Protein AF-0000000083298051 (afdb_homodimer)

Structure (mmCIF, N/CA/C/O backbone):
data_AF-0000000083298051-model_v1
#
loop_
_entity.id
_entity.type
_entity.pdbx_description
1 polymer 'PNPLA domain-containing protein'
#
loop_
_atom_site.group_PDB
_atom_site.id
_atom_site.type_symbol
_atom_site.label_atom_id
_atom_site.label_alt_id
_atom_site.label_comp_id
_atom_site.label_asym_id
_atom_site.label_entity_id
_atom_site.label_seq_id
_atom_site.pdbx_PDB_ins_code
_atom_site.Cartn_x
_atom_site.Cartn_y
_atom_site.Cartn_z
_atom_site.occupancy
_atom_site.B_iso_or_equiv
_atom_site.auth_seq_id
_atom_site.auth_comp_id
_atom_site.auth_as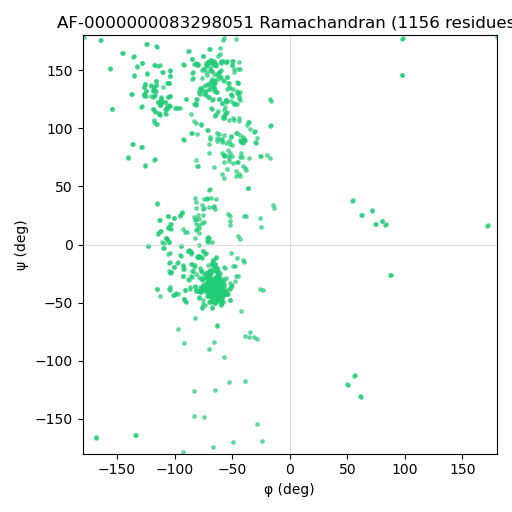ym_id
_atom_site.auth_atom_id
_atom_site.pdbx_PDB_model_num
ATOM 1 N N . MET A 1 1 ? 30.375 -20.906 -1.685 1 17.86 1 MET A N 1
ATOM 2 C CA . MET A 1 1 ? 30.891 -20.609 -3.02 1 17.86 1 MET A CA 1
ATOM 3 C C . MET A 1 1 ? 30.438 -19.219 -3.482 1 17.86 1 MET A C 1
ATOM 5 O O . MET A 1 1 ? 29.562 -18.609 -2.869 1 17.86 1 MET A O 1
ATOM 9 N N . LEU A 1 2 ? 30.5 -19.016 -4.875 1 20.08 2 LEU A N 1
ATOM 10 C CA . LEU A 1 2 ? 30.625 -17.828 -5.711 1 20.08 2 LEU A CA 1
ATOM 11 C C . LEU A 1 2 ? 29.359 -16.984 -5.648 1 20.08 2 LEU A C 1
ATOM 13 O O . LEU A 1 2 ? 28.266 -17.469 -5.914 1 20.08 2 LEU A O 1
ATOM 17 N N . ASN A 1 3 ? 29.344 -16.062 -4.758 1 23.59 3 ASN A N 1
ATOM 18 C CA . ASN A 1 3 ? 28.422 -14.953 -4.645 1 23.59 3 ASN A CA 1
ATOM 19 C C . ASN A 1 3 ? 28.156 -14.297 -6 1 23.59 3 ASN A C 1
ATOM 21 O O . ASN A 1 3 ? 29.062 -13.695 -6.586 1 23.59 3 ASN A O 1
ATOM 25 N N . PRO A 1 4 ? 27.344 -14.984 -6.828 1 28 4 PRO A N 1
ATOM 26 C CA . PRO A 1 4 ? 27.328 -14.492 -8.211 1 28 4 PRO A CA 1
ATOM 27 C C . PRO A 1 4 ? 27.094 -12.984 -8.297 1 28 4 PRO A C 1
ATOM 29 O O . PRO A 1 4 ? 26.109 -12.477 -7.758 1 28 4 PRO A O 1
ATOM 32 N N . LYS A 1 5 ? 28.125 -12.25 -8.188 1 31.98 5 LYS A N 1
ATOM 33 C CA . LYS A 1 5 ? 28.312 -10.82 -8.406 1 31.98 5 LYS A CA 1
ATOM 34 C C . LYS A 1 5 ? 27.578 -10.352 -9.656 1 31.98 5 LYS A C 1
ATOM 36 O O . LYS A 1 5 ? 27.844 -10.852 -10.758 1 31.98 5 LYS A O 1
ATOM 41 N N . LEU A 1 6 ? 26.406 -9.984 -9.562 1 30.25 6 LEU A N 1
ATOM 42 C CA . LEU A 1 6 ? 25.734 -9.383 -10.703 1 30.25 6 LEU A CA 1
ATOM 43 C C . LEU A 1 6 ? 26.625 -8.383 -11.414 1 30.25 6 LEU A C 1
ATOM 45 O O . LEU A 1 6 ? 27.234 -7.512 -10.773 1 30.25 6 LEU A O 1
ATOM 49 N N . SER A 1 7 ? 27.328 -8.805 -12.453 1 31.08 7 SER A N 1
ATOM 50 C CA . SER A 1 7 ? 28.297 -8.047 -13.234 1 31.08 7 SER A CA 1
ATOM 51 C C . SER A 1 7 ? 27.734 -6.707 -13.672 1 31.08 7 SER A C 1
ATOM 53 O O . SER A 1 7 ? 26.516 -6.496 -13.625 1 31.08 7 SER A O 1
ATOM 55 N N . GLU A 1 8 ? 28.625 -5.805 -13.969 1 35.34 8 GLU A N 1
ATOM 56 C CA . GLU A 1 8 ? 28.359 -4.473 -14.492 1 35.34 8 GLU A CA 1
ATOM 57 C C . GLU A 1 8 ? 27.422 -4.539 -15.695 1 35.34 8 GLU A C 1
ATOM 59 O O . GLU A 1 8 ? 26.625 -3.625 -15.93 1 35.34 8 GLU A O 1
ATOM 64 N N . GLU A 1 9 ? 27.578 -5.621 -16.484 1 35.47 9 GLU A N 1
ATOM 65 C CA . GLU A 1 9 ? 26.734 -5.824 -17.672 1 35.47 9 GLU A CA 1
ATOM 66 C C . GLU A 1 9 ? 25.297 -6.098 -17.281 1 35.47 9 GLU A C 1
ATOM 68 O O . GLU A 1 9 ? 24.359 -5.652 -17.953 1 35.47 9 GLU A O 1
ATOM 73 N N . ASP A 1 10 ? 25.156 -6.793 -16.172 1 34.16 10 ASP A N 1
ATOM 74 C CA . ASP A 1 10 ? 23.797 -7.078 -15.727 1 34.16 10 ASP A CA 1
ATOM 75 C C . ASP A 1 10 ? 23.094 -5.801 -15.273 1 34.16 10 ASP A C 1
ATOM 77 O O . ASP A 1 10 ? 21.906 -5.621 -15.539 1 34.16 10 ASP A O 1
ATOM 81 N N . PHE A 1 11 ? 23.859 -4.93 -14.711 1 36.78 11 PHE A N 1
ATOM 82 C CA . PHE A 1 11 ? 23.297 -3.641 -14.336 1 36.78 11 PHE A CA 1
ATOM 83 C C . PHE A 1 11 ? 22.938 -2.826 -15.57 1 36.78 11 PHE A C 1
ATOM 85 O O . PHE A 1 11 ? 21.891 -2.166 -15.602 1 36.78 11 PHE A O 1
ATOM 92 N N . GLN A 1 12 ? 23.781 -2.842 -16.594 1 37.75 12 GLN A N 1
ATOM 93 C CA . GLN A 1 12 ? 23.5 -2.09 -17.812 1 37.75 12 GLN A CA 1
ATOM 94 C C . GLN A 1 12 ? 22.297 -2.672 -18.562 1 37.75 12 GLN A C 1
ATOM 96 O O . GLN A 1 12 ? 21.5 -1.932 -19.125 1 37.75 12 GLN A O 1
ATOM 101 N N . GLU A 1 13 ? 22.266 -3.971 -18.578 1 35.06 13 GLU A N 1
ATOM 102 C CA . GLU A 1 13 ? 21.109 -4.574 -19.234 1 35.06 13 GLU A CA 1
ATOM 103 C C . GLU A 1 13 ? 19.812 -4.215 -18.5 1 35.06 13 GLU A C 1
ATOM 105 O O . GLU A 1 13 ? 18.797 -3.945 -19.141 1 35.06 13 GLU A O 1
ATOM 110 N N . ILE A 1 14 ? 19.828 -4.098 -17.203 1 35.06 14 ILE A N 1
ATOM 111 C CA . ILE A 1 14 ? 18.641 -3.654 -16.469 1 35.06 14 ILE A CA 1
ATOM 112 C C . ILE A 1 14 ? 18.359 -2.191 -16.797 1 35.06 14 ILE A C 1
ATOM 114 O O . ILE A 1 14 ? 17.203 -1.814 -17.016 1 35.06 14 ILE A O 1
ATOM 118 N N . ARG A 1 15 ? 19.375 -1.43 -16.953 1 36.78 15 ARG A N 1
ATOM 119 C CA . ARG A 1 15 ? 19.188 -0.036 -17.344 1 36.78 15 ARG A CA 1
ATOM 120 C C . ARG A 1 15 ? 18.672 0.065 -18.766 1 36.78 15 ARG A C 1
ATOM 122 O O . ARG A 1 15 ? 17.844 0.921 -19.078 1 36.78 15 ARG A O 1
ATOM 129 N N . ARG A 1 16 ? 19.219 -0.699 -19.688 1 34.94 16 ARG A N 1
ATOM 130 C CA . ARG A 1 16 ? 18.75 -0.683 -21.062 1 34.94 16 ARG A CA 1
ATOM 131 C C . ARG A 1 16 ? 17.297 -1.131 -21.156 1 34.94 16 ARG A C 1
ATOM 133 O O . ARG A 1 16 ? 16.516 -0.576 -21.938 1 34.94 16 ARG A O 1
ATOM 140 N N . GLN A 1 17 ? 17 -2.129 -20.469 1 29.48 17 GLN A N 1
ATOM 141 C CA . GLN A 1 17 ? 15.617 -2.578 -20.531 1 29.48 17 GLN A CA 1
ATOM 142 C C . GLN A 1 17 ? 14.68 -1.521 -19.953 1 29.48 17 GLN A C 1
ATOM 144 O O . GLN A 1 17 ? 13.57 -1.329 -20.469 1 29.48 17 GLN A O 1
ATOM 149 N N . HIS A 1 18 ? 15.086 -0.757 -19 1 29.02 18 HIS A N 1
ATOM 150 C CA . HIS A 1 18 ? 14.258 0.335 -18.5 1 29.02 18 HIS A CA 1
ATOM 151 C C . HIS A 1 18 ? 14.109 1.437 -19.547 1 29.02 18 HIS A C 1
ATOM 153 O O . HIS A 1 18 ? 13.031 2.008 -19.703 1 29.02 18 HIS A O 1
ATOM 159 N N . ALA A 1 19 ? 15.141 1.76 -20.266 1 31.34 19 ALA A N 1
ATOM 160 C CA . ALA A 1 19 ? 15.07 2.834 -21.266 1 31.34 19 ALA A CA 1
ATOM 161 C C . ALA A 1 19 ? 14.18 2.445 -22.438 1 31.34 19 ALA A C 1
ATOM 163 O O . ALA A 1 19 ? 13.516 3.297 -23.016 1 31.34 19 ALA A O 1
ATOM 164 N N . ARG A 1 20 ? 14.297 1.217 -22.859 1 27.83 20 ARG A N 1
ATOM 165 C CA . ARG A 1 20 ? 13.5 0.831 -24.031 1 27.83 20 ARG A CA 1
ATOM 166 C C . ARG A 1 20 ? 12.008 0.905 -23.719 1 27.83 20 ARG A C 1
ATOM 168 O O . ARG A 1 20 ? 11.188 1.077 -24.625 1 27.83 20 ARG A O 1
ATOM 175 N N . LEU A 1 21 ? 11.664 0.705 -22.453 1 26.5 21 LEU A N 1
ATOM 176 C CA . LEU A 1 21 ? 10.227 0.713 -22.203 1 26.5 21 LEU A CA 1
ATOM 177 C C . LEU A 1 21 ? 9.656 2.113 -22.375 1 26.5 21 LEU A C 1
ATOM 179 O O . LEU A 1 21 ? 8.438 2.277 -22.531 1 26.5 21 LEU A O 1
ATOM 183 N N . VAL A 1 22 ? 10.469 3.154 -22.266 1 27.12 22 VAL A N 1
ATOM 184 C CA . VAL A 1 22 ? 9.875 4.488 -22.344 1 27.12 22 VAL A CA 1
ATOM 185 C C . VAL A 1 22 ? 9.453 4.773 -23.781 1 27.12 22 VAL A C 1
ATOM 187 O O . VAL A 1 22 ? 8.586 5.613 -24.031 1 27.12 22 VAL A O 1
ATOM 190 N N . ARG A 1 23 ? 10.141 4.172 -24.781 1 24.64 23 ARG A N 1
ATOM 191 C CA . ARG A 1 23 ? 9.93 4.762 -26.109 1 24.64 23 ARG A CA 1
ATOM 192 C C . ARG A 1 23 ? 8.586 4.34 -26.688 1 24.64 23 ARG A C 1
ATOM 194 O O . ARG A 1 23 ? 8.109 4.934 -27.656 1 24.64 23 ARG A O 1
ATOM 201 N N . VAL A 1 24 ? 8.18 3.117 -26.453 1 21.59 24 VAL A N 1
ATOM 202 C CA . VAL A 1 24 ? 7.32 2.602 -27.5 1 21.59 24 VAL A CA 1
ATOM 203 C C . VAL A 1 24 ? 5.965 3.307 -27.453 1 21.59 24 VAL A C 1
ATOM 205 O O . VAL A 1 24 ? 5.102 3.066 -28.312 1 21.59 24 VAL A O 1
ATOM 208 N N . GLY A 1 25 ? 5.52 3.965 -26.453 1 22.02 25 GLY A N 1
ATOM 209 C CA . GLY A 1 25 ? 4.09 4.219 -26.5 1 22.02 25 GLY A CA 1
ATOM 210 C C . GLY A 1 25 ? 3.707 5.297 -27.5 1 22.02 25 GLY A C 1
ATOM 211 O O . GLY A 1 25 ? 3.371 6.418 -27.109 1 22.02 25 GLY A O 1
ATOM 212 N N . GLY A 1 26 ? 4.359 5.344 -28.688 1 23.31 26 GLY A N 1
ATOM 213 C CA . GLY A 1 26 ? 3.947 6.398 -29.609 1 23.31 26 GLY A CA 1
ATOM 214 C C . GLY A 1 26 ? 2.568 6.176 -30.203 1 23.31 26 GLY A C 1
ATOM 215 O O . GLY A 1 26 ? 2.438 5.668 -31.312 1 23.31 26 GLY A O 1
ATOM 216 N N . VAL A 1 27 ? 1.555 5.57 -29.562 1 19.36 27 VAL A N 1
ATOM 217 C CA . VAL A 1 27 ? 0.394 5.262 -30.391 1 19.36 27 VAL A CA 1
ATOM 218 C C . VAL A 1 27 ? -0.161 6.547 -31 1 19.36 27 VAL A C 1
ATOM 220 O O . VAL A 1 27 ? -0.262 7.57 -30.328 1 19.36 27 VAL A O 1
ATOM 223 N N . LYS A 1 28 ? -0.218 6.594 -32.375 1 19.67 28 LYS A N 1
ATOM 224 C CA . LYS A 1 28 ? -0.741 7.504 -33.375 1 19.67 28 LYS A CA 1
ATOM 225 C C . LYS A 1 28 ? -2.234 7.75 -33.188 1 19.67 28 LYS A C 1
ATOM 227 O O . LYS A 1 28 ? -3.027 6.809 -33.156 1 19.67 28 LYS A O 1
ATOM 232 N N . ALA A 1 29 ? -2.758 8.773 -32.5 1 19.58 29 ALA A N 1
ATOM 233 C CA . ALA A 1 29 ? -4.121 9.242 -32.25 1 19.58 29 ALA A CA 1
ATOM 234 C C . ALA A 1 29 ? -4.848 9.523 -33.562 1 19.58 29 ALA A C 1
ATOM 236 O O . ALA A 1 29 ? -4.438 10.406 -34.344 1 19.58 29 ALA A O 1
ATOM 237 N N . SER A 1 30 ? -5.355 8.477 -34.344 1 18.08 30 SER A N 1
ATOM 238 C CA . SER A 1 30 ? -6.125 8.672 -35.562 1 18.08 30 SER A CA 1
ATOM 239 C C . SER A 1 30 ? -7.328 9.578 -35.312 1 18.08 30 SER A C 1
ATOM 241 O O . SER A 1 30 ? -7.91 9.562 -34.219 1 18.08 30 SER A O 1
ATOM 243 N N . GLU A 1 31 ? -7.594 10.578 -36.156 1 20.89 31 GLU A N 1
ATOM 244 C CA . GLU A 1 31 ? -8.469 11.742 -36.312 1 20.89 31 GLU A CA 1
ATOM 245 C C . GLU A 1 31 ? -9.906 11.305 -36.562 1 20.89 31 GLU A C 1
ATOM 247 O O . GLU A 1 31 ? -10.227 10.867 -37.688 1 20.89 31 GLU A O 1
ATOM 252 N N . THR A 1 32 ? -10.5 10.383 -35.844 1 18.97 32 THR A N 1
ATOM 253 C CA . THR A 1 32 ? -11.805 10 -36.375 1 18.97 32 THR A CA 1
ATOM 254 C C . THR A 1 32 ? -12.727 11.211 -36.438 1 18.97 32 THR A C 1
ATOM 256 O O . THR A 1 32 ? -12.805 12.008 -35.5 1 18.97 32 THR A O 1
ATOM 259 N N . LYS A 1 33 ? -13.242 11.547 -37.656 1 19.84 33 LYS A N 1
ATOM 260 C CA . LYS A 1 33 ? -14.148 12.531 -38.219 1 19.84 33 LYS A CA 1
ATOM 261 C C . LYS A 1 33 ? -15.531 12.461 -37.594 1 19.84 33 LYS A C 1
ATOM 263 O O . LYS A 1 33 ? -16.188 11.414 -37.625 1 19.84 33 LYS A O 1
ATOM 268 N N . VAL A 1 34 ? -15.891 13.148 -36.469 1 19.41 34 VAL A N 1
ATOM 269 C CA . VAL A 1 34 ? -17.141 13.203 -35.719 1 19.41 34 VAL A CA 1
ATOM 270 C C . VAL A 1 34 ? -18.234 13.836 -36.562 1 19.41 34 VAL A C 1
ATOM 272 O O . VAL A 1 34 ? -18.141 15.008 -36.938 1 19.41 34 VAL A O 1
ATOM 275 N N . SER A 1 35 ? -18.672 13.133 -37.688 1 18.97 35 SER A N 1
ATOM 276 C CA . SER A 1 35 ? -19.75 13.773 -38.438 1 18.97 35 SER A CA 1
ATOM 277 C C . SER A 1 35 ? -20.969 14.031 -37.562 1 18.97 35 SER A C 1
ATOM 279 O O . SER A 1 35 ? -21.438 13.125 -36.875 1 18.97 35 SER A O 1
ATOM 281 N N . PHE A 1 36 ? -21.266 15.25 -37.219 1 19.03 36 PHE A N 1
ATOM 282 C CA . PHE A 1 36 ? -22.25 15.875 -36.344 1 19.03 36 PHE A CA 1
ATOM 283 C C . PHE A 1 36 ? -23.656 15.773 -36.969 1 19.03 36 PHE A C 1
ATOM 285 O O . PHE A 1 36 ? -24.109 16.688 -37.656 1 19.03 36 PHE A O 1
ATOM 292 N N . ALA A 1 37 ? -24.031 14.586 -37.625 1 17.3 37 ALA A N 1
ATOM 293 C CA . ALA A 1 37 ? -25.281 14.836 -38.344 1 17.3 37 ALA A CA 1
ATOM 294 C C . ALA A 1 37 ? -26.312 15.492 -37.438 1 17.3 37 ALA A C 1
ATOM 296 O O . ALA A 1 37 ? -26.188 15.445 -36.219 1 17.3 37 ALA A O 1
ATOM 297 N N . THR A 1 38 ? -27.594 15.547 -38 1 18.48 38 THR A N 1
ATOM 298 C CA . THR A 1 38 ? -28.812 16.328 -38.188 1 18.48 38 THR A CA 1
ATOM 299 C C . THR A 1 38 ? -29.734 16.188 -37 1 18.48 38 THR A C 1
ATOM 301 O O . THR A 1 38 ? -29.672 15.203 -36.25 1 18.48 38 THR A O 1
ATOM 304 N N . GLU A 1 39 ? -30.641 17.156 -36.719 1 19.58 39 GLU A N 1
ATOM 305 C CA . GLU A 1 39 ? -31.484 17.844 -35.75 1 19.58 39 GLU A CA 1
ATOM 306 C C . GLU A 1 39 ? -32.75 17.047 -35.438 1 19.58 39 GLU A C 1
ATOM 308 O O . GLU A 1 39 ? -33.594 17.469 -34.656 1 19.58 39 GLU A O 1
ATOM 313 N N . SER A 1 40 ? -32.844 15.758 -35.906 1 18.22 40 SER A N 1
ATOM 314 C CA . SER A 1 40 ? -34.25 15.477 -36.125 1 18.22 40 SER A CA 1
ATOM 315 C C . SER A 1 40 ? -35.062 15.742 -34.844 1 18.22 40 SER A C 1
ATOM 317 O O . SER A 1 40 ? -34.5 15.734 -33.75 1 18.22 40 SER A O 1
ATOM 319 N N . GLN A 1 41 ? -36.406 15.969 -35.031 1 19.05 41 GLN A N 1
ATOM 320 C CA . GLN A 1 41 ? -37.625 16.547 -34.5 1 19.05 41 GLN A CA 1
ATOM 321 C C . GLN A 1 41 ? -38.094 15.82 -33.25 1 19.05 41 GLN A C 1
ATOM 323 O O . GLN A 1 41 ? -37.906 14.609 -33.125 1 19.05 41 GLN A O 1
ATOM 328 N N . PRO A 1 42 ? -38.469 16.547 -32.281 1 21.22 42 PRO A N 1
ATOM 329 C CA . PRO A 1 42 ? -38.75 16.344 -30.859 1 21.22 42 PRO A CA 1
ATOM 330 C C . PRO A 1 42 ? -40 15.492 -30.609 1 21.22 42 PRO A C 1
ATOM 332 O O . PRO A 1 42 ? -40.469 15.383 -29.484 1 21.22 42 PRO A O 1
ATOM 335 N N . SER A 1 43 ? -40.188 14.391 -31.453 1 17.73 43 SER A N 1
ATOM 336 C CA . SER A 1 43 ? -41.562 13.922 -31.375 1 17.73 43 SER A CA 1
ATOM 337 C C . SER A 1 43 ? -42 13.75 -29.922 1 17.73 43 SER A C 1
ATOM 339 O O . SER A 1 43 ? -41.188 13.609 -29.031 1 17.73 43 SER A O 1
ATOM 341 N N . GLN A 1 44 ? -43.344 13.766 -29.688 1 19.39 44 GLN A N 1
ATOM 342 C CA . GLN A 1 44 ? -44.438 14.047 -28.797 1 19.39 44 GLN A CA 1
ATOM 343 C C . GLN A 1 44 ? -44.656 12.906 -27.797 1 19.39 44 GLN A C 1
ATOM 345 O O . GLN A 1 44 ? -45.594 12.938 -27 1 19.39 44 GLN A O 1
ATOM 350 N N . SER A 1 45 ? -43.594 12.062 -27.672 1 16.78 45 SER A N 1
ATOM 351 C CA . SER A 1 45 ? -44.125 10.805 -27.156 1 16.78 45 SER A CA 1
ATOM 352 C C . SER A 1 45 ? -45 11.047 -25.922 1 16.78 45 SER A C 1
ATOM 354 O O . SER A 1 45 ? -44.812 12.016 -25.203 1 16.78 45 SER A O 1
ATOM 356 N N . ASP A 1 46 ? -45.938 10.133 -25.656 1 17.42 46 ASP A N 1
ATOM 357 C CA . ASP A 1 46 ? -47.219 9.789 -25.047 1 17.42 46 ASP A CA 1
ATOM 358 C C . ASP A 1 46 ? -47.094 9.68 -23.531 1 17.42 46 ASP A C 1
ATOM 360 O O . ASP A 1 46 ? -48 10.094 -22.797 1 17.42 46 ASP A O 1
ATOM 364 N N . GLU A 1 47 ? -46.031 8.922 -23.062 1 16.42 47 GLU A N 1
ATOM 365 C CA . GLU A 1 47 ? -46.562 7.898 -22.172 1 16.42 47 GLU A CA 1
ATOM 366 C C . GLU A 1 47 ? -47.156 8.516 -20.906 1 16.42 47 GLU A C 1
ATOM 368 O O . GLU A 1 47 ? -46.844 9.656 -20.562 1 16.42 47 GLU A O 1
ATOM 373 N N . VAL A 1 48 ? -47.531 7.527 -20.031 1 17.12 48 VAL A N 1
ATOM 374 C CA . VAL A 1 48 ? -48.594 7.09 -19.172 1 17.12 48 VAL A CA 1
ATOM 375 C C . VAL A 1 48 ? -48.5 7.805 -17.812 1 17.12 48 VAL A C 1
ATOM 377 O O . VAL A 1 48 ? -47.531 8.477 -17.531 1 17.12 48 VAL A O 1
ATOM 380 N N . ASP A 1 49 ? -48.469 7.109 -16.844 1 16.77 49 ASP A N 1
ATOM 381 C CA . ASP A 1 49 ? -49.5 6.754 -15.875 1 16.77 49 ASP A CA 1
ATOM 382 C C . ASP A 1 49 ? -49.188 7.34 -14.5 1 16.77 49 ASP A C 1
ATOM 384 O O . ASP A 1 49 ? -50.062 7.855 -13.812 1 16.77 49 ASP A O 1
ATOM 388 N N . LEU A 1 50 ? -47.875 7.199 -14.102 1 16.14 50 LEU A N 1
ATOM 389 C CA . LEU A 1 50 ? -47.938 6.504 -12.82 1 16.14 50 LEU A CA 1
ATOM 390 C C . LEU A 1 50 ? -48.25 7.477 -11.688 1 16.14 50 LEU A C 1
ATOM 392 O O . LEU A 1 50 ? -48.844 7.09 -10.68 1 16.14 50 LEU A O 1
ATOM 396 N N . ASN A 1 51 ? -47.625 8.664 -11.773 1 17.53 51 ASN A N 1
ATOM 397 C CA . ASN A 1 51 ? -47.375 9.062 -10.391 1 17.53 51 ASN A CA 1
ATOM 398 C C . ASN A 1 51 ? -48.656 9.273 -9.609 1 17.53 51 ASN A C 1
ATOM 400 O O . ASN A 1 51 ? -49.5 10.07 -10.008 1 17.53 51 ASN A O 1
ATOM 404 N N . ASP A 1 52 ? -49.031 8.141 -8.992 1 17.72 52 ASP A N 1
ATOM 405 C CA . ASP A 1 52 ? -49.875 7.754 -7.855 1 17.72 52 ASP A CA 1
ATOM 406 C C . ASP A 1 52 ? -49.688 8.719 -6.684 1 17.72 52 ASP A C 1
ATOM 408 O O . ASP A 1 52 ? -48.594 8.836 -6.137 1 17.72 52 ASP A O 1
ATOM 412 N N . ALA A 1 53 ? -50.156 9.859 -7 1 17.89 53 ALA A N 1
ATOM 413 C CA . ALA A 1 53 ? -50.469 10.945 -6.074 1 17.89 53 ALA A CA 1
ATOM 414 C C . ALA A 1 53 ? -50.844 10.406 -4.699 1 17.89 53 ALA A C 1
ATOM 416 O O . ALA A 1 53 ? -51.75 9.586 -4.574 1 17.89 53 ALA A O 1
ATOM 417 N N . ILE A 1 54 ? -49.844 10.273 -3.809 1 17.97 54 ILE A N 1
ATOM 418 C CA . ILE A 1 54 ? -49.594 10.07 -2.385 1 17.97 54 ILE A CA 1
ATOM 419 C C . ILE A 1 54 ? -50.656 10.812 -1.562 1 17.97 54 ILE A C 1
ATOM 421 O O . ILE A 1 54 ? -50.688 12.047 -1.566 1 17.97 54 ILE A O 1
ATOM 425 N N . LYS A 1 55 ? -51.75 10.125 -1.657 1 16.52 55 LYS A N 1
ATOM 426 C CA . LYS A 1 55 ? -52.906 10.578 -0.859 1 16.52 55 LYS A CA 1
ATOM 427 C C . LYS A 1 55 ? -52.469 10.883 0.575 1 16.52 55 LYS A C 1
ATOM 429 O O . LYS A 1 55 ? -51.469 10.352 1.058 1 16.52 55 LYS A O 1
ATOM 434 N N . LYS A 1 56 ? -53.438 11.391 1.418 1 17.78 56 LYS A N 1
ATOM 435 C CA . LYS A 1 56 ? -53.812 12.281 2.506 1 17.78 56 LYS A CA 1
ATOM 436 C C . LYS A 1 56 ? -53.75 11.57 3.855 1 17.78 56 LYS A C 1
ATOM 438 O O . LYS A 1 56 ? -54.156 12.125 4.879 1 17.78 56 LYS A O 1
ATOM 443 N N . MET A 1 57 ? -53.094 10.266 4.059 1 16.64 57 MET A N 1
ATOM 444 C CA . MET A 1 57 ? -53.75 9.664 5.219 1 16.64 57 MET A CA 1
ATOM 445 C C . MET A 1 57 ? -53.406 10.43 6.492 1 16.64 57 MET A C 1
ATOM 447 O O . MET A 1 57 ? -52.25 10.852 6.684 1 16.64 57 MET A O 1
ATOM 451 N N . LYS A 1 58 ? -54.344 10.742 7.418 1 17.53 58 LYS A N 1
ATOM 452 C CA . LYS A 1 58 ? -54.781 11.539 8.555 1 17.53 58 LYS A CA 1
ATOM 453 C C . LYS A 1 58 ? -54.25 10.984 9.867 1 17.53 58 LYS A C 1
ATOM 455 O O . LYS A 1 58 ? -54.594 11.477 10.945 1 17.53 58 LYS A O 1
ATOM 460 N N . MET A 1 59 ? -53.125 10.211 9.953 1 17.09 59 MET A N 1
ATOM 461 C CA . MET A 1 59 ? -53.188 9.43 11.188 1 17.09 59 MET A CA 1
ATOM 462 C C . MET A 1 59 ? -53.125 10.344 12.406 1 17.09 59 MET A C 1
ATOM 464 O O . MET A 1 59 ? -52.406 11.344 12.414 1 17.09 59 MET A O 1
ATOM 468 N N . ARG A 1 60 ? -54.062 10.078 13.336 1 17.66 60 ARG A N 1
ATOM 469 C CA . ARG A 1 60 ? -54.531 10.727 14.555 1 17.66 60 ARG A CA 1
ATOM 470 C C . ARG A 1 60 ? -53.469 10.664 15.648 1 17.66 60 ARG A C 1
ATOM 472 O O . ARG A 1 60 ? -52.625 9.75 15.664 1 17.66 60 ARG A O 1
ATOM 479 N N . PRO A 1 61 ? -53.438 11.656 16.531 1 20 61 PRO A N 1
ATOM 480 C CA . PRO A 1 61 ? -52.562 12.258 17.547 1 20 61 PRO A CA 1
ATOM 481 C C . PRO A 1 61 ? -52.5 11.422 18.828 1 20 61 PRO A C 1
ATOM 483 O O . PRO A 1 61 ? -51.875 11.852 19.812 1 20 61 PRO A O 1
ATOM 486 N N . GLY A 1 62 ? -52.781 9.984 18.719 1 17.58 62 GLY A N 1
ATOM 487 C CA . GLY A 1 62 ? -53.25 9.578 20.047 1 17.58 62 GLY A CA 1
ATOM 488 C C . GLY A 1 62 ? -52.219 9.883 21.141 1 17.58 62 GLY A C 1
ATOM 489 O O . GLY A 1 62 ? -51.062 10.148 20.859 1 17.58 62 GLY A O 1
ATOM 490 N N . THR A 1 63 ? -52.656 9.602 22.438 1 19.36 63 THR A N 1
ATOM 491 C CA . THR A 1 63 ? -52.625 9.984 23.844 1 19.36 63 THR A CA 1
ATOM 492 C C . THR A 1 63 ? -51.438 9.383 24.547 1 19.36 63 THR A C 1
ATOM 494 O O . THR A 1 63 ? -51.125 8.203 24.391 1 19.36 63 THR A O 1
ATOM 497 N N . VAL A 1 64 ? -50.5 10.148 24.969 1 19.16 64 VAL A N 1
ATOM 498 C CA . VAL A 1 64 ? -49.156 10.125 25.516 1 19.16 64 VAL A CA 1
ATOM 499 C C . VAL A 1 64 ? -49.156 9.469 26.891 1 19.16 64 VAL A C 1
ATOM 501 O O . VAL A 1 64 ? -49.094 10.148 27.906 1 19.16 64 VAL A O 1
ATOM 504 N N . ASP A 1 65 ? -50.031 8.438 27.188 1 19.58 65 ASP A N 1
ATOM 505 C CA . ASP A 1 65 ? -50.125 8.352 28.641 1 19.58 65 ASP A CA 1
ATOM 506 C C . ASP A 1 65 ? -48.781 7.93 29.25 1 19.58 65 ASP A C 1
ATOM 508 O O . ASP A 1 65 ? -48.094 7.078 28.688 1 19.58 65 ASP A O 1
ATOM 512 N N . PRO A 1 66 ? -48.281 8.57 30.359 1 19.91 66 PRO A N 1
ATOM 513 C CA . PRO A 1 66 ? -47 8.711 31.031 1 19.91 66 PRO A CA 1
ATOM 514 C C . PRO A 1 66 ? -46.625 7.473 31.828 1 19.91 66 PRO A C 1
ATOM 516 O O . PRO A 1 66 ? -45.594 7.484 32.531 1 19.91 66 PRO A O 1
ATOM 519 N N . ALA A 1 67 ? -46.969 6.242 31.406 1 18.66 67 ALA A N 1
ATOM 520 C CA . ALA A 1 67 ? -47.062 5.305 32.5 1 18.66 67 ALA A CA 1
ATOM 521 C C . ALA A 1 67 ? -45.688 5.18 33.219 1 18.66 67 ALA A C 1
ATOM 523 O O . ALA A 1 67 ? -44.656 5.418 32.594 1 18.66 67 ALA A O 1
ATOM 524 N N . PRO A 1 68 ? -45.688 4.609 34.469 1 20.42 68 PRO A N 1
ATOM 525 C CA . PRO A 1 68 ? -44.906 4.625 35.719 1 20.42 68 PRO A CA 1
ATOM 526 C C . PRO A 1 68 ? -43.625 3.768 35.625 1 20.42 68 PRO A C 1
ATOM 528 O O . PRO A 1 68 ? -43.562 2.818 34.844 1 20.42 68 PRO A O 1
ATOM 531 N N . ALA A 1 69 ? -42.406 4.223 36.031 1 19.72 69 ALA A N 1
ATOM 532 C CA . ALA A 1 69 ? -40.969 4.051 35.875 1 19.72 69 ALA A CA 1
ATOM 533 C C . ALA A 1 69 ? -40.5 2.756 36.531 1 19.72 69 ALA A C 1
ATOM 535 O O . ALA A 1 69 ? -39.312 2.482 36.594 1 19.72 69 ALA A O 1
ATOM 536 N N . SER A 1 70 ? -41.344 1.859 37.062 1 17.7 70 SER A N 1
ATOM 537 C CA . SER A 1 70 ? -40.781 1.204 38.25 1 17.7 70 SER A CA 1
ATOM 538 C C . SER A 1 70 ? -39.719 0.179 37.875 1 17.7 70 SER A C 1
ATOM 540 O O . SER A 1 70 ? -38.906 -0.212 38.719 1 17.7 70 SER A O 1
ATOM 542 N N . ALA A 1 71 ? -39.719 -0.457 36.656 1 18.56 71 ALA A N 1
ATOM 543 C CA . ALA A 1 71 ? -39.5 -1.896 36.781 1 18.56 71 ALA A CA 1
ATOM 544 C C . ALA A 1 71 ? -38.062 -2.207 37.125 1 18.56 71 ALA A C 1
ATOM 546 O O . ALA A 1 71 ? -37.156 -1.44 36.781 1 18.56 71 ALA A O 1
ATOM 547 N N . SER A 1 72 ? -37.781 -3.418 37.875 1 19.39 72 SER A N 1
ATOM 548 C CA . SER A 1 72 ? -36.844 -4.242 38.625 1 19.39 72 SER A CA 1
ATOM 549 C C . SER A 1 72 ? -35.781 -4.84 37.719 1 19.39 72 SER A C 1
ATOM 551 O O . SER A 1 72 ? -36.094 -5.52 36.719 1 19.39 72 SER A O 1
ATOM 553 N N . ALA A 1 73 ? -34.688 -4.172 37.438 1 21.02 73 ALA A N 1
ATOM 554 C CA . ALA A 1 73 ? -33.719 -4.488 36.406 1 21.02 73 ALA A CA 1
ATOM 555 C C . ALA A 1 73 ? -33.125 -5.879 36.625 1 21.02 73 ALA A C 1
ATOM 557 O O . ALA A 1 73 ? -32.469 -6.137 37.625 1 21.02 73 ALA A O 1
ATOM 558 N N . PRO A 1 74 ? -33.906 -7.02 36.219 1 18.7 74 PRO A N 1
ATOM 559 C CA . PRO A 1 74 ? -33.438 -8.359 36.594 1 18.7 74 PRO A CA 1
ATOM 560 C C . PRO A 1 74 ? -32.031 -8.656 36.094 1 18.7 74 PRO A C 1
ATOM 562 O O . PRO A 1 74 ? -31.625 -8.148 35.062 1 18.7 74 PRO A O 1
ATOM 565 N N . THR A 1 75 ? -31.062 -8.844 37 1 21.81 75 THR A N 1
ATOM 566 C CA . THR A 1 75 ? -29.656 -9.203 37 1 21.81 75 THR A CA 1
ATOM 567 C C . THR A 1 75 ? -29.422 -10.484 36.188 1 21.81 75 THR A C 1
ATOM 569 O O . THR A 1 75 ? -28.328 -11.055 36.219 1 21.81 75 THR A O 1
ATOM 572 N N . SER A 1 76 ? -30.469 -10.945 35.25 1 18.72 76 SER A N 1
ATOM 573 C CA . SER A 1 76 ? -30.453 -12.352 34.844 1 18.72 76 SER A CA 1
ATOM 574 C C . SER A 1 76 ? -29.125 -12.734 34.219 1 18.72 76 SER A C 1
ATOM 576 O O . SER A 1 76 ? -28.578 -11.992 33.406 1 18.72 76 SER A O 1
ATOM 578 N N . PHE A 1 77 ? -28.297 -13.586 34.969 1 21.44 77 PHE A N 1
ATOM 579 C CA . PHE A 1 77 ? -27.109 -14.445 34.875 1 21.44 77 PHE A CA 1
ATOM 580 C C . PHE A 1 77 ? -27.203 -15.328 33.625 1 21.44 77 PHE A C 1
ATOM 582 O O . PHE A 1 77 ? -28.016 -16.234 33.562 1 21.44 77 PHE A O 1
ATOM 589 N N . PHE A 1 78 ? -27.312 -14.758 32.406 1 21.05 78 PHE A N 1
ATOM 590 C CA . PHE A 1 78 ? -27.625 -15.469 31.172 1 21.05 78 PHE A CA 1
ATOM 591 C C . PHE A 1 78 ? -26.719 -16.688 31 1 21.05 78 PHE A C 1
ATOM 593 O O . PHE A 1 78 ? -25.516 -16.547 30.812 1 21.05 78 PHE A O 1
ATOM 600 N N . SER A 1 79 ? -27.016 -17.781 31.781 1 19.98 79 SER A N 1
ATOM 601 C CA . SER A 1 79 ? -26.547 -19.156 31.703 1 19.98 79 SER A CA 1
ATOM 602 C C . SER A 1 79 ? -26.641 -19.703 30.281 1 19.98 79 SER A C 1
ATOM 604 O O . SER A 1 79 ? -27.688 -19.578 29.641 1 19.98 79 SER A O 1
ATOM 606 N N . THR A 1 80 ? -25.562 -19.859 29.625 1 21.5 80 THR A N 1
ATOM 607 C CA . THR A 1 80 ? -25.328 -20.328 28.25 1 21.5 80 THR A CA 1
ATOM 608 C C . THR A 1 80 ? -26.047 -21.641 28 1 21.5 80 THR A C 1
ATOM 610 O O . THR A 1 80 ? -25.984 -22.188 26.906 1 21.5 80 THR A O 1
ATOM 613 N N . SER A 1 81 ? -26.688 -22.312 29.109 1 22.14 81 SER A N 1
ATOM 614 C CA . SER A 1 81 ? -27.156 -23.672 28.922 1 22.14 81 SER A CA 1
ATOM 615 C C . SER A 1 81 ? -28.344 -23.719 27.953 1 22.14 81 SER A C 1
ATOM 617 O O . SER A 1 81 ? -28.703 -24.781 27.453 1 22.14 81 SER A O 1
ATOM 619 N N . PHE A 1 82 ? -29.25 -22.797 28.109 1 22.03 82 PHE A N 1
ATOM 620 C CA . PHE A 1 82 ? -30.641 -23.125 27.812 1 22.03 82 PHE A CA 1
ATOM 621 C C . PHE A 1 82 ? -30.828 -23.359 26.312 1 22.03 82 PHE A C 1
ATOM 623 O O . PHE A 1 82 ? -31.75 -24.078 25.922 1 22.03 82 PHE A O 1
ATOM 630 N N . PHE A 1 83 ? -30.297 -22.516 25.562 1 22.08 83 PHE A N 1
ATOM 631 C CA . PHE A 1 83 ? -30.891 -22.484 24.219 1 22.08 83 PHE A CA 1
ATOM 632 C C . PHE A 1 83 ? -30.531 -23.75 23.453 1 22.08 83 PHE A C 1
ATOM 634 O O . PHE A 1 83 ? -30.797 -23.859 22.25 1 22.08 83 PHE A O 1
ATOM 641 N N . MET A 1 84 ? -29.859 -24.688 24.172 1 22.23 84 MET A N 1
ATOM 642 C CA . MET A 1 84 ? -29.391 -25.859 23.453 1 22.23 84 MET A CA 1
ATOM 643 C C . MET A 1 84 ? -30.547 -26.766 23.047 1 22.23 84 MET A C 1
ATOM 645 O O . MET A 1 84 ? -30.391 -27.656 22.203 1 22.23 84 MET A O 1
ATOM 649 N N . ASP A 1 85 ? -31.562 -26.719 23.906 1 21.97 85 ASP A N 1
ATOM 650 C CA . ASP A 1 85 ? -32.438 -27.891 23.844 1 21.97 85 ASP A CA 1
ATOM 651 C C . ASP A 1 85 ? -33.188 -27.938 22.516 1 21.97 85 ASP A C 1
ATOM 653 O O . ASP A 1 85 ? -33.469 -29.031 22 1 21.97 85 ASP A O 1
ATOM 657 N N . THR A 1 86 ? -33.844 -26.812 22.266 1 21.91 86 THR A N 1
ATOM 658 C CA . THR A 1 86 ? -35.031 -27.031 21.438 1 21.91 86 THR A CA 1
ATOM 659 C C . THR A 1 86 ? -34.625 -27.422 20.016 1 21.91 86 THR A C 1
ATOM 661 O O . THR A 1 86 ? -35.406 -28.047 19.312 1 21.91 86 THR A O 1
ATOM 664 N N . ILE A 1 87 ? -33.594 -26.75 19.578 1 21.72 87 ILE A N 1
ATOM 665 C CA . ILE A 1 87 ? -33.625 -26.766 18.125 1 21.72 87 ILE A CA 1
ATOM 666 C C . ILE A 1 87 ? -33.281 -28.156 17.609 1 21.72 87 ILE A C 1
ATOM 668 O O . ILE A 1 87 ? -33.125 -28.359 16.391 1 21.72 87 ILE A O 1
ATOM 672 N N . LEU A 1 88 ? -33.156 -29.094 18.531 1 23.41 88 LEU A N 1
ATOM 673 C CA . LEU A 1 88 ? -32.562 -30.359 18.109 1 23.41 88 LEU A CA 1
ATOM 674 C C . LEU A 1 88 ? -33.531 -31.125 17.203 1 23.41 88 LEU A C 1
ATOM 676 O O . LEU A 1 88 ? -33.188 -32.188 16.688 1 23.41 88 LEU A O 1
ATOM 680 N N . SER A 1 89 ? -34.781 -30.906 17.359 1 23.09 89 SER A N 1
ATOM 681 C CA . SER A 1 89 ? -35.594 -32.031 16.875 1 23.09 89 SER A CA 1
ATOM 682 C C . SER A 1 89 ? -35.656 -32.031 15.359 1 23.09 89 SER A C 1
ATOM 684 O O . SER A 1 89 ? -36.719 -31.781 14.781 1 23.09 89 SER A O 1
ATOM 686 N N . VAL A 1 90 ? -34.781 -31.375 14.672 1 22.42 90 VAL A N 1
ATOM 687 C CA . VAL A 1 90 ? -35.156 -31.453 13.258 1 22.42 90 VAL A CA 1
ATOM 688 C C . VAL A 1 90 ? -35.125 -32.906 12.789 1 22.42 90 VAL A C 1
ATOM 690 O O . VAL A 1 90 ? -34.156 -33.625 13.047 1 22.42 90 VAL A O 1
ATOM 693 N N . PRO A 1 91 ? -36.219 -33.531 12.414 1 22.16 91 PRO A N 1
ATOM 694 C CA . PRO A 1 91 ? -36.312 -34.938 11.945 1 22.16 91 PRO A CA 1
ATOM 695 C C . PRO A 1 91 ? -35.312 -35.25 10.844 1 22.16 91 PRO A C 1
ATOM 697 O O . PRO A 1 91 ? -34.969 -34.406 10.031 1 22.16 91 PRO A O 1
ATOM 700 N N . THR A 1 92 ? -34.469 -36.25 11.023 1 24.38 92 THR A N 1
ATOM 701 C CA . THR A 1 92 ? -33.375 -36.938 10.312 1 24.38 92 THR A CA 1
ATOM 702 C C . THR A 1 92 ? -33.812 -37.281 8.891 1 24.38 92 THR A C 1
ATOM 704 O O . THR A 1 92 ? -33.062 -37.875 8.133 1 24.38 92 THR A O 1
ATOM 707 N N . ALA A 1 93 ? -35.156 -37.281 8.609 1 23.47 93 ALA A N 1
ATOM 708 C CA . ALA A 1 93 ? -35.594 -38.156 7.531 1 23.47 93 ALA A CA 1
ATOM 709 C C . ALA A 1 93 ? -35 -37.75 6.195 1 23.47 93 ALA A C 1
ATOM 711 O O . ALA A 1 93 ? -34.562 -38.625 5.41 1 23.47 93 ALA A O 1
ATOM 712 N N . ILE A 1 94 ? -35.438 -36.625 5.66 1 22.25 94 ILE A N 1
ATOM 713 C CA . ILE A 1 94 ? -35.562 -36.625 4.207 1 22.25 94 ILE A CA 1
ATOM 714 C C . ILE A 1 94 ? -34.188 -36.375 3.566 1 22.25 94 ILE A C 1
ATOM 716 O O . ILE A 1 94 ? -33.969 -35.281 3 1 22.25 94 ILE A O 1
ATOM 720 N N . LEU A 1 95 ? -33.062 -36.469 4.324 1 22.25 95 LEU A N 1
ATOM 721 C CA . LEU A 1 95 ? -31.906 -36.062 3.557 1 22.25 95 LEU A CA 1
ATOM 722 C C . LEU A 1 95 ? -31.703 -36.969 2.34 1 22.25 95 LEU A C 1
ATOM 724 O O . LEU A 1 95 ? -31.516 -38.156 2.48 1 22.25 95 LEU A O 1
ATOM 728 N N . PRO A 1 96 ? -32.281 -36.625 1.226 1 22.47 96 PRO A N 1
ATOM 729 C CA . PRO A 1 96 ? -32.062 -37.562 0.134 1 22.47 96 PRO A CA 1
ATOM 730 C C . PRO A 1 96 ? -30.578 -37.906 -0.033 1 22.47 96 PRO A C 1
ATOM 732 O O . PRO A 1 96 ? -29.703 -37.125 0.363 1 22.47 96 PRO A O 1
ATOM 735 N N . LYS A 1 97 ? -30.281 -39.156 -0.056 1 25.44 97 LYS A N 1
ATOM 736 C CA . LYS A 1 97 ? -28.969 -39.75 -0.327 1 25.44 97 LYS A CA 1
ATOM 737 C C . LYS A 1 97 ? -28.266 -39.031 -1.471 1 25.44 97 LYS A C 1
ATOM 739 O O . LYS A 1 97 ? -28.766 -39 -2.598 1 25.44 97 LYS A O 1
ATOM 744 N N . LEU A 1 98 ? -27.797 -37.906 -1.145 1 24.34 98 LEU A N 1
ATOM 745 C CA . LEU A 1 98 ? -27.078 -37.188 -2.188 1 24.34 98 LEU A CA 1
ATOM 746 C C . LEU A 1 98 ? -26.141 -38.125 -2.951 1 24.34 98 LEU A C 1
ATOM 748 O O . LEU A 1 98 ? -25.422 -38.938 -2.346 1 24.34 98 LEU A O 1
ATOM 752 N N . PRO A 1 99 ? -26.422 -38.469 -4.18 1 24.39 99 PRO A N 1
ATOM 753 C CA . PRO A 1 99 ? -25.562 -39.406 -4.91 1 24.39 99 PRO A CA 1
ATOM 754 C C . PRO A 1 99 ? -24.078 -39.094 -4.723 1 24.39 99 PRO A C 1
ATOM 756 O O . PRO A 1 99 ? -23.703 -37.969 -4.41 1 24.39 99 PRO A O 1
ATOM 759 N N . ASN A 1 100 ? -23.328 -40.094 -4.336 1 24.27 100 ASN A N 1
ATOM 760 C CA . ASN A 1 100 ? -21.891 -40.125 -4.145 1 24.27 100 ASN A CA 1
ATOM 761 C C . ASN A 1 100 ? -21.156 -39.344 -5.23 1 24.27 100 ASN A C 1
ATOM 763 O O . ASN A 1 100 ? -21.328 -39.625 -6.418 1 24.27 100 ASN A O 1
ATOM 767 N N . VAL A 1 101 ? -20.953 -38.125 -5.004 1 27.12 101 VAL A N 1
ATOM 768 C CA . VAL A 1 101 ? -20.188 -37.281 -5.918 1 27.12 101 VAL A CA 1
ATOM 769 C C . VAL A 1 101 ? -18.984 -38.062 -6.449 1 27.12 101 VAL A C 1
ATOM 771 O O . VAL A 1 101 ? -18.188 -37.531 -7.211 1 27.12 101 VAL A O 1
ATOM 774 N N . GLN A 1 102 ? -18.594 -39.25 -5.852 1 27.72 102 GLN A N 1
ATOM 775 C CA . GLN A 1 102 ? -17.516 -40.062 -6.434 1 27.72 102 GLN A CA 1
ATOM 776 C C . GLN A 1 102 ? -17.766 -40.312 -7.918 1 27.72 102 GLN A C 1
ATOM 778 O O . GLN A 1 102 ? -16.844 -40.688 -8.648 1 27.72 102 GLN A O 1
ATOM 783 N N . ASP A 1 103 ? -19.031 -40.5 -8.266 1 29.03 103 ASP A N 1
ATOM 784 C CA . ASP A 1 103 ? -19.312 -41.031 -9.586 1 29.03 103 ASP A CA 1
ATOM 785 C C . ASP A 1 103 ? -18.875 -40.062 -10.68 1 29.03 103 ASP A C 1
ATOM 787 O O . ASP A 1 103 ? -18.844 -40.438 -11.859 1 29.03 103 ASP A O 1
ATOM 791 N N . PHE A 1 104 ? -19.062 -38.812 -10.422 1 27.77 104 PHE A N 1
ATOM 792 C CA . PHE A 1 104 ? -18.781 -38 -11.609 1 27.77 104 PHE A CA 1
ATOM 793 C C . PHE A 1 104 ? -17.281 -37.812 -11.781 1 27.77 104 PHE A C 1
ATOM 795 O O . PHE A 1 104 ? -16.844 -37.188 -12.766 1 27.77 104 PHE A O 1
ATOM 802 N N . LEU A 1 105 ? -16.5 -37.844 -10.609 1 26.11 105 LEU A N 1
ATOM 803 C CA . LEU A 1 105 ? -15.078 -37.656 -10.875 1 26.11 105 LEU A CA 1
ATOM 804 C C . LEU A 1 105 ? -14.43 -38.969 -11.32 1 26.11 105 LEU A C 1
ATOM 806 O O . LEU A 1 105 ? -14.688 -40 -10.742 1 26.11 105 LEU A O 1
ATOM 810 N N . PRO A 1 106 ? -14.102 -39.25 -12.508 1 26.61 106 PRO A N 1
ATOM 811 C CA . PRO A 1 106 ? -13.562 -40.531 -13 1 26.61 106 PRO A CA 1
ATOM 812 C C . PRO A 1 106 ? -12.5 -41.094 -12.07 1 26.61 106 PRO A C 1
ATOM 814 O O . PRO A 1 106 ? -11.695 -41.938 -12.5 1 26.61 106 PRO A O 1
ATOM 817 N N . PHE A 1 107 ? -12.211 -40.5 -10.898 1 26.03 107 PHE A N 1
ATOM 818 C CA . PHE A 1 107 ? -11.141 -41.188 -10.188 1 26.03 107 PHE A CA 1
ATOM 819 C C . PHE A 1 107 ? -11.641 -42.531 -9.609 1 26.03 107 PHE A C 1
ATOM 821 O O . PHE A 1 107 ? -12.836 -42.688 -9.359 1 26.03 107 PHE A O 1
ATOM 828 N N . GLY A 1 108 ? -10.906 -43.688 -9.672 1 25.02 108 GLY A N 1
ATOM 829 C CA . GLY A 1 108 ? -11.125 -45.062 -9.273 1 25.02 108 GLY A CA 1
ATOM 830 C C . GLY A 1 108 ? -11.719 -45.219 -7.887 1 25.02 108 GLY A C 1
ATOM 831 O O . GLY A 1 108 ? -11.695 -44.25 -7.098 1 25.02 108 GLY A O 1
ATOM 832 N N . LYS A 1 109 ? -12.477 -46.25 -7.59 1 26.97 109 LYS A N 1
ATOM 833 C CA . LYS A 1 109 ? -13.234 -46.781 -6.461 1 26.97 109 LYS A CA 1
ATOM 834 C C . LYS A 1 109 ? -12.375 -46.844 -5.199 1 26.97 109 LYS A C 1
ATOM 836 O O . LYS A 1 109 ? -11.312 -47.469 -5.191 1 26.97 109 LYS A O 1
ATOM 841 N N . VAL A 1 110 ? -12.352 -45.875 -4.359 1 26.41 110 VAL A N 1
ATOM 842 C CA . VAL A 1 110 ? -11.68 -46.125 -3.09 1 26.41 110 VAL A CA 1
ATOM 843 C C . VAL A 1 110 ? -12.32 -47.344 -2.389 1 26.41 110 VAL A C 1
ATOM 845 O O . VAL A 1 110 ? -13.531 -47.375 -2.188 1 26.41 110 VAL A O 1
ATOM 848 N N . PRO A 1 111 ? -11.68 -48.531 -2.264 1 25.11 111 PRO A N 1
ATOM 849 C CA . PRO A 1 111 ? -12.219 -49.719 -1.565 1 25.11 111 PRO A CA 1
ATOM 850 C C . PRO A 1 111 ? -12.617 -49.406 -0.123 1 25.11 111 PRO A C 1
ATOM 852 O O . PRO A 1 111 ? -12 -48.562 0.526 1 25.11 111 PRO A O 1
ATOM 855 N N . SER A 1 112 ? -13.836 -49.625 0.299 1 27.02 112 SER A N 1
ATOM 856 C CA . SER A 1 112 ? -14.578 -49.406 1.537 1 27.02 112 SER A CA 1
ATOM 857 C C . SER A 1 112 ? -13.867 -50.062 2.723 1 27.02 112 SER A C 1
ATOM 859 O O . SER A 1 112 ? -14.219 -49.812 3.877 1 27.02 112 SER A O 1
ATOM 861 N N . ASP A 1 113 ? -13.078 -51.188 2.564 1 26.33 113 ASP A N 1
ATOM 862 C CA . ASP A 1 113 ? -12.82 -52.094 3.682 1 26.33 113 ASP A CA 1
ATOM 863 C C . ASP A 1 113 ? -11.68 -51.562 4.559 1 26.33 113 ASP A C 1
ATOM 865 O O . ASP A 1 113 ? -10.523 -51.938 4.383 1 26.33 113 ASP A O 1
ATOM 869 N N . ILE A 1 114 ? -11.547 -50.25 4.848 1 27.02 114 ILE A N 1
ATOM 870 C CA . ILE A 1 114 ? -10.383 -50.031 5.691 1 27.02 114 ILE A CA 1
ATOM 871 C C . ILE A 1 114 ? -10.641 -50.562 7.094 1 27.02 114 ILE A C 1
ATOM 873 O O . ILE A 1 114 ? -11.57 -50.156 7.777 1 27.02 114 ILE A O 1
ATOM 877 N N . PRO A 1 115 ? -10.164 -51.75 7.398 1 26.77 115 PRO A N 1
ATOM 878 C CA . PRO A 1 115 ? -10.297 -52.312 8.742 1 26.77 115 PRO A CA 1
ATOM 879 C C . PRO A 1 115 ? -9.875 -51.312 9.836 1 26.77 115 PRO A C 1
ATOM 881 O O . PRO A 1 115 ? -9.117 -50.375 9.578 1 26.77 115 PRO A O 1
ATOM 884 N N . PRO A 1 116 ? -10.477 -51.406 11.078 1 29.84 116 PRO A N 1
ATOM 885 C CA . PRO A 1 116 ? -10.234 -50.531 12.234 1 29.84 116 PRO A CA 1
ATOM 886 C C . PRO A 1 116 ? -8.758 -50.438 12.602 1 29.84 116 PRO A C 1
ATOM 888 O O . PRO A 1 116 ? -8.125 -51.469 12.891 1 29.84 116 PRO A O 1
ATOM 891 N N . SER A 1 117 ? -7.973 -49.656 11.82 1 25.38 117 SER A N 1
ATOM 892 C CA . SER A 1 117 ? -6.516 -49.688 11.883 1 25.38 117 SER A CA 1
ATOM 893 C C . SER A 1 117 ? -6.016 -49.469 13.305 1 25.38 117 SER A C 1
ATOM 895 O O . SER A 1 117 ? -6.227 -48.375 13.867 1 25.38 117 SER A O 1
ATOM 897 N N . ALA A 1 118 ? -5.996 -50.5 14.148 1 26.23 118 ALA A N 1
ATOM 898 C CA . ALA A 1 118 ? -5.41 -50.594 15.484 1 26.23 118 ALA A CA 1
ATOM 899 C C . ALA A 1 118 ? -4.121 -49.781 15.57 1 26.23 118 ALA A C 1
ATOM 901 O O . ALA A 1 118 ? -3.941 -48.969 16.5 1 26.23 118 ALA A O 1
ATOM 902 N N . ASP A 1 119 ? -3.033 -50.438 15.016 1 25.58 119 ASP A N 1
ATOM 903 C CA . ASP A 1 119 ? -1.643 -50.156 15.359 1 25.58 119 ASP A CA 1
ATOM 904 C C . ASP A 1 119 ? -1.168 -48.844 14.727 1 25.58 119 ASP A C 1
ATOM 906 O O . ASP A 1 119 ? -0.38 -48.844 13.781 1 25.58 119 ASP A O 1
ATOM 910 N N . VAL A 1 120 ? -1.975 -47.875 14.539 1 25.97 120 VAL A N 1
ATOM 911 C CA . VAL A 1 120 ? -1.697 -46.656 13.781 1 25.97 120 VAL A CA 1
ATOM 912 C C . VAL A 1 120 ? -0.582 -45.875 14.461 1 25.97 120 VAL A C 1
ATOM 914 O O . VAL A 1 120 ? -0.237 -44.781 14.023 1 25.97 120 VAL A O 1
ATOM 917 N N . ALA A 1 121 ? -0.199 -46.25 15.688 1 27.17 121 ALA A N 1
ATOM 918 C CA . ALA A 1 121 ? 0.82 -45.531 16.469 1 27.17 121 ALA A CA 1
ATOM 919 C C . ALA A 1 121 ? 2.189 -45.656 15.805 1 27.17 121 ALA A C 1
ATOM 921 O O . ALA A 1 121 ? 3.031 -44.75 15.938 1 27.17 121 ALA A O 1
ATOM 922 N N . ALA A 1 122 ? 2.561 -46.844 15.453 1 25.75 122 ALA A N 1
ATOM 923 C CA . ALA A 1 122 ? 3.971 -47.125 15.203 1 25.75 122 ALA A CA 1
ATOM 924 C C . ALA A 1 122 ? 4.461 -46.438 13.945 1 25.75 122 ALA A C 1
ATOM 926 O O . ALA A 1 122 ? 5.629 -46.031 13.859 1 25.75 122 ALA A O 1
ATOM 927 N N . ASP A 1 123 ? 3.695 -46.562 12.766 1 25.38 123 ASP A N 1
ATOM 928 C CA . ASP A 1 123 ? 4.352 -46.281 11.492 1 25.38 123 ASP A CA 1
ATOM 929 C C . ASP A 1 123 ? 4.387 -44.781 11.234 1 25.38 123 ASP A C 1
ATOM 931 O O . ASP A 1 123 ? 3.66 -44.281 10.375 1 25.38 123 ASP A O 1
ATOM 935 N N . LEU A 1 124 ? 4.293 -43.938 12.156 1 26.97 124 LEU A N 1
ATOM 936 C CA . LEU A 1 124 ? 4.617 -42.5 11.953 1 26.97 124 LEU A CA 1
ATOM 937 C C . LEU A 1 124 ? 6.016 -42.344 11.367 1 26.97 124 LEU A C 1
ATOM 939 O O . LEU A 1 124 ? 6.969 -42.062 12.094 1 26.97 124 LEU A O 1
ATOM 943 N N . GLU A 1 125 ? 6.52 -43.344 10.648 1 26.84 125 GLU A N 1
ATOM 944 C CA . GLU A 1 125 ? 7.773 -43.125 9.93 1 26.84 125 GLU A CA 1
ATOM 945 C C . GLU A 1 125 ? 7.781 -41.812 9.188 1 26.84 125 GLU A C 1
ATOM 947 O O . GLU A 1 125 ? 6.727 -41.312 8.789 1 26.84 125 GLU A O 1
ATOM 952 N N . THR A 1 126 ? 8.867 -41 9.359 1 30.06 126 THR A N 1
ATOM 953 C CA . THR A 1 126 ? 9.266 -39.719 8.742 1 30.06 126 THR A CA 1
ATOM 954 C C . THR A 1 126 ? 8.867 -39.688 7.27 1 30.06 126 THR A C 1
ATOM 956 O O . THR A 1 126 ? 9.531 -40.312 6.434 1 30.06 126 THR A O 1
ATOM 959 N N . GLU A 1 127 ? 7.672 -40.031 6.934 1 29.55 127 GLU A N 1
ATOM 960 C CA . GLU A 1 127 ? 7.195 -40.031 5.551 1 29.55 127 GLU A CA 1
ATOM 961 C C . GLU A 1 127 ? 7.664 -38.781 4.793 1 29.55 127 GLU A C 1
ATOM 963 O O . GLU A 1 127 ? 7.418 -37.656 5.219 1 29.55 127 GLU A O 1
ATOM 968 N N . THR A 1 128 ? 8.867 -38.812 4.168 1 32.19 128 THR A N 1
ATOM 969 C CA . THR A 1 128 ? 9.352 -37.906 3.139 1 32.19 128 THR A CA 1
ATOM 970 C C . THR A 1 128 ? 8.195 -37.375 2.301 1 32.19 128 THR A C 1
ATOM 972 O O . THR A 1 128 ? 7.34 -38.125 1.851 1 32.19 128 THR A O 1
ATOM 975 N N . THR A 1 129 ? 7.625 -36.375 2.682 1 35.53 129 THR A N 1
ATOM 976 C CA . THR A 1 129 ? 6.516 -35.781 1.943 1 35.53 129 THR A CA 1
ATOM 977 C C . THR A 1 129 ? 6.676 -36.031 0.444 1 35.53 129 THR A C 1
ATOM 979 O O . THR A 1 129 ? 7.699 -35.656 -0.14 1 35.53 129 THR A O 1
ATOM 982 N N . PRO A 1 130 ? 6.09 -36.969 -0.126 1 38.09 130 PRO A N 1
ATOM 983 C CA . PRO A 1 130 ? 6.223 -37.5 -1.487 1 38.09 130 PRO A CA 1
ATOM 984 C C . PRO A 1 130 ? 6.266 -36.375 -2.543 1 38.09 130 PRO A C 1
ATOM 986 O O . PRO A 1 130 ? 6.57 -36.656 -3.709 1 38.09 130 PRO A O 1
ATOM 989 N N . TRP A 1 131 ? 5.676 -35.344 -2.191 1 39.09 131 TRP A N 1
ATOM 990 C CA . TRP A 1 131 ? 5.551 -34.438 -3.326 1 39.09 131 TRP A CA 1
ATOM 991 C C . TRP A 1 131 ? 6.855 -33.688 -3.566 1 39.09 131 TRP A C 1
ATOM 993 O O . TRP A 1 131 ? 6.934 -32.844 -4.457 1 39.09 131 TRP A O 1
ATOM 1003 N N . ARG A 1 132 ? 7.867 -33.812 -2.574 1 41.81 132 ARG A N 1
ATOM 1004 C CA . ARG A 1 132 ? 9.094 -33.062 -2.713 1 41.81 132 ARG A CA 1
ATOM 1005 C C . ARG A 1 132 ? 10.023 -33.688 -3.744 1 41.81 132 ARG A C 1
ATOM 1007 O O . ARG A 1 132 ? 10.398 -34.844 -3.621 1 41.81 132 ARG A O 1
ATOM 1014 N N . ARG A 1 133 ? 10.062 -33.125 -4.816 1 43.38 133 ARG A N 1
ATOM 1015 C CA . ARG A 1 133 ? 11.18 -33.562 -5.645 1 43.38 133 ARG A CA 1
ATOM 1016 C C . ARG A 1 133 ? 12.508 -33.406 -4.914 1 43.38 133 ARG A C 1
ATOM 1018 O O . ARG A 1 133 ? 12.719 -32.406 -4.227 1 43.38 133 ARG A O 1
ATOM 1025 N N . PRO A 1 134 ? 13.211 -34.469 -4.566 1 40.16 134 PRO A N 1
ATOM 1026 C CA . PRO A 1 134 ? 14.469 -34.406 -3.82 1 40.16 134 PRO A CA 1
ATOM 1027 C C . PRO A 1 134 ? 15.438 -33.375 -4.344 1 40.16 134 PRO A C 1
ATOM 1029 O O . PRO A 1 134 ? 15.695 -33.312 -5.551 1 40.16 134 PRO A O 1
ATOM 1032 N N . TYR A 1 135 ? 15.445 -32.219 -3.758 1 39.62 135 TYR A N 1
ATOM 1033 C CA . TYR A 1 135 ? 16.562 -31.328 -4.062 1 39.62 135 TYR A CA 1
ATOM 1034 C C . TYR A 1 135 ? 17.891 -32 -3.73 1 39.62 135 TYR A C 1
ATOM 1036 O O . TYR A 1 135 ? 18.188 -32.281 -2.562 1 39.62 135 TYR A O 1
ATOM 1044 N N . VAL A 1 136 ? 18.391 -32.844 -4.438 1 37.53 136 VAL A N 1
ATOM 1045 C CA . VAL A 1 136 ? 19.719 -33.375 -4.191 1 37.53 136 VAL A CA 1
ATOM 1046 C C . VAL A 1 136 ? 20.75 -32.25 -4.324 1 37.53 136 VAL A C 1
ATOM 1048 O O . VAL A 1 136 ? 20.891 -31.656 -5.395 1 37.53 136 VAL A O 1
ATOM 1051 N N . ARG A 1 137 ? 21.188 -31.609 -3.361 1 43.94 137 ARG A N 1
ATOM 1052 C CA . ARG A 1 137 ? 22.391 -30.797 -3.373 1 43.94 137 ARG A CA 1
ATOM 1053 C C . ARG A 1 137 ? 23.531 -31.531 -4.07 1 43.94 137 ARG A C 1
ATOM 1055 O O . ARG A 1 137 ? 24.188 -32.375 -3.475 1 43.94 137 ARG A O 1
ATOM 1062 N N . SER A 1 138 ? 23.359 -31.844 -5.258 1 49.03 138 SER A N 1
ATOM 1063 C CA . SER A 1 138 ? 24.484 -32.5 -5.898 1 49.03 138 SER A CA 1
ATOM 1064 C C . SER A 1 138 ? 25.688 -31.578 -6.008 1 49.03 138 SER A C 1
ATOM 1066 O O . SER A 1 138 ? 25.531 -30.375 -6.23 1 49.03 138 SER A O 1
ATOM 1068 N N . ALA A 1 139 ? 26.703 -31.828 -5.309 1 62 139 ALA A N 1
ATOM 1069 C CA . ALA A 1 139 ? 28.078 -31.312 -5.277 1 62 139 ALA A CA 1
ATOM 1070 C C . ALA A 1 139 ? 28.594 -31.031 -6.688 1 62 139 ALA A C 1
ATOM 1072 O O . ALA A 1 139 ? 29.797 -31.047 -6.926 1 62 139 ALA A O 1
ATOM 1073 N N . GLN A 1 140 ? 27.609 -30.812 -7.535 1 76.81 140 GLN A N 1
ATOM 1074 C CA . GLN A 1 140 ? 28.156 -30.594 -8.875 1 76.81 140 GLN A CA 1
ATOM 1075 C C . GLN A 1 140 ? 28.578 -29.125 -9.055 1 76.81 140 GLN A C 1
ATOM 1077 O O . GLN A 1 140 ? 27.984 -28.234 -8.445 1 76.81 140 GLN A O 1
ATOM 1082 N N . SER A 1 141 ? 29.609 -28.922 -9.727 1 84.31 141 SER A N 1
ATOM 1083 C CA . SER A 1 141 ? 30.125 -27.594 -10.031 1 84.31 141 SER A CA 1
ATOM 1084 C C . SER A 1 141 ? 29.203 -26.844 -10.992 1 84.31 141 SER A C 1
ATOM 1086 O O . SER A 1 141 ? 28.422 -27.453 -11.727 1 84.31 141 SER A O 1
ATOM 1088 N N . LYS A 1 142 ? 29.156 -25.594 -10.93 1 89.06 142 LYS A N 1
ATOM 1089 C CA . LYS A 1 142 ? 28.391 -24.75 -11.828 1 89.06 142 LYS A CA 1
ATOM 1090 C C . LYS A 1 142 ? 28.703 -25.062 -13.289 1 89.06 142 LYS A C 1
ATOM 1092 O O . LYS A 1 142 ? 27.797 -25.094 -14.125 1 89.06 142 LYS A O 1
ATOM 1097 N N . ALA A 1 143 ? 29.891 -25.328 -13.555 1 89.56 143 ALA A N 1
ATOM 1098 C CA . ALA A 1 143 ? 30.312 -25.641 -14.922 1 89.56 143 ALA A CA 1
ATOM 1099 C C . ALA A 1 143 ? 29.688 -26.938 -15.414 1 89.56 143 ALA A C 1
ATOM 1101 O O . ALA A 1 143 ? 29.281 -27.047 -16.578 1 89.56 143 ALA A O 1
ATOM 1102 N N . ALA A 1 144 ? 29.609 -27.828 -14.555 1 92.62 144 ALA A N 1
ATOM 1103 C CA . ALA A 1 144 ? 29 -29.109 -14.898 1 92.62 144 ALA A CA 1
ATOM 1104 C C . ALA A 1 144 ? 27.5 -28.969 -15.156 1 92.62 144 ALA A C 1
ATOM 1106 O O . ALA A 1 144 ? 26.969 -29.578 -16.078 1 92.62 144 ALA A O 1
ATOM 1107 N N . ILE A 1 145 ? 26.891 -28.188 -14.367 1 93.88 145 ILE A N 1
ATOM 1108 C CA . ILE A 1 145 ? 25.469 -27.953 -14.516 1 93.88 145 ILE A CA 1
ATOM 1109 C C . ILE A 1 145 ? 25.188 -27.234 -15.828 1 93.88 145 ILE A C 1
ATOM 1111 O O . ILE A 1 145 ? 24.25 -27.562 -16.547 1 93.88 145 ILE A O 1
ATOM 1115 N N . ASP A 1 146 ? 26 -26.312 -16.141 1 94.69 146 ASP A N 1
ATOM 1116 C CA . ASP A 1 146 ? 25.844 -25.562 -17.391 1 94.69 146 ASP A CA 1
ATOM 1117 C C . ASP A 1 146 ? 25.984 -26.469 -18.594 1 94.69 146 ASP A C 1
ATOM 1119 O O . ASP A 1 146 ? 25.219 -26.375 -19.562 1 94.69 146 ASP A O 1
ATOM 1123 N N . ALA A 1 147 ? 26.969 -27.312 -18.5 1 94.06 147 ALA A N 1
ATOM 1124 C CA . ALA A 1 147 ? 27.188 -28.25 -19.594 1 94.06 147 ALA A CA 1
ATOM 1125 C C . ALA A 1 147 ? 26 -29.188 -19.766 1 94.06 147 ALA A C 1
ATOM 1127 O O . ALA A 1 147 ? 25.594 -29.484 -20.891 1 94.06 147 ALA A O 1
ATOM 1128 N N . ARG A 1 148 ? 25.562 -29.625 -18.656 1 95.25 148 ARG A N 1
ATOM 1129 C CA . ARG A 1 148 ? 24.406 -30.516 -18.703 1 95.25 148 ARG A CA 1
ATOM 1130 C C . ARG A 1 148 ? 23.172 -29.781 -19.25 1 95.25 148 ARG A C 1
ATOM 1132 O O . ARG A 1 148 ? 22.375 -30.375 -19.969 1 95.25 148 ARG A O 1
ATOM 1139 N N . THR A 1 149 ? 23.031 -28.562 -18.922 1 96.5 149 THR A N 1
ATOM 1140 C CA . THR A 1 149 ? 21.906 -27.766 -19.422 1 96.5 149 THR A CA 1
ATOM 1141 C C . THR A 1 149 ? 21.969 -27.656 -20.938 1 96.5 149 THR A C 1
ATOM 1143 O O . THR A 1 149 ? 20.953 -27.844 -21.625 1 96.5 149 THR A O 1
ATOM 1146 N N . ARG A 1 150 ? 23.156 -27.375 -21.438 1 95.62 150 ARG A N 1
ATOM 1147 C CA . ARG A 1 150 ? 23.328 -27.25 -22.875 1 95.62 150 ARG A CA 1
ATOM 1148 C C . ARG A 1 150 ? 23.062 -28.578 -23.578 1 95.62 150 ARG A C 1
ATOM 1150 O O . ARG A 1 150 ? 22.484 -28.594 -24.656 1 95.62 150 ARG A O 1
ATOM 1157 N N . SER A 1 151 ? 23.469 -29.609 -22.891 1 95.31 151 SER A N 1
ATOM 1158 C CA . SER A 1 151 ? 23.234 -30.938 -23.453 1 95.31 151 SER A CA 1
ATOM 1159 C C . SER A 1 151 ? 21.75 -31.266 -23.5 1 95.31 151 SER A C 1
ATOM 1161 O O . SER A 1 151 ? 21.281 -31.859 -24.469 1 95.31 151 SER A O 1
ATOM 1163 N N . CYS A 1 152 ? 21.062 -30.875 -22.484 1 95.94 152 CYS A N 1
ATOM 1164 C CA . CYS A 1 152 ? 19.625 -31.094 -22.453 1 95.94 152 CYS A CA 1
ATOM 1165 C C . CYS A 1 152 ? 18.922 -30.344 -23.578 1 95.94 152 CYS A C 1
ATOM 1167 O O . CYS A 1 152 ? 18.047 -30.891 -24.234 1 95.94 152 CYS A O 1
ATOM 1169 N N . VAL A 1 153 ? 19.312 -29.141 -23.797 1 95.69 153 VAL A N 1
ATOM 1170 C CA . VAL A 1 153 ? 18.703 -28.312 -24.828 1 95.69 153 VAL A CA 1
ATOM 1171 C C . VAL A 1 153 ? 19.031 -28.891 -26.203 1 95.69 153 VAL A C 1
ATOM 1173 O O . VAL A 1 153 ? 18.188 -28.938 -27.094 1 95.69 153 VAL A O 1
ATOM 1176 N N . ALA A 1 154 ? 20.266 -29.359 -26.359 1 93.12 154 ALA A N 1
ATOM 1177 C CA . ALA A 1 154 ? 20.688 -29.984 -27.625 1 93.12 154 ALA A CA 1
ATOM 1178 C C . ALA A 1 154 ? 19.875 -31.234 -27.906 1 93.12 154 ALA A C 1
ATOM 1180 O O . ALA A 1 154 ? 19.531 -31.516 -29.062 1 93.12 154 ALA A O 1
ATOM 1181 N N . ASN A 1 155 ? 19.656 -31.953 -26.859 1 93 155 ASN A N 1
ATOM 1182 C CA . ASN A 1 155 ? 18.859 -33.156 -27.016 1 93 155 ASN A CA 1
ATOM 1183 C C . ASN A 1 155 ? 17.438 -32.844 -27.453 1 93 155 ASN A C 1
ATOM 1185 O O . ASN A 1 155 ? 16.828 -33.594 -28.219 1 93 155 ASN A O 1
ATOM 1189 N N . LEU A 1 156 ? 16.875 -31.781 -26.938 1 93.44 156 LEU A N 1
ATOM 1190 C CA . LEU A 1 156 ? 15.555 -31.344 -27.359 1 93.44 156 LEU A CA 1
ATOM 1191 C C . LEU A 1 156 ? 15.539 -31 -28.844 1 93.44 156 LEU A C 1
ATOM 1193 O O . LEU A 1 156 ? 14.609 -31.359 -29.562 1 93.44 156 LEU A O 1
ATOM 1197 N N . ARG A 1 157 ? 16.594 -30.328 -29.219 1 90.12 157 ARG A N 1
ATOM 1198 C CA . ARG A 1 157 ? 16.703 -29.906 -30.609 1 90.12 157 ARG A CA 1
ATOM 1199 C C . ARG A 1 157 ? 16.766 -31.094 -31.547 1 90.12 157 ARG A C 1
ATOM 1201 O O . ARG A 1 157 ? 16.125 -31.109 -32.594 1 90.12 157 ARG A O 1
ATOM 1208 N N . SER A 1 158 ? 17.453 -32.094 -31.125 1 88.38 158 SER A N 1
ATOM 1209 C CA . SER A 1 158 ? 17.688 -33.25 -31.984 1 88.38 158 SER A CA 1
ATOM 1210 C C . SER A 1 158 ? 16.453 -34.156 -32.062 1 88.38 158 SER A C 1
ATOM 1212 O O . SER A 1 158 ? 16.266 -34.906 -33.031 1 88.38 158 SER A O 1
ATOM 1214 N N . THR A 1 159 ? 15.625 -34.031 -31.094 1 88.25 159 THR A N 1
ATOM 1215 C CA . THR A 1 159 ? 14.492 -34.938 -31.031 1 88.25 159 THR A CA 1
ATOM 1216 C C . THR A 1 159 ? 13.188 -34.219 -31.344 1 88.25 159 THR A C 1
ATOM 1218 O O . THR A 1 159 ? 12.117 -34.812 -31.344 1 88.25 159 THR A O 1
ATOM 1221 N N . ALA A 1 160 ? 13.227 -32.938 -31.641 1 86.25 160 ALA A N 1
ATOM 1222 C CA . ALA A 1 160 ? 12.055 -32.062 -31.75 1 86.25 160 ALA A CA 1
ATOM 1223 C C . ALA A 1 160 ? 11.117 -32.562 -32.844 1 86.25 160 ALA A C 1
ATOM 1225 O O . ALA A 1 160 ? 9.914 -32.281 -32.812 1 86.25 160 ALA A O 1
ATOM 1226 N N . SER A 1 161 ? 11.633 -33.281 -33.781 1 79.12 161 SER A N 1
ATOM 1227 C CA . SER A 1 161 ? 10.859 -33.656 -34.969 1 79.12 161 SER A CA 1
ATOM 1228 C C . SER A 1 161 ? 10.031 -34.906 -34.719 1 79.12 161 SER A C 1
ATOM 1230 O O . SER A 1 161 ? 9.086 -35.188 -35.438 1 79.12 161 SER A O 1
ATOM 1232 N N . LEU A 1 162 ? 10.32 -35.688 -33.688 1 79.56 162 LEU A N 1
ATOM 1233 C CA . LEU A 1 162 ? 9.609 -36.938 -33.438 1 79.56 162 LEU A CA 1
ATOM 1234 C C . LEU A 1 162 ? 8.906 -36.875 -32.062 1 79.56 162 LEU A C 1
ATOM 1236 O O . LEU A 1 162 ? 9.562 -36.844 -31.031 1 79.56 162 LEU A O 1
ATOM 1240 N N . ASP A 1 163 ? 7.613 -36.938 -32.156 1 78.81 163 ASP A N 1
ATOM 1241 C CA . ASP A 1 163 ? 6.812 -36.812 -30.922 1 78.81 163 ASP A CA 1
ATOM 1242 C C . ASP A 1 163 ? 7.172 -37.938 -29.922 1 78.81 163 ASP A C 1
ATOM 1244 O O . ASP A 1 163 ? 7.258 -37.656 -28.719 1 78.81 163 ASP A O 1
ATOM 1248 N N . SER A 1 164 ? 7.375 -39.094 -30.469 1 80.75 164 SER A N 1
ATOM 1249 C CA . SER A 1 164 ? 7.625 -40.25 -29.609 1 80.75 164 SER A CA 1
ATOM 1250 C C . SER A 1 164 ? 8.992 -40.156 -28.953 1 80.75 164 SER A C 1
ATOM 1252 O O . SER A 1 164 ? 9.195 -40.656 -27.844 1 80.75 164 SER A O 1
ATOM 1254 N N . ALA A 1 165 ? 9.844 -39.406 -29.594 1 87.88 165 ALA A N 1
ATOM 1255 C CA . ALA A 1 165 ? 11.219 -39.406 -29.109 1 87.88 165 ALA A CA 1
ATOM 1256 C C . ALA A 1 165 ? 11.477 -38.219 -28.188 1 87.88 165 ALA A C 1
ATOM 1258 O O . ALA A 1 165 ? 12.398 -38.25 -27.375 1 87.88 165 ALA A O 1
ATOM 1259 N N . VAL A 1 166 ? 10.555 -37.312 -28.281 1 92.06 166 VAL A N 1
ATOM 1260 C CA . VAL A 1 166 ? 10.914 -36.031 -27.641 1 92.06 166 VAL A CA 1
ATOM 1261 C C . VAL A 1 166 ? 10.391 -36.031 -26.203 1 92.06 166 VAL A C 1
ATOM 1263 O O . VAL A 1 166 ? 10.867 -35.25 -25.375 1 92.06 166 VAL A O 1
ATOM 1266 N N . LEU A 1 167 ? 9.484 -36.844 -25.828 1 93.75 167 LEU A N 1
ATOM 1267 C CA . LEU A 1 167 ? 8.844 -36.812 -24.516 1 93.75 167 LEU A CA 1
ATOM 1268 C C . LEU A 1 167 ? 9.867 -37.031 -23.406 1 93.75 167 LEU A C 1
ATOM 1270 O O . LEU A 1 167 ? 9.883 -36.281 -22.422 1 93.75 167 LEU A O 1
ATOM 1274 N N . LYS A 1 168 ? 10.727 -38.031 -23.531 1 93.56 168 LYS A N 1
ATOM 1275 C CA . LYS A 1 168 ? 11.719 -38.344 -22.5 1 93.56 168 LYS A CA 1
ATOM 1276 C C . LYS A 1 168 ? 12.711 -37.188 -22.344 1 93.56 168 LYS A C 1
ATOM 1278 O O . LYS A 1 168 ? 12.961 -36.75 -21.219 1 93.56 168 LYS A O 1
ATOM 1283 N N . PRO A 1 169 ? 13.266 -36.688 -23.453 1 94.94 169 PRO A N 1
ATOM 1284 C CA . PRO A 1 169 ? 14.148 -35.5 -23.312 1 94.94 169 PRO A CA 1
ATOM 1285 C C . PRO A 1 169 ? 13.461 -34.312 -22.656 1 94.94 169 PRO A C 1
ATOM 1287 O O . PRO A 1 169 ? 14.094 -33.594 -21.891 1 94.94 169 PRO A O 1
ATOM 1290 N N . LEU A 1 170 ? 12.211 -34.156 -22.953 1 95.94 170 LEU A N 1
ATOM 1291 C CA . LEU A 1 170 ? 11.453 -33.094 -22.328 1 95.94 170 LEU A CA 1
ATOM 1292 C C . LEU A 1 170 ? 11.383 -33.281 -20.828 1 95.94 170 LEU A C 1
ATOM 1294 O O . LEU A 1 170 ? 11.594 -32.312 -20.062 1 95.94 170 LEU A O 1
ATOM 1298 N N . GLU A 1 171 ? 11.125 -34.438 -20.391 1 95.12 171 GLU A N 1
ATOM 1299 C CA . GLU A 1 171 ? 11.039 -34.75 -18.969 1 95.12 171 GLU A CA 1
ATOM 1300 C C . GLU A 1 171 ? 12.391 -34.562 -18.281 1 95.12 171 GLU A C 1
ATOM 1302 O O . GLU A 1 171 ? 12.461 -34.062 -17.172 1 95.12 171 GLU A O 1
ATOM 1307 N N . VAL A 1 172 ? 13.422 -35 -18.984 1 95.62 172 VAL A N 1
ATOM 1308 C CA . VAL A 1 172 ? 14.773 -34.875 -18.438 1 95.62 172 VAL A CA 1
ATOM 1309 C C . VAL A 1 172 ? 15.133 -33.375 -18.281 1 95.62 172 VAL A C 1
ATOM 1311 O O . VAL A 1 172 ? 15.703 -33 -17.266 1 95.62 172 VAL A O 1
ATOM 1314 N N . PHE A 1 173 ? 14.797 -32.688 -19.281 1 96.94 173 PHE A N 1
ATOM 1315 C CA . PHE A 1 173 ? 15.055 -31.25 -19.25 1 96.94 173 PHE A CA 1
ATOM 1316 C C . PHE A 1 173 ? 14.328 -30.594 -18.094 1 96.94 173 PHE A C 1
ATOM 1318 O O . PHE A 1 173 ? 14.93 -29.844 -17.312 1 96.94 173 PHE A O 1
ATOM 1325 N N . ASN A 1 174 ? 12.984 -30.844 -17.938 1 96.06 174 ASN A N 1
ATOM 1326 C CA . ASN A 1 174 ? 12.195 -30.266 -16.875 1 96.06 174 ASN A CA 1
ATOM 1327 C C . ASN A 1 174 ? 12.734 -30.656 -15.5 1 96.06 174 ASN A C 1
ATOM 1329 O O . ASN A 1 174 ? 12.844 -29.812 -14.602 1 96.06 174 ASN A O 1
ATOM 1333 N N . ASN A 1 175 ? 13.062 -31.906 -15.344 1 94.19 175 ASN A N 1
ATOM 1334 C CA . ASN A 1 175 ? 13.617 -32.375 -14.078 1 94.19 175 ASN A CA 1
ATOM 1335 C C . ASN A 1 175 ? 14.93 -31.688 -13.742 1 94.19 175 ASN A C 1
ATOM 1337 O O . ASN A 1 175 ? 15.211 -31.422 -12.57 1 94.19 175 ASN A O 1
ATOM 1341 N N . HIS A 1 176 ? 15.719 -31.469 -14.781 1 94.44 176 HIS A N 1
ATOM 1342 C CA . HIS A 1 176 ? 16.969 -30.75 -14.602 1 94.44 176 HIS A CA 1
ATOM 1343 C C . HIS A 1 176 ? 16.734 -29.359 -14.055 1 94.44 176 HIS A C 1
ATOM 1345 O O . HIS A 1 176 ? 17.438 -28.922 -13.133 1 94.44 176 HIS A O 1
ATOM 1351 N N . LEU A 1 177 ? 15.766 -28.688 -14.555 1 94.56 177 LEU A N 1
ATOM 1352 C CA . LEU A 1 177 ? 15.477 -27.328 -14.117 1 94.56 177 LEU A CA 1
ATOM 1353 C C . LEU A 1 177 ? 14.898 -27.328 -12.703 1 94.56 177 LEU A C 1
ATOM 1355 O O . LEU A 1 177 ? 15.125 -26.375 -11.938 1 94.56 177 LEU A O 1
ATOM 1359 N N . TYR A 1 178 ? 14.148 -28.328 -12.336 1 90.5 178 TYR A N 1
ATOM 1360 C CA . TYR A 1 178 ? 13.633 -28.453 -10.977 1 90.5 178 TYR A CA 1
ATOM 1361 C C . TYR A 1 178 ? 14.773 -28.625 -9.977 1 90.5 178 TYR A C 1
ATOM 1363 O O . TYR A 1 178 ? 14.75 -28.047 -8.891 1 90.5 178 TYR A O 1
ATOM 1371 N N . GLN A 1 179 ? 15.734 -29.344 -10.422 1 88.75 179 GLN A N 1
ATOM 1372 C CA . GLN A 1 179 ? 16.859 -29.641 -9.555 1 88.75 179 GLN A CA 1
ATOM 1373 C C . GLN A 1 179 ? 17.812 -28.438 -9.453 1 88.75 179 GLN A C 1
ATOM 1375 O O . GLN A 1 179 ? 18.391 -28.188 -8.398 1 88.75 179 GLN A O 1
ATOM 1380 N N . TYR A 1 180 ? 17.906 -27.797 -10.602 1 91.88 180 TYR A N 1
ATOM 1381 C CA . TYR A 1 180 ? 18.828 -26.672 -10.656 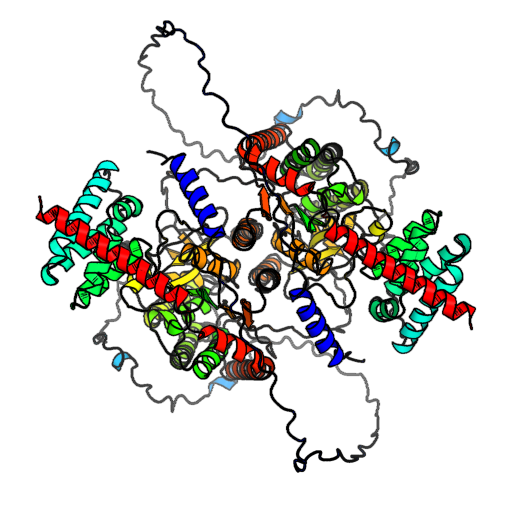1 91.88 180 TYR A CA 1
ATOM 1382 C C . TYR A 1 180 ? 18.141 -25.438 -11.234 1 91.88 180 TYR A C 1
ATOM 1384 O O . TYR A 1 180 ? 18.406 -25.047 -12.375 1 91.88 180 TYR A O 1
ATOM 1392 N N . PRO A 1 181 ? 17.453 -24.734 -10.328 1 88.12 181 PRO A N 1
ATOM 1393 C CA . PRO A 1 181 ? 16.703 -23.578 -10.828 1 88.12 181 PRO A CA 1
ATOM 1394 C C . PRO A 1 181 ? 17.609 -22.484 -11.391 1 88.12 181 PRO A C 1
ATOM 1396 O O . PRO A 1 181 ? 17.188 -21.719 -12.266 1 88.12 181 PRO A O 1
ATOM 1399 N N . PHE A 1 182 ? 18.797 -22.406 -11.039 1 88.06 182 PHE A N 1
ATOM 1400 C CA . PHE A 1 182 ? 19.719 -21.375 -11.5 1 88.06 182 PHE A CA 1
ATOM 1401 C C . PHE A 1 182 ? 20.188 -21.656 -12.922 1 88.06 182 PHE A C 1
ATOM 1403 O O . PHE A 1 182 ? 20.781 -20.781 -13.57 1 88.06 182 PHE A O 1
ATOM 1410 N N . ALA A 1 183 ? 19.891 -22.891 -13.438 1 93.81 183 ALA A N 1
ATOM 1411 C CA . ALA A 1 183 ? 20.266 -23.25 -14.805 1 93.81 183 ALA A CA 1
ATOM 1412 C C . ALA A 1 183 ? 19.375 -22.531 -15.828 1 93.81 183 ALA A C 1
ATOM 1414 O O . ALA A 1 183 ? 19.656 -22.578 -17.031 1 93.81 183 ALA A O 1
ATOM 1415 N N . LYS A 1 184 ? 18.375 -21.859 -15.32 1 94.44 184 LYS A N 1
ATOM 1416 C CA . LYS A 1 184 ? 17.422 -21.172 -16.188 1 94.44 184 LYS A CA 1
ATOM 1417 C C . LYS A 1 184 ? 18.125 -20.219 -17.141 1 94.44 184 LYS A C 1
ATOM 1419 O O . LYS A 1 184 ? 17.812 -20.172 -18.328 1 94.44 184 LYS A O 1
ATOM 1424 N N . GLY A 1 185 ? 19.062 -19.531 -16.641 1 93.62 185 GLY A N 1
ATOM 1425 C CA . GLY A 1 185 ? 19.781 -18.562 -17.469 1 93.62 185 GLY A CA 1
ATOM 1426 C C . GLY A 1 185 ? 20.453 -19.172 -18.672 1 93.62 185 GLY A C 1
ATOM 1427 O O . GLY A 1 185 ? 20.312 -18.688 -19.797 1 93.62 185 GLY A O 1
ATOM 1428 N N . VAL A 1 186 ? 21.156 -20.219 -18.453 1 94.81 186 VAL A N 1
ATOM 1429 C CA . VAL A 1 186 ? 21.875 -20.922 -19.5 1 94.81 186 VAL A CA 1
ATOM 1430 C C . VAL A 1 186 ? 20.875 -21.531 -20.484 1 94.81 186 VAL A C 1
ATOM 1432 O O . VAL A 1 186 ? 21.109 -21.516 -21.703 1 94.81 186 VAL A O 1
ATOM 1435 N N . ALA A 1 187 ? 19.828 -22.047 -19.984 1 96.5 187 ALA A N 1
ATOM 1436 C CA . ALA A 1 187 ? 18.812 -22.641 -20.828 1 96.5 187 ALA A CA 1
ATOM 1437 C C . ALA A 1 187 ? 18.203 -21.609 -21.781 1 96.5 187 ALA A C 1
ATOM 1439 O O . ALA A 1 187 ? 18.047 -21.875 -22.969 1 96.5 187 ALA A O 1
ATOM 1440 N N . VAL A 1 188 ? 17.891 -20.469 -21.219 1 95.19 188 VAL A N 1
ATOM 1441 C CA . VAL A 1 188 ? 17.281 -19.406 -22 1 95.19 188 VAL A CA 1
ATOM 1442 C C . VAL A 1 188 ? 18.281 -18.906 -23.062 1 95.19 188 VAL A C 1
ATOM 1444 O O . VAL A 1 188 ? 17.906 -18.719 -24.219 1 95.19 188 VAL A O 1
ATOM 1447 N N . ARG A 1 189 ? 19.5 -18.781 -22.703 1 93.12 189 ARG A N 1
ATOM 1448 C CA . ARG A 1 189 ? 20.531 -18.312 -23.625 1 93.12 189 ARG A CA 1
ATOM 1449 C C . ARG A 1 189 ? 20.812 -19.344 -24.719 1 93.12 189 ARG A C 1
ATOM 1451 O O . ARG A 1 189 ? 21.266 -19 -25.812 1 93.12 189 ARG A O 1
ATOM 1458 N N . SER A 1 190 ? 20.5 -20.562 -24.391 1 94.25 190 SER A N 1
ATOM 1459 C CA . SER A 1 190 ? 20.688 -21.641 -25.359 1 94.25 190 SER A CA 1
ATOM 1460 C C . SER A 1 190 ? 19.422 -21.844 -26.188 1 94.25 190 SER A C 1
ATOM 1462 O O . SER A 1 190 ? 19.25 -22.875 -26.828 1 94.25 190 SER A O 1
ATOM 1464 N N . HIS A 1 191 ? 18.453 -20.922 -26.094 1 94.5 191 HIS A N 1
ATOM 1465 C CA . HIS A 1 191 ? 17.266 -20.844 -26.922 1 94.5 191 HIS A CA 1
ATOM 1466 C C . HIS A 1 191 ? 16.281 -21.969 -26.578 1 94.5 191 HIS A C 1
ATOM 1468 O O . HIS A 1 191 ? 15.617 -22.5 -27.469 1 94.5 191 HIS A O 1
ATOM 1474 N N . ALA A 1 192 ? 16.281 -22.391 -25.375 1 96.19 192 ALA A N 1
ATOM 1475 C CA . ALA A 1 192 ? 15.375 -23.438 -24.922 1 96.19 192 ALA A CA 1
ATOM 1476 C C . ALA A 1 192 ? 13.922 -23.031 -25.125 1 96.19 192 ALA A C 1
ATOM 1478 O O . ALA A 1 192 ? 13.07 -23.859 -25.453 1 96.19 192 ALA A O 1
ATOM 1479 N N . VAL A 1 193 ? 13.609 -21.781 -24.953 1 96.31 193 VAL A N 1
ATOM 1480 C CA . VAL A 1 193 ? 12.242 -21.297 -25.094 1 96.31 193 VAL A CA 1
ATOM 1481 C C . VAL A 1 193 ? 11.758 -21.531 -26.516 1 96.31 193 VAL A C 1
ATOM 1483 O O . VAL A 1 193 ? 10.664 -22.047 -26.734 1 96.31 193 VAL A O 1
ATOM 1486 N N . SER A 1 194 ? 12.602 -21.188 -27.469 1 95 194 SER A N 1
ATOM 1487 C CA . SER A 1 194 ? 12.25 -21.359 -28.875 1 95 194 SER A CA 1
ATOM 1488 C C . SER A 1 194 ? 12.023 -22.828 -29.219 1 95 194 SER A C 1
ATOM 1490 O O . SER A 1 194 ? 11.086 -23.156 -29.953 1 95 194 SER A O 1
ATOM 1492 N N . GLN A 1 195 ? 12.828 -23.656 -28.688 1 94.38 195 GLN A N 1
ATOM 1493 C CA . GLN A 1 195 ? 12.695 -25.094 -28.953 1 94.38 195 GLN A CA 1
ATOM 1494 C C . GLN A 1 195 ? 11.406 -25.641 -28.359 1 94.38 195 GLN A C 1
ATOM 1496 O O . GLN A 1 195 ? 10.711 -26.422 -29 1 94.38 195 GLN A O 1
ATOM 1501 N N . LEU A 1 196 ? 11.125 -25.234 -27.156 1 96.06 196 LEU A N 1
ATOM 1502 C CA . LEU A 1 196 ? 9.938 -25.734 -26.469 1 96.06 196 LEU A CA 1
ATOM 1503 C C . LEU A 1 196 ? 8.664 -25.25 -27.172 1 96.06 196 LEU A C 1
ATOM 1505 O O . LEU A 1 196 ? 7.688 -25.984 -27.266 1 96.06 196 LEU A O 1
ATOM 1509 N N . LEU A 1 197 ? 8.688 -24.016 -27.594 1 95.31 197 LEU A N 1
ATOM 1510 C CA . LEU A 1 197 ? 7.539 -23.469 -28.328 1 95.31 197 LEU A CA 1
ATOM 1511 C C . LEU A 1 197 ? 7.312 -24.25 -29.625 1 95.31 197 LEU A C 1
ATOM 1513 O O . LEU A 1 197 ? 6.176 -24.578 -29.969 1 95.31 197 LEU A O 1
ATOM 1517 N N . HIS A 1 198 ? 8.391 -24.531 -30.266 1 93.12 198 HIS A N 1
ATOM 1518 C CA . HIS A 1 198 ? 8.312 -25.312 -31.5 1 93.12 198 HIS A CA 1
ATOM 1519 C C . HIS A 1 198 ? 7.754 -26.703 -31.25 1 93.12 198 HIS A C 1
ATOM 1521 O O . HIS A 1 198 ? 6.867 -27.156 -31.969 1 93.12 198 HIS A O 1
ATOM 1527 N N . ILE A 1 199 ? 8.258 -27.359 -30.266 1 94.12 199 ILE A N 1
ATOM 1528 C CA . ILE A 1 199 ? 7.836 -28.703 -29.922 1 94.12 199 ILE A CA 1
ATOM 1529 C C . ILE A 1 199 ? 6.355 -28.703 -29.547 1 94.12 199 ILE A C 1
ATOM 1531 O O . ILE A 1 199 ? 5.586 -29.547 -30.016 1 94.12 199 ILE A O 1
ATOM 1535 N N . ARG A 1 200 ? 5.922 -27.75 -28.703 1 94.12 200 ARG A N 1
ATOM 1536 C CA . ARG A 1 200 ? 4.543 -27.656 -28.234 1 94.12 200 ARG A CA 1
ATOM 1537 C C . ARG A 1 200 ? 3.586 -27.453 -29.406 1 94.12 200 ARG A C 1
ATOM 1539 O O . ARG A 1 200 ? 2.551 -28.109 -29.5 1 94.12 200 ARG A O 1
ATOM 1546 N N . ASP A 1 201 ? 3.934 -26.578 -30.328 1 92.56 201 ASP A N 1
ATOM 1547 C CA . ASP A 1 201 ? 2.988 -26.156 -31.344 1 92.56 201 ASP A CA 1
ATOM 1548 C C . ASP A 1 201 ? 2.969 -27.141 -32.531 1 92.56 201 ASP A C 1
ATOM 1550 O O . ASP A 1 201 ? 1.973 -27.234 -33.25 1 92.56 201 ASP A O 1
ATOM 1554 N N . LYS A 1 202 ? 4.008 -27.906 -32.75 1 89.12 202 LYS A N 1
ATOM 1555 C CA . LYS A 1 202 ? 4.082 -28.828 -33.875 1 89.12 202 LYS A CA 1
ATOM 1556 C C . LYS A 1 202 ? 3.586 -30.219 -33.469 1 89.12 202 LYS A C 1
ATOM 1558 O O . LYS A 1 202 ? 3.104 -30.984 -34.312 1 89.12 202 LYS A O 1
ATOM 1563 N N . SER A 1 203 ? 3.725 -30.484 -32.219 1 92.25 203 SER A N 1
ATOM 1564 C CA . SER A 1 203 ? 3.355 -31.812 -31.797 1 92.25 203 SER A CA 1
ATOM 1565 C C . SER A 1 203 ? 1.841 -32 -31.797 1 92.25 203 SER A C 1
ATOM 1567 O O . SER A 1 203 ? 1.094 -31.062 -31.531 1 92.25 203 SER A O 1
ATOM 1569 N N . GLU A 1 204 ? 1.41 -33.219 -32.062 1 90.75 204 GLU A N 1
ATOM 1570 C CA . GLU A 1 204 ? -0.001 -33.562 -31.969 1 90.75 204 GLU A CA 1
ATOM 1571 C C . GLU A 1 204 ? -0.271 -34.406 -30.719 1 90.75 204 GLU A C 1
ATOM 1573 O O . GLU A 1 204 ? -1.427 -34.625 -30.375 1 90.75 204 GLU A O 1
ATOM 1578 N N . 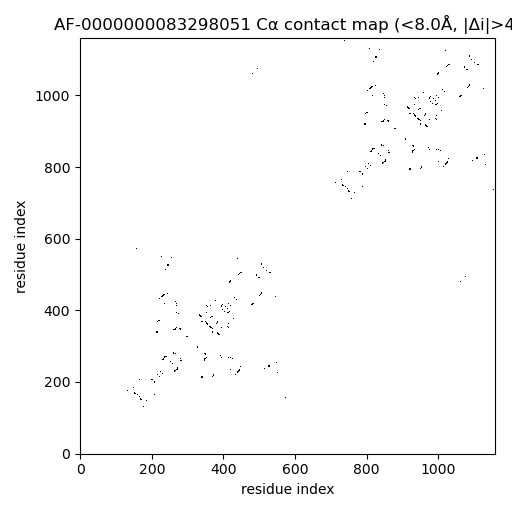ASN A 1 205 ? 0.805 -34.781 -30.094 1 92.69 205 ASN A N 1
ATOM 1579 C CA . ASN A 1 205 ? 0.699 -35.562 -28.859 1 92.69 205 ASN A CA 1
ATOM 1580 C C . ASN A 1 205 ? 0.446 -34.688 -27.656 1 92.69 205 ASN A C 1
ATOM 1582 O O . ASN A 1 205 ? 1.283 -33.844 -27.312 1 92.69 205 ASN A O 1
ATOM 1586 N N . GLU A 1 206 ? -0.661 -34.969 -27 1 93.5 206 GLU A N 1
ATOM 1587 C CA . GLU A 1 206 ? -1.064 -34.125 -25.891 1 93.5 206 GLU A CA 1
ATOM 1588 C C . GLU A 1 206 ? -0.08 -34.219 -24.734 1 93.5 206 GLU A C 1
ATOM 1590 O O . GLU A 1 206 ? 0.158 -33.219 -24.031 1 93.5 206 GLU A O 1
ATOM 1595 N N . SER A 1 207 ? 0.49 -35.375 -24.484 1 93.62 207 SER A N 1
ATOM 1596 C CA . SER A 1 207 ? 1.466 -35.531 -23.406 1 93.62 207 SER A CA 1
ATOM 1597 C C . SER A 1 207 ? 2.703 -34.656 -23.656 1 93.62 207 SER A C 1
ATOM 1599 O O . SER A 1 207 ? 3.248 -34.062 -22.719 1 93.62 207 SER A O 1
ATOM 1601 N N . VAL A 1 208 ? 3.09 -34.625 -24.953 1 95.38 208 VAL A N 1
ATOM 1602 C CA . VAL A 1 208 ? 4.246 -33.812 -25.328 1 95.38 208 VAL A CA 1
ATOM 1603 C C . VAL A 1 208 ? 3.934 -32.344 -25.109 1 95.38 208 VAL A C 1
ATOM 1605 O O . VAL A 1 208 ? 4.746 -31.609 -24.547 1 95.38 208 VAL A O 1
ATOM 1608 N N . LYS A 1 209 ? 2.752 -31.953 -25.469 1 96.31 209 LYS A N 1
ATOM 1609 C CA . LYS A 1 209 ? 2.348 -30.562 -25.297 1 96.31 209 LYS A CA 1
ATOM 1610 C C . LYS A 1 209 ? 2.314 -30.156 -23.828 1 96.31 209 LYS A C 1
ATOM 1612 O O . LYS A 1 209 ? 2.756 -29.078 -23.453 1 96.31 209 LYS A O 1
ATOM 1617 N N . MET A 1 210 ? 1.838 -31.078 -23.016 1 96.12 210 MET A N 1
ATOM 1618 C CA . MET A 1 210 ? 1.721 -30.828 -21.578 1 96.12 210 MET A CA 1
ATOM 1619 C C . MET A 1 210 ? 3.094 -30.609 -20.953 1 96.12 210 MET A C 1
ATOM 1621 O O . MET A 1 210 ? 3.291 -29.656 -20.188 1 96.12 210 MET A O 1
ATOM 1625 N N . VAL A 1 211 ? 3.996 -31.469 -21.266 1 95.81 211 VAL A N 1
ATOM 1626 C CA . VAL A 1 211 ? 5.328 -31.406 -20.672 1 95.81 211 VAL A CA 1
ATOM 1627 C C . VAL A 1 211 ? 6.086 -30.203 -21.219 1 95.81 211 VAL A C 1
ATOM 1629 O O . VAL A 1 211 ? 6.863 -29.562 -20.5 1 95.81 211 VAL A O 1
ATOM 1632 N N . ALA A 1 212 ? 5.863 -29.875 -22.484 1 96.75 212 ALA A N 1
ATOM 1633 C CA . ALA A 1 212 ? 6.48 -28.703 -23.094 1 96.75 212 ALA A CA 1
ATOM 1634 C C . ALA A 1 212 ? 5.992 -27.422 -22.406 1 96.75 212 ALA A C 1
ATOM 1636 O O . ALA A 1 212 ? 6.781 -26.516 -22.141 1 96.75 212 ALA A O 1
ATOM 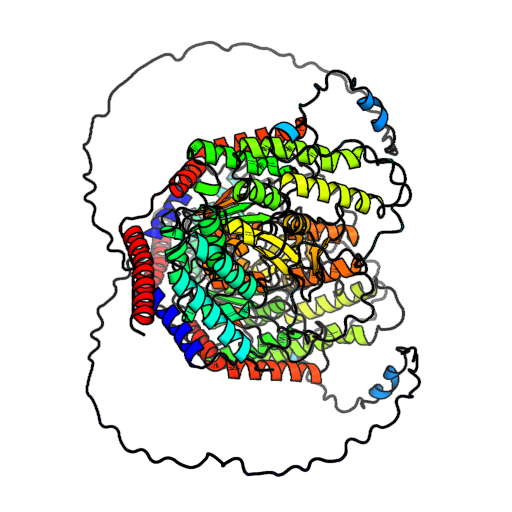1637 N N . ARG A 1 213 ? 4.691 -27.391 -22.109 1 97.38 213 ARG A N 1
ATOM 1638 C CA . ARG A 1 213 ? 4.133 -26.234 -21.422 1 97.38 213 ARG A CA 1
ATOM 1639 C C . ARG A 1 213 ? 4.742 -26.078 -20.031 1 97.38 213 ARG A C 1
ATOM 1641 O O . ARG A 1 213 ? 5.012 -24.953 -19.594 1 97.38 213 ARG A O 1
ATOM 1648 N N . GLU A 1 214 ? 4.891 -27.141 -19.375 1 96.62 214 GLU A N 1
ATOM 1649 C CA . GLU A 1 214 ? 5.543 -27.125 -18.062 1 96.62 214 GLU A CA 1
ATOM 1650 C C . GLU A 1 214 ? 6.957 -26.562 -18.156 1 96.62 214 GLU A C 1
ATOM 1652 O O . GLU A 1 214 ? 7.371 -25.75 -17.328 1 96.62 214 GLU A O 1
ATOM 1657 N N . GLY A 1 215 ? 7.703 -27 -19.172 1 97.19 215 GLY A N 1
ATOM 1658 C CA . GLY A 1 215 ? 9.047 -26.469 -19.391 1 97.19 215 GLY A CA 1
ATOM 1659 C C . GLY A 1 215 ? 9.062 -24.969 -19.656 1 97.19 215 GLY A C 1
ATOM 1660 O O . GLY A 1 215 ? 9.922 -24.266 -19.125 1 97.19 215 GLY A O 1
ATOM 1661 N N . LEU A 1 216 ? 8.141 -24.562 -20.484 1 97.25 216 LEU A N 1
ATOM 1662 C CA . LEU A 1 216 ? 8.023 -23.141 -20.766 1 97.25 216 LEU A CA 1
ATOM 1663 C C . LEU A 1 216 ? 7.77 -22.359 -19.484 1 97.25 216 LEU A C 1
ATOM 1665 O O . LEU A 1 216 ? 8.344 -21.281 -19.266 1 97.25 216 LEU A O 1
ATOM 1669 N N . ASN A 1 217 ? 6.898 -22.906 -18.594 1 97.06 217 ASN A N 1
ATOM 1670 C CA . ASN A 1 217 ? 6.625 -22.281 -17.312 1 97.06 217 ASN A CA 1
ATOM 1671 C C . ASN A 1 217 ? 7.879 -22.188 -16.453 1 97.06 217 ASN A C 1
ATOM 1673 O O . ASN A 1 217 ? 8.133 -21.172 -15.805 1 97.06 217 ASN A O 1
ATOM 1677 N N . LEU A 1 218 ? 8.68 -23.234 -16.438 1 96.12 218 LEU A N 1
ATOM 1678 C CA . LEU A 1 218 ? 9.906 -23.281 -15.641 1 96.12 218 LEU A CA 1
ATOM 1679 C C . LEU A 1 218 ? 10.898 -22.219 -16.109 1 96.12 218 LEU A C 1
ATOM 1681 O O . LEU A 1 218 ? 11.664 -21.688 -15.312 1 96.12 218 LEU A O 1
ATOM 1685 N N . LEU A 1 219 ? 10.828 -21.906 -17.391 1 96.5 219 LEU A N 1
ATOM 1686 C CA . LEU A 1 219 ? 11.734 -20.922 -17.969 1 96.5 219 LEU A CA 1
ATOM 1687 C C . LEU A 1 219 ? 11.172 -19.516 -17.812 1 96.5 219 LEU A C 1
ATOM 1689 O O . LEU A 1 219 ? 11.828 -18.531 -18.172 1 96.5 219 LEU A O 1
ATOM 1693 N N . GLY A 1 220 ? 9.945 -19.375 -17.312 1 95.75 220 GLY A N 1
ATOM 1694 C CA . GLY A 1 220 ? 9.336 -18.078 -17.062 1 95.75 220 GLY A CA 1
ATOM 1695 C C . GLY A 1 220 ? 8.695 -17.484 -18.297 1 95.75 220 GLY A C 1
ATOM 1696 O O . GLY A 1 220 ? 8.477 -16.266 -18.375 1 95.75 220 GLY A O 1
ATOM 1697 N N . TYR A 1 221 ? 8.453 -18.344 -19.312 1 95.12 221 TYR A N 1
ATOM 1698 C CA . TYR A 1 221 ? 7.793 -17.844 -20.516 1 95.12 221 TYR A CA 1
ATOM 1699 C C . TYR A 1 221 ? 6.312 -17.578 -20.266 1 95.12 221 TYR A C 1
ATOM 1701 O O . TYR A 1 221 ? 5.629 -18.406 -19.641 1 95.12 221 TYR A O 1
ATOM 1709 N N . GLN A 1 222 ? 5.883 -16.391 -20.703 1 94.06 222 GLN A N 1
ATOM 1710 C CA . GLN A 1 222 ? 4.477 -16.031 -20.562 1 94.06 222 GLN A CA 1
ATOM 1711 C C . GLN A 1 222 ? 3.805 -15.859 -21.922 1 94.06 222 GLN A C 1
ATOM 1713 O O . GLN A 1 222 ? 4.363 -15.227 -22.812 1 94.06 222 GLN A O 1
ATOM 1718 N N . GLU A 1 223 ? 2.646 -16.5 -22 1 93.62 223 GLU A N 1
ATOM 1719 C CA . GLU A 1 223 ? 1.811 -16.219 -23.156 1 93.62 223 GLU A CA 1
ATOM 1720 C C . GLU A 1 223 ? 1.313 -14.773 -23.141 1 93.62 223 GLU A C 1
ATOM 1722 O O . GLU A 1 223 ? 1.261 -14.141 -22.094 1 93.62 223 GLU A O 1
ATOM 1727 N N . ALA A 1 224 ? 0.988 -14.289 -24.312 1 93.06 224 ALA A N 1
ATOM 1728 C CA . ALA A 1 224 ? 0.421 -12.945 -24.406 1 93.06 224 ALA A CA 1
ATOM 1729 C C . ALA A 1 224 ? -0.894 -12.852 -23.641 1 93.06 224 ALA A C 1
ATOM 1731 O O . ALA A 1 224 ? -1.656 -13.82 -23.578 1 93.06 224 ALA A O 1
ATOM 1732 N N . VAL A 1 225 ? -1.135 -11.672 -23.094 1 94.56 225 VAL A N 1
ATOM 1733 C CA . VAL A 1 225 ? -2.385 -11.461 -22.375 1 94.56 225 VAL A CA 1
ATOM 1734 C C . VAL A 1 225 ? -3.551 -11.422 -23.359 1 94.56 225 VAL A C 1
ATOM 1736 O O . VAL A 1 225 ? -3.363 -11.125 -24.547 1 94.56 225 VAL A O 1
ATOM 1739 N N . GLY A 1 226 ? -4.719 -11.703 -22.875 1 90.19 226 GLY A N 1
ATOM 1740 C CA . GLY A 1 226 ? -5.879 -11.898 -23.734 1 90.19 226 GLY A CA 1
ATOM 1741 C C . GLY A 1 226 ? -6.59 -10.602 -24.078 1 90.19 226 GLY A C 1
ATOM 1742 O O . GLY A 1 226 ? -7.527 -10.594 -24.875 1 90.19 226 GLY A O 1
ATOM 1743 N N . SER A 1 227 ? -6.23 -9.484 -23.484 1 93.5 227 SER A N 1
ATOM 1744 C CA . SER A 1 227 ? -6.902 -8.203 -23.656 1 93.5 227 SER A CA 1
ATOM 1745 C C . SER A 1 227 ? -5.902 -7.078 -23.906 1 93.5 227 SER A C 1
ATOM 1747 O O . SER A 1 227 ? -4.777 -7.328 -24.344 1 93.5 227 SER A O 1
ATOM 1749 N N . GLN A 1 228 ? -6.387 -5.809 -23.734 1 94.75 228 GLN A N 1
ATOM 1750 C CA . GLN A 1 228 ? -5.562 -4.637 -24.016 1 94.75 228 GLN A CA 1
ATOM 1751 C C . GLN A 1 228 ? -4.359 -4.574 -23.078 1 94.75 228 GLN A C 1
ATOM 1753 O O . GLN A 1 228 ? -3.346 -3.955 -23.406 1 94.75 228 GLN A O 1
ATOM 1758 N N . GLY A 1 229 ? -4.457 -5.203 -22.031 1 97.19 229 GLY A N 1
ATOM 1759 C CA . GLY A 1 229 ? -3.439 -5.285 -21 1 97.19 229 GLY A CA 1
ATOM 1760 C C . GLY A 1 229 ? -3.729 -6.355 -19.969 1 97.19 229 GLY A C 1
ATOM 1761 O O . GLY A 1 229 ? -4.52 -7.27 -20.219 1 97.19 229 GLY A O 1
ATOM 1762 N N . ILE A 1 230 ? -3.02 -6.293 -18.906 1 98.19 230 ILE A N 1
ATOM 1763 C CA . ILE A 1 230 ? -3.123 -7.344 -17.906 1 98.19 230 ILE A CA 1
ATOM 1764 C C . ILE A 1 230 ? -4.449 -7.219 -17.156 1 98.19 230 ILE A C 1
ATOM 1766 O O . ILE A 1 230 ? -4.824 -6.125 -16.734 1 98.19 230 ILE A O 1
ATOM 1770 N N . ARG A 1 231 ? -5.184 -8.234 -17.062 1 98.69 231 ARG A N 1
ATOM 1771 C CA . ARG A 1 231 ? -6.41 -8.312 -16.266 1 98.69 231 ARG A CA 1
ATOM 1772 C C . ARG A 1 231 ? -6.188 -9.125 -14.992 1 98.69 231 ARG A C 1
ATOM 1774 O O . ARG A 1 231 ? -5.887 -10.32 -15.062 1 98.69 231 ARG A O 1
ATOM 1781 N N . ILE A 1 232 ? -6.395 -8.484 -13.781 1 98.75 232 ILE A N 1
ATOM 1782 C CA . ILE A 1 232 ? -6.074 -9.094 -12.492 1 98.75 232 ILE A CA 1
ATOM 1783 C C . ILE A 1 232 ? -7.348 -9.234 -11.656 1 98.75 232 ILE A C 1
ATOM 1785 O O . ILE A 1 232 ? -8.156 -8.305 -11.586 1 98.75 232 ILE A O 1
ATOM 1789 N N . LEU A 1 233 ? -7.551 -10.391 -11.094 1 98.81 233 LEU A N 1
ATOM 1790 C CA . LEU A 1 233 ? -8.578 -10.625 -10.086 1 98.81 233 LEU A CA 1
ATOM 1791 C C . LEU A 1 233 ? -7.949 -10.906 -8.727 1 98.81 233 LEU A C 1
ATOM 1793 O O . LEU A 1 233 ? -7.121 -11.812 -8.594 1 98.81 233 LEU A O 1
ATOM 1797 N N . CYS A 1 234 ? -8.297 -10.109 -7.758 1 98.5 234 CYS A N 1
ATOM 1798 C CA . CYS A 1 234 ? -7.82 -10.336 -6.398 1 98.5 234 CYS A CA 1
ATOM 1799 C C . CYS A 1 234 ? -8.977 -10.625 -5.449 1 98.5 234 CYS A C 1
ATOM 1801 O O . CYS A 1 234 ? -9.945 -9.867 -5.402 1 98.5 234 CYS A O 1
ATOM 1803 N N . LEU A 1 235 ? -8.859 -11.719 -4.703 1 98 235 LEU A N 1
ATOM 1804 C CA . LEU A 1 235 ? -9.883 -12.148 -3.76 1 98 235 LEU A CA 1
ATOM 1805 C C . LEU A 1 235 ? -9.375 -12.078 -2.326 1 98 235 LEU A C 1
ATOM 1807 O O . LEU A 1 235 ? -8.406 -12.758 -1.972 1 98 235 LEU A O 1
ATOM 1811 N N . ASP A 1 236 ? -10.07 -11.312 -1.46 1 95.75 236 ASP A N 1
ATOM 1812 C CA . ASP A 1 236 ? -9.711 -11.156 -0.054 1 95.75 236 ASP A CA 1
ATOM 1813 C C . ASP A 1 236 ? -9.961 -12.453 0.719 1 95.75 236 ASP A C 1
ATOM 1815 O O . ASP A 1 236 ? -10.547 -13.398 0.187 1 95.75 236 ASP A O 1
ATOM 1819 N N . GLY A 1 237 ? -9.43 -12.453 1.927 1 91.5 237 GLY A N 1
ATOM 1820 C CA . GLY A 1 237 ? -9.875 -13.438 2.908 1 91.5 237 GLY A CA 1
ATOM 1821 C C . GLY A 1 237 ? -11.117 -13.008 3.666 1 91.5 237 GLY A C 1
ATOM 1822 O O . GLY A 1 237 ? -11.477 -11.828 3.662 1 91.5 237 GLY A O 1
ATOM 1823 N N . GLY A 1 238 ? -11.781 -14.023 4.227 1 87 238 GLY A N 1
ATOM 1824 C CA . GLY A 1 238 ? -12.984 -13.664 4.965 1 87 238 GLY A CA 1
ATOM 1825 C C . GLY A 1 238 ? -13.797 -14.859 5.41 1 87 238 GLY A C 1
ATOM 1826 O O . GLY A 1 238 ? -14.992 -14.742 5.688 1 87 238 GLY A O 1
ATOM 1827 N N . GLY A 1 239 ? -13.227 -16.016 5.406 1 85.38 239 GLY A N 1
ATOM 1828 C CA . GLY A 1 239 ? -13.938 -17.203 5.824 1 85.38 239 GLY A CA 1
ATOM 1829 C C . GLY A 1 239 ? -15.156 -17.516 4.977 1 85.38 239 GLY A C 1
ATOM 1830 O O . GLY A 1 239 ? -15.086 -17.5 3.746 1 85.38 239 GLY A O 1
ATOM 1831 N N . MET A 1 240 ? -16.234 -17.75 5.645 1 85.5 240 MET A N 1
ATOM 1832 C CA . MET A 1 240 ? -17.453 -18.156 4.941 1 85.5 240 MET A CA 1
ATOM 1833 C C . MET A 1 240 ? -18.094 -16.953 4.242 1 85.5 240 MET A C 1
ATOM 1835 O O . MET A 1 240 ? -19.031 -17.125 3.465 1 85.5 240 MET A O 1
ATOM 1839 N N . LYS A 1 241 ? -17.578 -15.828 4.461 1 90.94 241 LYS A N 1
ATOM 1840 C CA . LYS A 1 241 ? -18.078 -14.664 3.74 1 90.94 241 LYS A CA 1
ATOM 1841 C C . LYS A 1 241 ? -17.656 -14.703 2.273 1 90.94 241 LYS A C 1
ATOM 1843 O O . LYS A 1 241 ? -18.031 -13.82 1.492 1 90.94 241 LYS A O 1
ATOM 1848 N N . GLY A 1 242 ? -17 -15.75 1.921 1 93 242 GLY A N 1
ATOM 1849 C CA . GLY A 1 242 ? -16.641 -15.977 0.53 1 93 242 GLY A CA 1
ATOM 1850 C C . GLY A 1 242 ? -17.828 -16 -0.4 1 93 242 GLY A C 1
ATOM 1851 O O . GLY A 1 242 ? -17.688 -15.781 -1.605 1 93 242 GLY A O 1
ATOM 1852 N N . ILE A 1 243 ? -19.031 -16.203 0.113 1 92.56 243 ILE A N 1
ATOM 1853 C CA . ILE A 1 243 ? -20.266 -16.219 -0.675 1 92.56 243 ILE A CA 1
ATOM 1854 C C . ILE A 1 243 ? -20.484 -14.852 -1.314 1 92.56 243 ILE A C 1
ATOM 1856 O O . ILE A 1 243 ? -21.031 -14.758 -2.414 1 92.56 243 ILE A O 1
ATOM 1860 N N . ILE A 1 244 ? -19.984 -13.852 -0.656 1 95.19 244 ILE A N 1
ATOM 1861 C CA . ILE A 1 244 ? -20.141 -12.492 -1.158 1 95.19 244 ILE A CA 1
ATOM 1862 C C . ILE A 1 244 ? -19.359 -12.336 -2.463 1 95.19 244 ILE A C 1
ATOM 1864 O O . ILE A 1 244 ? -19.891 -11.867 -3.465 1 95.19 244 ILE A O 1
ATOM 1868 N N . ALA A 1 245 ? -18.125 -12.758 -2.443 1 96.75 245 ALA A N 1
ATOM 1869 C CA . ALA A 1 245 ? -17.312 -12.703 -3.654 1 96.75 245 ALA A CA 1
ATOM 1870 C C . ALA A 1 245 ? -17.906 -13.562 -4.762 1 96.75 245 ALA A C 1
ATOM 1872 O O . ALA A 1 245 ? -17.891 -13.188 -5.934 1 96.75 245 ALA A O 1
ATOM 1873 N N . LEU A 1 246 ? -18.422 -14.688 -4.414 1 97 246 LEU A N 1
ATOM 1874 C CA . LEU A 1 246 ? -19 -15.602 -5.395 1 97 246 LEU A CA 1
ATOM 1875 C C . LEU A 1 246 ? -20.219 -14.961 -6.074 1 97 246 LEU A C 1
ATOM 1877 O O . LEU A 1 246 ? -20.422 -15.133 -7.281 1 97 246 LEU A O 1
ATOM 1881 N N . GLU A 1 247 ? -20.969 -14.219 -5.293 1 96.25 247 GLU A N 1
ATOM 1882 C CA . GLU A 1 247 ? -22.125 -13.539 -5.879 1 96.25 247 GLU A CA 1
ATOM 1883 C C . GLU A 1 247 ? -21.688 -12.477 -6.887 1 96.25 247 GLU A C 1
ATOM 1885 O O . GLU A 1 247 ? -22.312 -12.32 -7.938 1 96.25 247 GLU A O 1
ATOM 1890 N N . VAL A 1 248 ? -20.688 -11.789 -6.555 1 97.75 248 VAL A N 1
ATOM 1891 C CA . VAL A 1 248 ? -20.156 -10.773 -7.461 1 97.75 248 VAL A CA 1
ATOM 1892 C C . VAL A 1 248 ? -19.594 -11.438 -8.719 1 97.75 248 VAL A C 1
ATOM 1894 O O . VAL A 1 248 ? -19.859 -10.984 -9.836 1 97.75 248 VAL A O 1
ATOM 1897 N N . LEU A 1 249 ? -18.859 -12.516 -8.57 1 98.38 249 LEU A N 1
ATOM 1898 C CA . LEU A 1 249 ? -18.266 -13.227 -9.695 1 98.38 249 LEU A CA 1
ATOM 1899 C C . LEU A 1 249 ? -19.344 -13.828 -10.594 1 98.38 249 LEU A C 1
ATOM 1901 O O . LEU A 1 249 ? -19.172 -13.906 -11.812 1 98.38 249 LEU A O 1
ATOM 1905 N N . LYS A 1 250 ? -20.422 -14.234 -9.945 1 97.31 250 LYS A N 1
ATOM 1906 C CA . LYS A 1 250 ? -21.547 -14.742 -10.727 1 97.31 250 LYS A CA 1
ATOM 1907 C C . LYS A 1 250 ? -22.078 -13.68 -11.688 1 97.31 250 LYS A C 1
ATOM 1909 O O . LYS A 1 250 ? -22.359 -13.969 -12.844 1 97.31 250 LYS A O 1
ATOM 1914 N N . ARG A 1 251 ? -22.172 -12.508 -11.164 1 96.75 251 ARG A N 1
ATOM 1915 C CA . ARG A 1 251 ? -22.625 -11.398 -12 1 96.75 251 ARG A CA 1
ATOM 1916 C C . ARG A 1 251 ? -21.656 -11.141 -13.148 1 96.75 251 ARG A C 1
ATOM 1918 O O . ARG A 1 251 ? -22.078 -10.875 -14.273 1 96.75 251 ARG A O 1
ATOM 1925 N N . ILE A 1 252 ? -20.422 -11.242 -12.914 1 97.69 252 ILE A N 1
ATOM 1926 C CA . ILE A 1 252 ? -19.406 -11.016 -13.945 1 97.69 252 ILE A CA 1
ATOM 1927 C C . ILE A 1 252 ? -19.516 -12.102 -15.016 1 97.69 252 ILE A C 1
ATOM 1929 O O . ILE A 1 252 ? -19.516 -11.797 -16.219 1 97.69 252 ILE A O 1
ATOM 1933 N N . GLU A 1 253 ? -19.578 -13.367 -14.609 1 97.69 253 GLU A N 1
ATOM 1934 C CA . GLU A 1 253 ? -19.719 -14.461 -15.57 1 97.69 253 GLU A CA 1
ATOM 1935 C C . GLU A 1 253 ? -20.969 -14.312 -16.422 1 97.69 253 GLU A C 1
ATOM 1937 O O . GLU A 1 253 ? -20.938 -14.516 -17.625 1 97.69 253 GLU A O 1
ATOM 1942 N N . LEU A 1 254 ? -22.047 -13.914 -15.766 1 95.81 254 LEU A N 1
ATOM 1943 C CA . LEU A 1 254 ? -23.328 -13.766 -16.453 1 95.81 254 LEU A CA 1
ATOM 1944 C C . LEU A 1 254 ? -23.25 -12.633 -17.484 1 95.81 254 LEU A C 1
ATOM 1946 O O . LEU A 1 254 ? -23.75 -12.773 -18.594 1 95.81 254 LEU A O 1
ATOM 1950 N N . THR A 1 255 ? -22.703 -11.547 -17.062 1 96.75 255 THR A N 1
ATOM 1951 C CA . THR A 1 255 ? -22.672 -10.359 -17.906 1 96.75 255 THR A CA 1
ATOM 1952 C C . THR A 1 255 ? -21.688 -10.539 -19.062 1 96.75 255 THR A C 1
ATOM 1954 O O . THR A 1 255 ? -21.984 -10.141 -20.203 1 96.75 255 THR A O 1
ATOM 1957 N N . THR A 1 256 ? -20.594 -11.172 -18.828 1 97.19 256 THR A N 1
ATOM 1958 C CA . THR A 1 256 ? -19.578 -11.336 -19.875 1 97.19 256 THR A CA 1
ATOM 1959 C C . THR A 1 256 ? -19.875 -12.547 -20.734 1 97.19 256 THR A C 1
ATOM 1961 O O . THR A 1 256 ? -19.391 -12.648 -21.875 1 97.19 256 THR A O 1
ATOM 1964 N N . GLY A 1 257 ? -20.547 -13.5 -20.188 1 96.38 257 GLY A N 1
ATOM 1965 C CA . GLY A 1 257 ? -20.812 -14.75 -20.875 1 96.38 257 GLY A CA 1
ATOM 1966 C C . GLY A 1 257 ? -19.609 -15.656 -20.969 1 96.38 257 GLY A C 1
ATOM 1967 O O . GLY A 1 257 ? -19.562 -16.562 -21.812 1 96.38 257 GLY A O 1
ATOM 1968 N N . ARG A 1 258 ? -18.656 -15.391 -20.156 1 96.75 258 ARG A N 1
ATOM 1969 C CA . ARG A 1 258 ? -17.406 -16.156 -20.172 1 96.75 258 ARG A CA 1
ATOM 1970 C C . ARG A 1 258 ? -17.062 -16.656 -18.781 1 96.75 258 ARG A C 1
ATOM 1972 O O . ARG A 1 258 ? -17.484 -16.062 -17.781 1 96.75 258 ARG A O 1
ATOM 1979 N N . ARG A 1 259 ? -16.281 -17.719 -18.781 1 97.31 259 ARG A N 1
ATOM 1980 C CA . ARG A 1 259 ? -15.781 -18.219 -17.5 1 97.31 259 ARG A CA 1
ATOM 1981 C C . ARG A 1 259 ? -14.719 -17.297 -16.922 1 97.31 259 ARG A C 1
ATOM 1983 O O . ARG A 1 259 ? -14.047 -16.578 -17.672 1 97.31 259 ARG A O 1
ATOM 1990 N N . ILE A 1 260 ? -14.562 -17.328 -15.602 1 98.12 260 ILE A N 1
ATOM 1991 C CA . ILE A 1 260 ? -13.664 -16.406 -14.906 1 98.12 260 ILE A CA 1
ATOM 1992 C C . ILE A 1 260 ? -12.234 -16.609 -15.406 1 98.12 260 ILE A C 1
ATOM 1994 O O . ILE A 1 260 ? -11.5 -15.641 -15.625 1 98.12 260 ILE A O 1
ATOM 1998 N N . TYR A 1 261 ? -11.742 -17.891 -15.664 1 97.19 261 TYR A N 1
ATOM 1999 C CA . TYR A 1 261 ? -10.375 -18.172 -16.078 1 97.19 261 TYR A CA 1
ATOM 2000 C C . TYR A 1 261 ? -10.109 -17.609 -17.469 1 97.19 261 TYR A C 1
ATOM 2002 O O . TYR A 1 261 ? -8.953 -17.453 -17.875 1 97.19 261 TYR A O 1
ATOM 2010 N N . GLU A 1 262 ? -11.203 -17.219 -18.188 1 96.62 262 GLU A N 1
ATOM 2011 C CA . GLU A 1 262 ? -11.062 -16.688 -19.547 1 96.62 262 GLU A CA 1
ATOM 2012 C C . GLU A 1 262 ? -10.93 -15.164 -19.531 1 96.62 262 GLU A C 1
ATOM 2014 O O . GLU A 1 262 ? -10.461 -14.57 -20.5 1 96.62 262 GLU A O 1
ATOM 2019 N N . VAL A 1 263 ? -11.375 -14.602 -18.469 1 97.25 263 VAL A N 1
ATOM 2020 C CA . VAL A 1 263 ? -11.469 -13.141 -18.531 1 97.25 263 VAL A CA 1
ATOM 2021 C C . VAL A 1 263 ? -10.414 -12.523 -17.609 1 97.25 263 VAL A C 1
ATOM 2023 O O . VAL A 1 263 ? -10.273 -11.297 -17.562 1 97.25 263 VAL A O 1
ATOM 2026 N N . PHE A 1 264 ? -9.688 -13.312 -16.922 1 98.38 264 PHE A N 1
ATOM 2027 C CA . PHE A 1 264 ? -8.586 -12.812 -16.109 1 98.38 264 PHE A CA 1
ATOM 2028 C C . PHE A 1 264 ? -7.285 -13.523 -16.469 1 98.38 264 PHE A C 1
ATOM 2030 O O . PHE A 1 264 ? -7.281 -14.734 -16.703 1 98.38 264 PHE A O 1
ATOM 2037 N N . ASP A 1 265 ? -6.176 -12.773 -16.547 1 98.06 265 ASP A N 1
ATOM 2038 C CA . ASP A 1 265 ? -4.848 -13.312 -16.828 1 98.06 265 ASP A CA 1
ATOM 2039 C C . ASP A 1 265 ? -4.148 -13.75 -15.539 1 98.06 265 ASP A C 1
ATOM 2041 O O . ASP A 1 265 ? -3.291 -14.641 -15.562 1 98.06 265 ASP A O 1
ATOM 2045 N N . PHE A 1 266 ? -4.492 -13.055 -14.484 1 98.62 266 PHE A N 1
ATOM 2046 C CA . PHE A 1 266 ? -3.863 -13.25 -13.188 1 98.62 266 PHE A CA 1
ATOM 2047 C C . PHE A 1 266 ? -4.902 -13.242 -12.07 1 98.62 266 PHE A C 1
ATOM 2049 O O . PHE A 1 266 ? -5.762 -12.359 -12.023 1 98.62 266 PHE A O 1
ATOM 2056 N N . ILE A 1 267 ? -4.879 -14.258 -11.203 1 98.81 267 ILE A N 1
ATOM 2057 C CA . ILE A 1 267 ? -5.801 -14.344 -10.078 1 98.81 267 ILE A CA 1
ATOM 2058 C C . ILE A 1 267 ? -5.02 -14.5 -8.773 1 98.81 267 ILE A C 1
ATOM 2060 O O . ILE A 1 267 ? -4.102 -15.328 -8.688 1 98.81 267 ILE A O 1
ATOM 2064 N N . CYS A 1 268 ? -5.312 -13.672 -7.82 1 98.69 268 CYS A N 1
ATOM 2065 C CA . CYS A 1 268 ? -4.691 -13.711 -6.5 1 98.69 268 CYS A CA 1
ATOM 2066 C C . CYS A 1 268 ? -5.727 -13.977 -5.414 1 98.69 268 CYS A C 1
ATOM 2068 O O . CYS A 1 268 ? -6.824 -13.422 -5.453 1 98.69 268 CYS A O 1
ATOM 2070 N N . GLY A 1 269 ? -5.398 -14.891 -4.484 1 97.94 269 GLY A N 1
ATOM 2071 C CA . GLY A 1 269 ? -6.332 -15.219 -3.416 1 97.94 269 GLY A CA 1
ATOM 2072 C C . GLY A 1 269 ? -5.676 -15.289 -2.051 1 97.94 269 GLY A C 1
ATOM 2073 O O . GLY A 1 269 ? -4.531 -15.734 -1.93 1 97.94 269 GLY A O 1
ATOM 2074 N N . VAL A 1 270 ? -6.414 -14.883 -1.067 1 95.69 270 VAL A N 1
ATOM 2075 C CA . VAL A 1 270 ? -6.004 -14.961 0.331 1 95.69 270 VAL A CA 1
ATOM 2076 C C . VAL A 1 270 ? -7.051 -15.727 1.135 1 95.69 270 VAL A C 1
ATOM 2078 O O . VAL A 1 270 ? -8.242 -15.43 1.053 1 95.69 270 VAL A O 1
ATOM 2081 N N . SER A 1 271 ? -6.598 -16.703 1.962 1 92.44 271 SER A N 1
ATOM 2082 C CA . SER A 1 271 ? -7.5 -17.5 2.795 1 92.44 271 SER A CA 1
ATOM 2083 C C . SER A 1 271 ? -8.656 -18.062 1.978 1 92.44 271 SER A C 1
ATOM 2085 O O . SER A 1 271 ? -8.438 -18.734 0.97 1 92.44 271 SER A O 1
ATOM 2087 N N . THR A 1 272 ? -9.898 -17.734 2.303 1 91.56 272 THR A N 1
ATOM 2088 C CA . THR A 1 272 ? -11.023 -18.25 1.53 1 91.56 272 THR A CA 1
ATOM 2089 C C . THR A 1 272 ? -10.898 -17.859 0.061 1 91.56 272 THR A C 1
ATOM 2091 O O . THR A 1 272 ? -11.305 -18.609 -0.825 1 91.56 272 THR A O 1
ATOM 2094 N N . GLY A 1 273 ? -10.359 -16.703 -0.176 1 96.06 273 GLY A N 1
ATOM 2095 C CA . GLY A 1 273 ? -10.109 -16.281 -1.546 1 96.06 273 GLY A CA 1
ATOM 2096 C C . GLY A 1 273 ? -9.195 -17.219 -2.303 1 96.06 273 GLY A C 1
ATOM 2097 O O . GLY A 1 273 ? -9.32 -17.375 -3.52 1 96.06 273 GLY A O 1
ATOM 2098 N N . SER A 1 274 ? -8.25 -17.859 -1.606 1 96.81 274 SER A N 1
ATOM 2099 C CA . SER A 1 274 ? -7.344 -18.812 -2.248 1 96.81 274 SER A CA 1
ATOM 2100 C C . SER A 1 274 ? -8.078 -20.078 -2.67 1 96.81 274 SER A C 1
ATOM 2102 O O . SER A 1 274 ? -7.75 -20.688 -3.691 1 96.81 274 SER A O 1
ATOM 2104 N N . ILE A 1 275 ? -9.078 -20.469 -1.9 1 93.88 275 ILE A N 1
ATOM 2105 C CA . ILE A 1 275 ? -9.898 -21.609 -2.254 1 93.88 275 ILE A CA 1
ATOM 2106 C C . ILE A 1 275 ? -10.672 -21.328 -3.539 1 93.88 275 ILE A C 1
ATOM 2108 O O . ILE A 1 275 ? -10.617 -22.109 -4.492 1 93.88 275 ILE A O 1
ATOM 2112 N N . ILE A 1 276 ? -11.297 -20.219 -3.523 1 96.38 276 ILE A N 1
ATOM 2113 C CA . ILE A 1 276 ? -12.117 -19.812 -4.664 1 96.38 276 ILE A CA 1
ATOM 2114 C C . ILE A 1 276 ? -11.234 -19.656 -5.898 1 96.38 276 ILE A C 1
ATOM 2116 O O . ILE A 1 276 ? -11.562 -20.156 -6.977 1 96.38 276 ILE A O 1
ATOM 2120 N N . ALA A 1 277 ? -10.117 -19.031 -5.715 1 97.75 277 ALA A N 1
ATOM 2121 C CA . ALA A 1 277 ? -9.18 -18.812 -6.816 1 97.75 277 ALA A CA 1
ATOM 2122 C C . ALA A 1 277 ? -8.734 -20.141 -7.426 1 97.75 277 ALA A C 1
ATOM 2124 O O . ALA A 1 277 ? -8.68 -20.281 -8.648 1 97.75 277 ALA A O 1
ATOM 2125 N N . SER A 1 278 ? -8.453 -21.094 -6.57 1 96.25 278 SER A N 1
ATOM 2126 C CA . SER A 1 278 ? -7.973 -22.391 -7.035 1 96.25 278 SER A CA 1
ATOM 2127 C C . SER A 1 278 ? -9.039 -23.125 -7.844 1 96.25 278 SER A C 1
ATOM 2129 O O . SER A 1 278 ? -8.75 -23.672 -8.906 1 96.25 278 SER A O 1
ATOM 2131 N N . LEU A 1 279 ? -10.258 -23.078 -7.379 1 95.44 279 LEU A N 1
ATOM 2132 C CA . LEU A 1 279 ? -11.344 -23.781 -8.055 1 95.44 279 LEU A CA 1
ATOM 2133 C C . LEU A 1 279 ? -11.664 -23.125 -9.398 1 95.44 279 LEU A C 1
ATOM 2135 O O . LEU A 1 279 ? -11.922 -23.812 -10.383 1 95.44 279 LEU A O 1
ATOM 2139 N N . LEU A 1 280 ? -11.602 -21.844 -9.422 1 97.12 280 LEU A N 1
ATOM 2140 C CA . LEU A 1 280 ? -11.906 -21.094 -10.641 1 97.12 280 LEU A CA 1
ATOM 2141 C C . LEU A 1 280 ? -10.805 -21.281 -11.672 1 97.12 280 LEU A C 1
ATOM 2143 O O . LEU A 1 280 ? -11.078 -21.438 -12.867 1 97.12 280 LEU A O 1
ATOM 2147 N N . ALA A 1 281 ? -9.594 -21.266 -11.25 1 97.25 281 ALA A N 1
ATOM 2148 C CA . ALA A 1 281 ? -8.469 -21.172 -12.172 1 97.25 281 ALA A CA 1
ATOM 2149 C C . ALA A 1 281 ? -7.996 -22.562 -12.586 1 97.25 281 ALA A C 1
ATOM 2151 O O . ALA A 1 281 ? -7.805 -22.828 -13.773 1 97.25 281 ALA A O 1
ATOM 2152 N N . PHE A 1 282 ? -7.797 -23.438 -11.617 1 95.69 282 PHE A N 1
ATOM 2153 C CA . PHE A 1 282 ? -7.184 -24.719 -11.898 1 95.69 282 PHE A CA 1
ATOM 2154 C C . PHE A 1 282 ? -8.227 -25.734 -12.336 1 95.69 282 PHE A C 1
ATOM 2156 O O . PHE A 1 282 ? -7.988 -26.547 -13.242 1 95.69 282 PHE A O 1
ATOM 2163 N N . HIS A 1 283 ? -9.359 -25.672 -11.727 1 92.62 283 HIS A N 1
ATOM 2164 C CA . HIS A 1 283 ? -10.414 -26.625 -12.078 1 92.62 283 HIS A CA 1
ATOM 2165 C C . HIS A 1 283 ? -11.352 -26.031 -13.125 1 92.62 283 HIS A C 1
ATOM 2167 O O . HIS A 1 283 ? -12.227 -26.719 -13.648 1 92.62 283 HIS A O 1
ATOM 2173 N N . LYS A 1 284 ? -11.227 -24.781 -13.383 1 95.75 284 LYS A N 1
ATOM 2174 C CA . LYS A 1 284 ? -11.969 -24.062 -14.422 1 95.75 284 LYS A CA 1
ATOM 2175 C C . LYS A 1 284 ? -13.469 -24.25 -14.242 1 95.75 284 LYS A C 1
ATOM 2177 O O . LYS A 1 284 ? -14.195 -24.438 -15.227 1 95.75 284 LYS A O 1
ATOM 2182 N N . MET A 1 285 ? -13.867 -24.25 -13 1 95.06 285 MET A N 1
ATOM 2183 C CA . MET A 1 285 ? -15.281 -24.391 -12.656 1 95.06 285 MET A CA 1
ATOM 2184 C C . MET A 1 285 ? -16.031 -23.078 -12.906 1 95.06 285 MET A C 1
ATOM 2186 O O . MET A 1 285 ? -15.438 -22 -12.836 1 95.06 285 MET A O 1
ATOM 2190 N N . SER A 1 286 ? -17.312 -23.297 -13.219 1 96.69 286 SER A N 1
ATOM 2191 C CA . SER A 1 286 ? -18.172 -22.125 -13.219 1 96.69 286 SER A CA 1
ATOM 2192 C C . SER A 1 286 ? -18.359 -21.578 -11.797 1 96.69 286 SER A C 1
ATOM 2194 O O . SER A 1 286 ? -18.156 -22.312 -10.82 1 96.69 286 SER A O 1
ATOM 2196 N N . VAL A 1 287 ? -18.719 -20.344 -11.734 1 97.75 287 VAL A N 1
ATOM 2197 C CA . VAL A 1 287 ? -18.906 -19.75 -10.414 1 97.75 287 VAL A CA 1
ATOM 2198 C C . VAL A 1 287 ? -20.031 -20.484 -9.672 1 97.75 287 VAL A C 1
ATOM 2200 O O . VAL A 1 287 ? -19.938 -20.672 -8.453 1 97.75 287 VAL A O 1
ATOM 2203 N N . ASN A 1 288 ? -21.031 -20.859 -10.375 1 95.44 288 ASN A N 1
ATOM 2204 C CA . ASN A 1 288 ? -22.125 -21.609 -9.758 1 95.44 288 ASN A CA 1
ATOM 2205 C C . ASN A 1 288 ? -21.641 -22.938 -9.188 1 95.44 288 ASN A C 1
ATOM 2207 O O . ASN A 1 288 ? -22.062 -23.344 -8.102 1 95.44 288 ASN A O 1
ATOM 2211 N N . GLU A 1 289 ? -20.844 -23.594 -9.914 1 94.31 289 GLU A N 1
ATOM 2212 C CA . GLU A 1 289 ? -20.266 -24.844 -9.43 1 94.31 289 GLU A CA 1
ATOM 2213 C C . GLU A 1 289 ? -19.422 -24.609 -8.18 1 94.31 289 GLU A C 1
ATOM 2215 O O . GLU A 1 289 ? -19.484 -25.391 -7.227 1 94.31 289 GLU A O 1
ATOM 2220 N N . VAL A 1 290 ? -18.656 -23.594 -8.219 1 95.06 290 VAL A N 1
ATOM 2221 C CA . VAL A 1 290 ? -17.812 -23.266 -7.074 1 95.06 290 VAL A CA 1
ATOM 2222 C C . VAL A 1 290 ? -18.688 -22.953 -5.863 1 95.06 290 VAL A C 1
ATOM 2224 O O . VAL A 1 290 ? -18.391 -23.375 -4.746 1 95.06 290 VAL A O 1
ATOM 2227 N N . ALA A 1 291 ? -19.75 -22.172 -6.082 1 92.94 291 ALA A N 1
ATOM 2228 C CA . ALA A 1 291 ? -20.656 -21.812 -4.992 1 92.94 291 ALA A CA 1
ATOM 2229 C C . ALA A 1 291 ? -21.25 -23.062 -4.348 1 92.94 291 ALA A C 1
ATOM 2231 O O . ALA A 1 291 ? -21.359 -23.141 -3.121 1 92.94 291 ALA A O 1
ATOM 2232 N N . SER A 1 292 ? -21.609 -23.969 -5.117 1 89.06 292 SER A N 1
ATOM 2233 C CA . SER A 1 292 ? -22.172 -25.219 -4.609 1 89.06 292 SER A CA 1
ATOM 2234 C C . SER A 1 292 ? -21.125 -26.016 -3.832 1 89.06 292 SER A C 1
ATOM 2236 O O . SER A 1 292 ? -21.406 -26.531 -2.746 1 89.06 292 SER A O 1
ATOM 2238 N N . ALA A 1 293 ? -19.953 -26.125 -4.406 1 85.88 293 ALA A N 1
ATOM 2239 C CA . ALA A 1 293 ? -18.859 -26.812 -3.738 1 85.88 293 ALA A CA 1
ATOM 2240 C C . ALA A 1 293 ? -18.484 -26.125 -2.428 1 85.88 293 ALA A C 1
ATOM 2242 O O . ALA A 1 293 ? -18.219 -26.781 -1.426 1 85.88 293 ALA A O 1
ATOM 2243 N N . TYR A 1 294 ? -18.531 -24.875 -2.486 1 84.44 294 TYR A N 1
ATOM 2244 C CA . TYR A 1 294 ? -18.156 -24.031 -1.356 1 84.44 294 TYR A CA 1
ATOM 2245 C C . TYR A 1 294 ? -19.094 -24.234 -0.18 1 84.44 294 TYR A C 1
ATOM 2247 O O . TYR A 1 294 ? -18.656 -24.297 0.972 1 84.44 294 TYR A O 1
ATOM 2255 N N . LYS A 1 295 ? -20.297 -24.312 -0.374 1 79.5 295 LYS A N 1
ATOM 2256 C CA . LYS A 1 295 ? -21.297 -24.578 0.665 1 79.5 295 LYS A CA 1
ATOM 2257 C C . LYS A 1 295 ? -21.062 -25.922 1.331 1 79.5 295 LYS A C 1
ATOM 2259 O O . LYS A 1 295 ? -21.156 -26.047 2.555 1 79.5 295 LYS A O 1
ATOM 2264 N N . THR A 1 296 ? -20.703 -26.812 0.566 1 77.88 296 THR A N 1
ATOM 2265 C CA . THR A 1 296 ? -20.438 -28.156 1.076 1 77.88 296 THR A CA 1
ATOM 2266 C C . THR A 1 296 ? -19.172 -28.156 1.942 1 77.88 296 THR A C 1
ATOM 2268 O O . THR A 1 296 ? -19.156 -28.781 3.006 1 77.88 296 THR A O 1
ATOM 2271 N N . LEU A 1 297 ? -18.188 -27.484 1.448 1 76.38 297 LEU A N 1
ATOM 2272 C CA . LEU A 1 297 ? -16.938 -27.375 2.189 1 76.38 297 LEU A CA 1
ATOM 2273 C C . LEU A 1 297 ? -17.172 -26.734 3.557 1 76.38 297 LEU A C 1
ATOM 2275 O O . LEU A 1 297 ? -16.656 -27.219 4.566 1 76.38 297 LEU A O 1
ATOM 2279 N N . GLY A 1 298 ? -17.844 -25.641 3.578 1 74.88 298 GLY A N 1
ATOM 2280 C CA . GLY A 1 298 ? -18.125 -24.953 4.828 1 74.88 298 GLY A CA 1
ATOM 2281 C C . GLY A 1 298 ? -18.828 -25.828 5.844 1 74.88 298 GLY A C 1
ATOM 2282 O O . GLY A 1 298 ? -18.484 -25.828 7.023 1 74.88 298 GLY A O 1
ATOM 2283 N N . ALA A 1 299 ? -19.766 -26.547 5.352 1 69.06 299 ALA A N 1
ATOM 2284 C CA . ALA A 1 299 ? -20.531 -27.453 6.215 1 69.06 299 ALA A CA 1
ATOM 2285 C C . ALA A 1 299 ? -19.641 -28.547 6.797 1 69.06 299 ALA A C 1
ATOM 2287 O O . ALA A 1 299 ? -19.781 -28.906 7.965 1 69.06 299 ALA A O 1
ATOM 2288 N N . GLU A 1 300 ? -18.734 -28.969 6.051 1 69.94 300 GLU A N 1
ATOM 2289 C CA . GLU A 1 300 ? -17.875 -30.062 6.484 1 69.94 300 GLU A CA 1
ATOM 2290 C C . GLU A 1 300 ? -16.812 -29.562 7.457 1 69.94 300 GLU A C 1
ATOM 2292 O O . GLU A 1 300 ? -16.469 -30.266 8.422 1 69.94 300 GLU A O 1
ATOM 2297 N N . VAL A 1 301 ? -16.281 -28.438 7.16 1 66.88 301 VAL A N 1
ATOM 2298 C CA . VAL A 1 301 ? -15.148 -27.922 7.93 1 66.88 301 VAL A CA 1
ATOM 2299 C C . VAL A 1 301 ? -15.648 -27.312 9.234 1 66.88 301 VAL A C 1
ATOM 2301 O O . VAL A 1 301 ? -15.031 -27.484 10.289 1 66.88 301 VAL A O 1
ATOM 2304 N N . PHE A 1 302 ? -16.703 -26.641 9.227 1 60.66 302 PHE A N 1
ATOM 2305 C CA . PHE A 1 302 ? -17.109 -25.859 10.391 1 60.66 302 PHE A CA 1
ATOM 2306 C C . PHE A 1 302 ? -18.25 -26.547 11.141 1 60.66 302 PHE A C 1
ATOM 2308 O O . PHE A 1 302 ? -18.594 -26.141 12.258 1 60.66 302 PHE A O 1
ATOM 2315 N N . LYS A 1 303 ? -19 -27.531 10.633 1 54.66 303 LYS A N 1
ATOM 2316 C CA . LYS A 1 303 ? -19.969 -28.328 11.391 1 54.66 303 LYS A CA 1
ATOM 2317 C C . LYS A 1 303 ? -19.281 -29.125 12.492 1 54.66 303 LYS A C 1
ATOM 2319 O O . LYS A 1 303 ? -19.859 -29.359 13.547 1 54.66 303 LYS A O 1
ATOM 2324 N N . GLN A 1 304 ? -18.031 -29.578 12.211 1 48.16 304 GLN A N 1
ATOM 2325 C CA . GLN A 1 304 ? -17.391 -30.391 13.242 1 48.16 304 GLN A CA 1
ATOM 2326 C C . GLN A 1 304 ? -17.203 -29.578 14.523 1 48.16 304 GLN A C 1
ATOM 2328 O O . GLN A 1 304 ? -17.156 -30.156 15.617 1 48.16 304 GLN A O 1
ATOM 2333 N N . ASN A 1 305 ? -17.031 -28.281 14.43 1 44.94 305 ASN A N 1
ATOM 2334 C CA . ASN A 1 305 ? -16.828 -27.5 15.648 1 44.94 305 ASN A CA 1
ATOM 2335 C C . ASN A 1 305 ? -18.125 -27.406 16.453 1 44.94 305 ASN A C 1
ATOM 2337 O O . ASN A 1 305 ? -18.078 -27.25 17.688 1 44.94 305 ASN A O 1
ATOM 2341 N N . MET A 1 306 ? -19.359 -27.469 15.898 1 38.34 306 MET A N 1
ATOM 2342 C CA . MET A 1 306 ? -20.625 -27.344 16.625 1 38.34 306 MET A CA 1
ATOM 2343 C C . MET A 1 306 ? -20.812 -28.5 17.594 1 38.34 306 MET A C 1
ATOM 2345 O O . MET A 1 306 ? -21.406 -28.344 18.656 1 38.34 306 MET A O 1
ATOM 2349 N N . PHE A 1 307 ? -20.391 -29.672 17.25 1 36.09 307 PHE A N 1
ATOM 2350 C CA . PHE A 1 307 ? -20.609 -30.781 18.172 1 36.09 307 PHE A CA 1
ATOM 2351 C C . PHE A 1 307 ? -19.531 -30.812 19.25 1 36.09 307 PHE A C 1
ATOM 2353 O O . PHE A 1 307 ? -19.734 -31.422 20.312 1 36.09 307 PHE A O 1
ATOM 2360 N N . SER A 1 308 ? -18.312 -30.5 19.031 1 37.66 308 SER A N 1
ATOM 2361 C CA . SER A 1 308 ? -17.281 -30.594 20.047 1 37.66 308 SER A CA 1
ATOM 2362 C C . SER A 1 308 ? -17.312 -29.375 20.969 1 37.66 308 SER A C 1
ATOM 2364 O O . SER A 1 308 ? -16.484 -28.469 20.844 1 37.66 308 SER A O 1
ATOM 2366 N N . GLY A 1 309 ? -18.359 -28.719 21.281 1 33.81 309 GLY A N 1
ATOM 2367 C CA . GLY A 1 309 ? -18.562 -27.625 22.219 1 33.81 309 GLY A CA 1
ATOM 2368 C C . GLY A 1 309 ? -17.766 -27.781 23.5 1 33.81 309 GLY A C 1
ATOM 2369 O O . GLY A 1 309 ? -17.547 -26.812 24.234 1 33.81 309 GLY A O 1
ATOM 2370 N N . ALA A 1 310 ? -18.328 -28.734 24.516 1 31.95 310 ALA A N 1
ATOM 2371 C CA . ALA A 1 310 ? -18.141 -28.672 25.969 1 31.95 310 ALA A CA 1
ATOM 2372 C C . ALA A 1 310 ? -16.656 -28.703 26.328 1 31.95 310 ALA A C 1
ATOM 2374 O O . ALA A 1 310 ? -16.203 -27.953 27.188 1 31.95 310 ALA A O 1
ATOM 2375 N N . THR A 1 311 ? -16.156 -29.906 26.656 1 31.31 311 THR A N 1
ATOM 2376 C CA . THR A 1 311 ? -15.062 -30.109 27.594 1 31.31 311 THR A CA 1
ATOM 2377 C C . THR A 1 311 ? -13.742 -29.609 27.016 1 31.31 311 THR A C 1
ATOM 2379 O O . THR A 1 311 ? -12.938 -29 27.734 1 31.31 311 THR A O 1
ATOM 2382 N N . GLY A 1 312 ? -13.102 -30.516 26.359 1 30.53 312 GLY A N 1
ATOM 2383 C CA . GLY A 1 312 ? -11.648 -30.578 26.328 1 30.53 312 GLY A CA 1
ATOM 2384 C C . GLY A 1 312 ? -11.016 -29.391 25.625 1 30.53 312 GLY A C 1
ATOM 2385 O O . GLY A 1 312 ? -11.672 -28.719 24.828 1 30.53 312 GLY A O 1
ATOM 2386 N N . TYR A 1 313 ? -9.758 -28.938 26.109 1 30.66 313 TYR A N 1
ATOM 2387 C CA . TYR A 1 313 ? -8.781 -27.859 26.078 1 30.66 313 TYR A CA 1
ATOM 2388 C C . TYR A 1 313 ? -8.531 -27.375 24.656 1 30.66 313 TYR A C 1
ATOM 2390 O O . TYR A 1 313 ? -8.625 -28.172 23.719 1 30.66 313 TYR A O 1
ATOM 2398 N N . LEU A 1 314 ? -8.414 -25.984 24.453 1 34.44 314 LEU A N 1
ATOM 2399 C CA . LEU A 1 314 ? -8.031 -25.062 23.391 1 34.44 314 LEU A CA 1
ATOM 2400 C C . LEU A 1 314 ? -7.082 -25.75 22.406 1 34.44 314 LEU A C 1
ATOM 2402 O O . LEU A 1 314 ? -7.113 -25.453 21.203 1 34.44 314 LEU A O 1
ATOM 2406 N N . ARG A 1 315 ? -6.172 -26.594 22.953 1 36.34 315 ARG A N 1
ATOM 2407 C CA . ARG A 1 315 ? -5.016 -27.125 22.234 1 36.34 315 ARG A CA 1
ATOM 2408 C C . ARG A 1 315 ? -5.426 -28.219 21.266 1 36.34 315 ARG A C 1
ATOM 2410 O O . ARG A 1 315 ? -4.855 -28.328 20.172 1 36.34 315 ARG A O 1
ATOM 2417 N N . SER A 1 316 ? -6.234 -29.266 21.797 1 38.94 316 SER A N 1
ATOM 2418 C CA . SER A 1 316 ? -6.488 -30.516 21.094 1 38.94 316 SER A CA 1
ATOM 2419 C C . SER A 1 316 ? -7.488 -30.328 19.953 1 38.94 316 SER A C 1
ATOM 2421 O O . SER A 1 316 ? -7.43 -31.031 18.938 1 38.94 316 SER A O 1
ATOM 2423 N N . HIS A 1 317 ? -8.406 -29.516 20.125 1 39.94 317 HIS A N 1
ATOM 2424 C CA . HIS A 1 317 ? -9.461 -29.297 19.141 1 39.94 317 HIS A CA 1
ATOM 2425 C C . HIS A 1 317 ? -8.906 -28.656 17.875 1 39.94 317 HIS A C 1
ATOM 2427 O O . HIS A 1 317 ? -9.359 -28.969 16.766 1 39.94 317 HIS A O 1
ATOM 2433 N N . SER A 1 318 ? -7.863 -27.906 17.984 1 47.91 318 SER A N 1
ATOM 2434 C CA . SER A 1 318 ? -7.266 -27.219 16.844 1 47.91 318 SER A CA 1
ATOM 2435 C C . SER A 1 318 ? -6.598 -28.219 15.891 1 47.91 318 SER A C 1
ATOM 2437 O O . SER A 1 318 ? -6.707 -28.078 14.672 1 47.91 318 SER A O 1
ATOM 2439 N N . TYR A 1 319 ? -6.09 -29.359 16.609 1 43.81 319 TYR A N 1
ATOM 2440 C CA . TYR A 1 319 ? -5.332 -30.312 15.797 1 43.81 319 TYR A CA 1
ATOM 2441 C C . TYR A 1 319 ? -6.266 -31.172 14.945 1 43.81 319 TYR A C 1
ATOM 2443 O O . TYR A 1 319 ? -6.016 -31.375 13.758 1 43.81 319 TYR A O 1
ATOM 2451 N N . TYR A 1 320 ? -7.266 -31.859 15.586 1 42.75 320 TYR A N 1
ATOM 2452 C CA . TYR A 1 320 ? -8.18 -32.719 14.828 1 42.75 320 TYR A CA 1
ATOM 2453 C C . TYR A 1 320 ? -8.883 -31.906 13.734 1 42.75 320 TYR A C 1
ATOM 2455 O O . TYR A 1 320 ? -9.086 -32.406 12.633 1 42.75 320 TYR A O 1
ATOM 2463 N N . ASN A 1 321 ? -9.055 -30.703 14.047 1 60.72 321 ASN A N 1
ATOM 2464 C CA . ASN A 1 321 ? -9.742 -29.828 13.117 1 60.72 321 ASN A CA 1
ATOM 2465 C C . ASN A 1 321 ? -8.82 -29.391 11.977 1 60.72 321 ASN A C 1
ATOM 2467 O O . ASN A 1 321 ? -9.25 -29.312 10.82 1 60.72 321 ASN A O 1
ATOM 2471 N N . THR A 1 322 ? -7.574 -29.734 12.227 1 70.56 322 THR A N 1
ATOM 2472 C CA . THR A 1 322 ? -6.625 -29.328 11.195 1 70.56 322 THR A CA 1
ATOM 2473 C C . THR A 1 322 ? -6.461 -30.422 10.141 1 70.56 322 THR A C 1
ATOM 2475 O O . THR A 1 322 ? -6.453 -30.125 8.945 1 70.56 322 THR A O 1
ATOM 2478 N N . LEU A 1 323 ? -6.43 -31.719 10.586 1 71.44 323 LEU A N 1
ATOM 2479 C CA . LEU A 1 323 ? -6.262 -32.844 9.648 1 71.44 323 LEU A CA 1
ATOM 2480 C C . LEU A 1 323 ? -7.512 -33 8.789 1 71.44 323 LEU A C 1
ATOM 2482 O O . LEU A 1 323 ? -7.41 -33.312 7.598 1 71.44 323 LEU A O 1
ATOM 2486 N N . ALA A 1 324 ? -8.625 -32.906 9.453 1 73.75 324 ALA A N 1
ATOM 2487 C CA . ALA A 1 324 ? -9.875 -32.969 8.695 1 73.75 324 ALA A CA 1
ATOM 2488 C C . ALA A 1 324 ? -9.953 -31.875 7.645 1 73.75 324 ALA A C 1
ATOM 2490 O O . ALA A 1 324 ? -10.383 -32.125 6.516 1 73.75 324 ALA A O 1
ATOM 2491 N N . TYR A 1 325 ? -9.516 -30.812 8 1 81.25 325 TYR A N 1
ATOM 2492 C CA . TYR A 1 325 ? -9.5 -29.688 7.074 1 81.25 325 TYR A CA 1
ATOM 2493 C C . TYR A 1 325 ? -8.562 -29.953 5.902 1 81.25 325 TYR A C 1
ATOM 2495 O O . TYR A 1 325 ? -8.906 -29.703 4.746 1 81.25 325 TYR A O 1
ATOM 2503 N N . GLU A 1 326 ? -7.43 -30.516 6.141 1 83.56 326 GLU A N 1
ATOM 2504 C CA . GLU A 1 326 ? -6.461 -30.828 5.094 1 83.56 326 GLU A CA 1
ATOM 2505 C C . GLU A 1 326 ? -7.008 -31.859 4.125 1 83.56 326 GLU A C 1
ATOM 2507 O O . GLU A 1 326 ? -6.793 -31.766 2.914 1 83.56 326 GLU A O 1
ATOM 2512 N N . ARG A 1 327 ? -7.711 -32.781 4.629 1 82.38 327 ARG A N 1
ATOM 2513 C CA . ARG A 1 327 ? -8.305 -33.781 3.781 1 82.38 327 ARG A CA 1
ATOM 2514 C C . ARG A 1 327 ? -9.383 -33.188 2.875 1 82.38 327 ARG A C 1
ATOM 2516 O O . ARG A 1 327 ? -9.461 -33.531 1.693 1 82.38 327 ARG A O 1
ATOM 2523 N N . VAL A 1 328 ? -10.109 -32.406 3.498 1 81.81 328 VAL A N 1
ATOM 2524 C CA . VAL A 1 328 ? -11.164 -31.734 2.732 1 81.81 328 VAL A CA 1
ATOM 2525 C C . VAL A 1 328 ? -10.547 -30.875 1.638 1 81.81 328 VAL A C 1
ATOM 2527 O O . VAL A 1 328 ? -11.008 -30.891 0.493 1 81.81 328 VAL A O 1
ATOM 2530 N N . LEU A 1 329 ? -9.523 -30.188 1.937 1 87.19 329 LEU A N 1
ATOM 2531 C CA . LEU A 1 329 ? -8.844 -29.344 0.957 1 87.19 329 LEU A CA 1
ATOM 2532 C C . LEU A 1 329 ? -8.281 -30.188 -0.185 1 87.19 329 LEU A C 1
ATOM 2534 O O . LEU A 1 329 ? -8.398 -29.812 -1.354 1 87.19 329 LEU A O 1
ATOM 2538 N N . GLN A 1 330 ? -7.672 -31.281 0.193 1 88.31 330 GLN A N 1
ATOM 2539 C CA . GLN A 1 330 ? -7.094 -32.156 -0.818 1 88.31 330 GLN A CA 1
ATOM 2540 C C . GLN A 1 330 ? -8.164 -32.656 -1.778 1 88.31 330 GLN A C 1
ATOM 2542 O O . GLN A 1 330 ? -7.926 -32.781 -2.984 1 88.31 330 GLN A O 1
ATOM 2547 N N . SER A 1 331 ? -9.273 -32.875 -1.223 1 84.75 331 SER A N 1
ATOM 2548 C CA . SER A 1 331 ? -10.359 -33.406 -2.043 1 84.75 331 SER A CA 1
ATOM 2549 C C . SER A 1 331 ? -10.953 -32.312 -2.936 1 84.75 331 SER A C 1
ATOM 2551 O O . SER A 1 331 ? -11.406 -32.594 -4.047 1 84.75 331 SER A O 1
ATOM 2553 N N . PHE A 1 332 ? -10.891 -31.188 -2.484 1 83.75 332 PHE A N 1
ATOM 2554 C CA . PHE A 1 332 ? -11.586 -30.109 -3.178 1 83.75 332 PHE A CA 1
ATOM 2555 C C . PHE A 1 332 ? -10.664 -29.422 -4.176 1 83.75 332 PHE A C 1
ATOM 2557 O O . PHE A 1 332 ? -11.047 -29.172 -5.32 1 83.75 332 PHE A O 1
ATOM 2564 N N . VAL A 1 333 ? -9.453 -29.094 -3.756 1 87.62 333 VAL A N 1
ATOM 2565 C CA . VAL A 1 333 ? -8.594 -28.312 -4.629 1 87.62 333 VAL A CA 1
ATOM 2566 C C . VAL A 1 333 ? -7.586 -29.219 -5.324 1 87.62 333 VAL A C 1
ATOM 2568 O O . VAL A 1 333 ? -6.98 -28.844 -6.328 1 87.62 333 VAL A O 1
ATOM 2571 N N . GLY A 1 334 ? -7.348 -30.359 -4.832 1 85.19 334 GLY A N 1
ATOM 2572 C CA . GLY A 1 334 ? -6.504 -31.328 -5.504 1 85.19 334 GLY A CA 1
ATOM 2573 C C . GLY A 1 334 ? -5.074 -31.344 -4.988 1 85.19 334 GLY A C 1
ATOM 2574 O O . GLY A 1 334 ? -4.707 -30.5 -4.156 1 85.19 334 GLY A O 1
ATOM 2575 N N . ASN A 1 335 ? -4.25 -32.25 -5.52 1 90.19 335 ASN A N 1
ATOM 2576 C CA . ASN A 1 335 ? -2.889 -32.5 -5.051 1 90.19 335 ASN A CA 1
ATOM 2577 C C . ASN A 1 335 ? -1.855 -32.125 -6.113 1 90.19 335 ASN A C 1
ATOM 2579 O O . ASN A 1 335 ? -0.66 -32.344 -5.93 1 90.19 335 ASN A O 1
ATOM 2583 N N . MET A 1 336 ? -2.377 -31.531 -7.039 1 91.69 336 MET A N 1
ATOM 2584 C CA . MET A 1 336 ? -1.447 -31.125 -8.094 1 91.69 336 MET A CA 1
ATOM 2585 C C . MET A 1 336 ? -0.488 -30.047 -7.59 1 91.69 336 MET A C 1
ATOM 2587 O O . MET A 1 336 ? -0.884 -29.156 -6.832 1 91.69 336 MET A O 1
ATOM 2591 N N . VAL A 1 337 ? 0.752 -30.203 -8.031 1 93.5 337 VAL A N 1
ATOM 2592 C CA . VAL A 1 337 ? 1.734 -29.188 -7.695 1 93.5 337 VAL A CA 1
ATOM 2593 C C . VAL A 1 337 ? 1.429 -27.906 -8.469 1 93.5 337 VAL A C 1
ATOM 2595 O O . VAL A 1 337 ? 1.089 -27.953 -9.656 1 93.5 337 VAL A O 1
ATOM 2598 N N . MET A 1 338 ? 1.547 -26.797 -7.828 1 95.31 338 MET A N 1
ATOM 2599 C CA . MET A 1 338 ? 1.179 -25.516 -8.406 1 95.31 338 MET A CA 1
ATOM 2600 C C . MET A 1 338 ? 1.847 -25.312 -9.766 1 95.31 338 MET A C 1
ATOM 2602 O O . MET A 1 338 ? 1.182 -24.984 -10.75 1 95.31 338 MET A O 1
ATOM 2606 N N . GLY A 1 339 ? 3.131 -25.562 -9.867 1 93.94 339 GLY A N 1
ATOM 2607 C CA . GLY A 1 339 ? 3.867 -25.359 -11.109 1 93.94 339 GLY A CA 1
ATOM 2608 C C . GLY A 1 339 ? 3.379 -26.234 -12.242 1 93.94 339 GLY A C 1
ATOM 2609 O O . GLY A 1 339 ? 3.477 -25.859 -13.406 1 93.94 339 GLY A O 1
ATOM 2610 N N . GLU A 1 340 ? 2.818 -27.344 -11.914 1 93.56 340 GLU A N 1
ATOM 2611 C CA . GLU A 1 340 ? 2.387 -28.328 -12.906 1 93.56 340 GLU A CA 1
ATOM 2612 C C . GLU A 1 340 ? 1.047 -27.922 -13.523 1 93.56 340 GLU A C 1
ATOM 2614 O O . GLU A 1 340 ? 0.644 -28.484 -14.547 1 93.56 340 GLU A O 1
ATOM 2619 N N . THR A 1 341 ? 0.442 -26.953 -12.93 1 95.56 341 THR A N 1
ATOM 2620 C CA . THR A 1 341 ? -0.834 -26.516 -13.477 1 95.56 341 THR A CA 1
ATOM 2621 C C . THR A 1 341 ? -0.644 -25.922 -14.867 1 95.56 341 THR A C 1
ATOM 2623 O O . THR A 1 341 ? -1.6 -25.812 -15.641 1 95.56 341 THR A O 1
ATOM 2626 N N . ALA A 1 342 ? 0.577 -25.594 -15.164 1 94.56 342 ALA A N 1
ATOM 2627 C CA . ALA A 1 342 ? 0.907 -25.031 -16.469 1 94.56 342 ALA A CA 1
ATOM 2628 C C . ALA A 1 342 ? 0.72 -26.078 -17.578 1 94.56 342 ALA A C 1
ATOM 2630 O O . ALA A 1 342 ? 0.645 -25.719 -18.75 1 94.56 342 ALA A O 1
ATOM 2631 N N . ARG A 1 343 ? 0.671 -27.328 -17.203 1 95.19 343 ARG A N 1
ATOM 2632 C CA . ARG A 1 343 ? 0.465 -28.375 -18.188 1 95.19 343 ARG A CA 1
ATOM 2633 C C . ARG A 1 343 ? -0.877 -28.219 -18.891 1 95.19 343 ARG A C 1
ATOM 2635 O O . ARG A 1 343 ? -1.038 -28.641 -20.031 1 95.19 343 ARG A O 1
ATOM 2642 N N . THR A 1 344 ? -1.821 -27.609 -18.188 1 94.44 344 THR A N 1
ATOM 2643 C CA . THR A 1 344 ? -3.146 -27.375 -18.75 1 94.44 344 THR A CA 1
ATOM 2644 C C . THR A 1 344 ? -3.195 -26.031 -19.469 1 94.44 344 THR A C 1
ATOM 2646 O O . THR A 1 344 ? -2.879 -24.984 -18.875 1 94.44 344 THR A O 1
ATOM 2649 N N . PRO A 1 345 ? -3.598 -26.078 -20.75 1 93 345 PRO A N 1
ATOM 2650 C CA . PRO A 1 345 ? -3.611 -24.812 -21.5 1 93 345 PRO A CA 1
ATOM 2651 C C . PRO A 1 345 ? -4.605 -23.797 -20.938 1 93 345 PRO A C 1
ATOM 2653 O O . PRO A 1 345 ? -5.605 -24.188 -20.328 1 93 345 PRO A O 1
ATOM 2656 N N . ARG A 1 346 ? -4.406 -22.578 -21.141 1 93.12 346 ARG A N 1
ATOM 2657 C CA . ARG A 1 346 ? -5.277 -21.453 -20.812 1 93.12 346 ARG A CA 1
ATOM 2658 C C . ARG A 1 346 ? -5.516 -21.359 -19.297 1 93.12 346 ARG A C 1
ATOM 2660 O O . ARG A 1 346 ? -6.613 -21.016 -18.859 1 93.12 346 ARG A O 1
ATOM 2667 N N . THR A 1 347 ? -4.605 -21.859 -18.516 1 96.38 347 THR A N 1
ATOM 2668 C CA . THR A 1 347 ? -4.672 -21.688 -17.078 1 96.38 347 THR A CA 1
ATOM 2669 C C . THR A 1 347 ? -4.133 -20.312 -16.672 1 96.38 347 THR A C 1
ATOM 2671 O O . THR A 1 347 ? -3.008 -19.953 -17.016 1 96.38 347 THR A O 1
ATOM 2674 N N . PRO A 1 348 ? -4.926 -19.531 -15.945 1 97.56 348 PRO A N 1
ATOM 2675 C CA . PRO A 1 348 ? -4.414 -18.234 -15.477 1 97.56 348 PRO A CA 1
ATOM 2676 C C . PRO A 1 348 ? -3.258 -18.391 -14.492 1 97.56 348 PRO A C 1
ATOM 2678 O O . PRO A 1 348 ? -3.08 -19.453 -13.898 1 97.56 348 PRO A O 1
ATOM 2681 N N . LYS A 1 349 ? -2.451 -17.359 -14.445 1 98.38 349 LYS A N 1
ATOM 2682 C CA . LYS A 1 349 ? -1.472 -17.297 -13.367 1 98.38 349 LYS A CA 1
ATOM 2683 C C . LYS A 1 349 ? -2.15 -17.047 -12.023 1 98.38 349 LYS A C 1
ATOM 2685 O O . LYS A 1 349 ? -3.068 -16.219 -11.93 1 98.38 349 LYS A O 1
ATOM 2690 N N . VAL A 1 350 ? -1.754 -17.812 -11.031 1 98.62 350 VAL A N 1
ATOM 2691 C CA . VAL A 1 350 ? -2.424 -17.75 -9.734 1 98.62 350 VAL A CA 1
ATOM 2692 C C . VAL A 1 350 ? -1.394 -17.5 -8.633 1 98.62 350 VAL A C 1
ATOM 2694 O O . VAL A 1 350 ? -0.356 -18.172 -8.594 1 98.62 350 VAL A O 1
ATOM 2697 N N . ALA A 1 351 ? -1.639 -16.531 -7.812 1 98.69 351 ALA A N 1
ATOM 2698 C CA . ALA A 1 351 ? -0.876 -16.281 -6.59 1 98.69 351 ALA A CA 1
ATOM 2699 C C . ALA A 1 351 ? -1.729 -16.531 -5.352 1 98.69 351 ALA A C 1
ATOM 2701 O O . ALA A 1 351 ? -2.803 -15.945 -5.195 1 98.69 351 ALA A O 1
ATOM 2702 N N . ILE A 1 352 ? -1.3 -17.438 -4.559 1 98.19 352 ILE A N 1
ATOM 2703 C CA . ILE A 1 352 ? -1.906 -17.688 -3.256 1 98.19 352 ILE A CA 1
ATOM 2704 C C . ILE A 1 352 ? -1.017 -17.125 -2.154 1 98.19 352 ILE A C 1
ATOM 2706 O O . ILE A 1 352 ? 0.131 -17.547 -1.994 1 98.19 352 ILE A O 1
ATOM 2710 N N . VAL A 1 353 ? -1.552 -16.188 -1.38 1 96.56 353 VAL A N 1
ATOM 2711 C CA . VAL A 1 353 ? -0.708 -15.422 -0.46 1 96.56 353 VAL A CA 1
ATOM 2712 C C . VAL A 1 353 ? -0.915 -15.93 0.966 1 96.56 353 VAL A C 1
ATOM 2714 O O . VAL A 1 353 ? -2.053 -16.078 1.42 1 96.56 353 VAL A O 1
ATOM 2717 N N . ALA A 1 354 ? 0.175 -16.25 1.617 1 94.06 354 ALA A N 1
ATOM 2718 C CA . ALA A 1 354 ? 0.226 -16.625 3.027 1 94.06 354 ALA A CA 1
ATOM 2719 C C . ALA A 1 354 ? 1.201 -15.742 3.797 1 94.06 354 ALA A C 1
ATOM 2721 O O . ALA A 1 354 ? 1.772 -14.805 3.234 1 94.06 354 ALA A O 1
ATOM 2722 N N . THR A 1 355 ? 1.204 -15.891 5.094 1 88.25 355 THR A N 1
ATOM 2723 C CA . THR A 1 355 ? 2.16 -15.172 5.93 1 88.25 355 THR A CA 1
ATOM 2724 C C . THR A 1 355 ? 3.242 -16.109 6.449 1 88.25 355 THR A C 1
ATOM 2726 O O . THR A 1 355 ? 2.939 -17.125 7.098 1 88.25 355 THR A O 1
ATOM 2729 N N . LEU A 1 356 ? 4.469 -15.875 6.082 1 86.56 356 LEU A N 1
ATOM 2730 C CA . LEU A 1 356 ? 5.605 -16.625 6.613 1 86.56 356 LEU A CA 1
ATOM 2731 C C . LEU A 1 356 ? 6.047 -16.047 7.957 1 86.56 356 LEU A C 1
ATOM 2733 O O . LEU A 1 356 ? 6.473 -14.898 8.039 1 86.56 356 LEU A O 1
ATOM 2737 N N . VAL A 1 357 ? 6.012 -16.859 8.969 1 76.56 357 VAL A N 1
ATOM 2738 C CA . VAL A 1 357 ? 6.113 -16.312 10.32 1 76.56 357 VAL A CA 1
ATOM 2739 C C . VAL A 1 357 ? 7.512 -16.562 10.875 1 76.56 357 VAL A C 1
ATOM 2741 O O . VAL A 1 357 ? 7.957 -15.867 11.797 1 76.56 357 VAL A O 1
ATOM 2744 N N . ASN A 1 358 ? 8.195 -17.547 10.398 1 73.94 358 ASN A N 1
ATOM 2745 C CA . ASN A 1 358 ? 9.461 -17.891 11.039 1 73.94 358 ASN A CA 1
ATOM 2746 C C . ASN A 1 358 ? 10.648 -17.234 10.336 1 73.94 358 ASN A C 1
ATOM 2748 O O . ASN A 1 358 ? 11.734 -17.797 10.289 1 73.94 358 ASN A O 1
ATOM 2752 N N . THR A 1 359 ? 10.414 -16.203 9.719 1 71.94 359 THR A N 1
ATOM 2753 C CA . THR A 1 359 ? 11.461 -15.336 9.172 1 71.94 359 THR A CA 1
ATOM 2754 C C . THR A 1 359 ? 11.461 -13.984 9.883 1 71.94 359 THR A C 1
ATOM 2756 O O . THR A 1 359 ? 10.484 -13.617 10.539 1 71.94 359 THR A O 1
ATOM 2759 N N . GLU A 1 360 ? 12.633 -13.305 9.906 1 63.59 360 GLU A N 1
ATOM 2760 C CA . GLU A 1 360 ? 12.781 -11.961 10.453 1 63.59 360 GLU A CA 1
ATOM 2761 C C . GLU A 1 360 ? 13.172 -10.961 9.367 1 63.59 360 GLU A C 1
ATOM 2763 O O . GLU A 1 360 ? 14.289 -11.008 8.852 1 63.59 360 GLU A O 1
ATOM 2768 N N . PRO A 1 361 ? 12.211 -10.266 9.023 1 65.69 361 PRO A N 1
ATOM 2769 C CA . PRO A 1 361 ? 10.867 -10.125 9.594 1 65.69 361 PRO A CA 1
ATOM 2770 C C . PRO A 1 361 ? 9.852 -11.07 8.953 1 65.69 361 PRO A C 1
ATOM 2772 O O . PRO A 1 361 ? 10.078 -11.57 7.844 1 65.69 361 PRO A O 1
ATOM 2775 N N . MET A 1 362 ? 8.844 -11.328 9.742 1 77.5 362 MET A N 1
ATOM 2776 C CA . MET A 1 362 ? 7.699 -12 9.148 1 77.5 362 MET A CA 1
ATOM 2777 C C . MET A 1 362 ? 7.188 -11.227 7.934 1 77.5 362 MET A C 1
ATOM 2779 O O . MET A 1 362 ? 7.273 -10 7.895 1 77.5 362 MET A O 1
ATOM 2783 N N . GLY A 1 363 ? 6.723 -11.945 6.887 1 81.69 363 GLY A N 1
ATOM 2784 C CA . GLY A 1 363 ? 6.25 -11.281 5.684 1 81.69 363 GLY A CA 1
ATOM 2785 C C . GLY A 1 363 ? 5.422 -12.188 4.789 1 81.69 363 GLY A C 1
ATOM 2786 O O . GLY A 1 363 ? 5.215 -13.359 5.105 1 81.69 363 GLY A O 1
ATOM 2787 N N . PRO A 1 364 ? 4.922 -11.578 3.76 1 89.38 364 PRO A N 1
ATOM 2788 C CA . PRO A 1 364 ? 4.125 -12.367 2.822 1 89.38 364 PRO A CA 1
ATOM 2789 C C . PRO A 1 364 ? 4.945 -13.438 2.105 1 89.38 364 PRO A C 1
ATOM 2791 O O . PRO A 1 364 ? 6.133 -13.234 1.838 1 89.38 364 PRO A O 1
ATOM 2794 N N . PHE A 1 365 ? 4.359 -14.562 1.917 1 93.19 365 PHE A N 1
ATOM 2795 C CA . PHE A 1 365 ? 4.859 -15.648 1.086 1 93.19 365 PHE A CA 1
ATOM 2796 C C . PHE A 1 365 ? 3.875 -15.977 -0.032 1 93.19 365 PHE A C 1
ATOM 2798 O O . PHE A 1 365 ? 2.686 -16.172 0.221 1 93.19 365 PHE A O 1
ATOM 2805 N N . VAL A 1 366 ? 4.371 -15.992 -1.229 1 97 366 VAL A N 1
ATOM 2806 C CA . VAL A 1 366 ? 3.48 -16.172 -2.371 1 97 366 VAL A CA 1
ATOM 2807 C C . VAL A 1 366 ? 3.674 -17.562 -2.967 1 97 366 VAL A C 1
ATOM 2809 O O . VAL A 1 366 ? 4.734 -17.875 -3.514 1 97 366 VAL A O 1
ATOM 2812 N N . PHE A 1 367 ? 2.604 -18.391 -2.834 1 97.56 367 PHE A N 1
ATOM 2813 C CA . PHE A 1 367 ? 2.572 -19.641 -3.604 1 97.56 367 PHE A CA 1
ATOM 2814 C C . PHE A 1 367 ? 2.16 -19.359 -5.047 1 97.56 367 PHE A C 1
ATOM 2816 O O . PHE A 1 367 ? 1.121 -18.75 -5.297 1 97.56 367 PHE A O 1
ATOM 2823 N N . ARG A 1 368 ? 2.949 -19.891 -5.941 1 98 368 ARG A N 1
ATOM 2824 C CA . ARG A 1 368 ? 2.826 -19.5 -7.34 1 98 368 ARG A CA 1
ATOM 2825 C C . ARG A 1 368 ? 2.6 -20.703 -8.234 1 98 368 ARG A C 1
ATOM 2827 O O . ARG A 1 368 ? 3.131 -21.781 -7.969 1 98 368 ARG A O 1
ATOM 2834 N N . ASN A 1 369 ? 1.828 -20.516 -9.336 1 97.94 369 ASN A N 1
ATOM 2835 C CA . ASN A 1 369 ? 1.822 -21.547 -10.383 1 97.94 369 ASN A CA 1
ATOM 2836 C C . ASN A 1 369 ? 2.648 -21.109 -11.594 1 97.94 369 ASN A C 1
ATOM 2838 O O . ASN A 1 369 ? 2.477 -21.641 -12.688 1 97.94 369 ASN A O 1
ATOM 2842 N N . TYR A 1 370 ? 3.49 -20.125 -11.383 1 97.44 370 TYR A N 1
ATOM 2843 C CA . TYR A 1 370 ? 4.312 -19.547 -12.438 1 97.44 370 TYR A CA 1
ATOM 2844 C C . TYR A 1 370 ? 5.746 -19.344 -11.969 1 97.44 370 TYR A C 1
ATOM 2846 O O . TYR A 1 370 ? 6.031 -19.438 -10.773 1 97.44 370 TYR A O 1
ATOM 2854 N N . HIS A 1 371 ? 6.594 -19.188 -12.93 1 95.56 371 HIS A N 1
ATOM 2855 C CA . HIS A 1 371 ? 7.965 -18.719 -12.742 1 95.56 371 HIS A CA 1
ATOM 2856 C C . HIS A 1 371 ? 8.211 -17.406 -13.469 1 95.56 371 HIS A C 1
ATOM 2858 O O . HIS A 1 371 ? 7.5 -17.078 -14.422 1 95.56 371 HIS A O 1
ATOM 2864 N N . TYR A 1 372 ? 9.125 -16.719 -12.961 1 94.56 372 TYR A N 1
ATOM 2865 C CA . TYR A 1 372 ? 9.422 -15.414 -13.555 1 94.56 372 TYR A CA 1
ATOM 2866 C C . TYR A 1 372 ? 10.367 -15.562 -14.734 1 94.56 372 TYR A C 1
ATOM 2868 O O . TYR A 1 372 ? 11.172 -16.5 -14.789 1 94.56 372 TYR A O 1
ATOM 2876 N N . PRO A 1 373 ? 10.203 -14.625 -15.742 1 92.69 373 PRO A N 1
ATOM 2877 C CA . PRO A 1 373 ? 11.227 -14.586 -16.797 1 92.69 373 PRO A CA 1
ATOM 2878 C C . PRO A 1 373 ? 12.633 -14.406 -16.25 1 92.69 373 PRO A C 1
ATOM 2880 O O . PRO A 1 373 ? 12.805 -13.938 -15.117 1 92.69 373 PRO A O 1
ATOM 2883 N N . TYR A 1 374 ? 13.539 -14.828 -17.062 1 87.88 374 TYR A N 1
ATOM 2884 C CA . TYR A 1 374 ? 14.938 -14.711 -16.672 1 87.88 374 TYR A CA 1
ATOM 2885 C C . TYR A 1 374 ? 15.289 -13.273 -16.328 1 87.88 374 TYR A C 1
ATOM 2887 O O . TYR A 1 374 ? 14.922 -12.344 -17.047 1 87.88 374 TYR A O 1
ATOM 2895 N N . ARG A 1 375 ? 15.805 -12.992 -15.156 1 80.69 375 ARG A N 1
ATOM 2896 C CA . ARG A 1 375 ? 16.312 -11.727 -14.648 1 80.69 375 ARG A CA 1
ATOM 2897 C C . ARG A 1 375 ? 15.172 -10.828 -14.18 1 80.69 375 ARG A C 1
ATOM 2899 O O . ARG A 1 375 ? 15.289 -9.602 -14.195 1 80.69 375 ARG A O 1
ATOM 2906 N N . SER A 1 376 ? 14.039 -11.32 -13.906 1 85.62 376 SER A N 1
ATOM 2907 C CA . SER A 1 376 ? 12.898 -10.562 -13.398 1 85.62 376 SER A CA 1
ATOM 2908 C C . SER A 1 376 ? 12.359 -11.172 -12.109 1 85.62 376 SER A C 1
ATOM 2910 O O . SER A 1 376 ? 11.203 -11.602 -12.055 1 85.62 376 SER A O 1
ATOM 2912 N N . PRO A 1 377 ? 13.195 -11.047 -11.102 1 81.38 377 PRO A N 1
ATOM 2913 C CA . PRO A 1 377 ? 12.742 -11.68 -9.859 1 81.38 377 PRO A CA 1
ATOM 2914 C C . PRO A 1 377 ? 11.719 -10.836 -9.102 1 81.38 377 PRO A C 1
ATOM 2916 O O . PRO A 1 377 ? 11.641 -9.617 -9.32 1 81.38 377 PRO A O 1
ATOM 2919 N N . SER A 1 378 ? 10.945 -11.523 -8.344 1 86.56 378 SER A N 1
ATOM 2920 C CA . SER A 1 378 ? 9.992 -10.875 -7.453 1 86.56 378 SER A CA 1
ATOM 2921 C C . SER A 1 378 ? 10.664 -10.398 -6.168 1 86.56 378 SER A C 1
ATOM 2923 O O . SER A 1 378 ? 11.68 -10.961 -5.75 1 86.56 378 SER A O 1
ATOM 2925 N N . ASN A 1 379 ? 10.039 -9.375 -5.57 1 87.88 379 ASN A N 1
ATOM 2926 C CA . ASN A 1 379 ? 10.5 -8.891 -4.273 1 87.88 379 ASN A CA 1
ATOM 2927 C C . ASN A 1 379 ? 9.875 -9.688 -3.127 1 87.88 379 ASN A C 1
ATOM 2929 O O . ASN A 1 379 ? 10.258 -9.516 -1.968 1 87.88 379 ASN A O 1
ATOM 2933 N N . PHE A 1 380 ? 8.961 -10.555 -3.477 1 90.5 380 PHE A N 1
ATOM 2934 C CA . PHE A 1 380 ? 8.297 -11.344 -2.445 1 90.5 380 PHE A CA 1
ATOM 2935 C C . PHE A 1 380 ? 8.82 -12.773 -2.438 1 90.5 380 PHE A C 1
ATOM 2937 O O . PHE A 1 380 ? 9.055 -13.359 -3.496 1 90.5 380 PHE A O 1
ATOM 2944 N N . LYS A 1 381 ? 9.008 -13.273 -1.203 1 90.81 381 LYS A N 1
ATOM 2945 C CA . LYS A 1 381 ? 9.336 -14.688 -1.081 1 90.81 381 LYS A CA 1
ATOM 2946 C C . LYS A 1 381 ? 8.203 -15.562 -1.597 1 90.81 381 LYS A C 1
ATOM 2948 O O . LYS A 1 381 ? 7.031 -15.188 -1.512 1 90.81 381 LYS A O 1
ATOM 2953 N N . GLY A 1 382 ? 8.594 -16.703 -2.168 1 93.44 382 GLY A N 1
ATOM 2954 C CA . GLY A 1 382 ? 7.566 -17.609 -2.668 1 93.44 382 GLY A CA 1
ATOM 2955 C C . GLY A 1 382 ? 8.133 -18.859 -3.289 1 93.44 382 GLY A C 1
ATOM 2956 O O . GLY A 1 382 ? 9.336 -19.125 -3.203 1 93.44 382 GLY A O 1
ATOM 2957 N N . SER A 1 383 ? 7.133 -19.719 -3.738 1 92.94 383 SER A N 1
ATOM 2958 C CA . SER A 1 383 ? 7.508 -20.984 -4.352 1 92.94 383 SER A CA 1
ATOM 2959 C C . SER A 1 383 ? 6.402 -21.5 -5.266 1 92.94 383 SER A C 1
ATOM 2961 O O . SER A 1 383 ? 5.227 -21.172 -5.082 1 92.94 383 SER A O 1
ATOM 2963 N N . SER A 1 384 ? 6.863 -22.266 -6.262 1 94.88 384 SER A N 1
ATOM 2964 C CA . SER A 1 384 ? 5.922 -22.906 -7.172 1 94.88 384 SER A CA 1
ATOM 2965 C C . SER A 1 384 ? 5.938 -24.422 -7 1 94.88 384 SER A C 1
ATOM 2967 O O . SER A 1 384 ? 5.332 -25.156 -7.789 1 94.88 384 SER A O 1
ATOM 2969 N N . ASP A 1 385 ? 6.602 -24.922 -5.918 1 91.62 385 ASP A N 1
ATOM 2970 C CA . ASP A 1 385 ? 6.902 -26.344 -5.809 1 91.62 385 ASP A CA 1
ATOM 2971 C C . ASP A 1 385 ? 5.984 -27.016 -4.793 1 91.62 385 ASP A C 1
ATOM 2973 O O . ASP A 1 385 ? 6.227 -28.172 -4.402 1 91.62 385 ASP A O 1
ATOM 2977 N N . HIS A 1 386 ? 4.953 -26.375 -4.406 1 93 386 HIS A N 1
ATOM 2978 C CA . HIS A 1 386 ? 4.047 -26.953 -3.424 1 93 386 HIS A CA 1
ATOM 2979 C C . HIS A 1 386 ? 2.711 -27.328 -4.062 1 93 386 HIS A C 1
ATOM 2981 O O . HIS A 1 386 ? 2.299 -26.734 -5.051 1 93 386 HIS A O 1
ATOM 2987 N N . PRO A 1 387 ? 2.133 -28.406 -3.48 1 94.25 387 PRO A N 1
ATOM 2988 C CA . PRO A 1 387 ? 0.795 -28.734 -3.984 1 94.25 387 PRO A CA 1
ATOM 2989 C C . PRO A 1 387 ? -0.233 -27.656 -3.666 1 94.25 387 PRO A C 1
ATOM 2991 O O . PRO A 1 387 ? -0.073 -26.906 -2.693 1 94.25 387 PRO A O 1
ATOM 2994 N N . ILE A 1 388 ? -1.258 -27.656 -4.457 1 95.81 388 ILE A N 1
ATOM 2995 C CA . ILE A 1 388 ? -2.297 -26.625 -4.352 1 95.81 388 ILE A CA 1
ATOM 2996 C C . ILE A 1 388 ? -2.908 -26.672 -2.951 1 95.81 388 ILE A C 1
ATOM 2998 O O . ILE A 1 388 ? -3.102 -25.625 -2.326 1 95.81 388 ILE A O 1
ATOM 3002 N N . TRP A 1 389 ? -3.227 -27.828 -2.42 1 93.69 389 TRP A N 1
ATOM 3003 C CA . TRP A 1 389 ? -3.875 -27.938 -1.116 1 93.69 389 TRP A CA 1
ATOM 3004 C C . TRP A 1 389 ? -2.988 -27.359 -0.02 1 93.69 389 TRP A C 1
ATOM 3006 O O . TRP A 1 389 ? -3.48 -26.734 0.92 1 93.69 389 TRP A O 1
ATOM 3016 N N . ALA A 1 390 ? -1.676 -27.531 -0.124 1 93.75 390 ALA A N 1
ATOM 3017 C CA . ALA A 1 390 ? -0.743 -27 0.868 1 93.75 390 ALA A CA 1
ATOM 3018 C C . ALA A 1 390 ? -0.682 -25.484 0.806 1 93.75 390 ALA A C 1
ATOM 3020 O O . ALA A 1 390 ? -0.583 -24.812 1.839 1 93.75 390 ALA A O 1
ATOM 3021 N N . ALA A 1 391 ? -0.689 -24.984 -0.409 1 95.69 391 ALA A N 1
ATOM 3022 C CA . ALA A 1 391 ? -0.712 -23.531 -0.591 1 95.69 391 ALA A CA 1
ATOM 3023 C C . ALA A 1 391 ? -1.955 -22.922 0.047 1 95.69 391 ALA A C 1
ATOM 3025 O O . ALA A 1 391 ? -1.861 -21.938 0.788 1 95.69 391 ALA A O 1
ATOM 3026 N N . VAL A 1 392 ? -3.059 -23.5 -0.217 1 94.69 392 VAL A N 1
ATOM 3027 C CA . VAL A 1 392 ? -4.328 -23.016 0.303 1 94.69 392 VAL A CA 1
ATOM 3028 C C . VAL A 1 392 ? -4.363 -23.172 1.821 1 94.69 392 VAL A C 1
ATOM 3030 O O . VAL A 1 392 ? -4.836 -22.281 2.533 1 94.69 392 VAL A O 1
ATOM 3033 N N . ARG A 1 393 ? -3.887 -24.281 2.324 1 91.94 393 ARG A N 1
ATOM 3034 C CA . ARG A 1 393 ? -3.828 -24.516 3.762 1 91.94 393 ARG A CA 1
ATOM 3035 C C . ARG A 1 393 ? -2.98 -23.453 4.457 1 91.94 393 ARG A C 1
ATOM 3037 O O . ARG A 1 393 ? -3.348 -22.969 5.527 1 91.94 393 ARG A O 1
ATOM 3044 N N . GLY A 1 394 ? -1.86 -23.203 3.863 1 91.06 394 GLY A N 1
ATOM 3045 C CA . GLY A 1 394 ? -1.011 -22.156 4.414 1 91.06 394 GLY A CA 1
ATOM 3046 C C . GLY A 1 394 ? -1.674 -20.797 4.422 1 91.06 394 GLY A C 1
ATOM 3047 O O . GLY A 1 394 ? -1.582 -20.062 5.41 1 91.06 394 GLY A O 1
ATOM 3048 N N . SER A 1 395 ? -2.33 -20.438 3.369 1 93.75 395 SER A N 1
ATOM 3049 C CA . SER A 1 395 ? -2.982 -19.141 3.209 1 93.75 395 SER A CA 1
ATOM 3050 C C . SER A 1 395 ? -4.18 -19 4.145 1 93.75 395 SER A C 1
ATOM 3052 O O . SER A 1 395 ? -4.609 -17.891 4.457 1 93.75 395 SER A O 1
ATOM 3054 N N . SER A 1 396 ? -4.734 -20.094 4.598 1 88.19 396 SER A N 1
ATOM 3055 C CA . SER A 1 396 ? -5.957 -20.047 5.391 1 88.19 396 SER A CA 1
ATOM 3056 C C . SER A 1 396 ? -5.703 -20.5 6.824 1 88.19 396 SER A C 1
ATOM 3058 O O . SER A 1 396 ? -6.633 -20.906 7.527 1 88.19 396 SER A O 1
ATOM 3060 N N . ALA A 1 397 ? -4.465 -20.438 7.262 1 79.5 397 ALA A N 1
ATOM 3061 C CA . ALA A 1 397 ? -4.109 -20.828 8.625 1 79.5 397 ALA A CA 1
ATOM 3062 C C . ALA A 1 397 ? -4.43 -19.703 9.609 1 79.5 397 ALA A C 1
ATOM 3064 O O . ALA A 1 397 ? -3.521 -19.125 10.219 1 79.5 397 ALA A O 1
ATOM 3065 N N . ALA A 1 398 ? -5.652 -19.422 9.789 1 67.25 398 ALA A N 1
ATOM 3066 C CA . ALA A 1 398 ? -6.113 -18.312 10.633 1 67.25 398 ALA A CA 1
ATOM 3067 C C . ALA A 1 398 ? -5.855 -18.609 12.109 1 67.25 398 ALA A C 1
ATOM 3069 O O . ALA A 1 398 ? -6.227 -19.672 12.609 1 67.25 398 ALA A O 1
ATOM 3070 N N . PRO A 1 399 ? -5.188 -17.641 12.688 1 64.25 399 PRO A N 1
ATOM 3071 C CA . PRO A 1 399 ? -4.957 -17.875 14.117 1 64.25 399 PRO A CA 1
ATOM 3072 C C . PRO A 1 399 ? -6.25 -18.078 14.898 1 64.25 399 PRO A C 1
ATOM 3074 O O . PRO A 1 399 ? -7.246 -17.391 14.641 1 64.25 399 PRO A O 1
ATOM 3077 N N . GLY A 1 400 ? -6.227 -18.953 15.797 1 58.5 400 GLY A N 1
ATOM 3078 C CA . GLY A 1 400 ? -7.391 -19.25 16.625 1 58.5 400 GLY A CA 1
ATOM 3079 C C . GLY A 1 400 ? -8.305 -20.297 16.016 1 58.5 400 GLY A C 1
ATOM 3080 O O . GLY A 1 400 ? -9.07 -20.953 16.719 1 58.5 400 GLY A O 1
ATOM 3081 N N . TYR A 1 401 ? -8.266 -20.391 14.758 1 50.47 401 TYR A N 1
ATOM 3082 C CA . TYR A 1 401 ? -9.117 -21.375 14.117 1 50.47 401 TYR A CA 1
ATOM 3083 C C . TYR A 1 401 ? -8.328 -22.641 13.766 1 50.47 401 TYR A C 1
ATOM 3085 O O . TYR A 1 401 ? -8.812 -23.75 13.953 1 50.47 401 TYR A O 1
ATOM 3093 N N . PHE A 1 402 ? -7.176 -22.328 13.281 1 52.94 402 PHE A N 1
ATOM 3094 C CA . PHE A 1 402 ? -6.328 -23.438 12.844 1 52.94 402 PHE A CA 1
ATOM 3095 C C . PHE A 1 402 ? -4.91 -23.266 13.383 1 52.94 402 PHE A C 1
ATOM 3097 O O . PHE A 1 402 ? -4.457 -22.141 13.617 1 52.94 402 PHE A O 1
ATOM 3104 N N . ASP A 1 403 ? -4.254 -24.375 13.539 1 59.75 403 ASP A N 1
ATOM 3105 C CA . ASP A 1 403 ? -2.854 -24.359 13.945 1 59.75 403 ASP A CA 1
ATOM 3106 C C . ASP A 1 403 ? -1.968 -23.797 12.836 1 59.75 403 ASP A C 1
ATOM 3108 O O . ASP A 1 403 ? -2.357 -23.797 11.664 1 59.75 403 ASP A O 1
ATOM 3112 N N . GLU A 1 404 ? -0.9 -23.344 13.289 1 72.62 404 GLU A N 1
ATOM 3113 C CA . GLU A 1 404 ? 0.124 -22.969 12.312 1 72.62 404 GLU A CA 1
ATOM 3114 C C . GLU A 1 404 ? 0.426 -24.125 11.367 1 72.62 404 GLU A C 1
ATOM 3116 O O . GLU A 1 404 ? 0.287 -25.297 11.734 1 72.62 404 GLU A O 1
ATOM 3121 N N . PHE A 1 405 ? 0.578 -23.797 10.109 1 78.75 405 PHE A N 1
ATOM 3122 C CA . PHE A 1 405 ? 0.874 -24.797 9.094 1 78.75 405 PHE A CA 1
ATOM 3123 C C . PHE A 1 405 ? 2.373 -24.875 8.836 1 78.75 405 PHE A C 1
ATOM 3125 O O . PHE A 1 405 ? 2.992 -23.891 8.43 1 78.75 405 PHE A O 1
ATOM 3132 N N . CYS A 1 406 ? 2.877 -25.953 9.102 1 77.06 406 CYS A N 1
ATOM 3133 C CA . CYS A 1 406 ? 4.305 -26.172 8.891 1 77.06 406 CYS A CA 1
ATOM 3134 C C . CYS A 1 406 ? 4.551 -26.922 7.586 1 77.06 406 CYS A C 1
ATOM 3136 O O . CYS A 1 406 ? 3.982 -27.984 7.359 1 77.06 406 CYS A O 1
ATOM 3138 N N . LEU A 1 407 ? 5.211 -26.312 6.695 1 82.25 407 LEU A N 1
ATOM 3139 C CA . LEU A 1 407 ? 5.656 -26.922 5.445 1 82.25 407 LEU A CA 1
ATOM 3140 C C . LEU A 1 407 ? 7.18 -26.922 5.355 1 82.25 407 LEU A C 1
ATOM 3142 O O . LEU A 1 407 ? 7.793 -25.906 5.055 1 82.25 407 LEU A O 1
ATOM 3146 N N . GLU A 1 408 ? 7.754 -28.047 5.539 1 79.69 408 GLU A N 1
ATOM 3147 C CA . GLU A 1 408 ? 9.211 -28.156 5.594 1 79.69 408 GLU A CA 1
ATOM 3148 C C . GLU A 1 408 ? 9.781 -27.25 6.688 1 79.69 408 GLU A C 1
ATOM 3150 O O . GLU A 1 408 ? 9.398 -27.375 7.855 1 79.69 408 GLU A O 1
ATOM 3155 N N . ASP A 1 409 ? 10.5 -26.234 6.301 1 76.94 409 ASP A N 1
ATOM 3156 C CA . ASP A 1 409 ? 11.133 -25.359 7.277 1 76.94 409 ASP A CA 1
ATOM 3157 C C . ASP A 1 409 ? 10.367 -24.047 7.422 1 76.94 409 ASP A C 1
ATOM 3159 O O . ASP A 1 409 ? 10.828 -23.125 8.094 1 76.94 409 ASP A O 1
ATOM 3163 N N . LYS A 1 410 ? 9.234 -24.094 6.891 1 85.12 410 LYS A N 1
ATOM 3164 C CA . LYS A 1 410 ? 8.469 -22.844 6.898 1 85.12 410 LYS A CA 1
ATOM 3165 C C . LYS A 1 410 ? 7.199 -22.984 7.73 1 85.12 410 LYS A C 1
ATOM 3167 O O . LYS A 1 410 ? 6.551 -24.031 7.715 1 85.12 410 LYS A O 1
ATOM 3172 N N . ILE A 1 411 ? 6.961 -21.984 8.469 1 83.62 411 ILE A N 1
ATOM 3173 C CA . ILE A 1 411 ? 5.734 -21.922 9.258 1 83.62 411 ILE A CA 1
ATOM 3174 C C . ILE A 1 411 ? 4.828 -20.812 8.711 1 83.62 411 ILE A C 1
ATOM 3176 O O . ILE A 1 411 ? 5.258 -19.672 8.562 1 83.62 411 ILE A O 1
ATOM 3180 N N . PHE A 1 412 ? 3.576 -21.25 8.43 1 86.44 412 PHE A N 1
ATOM 3181 C CA . PHE A 1 412 ? 2.668 -20.312 7.777 1 86.44 412 PHE A CA 1
ATOM 3182 C C . PHE A 1 412 ? 1.477 -20 8.672 1 86.44 412 PHE A C 1
ATOM 3184 O O . PHE A 1 412 ? 1.006 -20.859 9.414 1 86.44 412 PHE A O 1
ATOM 3191 N N . HIS A 1 413 ? 1.085 -18.688 8.633 1 83.44 413 HIS A N 1
ATOM 3192 C CA . HIS A 1 413 ? -0.212 -18.234 9.117 1 83.44 413 HIS A CA 1
ATOM 3193 C C . HIS A 1 413 ? -1.063 -17.672 7.984 1 83.44 413 HIS A C 1
ATOM 3195 O O . HIS A 1 413 ? -0.585 -17.531 6.859 1 83.44 413 HIS A O 1
ATOM 3201 N N . ASP A 1 414 ? -2.27 -17.438 8.297 1 82.94 414 ASP A N 1
ATOM 3202 C CA . ASP A 1 414 ? -3.213 -16.875 7.336 1 82.94 414 ASP A CA 1
ATOM 3203 C C . ASP A 1 414 ? -2.648 -15.617 6.684 1 82.94 414 ASP A C 1
ATOM 3205 O O . ASP A 1 414 ? -2.1 -14.75 7.367 1 82.94 414 ASP A O 1
ATOM 3209 N N . GLY A 1 415 ? -2.807 -15.562 5.371 1 82.31 415 GLY A N 1
ATOM 3210 C CA . GLY A 1 415 ? -2.332 -14.406 4.625 1 82.31 415 GLY A CA 1
ATOM 3211 C C . GLY A 1 415 ? -3.018 -13.109 5.027 1 82.31 415 GLY A C 1
ATOM 3212 O O . GLY A 1 415 ? -2.465 -12.023 4.84 1 82.31 415 GLY A O 1
ATOM 3213 N N . GLY A 1 416 ? -4.164 -13.203 5.523 1 80.25 416 GLY A N 1
ATOM 3214 C CA . GLY A 1 416 ? -4.961 -12.039 5.875 1 80.25 416 GLY A CA 1
ATOM 3215 C C . GLY A 1 416 ? -4.387 -11.25 7.039 1 80.25 416 GLY A C 1
ATOM 3216 O O . GLY A 1 416 ? -4.742 -10.094 7.246 1 80.25 416 GLY A O 1
ATOM 3217 N N . ILE A 1 417 ? -3.516 -11.836 7.734 1 75.31 417 ILE A N 1
ATOM 3218 C CA . ILE A 1 417 ? -2.953 -11.188 8.914 1 75.31 417 ILE A CA 1
ATOM 3219 C C . ILE A 1 417 ? -2.088 -10 8.484 1 75.31 417 ILE A C 1
ATOM 3221 O O . ILE A 1 417 ? -2.061 -8.969 9.156 1 75.31 417 ILE A O 1
ATOM 3225 N N . MET A 1 418 ? -1.533 -10.148 7.352 1 76.62 418 MET A N 1
ATOM 3226 C CA . MET A 1 418 ? -0.662 -9.062 6.906 1 76.62 418 MET A CA 1
ATOM 3227 C C . MET A 1 418 ? -1.225 -8.391 5.66 1 76.62 418 MET A C 1
ATOM 3229 O O . MET A 1 418 ? -1.102 -7.176 5.5 1 76.62 418 MET A O 1
ATOM 3233 N N . THR A 1 419 ? -1.765 -9.234 4.824 1 86.81 419 THR A N 1
ATOM 3234 C CA . THR A 1 419 ? -2.193 -8.711 3.531 1 86.81 419 THR A CA 1
ATOM 3235 C C . THR A 1 419 ? -3.52 -9.336 3.109 1 86.81 419 THR A C 1
ATOM 3237 O O . THR A 1 419 ? -3.576 -10.086 2.133 1 86.81 419 THR A O 1
ATOM 3240 N N . ASN A 1 420 ? -4.551 -8.875 3.738 1 87.75 420 ASN A N 1
ATOM 3241 C CA . ASN A 1 420 ? -5.844 -9.445 3.365 1 87.75 420 ASN A CA 1
ATOM 3242 C C . ASN A 1 420 ? -6.262 -9.008 1.964 1 87.75 420 ASN A C 1
ATOM 3244 O O . ASN A 1 420 ? -6.707 -9.836 1.162 1 87.75 420 ASN A O 1
ATOM 3248 N N . ASN A 1 421 ? -6.176 -7.699 1.761 1 92.62 421 ASN A N 1
ATOM 3249 C CA . ASN A 1 421 ? -6.223 -7.203 0.39 1 92.62 421 ASN A CA 1
ATOM 3250 C C . ASN A 1 421 ? -4.848 -7.23 -0.266 1 92.62 421 ASN A C 1
ATOM 3252 O O . ASN A 1 421 ? -4.074 -6.277 -0.139 1 92.62 421 ASN A O 1
ATOM 3256 N N . ALA A 1 422 ? -4.594 -8.32 -1.02 1 94.38 422 ALA A N 1
ATOM 3257 C CA . ALA A 1 422 ? -3.258 -8.555 -1.558 1 94.38 422 ALA A CA 1
ATOM 3258 C C . ALA A 1 422 ? -3.127 -7.992 -2.969 1 94.38 422 ALA A C 1
ATOM 3260 O O . ALA A 1 422 ? -2.314 -8.469 -3.764 1 94.38 422 ALA A O 1
ATOM 3261 N N . THR A 1 423 ? -3.891 -6.969 -3.311 1 96.19 423 THR A N 1
ATOM 3262 C CA . THR A 1 423 ? -3.92 -6.441 -4.672 1 96.19 423 THR A CA 1
ATOM 3263 C C . THR A 1 423 ? -2.57 -5.836 -5.047 1 96.19 423 THR A C 1
ATOM 3265 O O . THR A 1 423 ? -2.135 -5.941 -6.195 1 96.19 423 THR A O 1
ATOM 3268 N N . MET A 1 424 ? -1.915 -5.277 -4.086 1 93.69 424 MET A N 1
ATOM 3269 C CA . MET A 1 424 ? -0.596 -4.719 -4.371 1 93.69 424 MET A CA 1
ATOM 3270 C C . MET A 1 424 ? 0.395 -5.82 -4.73 1 93.69 424 MET A C 1
ATOM 3272 O O . MET A 1 424 ? 1.24 -5.641 -5.609 1 93.69 424 MET A O 1
ATOM 3276 N N . ILE A 1 425 ? 0.337 -6.902 -4.066 1 94.94 425 ILE A N 1
ATOM 3277 C CA . ILE A 1 425 ? 1.197 -8.047 -4.355 1 94.94 425 ILE A CA 1
ATOM 3278 C C . ILE A 1 425 ? 0.872 -8.602 -5.742 1 94.94 425 ILE A C 1
ATOM 3280 O O . ILE A 1 425 ? 1.776 -8.891 -6.527 1 94.94 425 ILE A O 1
ATOM 3284 N N . ALA A 1 426 ? -0.415 -8.68 -6.02 1 97.75 426 ALA A N 1
ATOM 3285 C CA . ALA A 1 426 ? -0.855 -9.195 -7.312 1 97.75 426 ALA A CA 1
ATOM 3286 C C . ALA A 1 426 ? -0.323 -8.328 -8.453 1 97.75 426 ALA A C 1
ATOM 3288 O O . ALA A 1 426 ? 0.148 -8.852 -9.469 1 97.75 426 ALA A O 1
ATOM 3289 N N . ILE A 1 427 ? -0.426 -7.066 -8.258 1 96.69 427 ILE A N 1
ATOM 3290 C CA . ILE A 1 427 ? 0.044 -6.133 -9.273 1 96.69 427 ILE A CA 1
ATOM 3291 C C . ILE A 1 427 ? 1.549 -6.301 -9.477 1 96.69 427 ILE A C 1
ATOM 3293 O O . ILE A 1 427 ? 2.025 -6.383 -10.609 1 96.69 427 ILE A O 1
ATOM 3297 N N . HIS A 1 428 ? 2.264 -6.398 -8.391 1 95.25 428 HIS A N 1
ATOM 3298 C CA . HIS A 1 428 ? 3.707 -6.602 -8.453 1 95.25 428 HIS A CA 1
ATOM 3299 C C . HIS A 1 428 ? 4.055 -7.871 -9.227 1 95.25 428 HIS A C 1
ATOM 3301 O O . HIS A 1 428 ? 4.875 -7.84 -10.148 1 95.25 428 HIS A O 1
ATOM 3307 N N . GLU A 1 429 ? 3.416 -8.93 -8.875 1 96.94 429 GLU A N 1
ATOM 3308 C CA . GLU A 1 429 ? 3.688 -10.227 -9.492 1 96.94 429 GLU A CA 1
ATOM 3309 C C . GLU A 1 429 ? 3.348 -10.203 -10.984 1 96.94 429 GLU A C 1
ATOM 3311 O O . GLU A 1 429 ? 4.133 -10.672 -11.812 1 96.94 429 GLU A O 1
ATOM 3316 N N . ALA A 1 430 ? 2.213 -9.648 -11.289 1 97.31 430 ALA A N 1
ATOM 3317 C CA . ALA A 1 430 ? 1.756 -9.625 -12.68 1 97.31 430 ALA A CA 1
ATOM 3318 C C . ALA A 1 430 ? 2.697 -8.797 -13.555 1 97.31 430 ALA A C 1
ATOM 3320 O O . ALA A 1 430 ? 3.002 -9.18 -14.688 1 97.31 430 ALA A O 1
ATOM 3321 N N . GLN A 1 431 ? 3.129 -7.746 -12.977 1 94.75 431 GLN A N 1
ATOM 3322 C CA . GLN A 1 431 ? 4.004 -6.863 -13.75 1 94.75 431 GLN A CA 1
ATOM 3323 C C . GLN A 1 431 ? 5.379 -7.492 -13.945 1 94.75 431 GLN A C 1
ATOM 3325 O O . GLN A 1 431 ? 6.066 -7.199 -14.922 1 94.75 431 GLN A O 1
ATOM 3330 N N . ARG A 1 432 ? 5.754 -8.344 -13.016 1 94.75 432 ARG A N 1
ATOM 3331 C CA . ARG A 1 432 ? 7.008 -9.07 -13.195 1 94.75 432 ARG A CA 1
ATOM 3332 C C . ARG A 1 432 ? 6.879 -10.102 -14.312 1 94.75 432 ARG A C 1
ATOM 3334 O O . ARG A 1 432 ? 7.855 -10.406 -15 1 94.75 432 ARG A O 1
ATOM 3341 N N . LEU A 1 433 ? 5.707 -10.602 -14.492 1 96.62 433 LEU A N 1
ATOM 3342 C CA . LEU A 1 433 ? 5.453 -11.617 -15.516 1 96.62 433 LEU A CA 1
ATOM 3343 C C . LEU A 1 433 ? 5.328 -10.977 -16.891 1 96.62 433 LEU A C 1
ATOM 3345 O O . LEU A 1 433 ? 5.871 -11.492 -17.875 1 96.62 433 LEU A O 1
ATOM 3349 N N . TRP A 1 434 ? 4.574 -9.891 -16.984 1 95.62 434 TRP A N 1
ATOM 3350 C CA . TRP A 1 434 ? 4.348 -9.172 -18.234 1 95.62 434 TRP A CA 1
ATOM 3351 C C . TRP A 1 434 ? 4.891 -7.746 -18.141 1 95.62 434 TRP A C 1
ATOM 3353 O O . TRP A 1 434 ? 4.121 -6.781 -18.125 1 95.62 434 TRP A O 1
ATOM 3363 N N . ALA A 1 435 ? 6.16 -7.594 -18.156 1 89 435 ALA A N 1
ATOM 3364 C CA . ALA A 1 435 ? 6.848 -6.332 -17.891 1 89 435 ALA A CA 1
ATOM 3365 C C . ALA A 1 435 ? 6.508 -5.281 -18.938 1 89 435 ALA A C 1
ATOM 3367 O O . ALA A 1 435 ? 6.566 -4.082 -18.672 1 89 435 ALA A O 1
ATOM 3368 N N . HIS A 1 436 ? 6.039 -5.711 -20.094 1 89 436 HIS A N 1
ATOM 3369 C CA . HIS A 1 436 ? 5.816 -4.758 -21.172 1 89 436 HIS A CA 1
ATOM 3370 C C . HIS A 1 436 ? 4.328 -4.492 -21.375 1 89 436 HIS A C 1
ATOM 3372 O O . HIS A 1 436 ? 3.939 -3.781 -22.312 1 89 436 HIS A O 1
ATOM 3378 N N . GLU A 1 437 ? 3.555 -5.059 -20.531 1 94.56 437 GLU A N 1
ATOM 3379 C CA . GLU A 1 437 ? 2.109 -4.863 -20.625 1 94.56 437 GLU A CA 1
ATOM 3380 C C . GLU A 1 437 ? 1.615 -3.932 -19.516 1 94.56 437 GLU A C 1
ATOM 3382 O O . GLU A 1 437 ? 2.074 -4.016 -18.375 1 94.56 437 GLU A O 1
ATOM 3387 N N . ALA A 1 438 ? 0.684 -3.01 -19.875 1 94.44 438 ALA A N 1
ATOM 3388 C CA . ALA A 1 438 ? 0.05 -2.143 -18.875 1 94.44 438 ALA A CA 1
ATOM 3389 C C . ALA A 1 438 ? -1.084 -2.865 -18.156 1 94.44 438 ALA A C 1
ATOM 3391 O O . ALA A 1 438 ? -1.612 -3.859 -18.672 1 94.44 438 ALA A O 1
ATOM 3392 N N . LEU A 1 439 ? -1.348 -2.355 -16.969 1 96.44 439 LEU A N 1
ATOM 3393 C CA . LEU A 1 439 ? -2.553 -2.832 -16.297 1 96.44 439 LEU A CA 1
ATOM 3394 C C . LEU A 1 439 ? -3.805 -2.387 -17.031 1 96.44 439 LEU A C 1
ATOM 3396 O O . LEU A 1 439 ? -3.943 -1.209 -17.375 1 96.44 439 LEU A O 1
ATOM 3400 N N . HIS A 1 440 ? -4.629 -3.318 -17.391 1 97.75 440 HIS A N 1
ATOM 3401 C CA . HIS A 1 440 ? -5.84 -3.002 -18.141 1 97.75 440 HIS A CA 1
ATOM 3402 C C . HIS A 1 440 ? -7.066 -2.984 -17.219 1 97.75 440 HIS A C 1
ATOM 3404 O O . HIS A 1 440 ? -7.934 -2.119 -17.359 1 97.75 440 HIS A O 1
ATOM 3410 N N . CYS A 1 441 ? -7.121 -3.938 -16.391 1 98.19 441 CYS A N 1
ATOM 3411 C CA . CYS A 1 441 ? -8.258 -4.062 -15.484 1 98.19 441 CYS A CA 1
ATOM 3412 C C . CYS A 1 441 ? -7.871 -4.812 -14.219 1 98.19 441 CYS A C 1
ATOM 3414 O O . CYS A 1 441 ? -7.484 -5.984 -14.273 1 98.19 441 CYS A O 1
ATOM 3416 N N . VAL A 1 442 ? -7.949 -4.121 -13.102 1 98.5 442 VAL A N 1
ATOM 3417 C CA . VAL A 1 442 ? -7.672 -4.715 -11.797 1 98.5 442 VAL A CA 1
ATOM 3418 C C . VAL A 1 442 ? -8.953 -4.754 -10.969 1 98.5 442 VAL A C 1
ATOM 3420 O O . VAL A 1 442 ? -9.484 -3.709 -10.586 1 98.5 442 VAL A O 1
ATOM 3423 N N . VAL A 1 443 ? -9.422 -5.973 -10.727 1 98.56 443 VAL A N 1
ATOM 3424 C CA . VAL A 1 443 ? -10.641 -6.156 -9.938 1 98.56 443 VAL A CA 1
ATOM 3425 C C . VAL A 1 443 ? -10.289 -6.723 -8.562 1 98.56 443 VAL A C 1
ATOM 3427 O O . VAL A 1 443 ? -9.727 -7.816 -8.461 1 98.56 443 VAL A O 1
ATOM 3430 N N . SER A 1 444 ? -10.547 -5.992 -7.527 1 97.88 444 SER A N 1
ATOM 3431 C CA . SER A 1 444 ? -10.352 -6.398 -6.141 1 97.88 444 SER A CA 1
ATOM 3432 C C . SER A 1 444 ? -11.688 -6.648 -5.445 1 97.88 444 SER A C 1
ATOM 3434 O O . SER A 1 444 ? -12.539 -5.762 -5.391 1 97.88 444 SER A O 1
ATOM 3436 N N . LEU A 1 445 ? -11.875 -7.879 -4.914 1 97.56 445 LEU A N 1
ATOM 3437 C CA . LEU A 1 445 ? -13.148 -8.242 -4.309 1 97.56 445 LEU A CA 1
ATOM 3438 C C . LEU A 1 445 ? -13 -8.43 -2.803 1 97.56 445 LEU A C 1
ATOM 3440 O O . LEU A 1 445 ? -12.195 -9.242 -2.35 1 97.56 445 LEU A O 1
ATOM 3444 N N . GLY A 1 446 ? -13.797 -7.586 -2.084 1 94.62 446 GLY A N 1
ATOM 3445 C CA . GLY A 1 446 ? -13.883 -7.758 -0.642 1 94.62 446 GLY A CA 1
ATOM 3446 C C . GLY A 1 446 ? -14.961 -8.734 -0.219 1 94.62 446 GLY A C 1
ATOM 3447 O O . GLY A 1 446 ? -15.789 -9.141 -1.033 1 94.62 446 GLY A O 1
ATOM 3448 N N . MET A 1 447 ? -14.867 -9.117 1.053 1 92.75 447 MET A N 1
ATOM 3449 C CA . MET A 1 447 ? -15.812 -10.094 1.593 1 92.75 447 MET A CA 1
ATOM 3450 C C . MET A 1 447 ? -16.906 -9.406 2.406 1 92.75 447 MET A C 1
ATOM 3452 O O . MET A 1 447 ? -17.453 -9.992 3.328 1 92.75 447 MET A O 1
ATOM 3456 N N . GLY A 1 448 ? -17.125 -8.148 2.137 1 90.25 448 GLY A N 1
ATOM 3457 C CA . GLY A 1 448 ? -18.172 -7.395 2.801 1 90.25 448 GLY A CA 1
ATOM 3458 C C . GLY A 1 448 ? -17.672 -6.57 3.971 1 90.25 448 GLY A C 1
ATOM 3459 O O . GLY A 1 448 ? -16.719 -6.953 4.645 1 90.25 448 GLY A O 1
ATOM 3460 N N . ARG A 1 449 ? -18.328 -5.414 4.133 1 84.81 449 ARG A N 1
ATOM 3461 C CA . ARG A 1 449 ? -18 -4.539 5.254 1 84.81 449 ARG A CA 1
ATOM 3462 C C . ARG A 1 449 ? -19.25 -4.195 6.059 1 84.81 449 ARG A C 1
ATOM 3464 O O . ARG A 1 449 ? -20.344 -4.074 5.5 1 84.81 449 ARG A O 1
ATOM 3471 N N . PHE A 1 450 ? -19.094 -4.266 7.387 1 80.06 450 PHE A N 1
ATOM 3472 C CA . PHE A 1 450 ? -20.188 -3.889 8.281 1 80.06 450 PHE A CA 1
ATOM 3473 C C . PHE A 1 450 ? -19.781 -2.693 9.141 1 80.06 450 PHE A C 1
ATOM 3475 O O . PHE A 1 450 ? -18.703 -2.686 9.742 1 80.06 450 PHE A O 1
ATOM 3482 N N . LYS A 1 451 ? -20.438 -1.57 8.961 1 63.5 451 LYS A N 1
ATOM 3483 C CA . LYS A 1 451 ? -20.234 -0.444 9.867 1 63.5 451 LYS A CA 1
ATOM 3484 C C . LYS A 1 451 ? -21.25 -0.471 11.008 1 63.5 451 LYS A C 1
ATOM 3486 O O . LYS A 1 451 ? -22.453 -0.403 10.773 1 63.5 451 LYS A O 1
ATOM 3491 N N . GLY A 1 452 ? -20.922 -1.12 12.125 1 56.22 452 GLY A N 1
ATOM 3492 C CA . GLY A 1 452 ? -21.844 -1.122 13.258 1 56.22 452 GLY A CA 1
ATOM 3493 C C . GLY A 1 452 ? -22.406 0.249 13.562 1 56.22 452 GLY A C 1
ATOM 3494 O O . GLY A 1 452 ? -21.891 1.264 13.094 1 56.22 452 GLY A O 1
ATOM 3495 N N . PRO A 1 453 ? -23.75 0.366 13.914 1 43 453 PRO A N 1
ATOM 3496 C CA . PRO A 1 453 ? -24.25 1.67 14.352 1 43 453 PRO A CA 1
ATOM 3497 C C . PRO A 1 453 ? -23.234 2.453 15.172 1 43 453 PRO A C 1
ATOM 3499 O O . PRO A 1 453 ? -22.5 1.867 15.984 1 43 453 PRO A O 1
ATOM 3502 N N . ILE A 1 454 ? -22.719 3.363 14.586 1 38.59 454 ILE A N 1
ATOM 3503 C CA . ILE A 1 454 ? -22.031 4.262 15.508 1 38.59 454 ILE A CA 1
ATOM 3504 C C . ILE A 1 454 ? -22.844 4.418 16.781 1 38.59 454 ILE A C 1
ATOM 3506 O O . ILE A 1 454 ? -24 4.867 16.75 1 38.59 454 ILE A O 1
ATOM 3510 N N . HIS A 1 455 ? -23.078 3.545 17.594 1 31.53 455 HIS A N 1
ATOM 3511 C CA . HIS A 1 455 ? -23.828 4 18.766 1 31.53 455 HIS A CA 1
ATOM 3512 C C . HIS A 1 455 ? -23.594 5.484 19.016 1 31.53 455 HIS A C 1
ATOM 3514 O O . HIS A 1 455 ? -22.484 5.895 19.375 1 31.53 455 HIS A O 1
ATOM 3520 N N . PRO A 1 456 ? -24.234 6.348 18.203 1 33.81 456 PRO A N 1
ATOM 3521 C CA . PRO A 1 456 ? -24.172 7.719 18.719 1 33.81 456 PRO A CA 1
ATOM 3522 C C . PRO A 1 456 ? -24.062 7.773 20.234 1 33.81 456 PRO A C 1
ATOM 3524 O O . PRO A 1 456 ? -23.234 8.508 20.781 1 33.81 456 PRO A O 1
ATOM 3527 N N . GLU A 1 457 ? -25.406 7.613 20.906 1 29.78 457 GLU A N 1
ATOM 3528 C CA . GLU A 1 457 ? -25.906 7.836 22.266 1 29.78 457 GLU A CA 1
ATOM 3529 C C . GLU A 1 457 ? -25.391 6.758 23.219 1 29.78 457 GLU A C 1
ATOM 3531 O O . GLU A 1 457 ? -25.922 6.609 24.328 1 29.78 457 GLU A O 1
ATOM 3536 N N . GLU A 1 458 ? -25.109 5.652 22.844 1 30.67 458 GLU A N 1
ATOM 3537 C CA . GLU A 1 458 ? -24.922 5.176 24.203 1 30.67 458 GLU A CA 1
ATOM 3538 C C . GLU A 1 458 ? -24.219 6.223 25.062 1 30.67 458 GLU A C 1
ATOM 3540 O O . GLU A 1 458 ? -23.141 6.691 24.719 1 30.67 458 GLU A O 1
ATOM 3545 N N . PRO A 1 459 ? -25.094 7.055 25.641 1 28.36 459 PRO A N 1
ATOM 3546 C CA . PRO A 1 459 ? -24.547 7.898 26.703 1 28.36 459 PRO A CA 1
ATOM 3547 C C . PRO A 1 459 ? -23.219 7.395 27.234 1 28.36 459 PRO A C 1
ATOM 3549 O O . PRO A 1 459 ? -22.938 6.191 27.188 1 28.36 459 PRO A O 1
ATOM 3552 N N . PHE A 1 460 ? -22.312 8.367 27.156 1 29.38 460 PHE A N 1
ATOM 3553 C CA . PHE A 1 460 ? -21.188 8.312 28.094 1 29.38 460 PHE A CA 1
ATOM 3554 C C . PHE A 1 460 ? -21.562 7.531 29.344 1 29.38 460 PHE A C 1
ATOM 3556 O O . PHE A 1 460 ? -22.016 8.117 30.328 1 29.38 460 PHE A O 1
ATOM 3563 N N . LEU A 1 461 ? -22.656 6.746 29.375 1 30.83 461 LEU A N 1
ATOM 3564 C CA . LEU A 1 461 ? -22.688 6.199 30.734 1 30.83 461 LEU A CA 1
ATOM 3565 C C . LEU A 1 461 ? -21.281 6.098 31.312 1 30.83 461 LEU A C 1
ATOM 3567 O O . LEU A 1 461 ? -20.297 6.328 30.609 1 30.83 461 LEU A O 1
ATOM 3571 N N . ASP A 1 462 ? -21.188 5.07 32.344 1 29.83 462 ASP A N 1
ATOM 3572 C CA . ASP A 1 462 ? -20 5.152 33.156 1 29.83 462 ASP A CA 1
ATOM 3573 C C . ASP A 1 462 ? -18.719 5.152 32.312 1 29.83 462 ASP A C 1
ATOM 3575 O O . ASP A 1 462 ? -18.438 4.172 31.625 1 29.83 462 ASP A O 1
ATOM 3579 N N . VAL A 1 463 ? -18.516 6.172 31.516 1 32.56 463 VAL A N 1
ATOM 3580 C CA . VAL A 1 463 ? -17.156 6.5 31.125 1 32.56 463 VAL A CA 1
ATOM 3581 C C . VAL A 1 463 ? -16.156 5.758 32.031 1 32.56 463 VAL A C 1
ATOM 3583 O O . VAL A 1 463 ? -15.734 6.281 33.062 1 32.56 463 VAL A O 1
ATOM 3586 N N . LYS A 1 464 ? -16.547 4.598 32.406 1 36.28 464 LYS A N 1
ATOM 3587 C CA . LYS A 1 464 ? -15.406 3.967 33.062 1 36.28 464 LYS A CA 1
ATOM 3588 C C . LYS A 1 464 ? -14.133 4.164 32.219 1 36.28 464 LYS A C 1
ATOM 3590 O O . LYS A 1 464 ? -14.164 4.082 31 1 36.28 464 LYS A O 1
ATOM 3595 N N . LYS A 1 465 ? -13.141 4.777 32.781 1 39.66 465 LYS A N 1
ATOM 3596 C CA . LYS A 1 465 ? -11.75 4.988 32.406 1 39.66 465 LYS A CA 1
ATOM 3597 C C . LYS A 1 465 ? -11.32 4.023 31.297 1 39.66 465 LYS A C 1
ATOM 3599 O O . LYS A 1 465 ? -11.609 2.826 31.375 1 39.66 465 LYS A O 1
ATOM 3604 N N . PRO A 1 466 ? -11.258 4.617 29.984 1 46.19 466 PRO A N 1
ATOM 3605 C CA . PRO A 1 466 ? -10.672 3.725 28.984 1 46.19 466 PRO A CA 1
ATOM 3606 C C . PRO A 1 466 ? -9.844 2.6 29.594 1 46.19 466 PRO A C 1
ATOM 3608 O O . PRO A 1 466 ? -8.898 2.861 30.344 1 46.19 466 PRO A O 1
ATOM 3611 N N . LYS A 1 467 ? -10.617 1.637 30.094 1 47.16 467 LYS A N 1
ATOM 3612 C CA . LYS A 1 467 ? -9.906 0.503 30.672 1 47.16 467 LYS A CA 1
ATOM 3613 C C . LYS A 1 467 ? -8.812 -0.004 29.734 1 47.16 467 LYS A C 1
ATOM 3615 O O . LYS A 1 467 ? -8.977 0.022 28.516 1 47.16 467 LYS A O 1
ATOM 3620 N N . ASN A 1 468 ? -7.621 -0.029 30.156 1 55.47 468 ASN A N 1
ATOM 3621 C CA . ASN A 1 468 ? -6.461 -0.668 29.531 1 55.47 468 ASN A CA 1
ATOM 3622 C C . ASN A 1 468 ? -6.836 -1.994 28.875 1 55.47 468 ASN A C 1
ATOM 3624 O O . ASN A 1 468 ? -7.484 -2.838 29.5 1 55.47 468 ASN A O 1
ATOM 3628 N N . LEU A 1 469 ? -6.977 -2.008 27.484 1 58.94 469 LEU A N 1
ATOM 3629 C CA . LEU A 1 469 ? -7.207 -3.252 26.75 1 58.94 469 LEU A CA 1
ATOM 3630 C C . LEU A 1 469 ? -6.258 -4.344 27.234 1 58.94 469 LEU A C 1
ATOM 3632 O O . LEU A 1 469 ? -5.094 -4.074 27.547 1 58.94 469 LEU A O 1
ATOM 3636 N N . SER A 1 470 ? -6.902 -5.512 27.484 1 62.81 470 SER A N 1
ATOM 3637 C CA . SER A 1 470 ? -6.043 -6.668 27.719 1 62.81 470 SER A CA 1
ATOM 3638 C C . SER A 1 470 ? -5.152 -6.945 26.516 1 62.81 470 SER A C 1
ATOM 3640 O O . SER A 1 470 ? -5.414 -6.441 25.422 1 62.81 470 SER A O 1
ATOM 3642 N N . LEU A 1 471 ? -4.098 -7.621 26.75 1 61.44 471 LEU A N 1
ATOM 3643 C CA . LEU A 1 471 ? -3.197 -7.992 25.656 1 61.44 471 LEU A CA 1
ATOM 3644 C C . LEU A 1 471 ? -3.941 -8.773 24.578 1 61.44 471 LEU A C 1
ATOM 3646 O O . LEU A 1 471 ? -3.693 -8.578 23.391 1 61.44 471 LEU A O 1
ATOM 3650 N N . ALA A 1 472 ? -4.836 -9.672 25 1 62.69 472 ALA A N 1
ATOM 3651 C CA . ALA A 1 472 ? -5.617 -10.469 24.062 1 62.69 472 ALA A CA 1
ATOM 3652 C C . ALA A 1 472 ? -6.523 -9.578 23.203 1 62.69 472 ALA A C 1
ATOM 3654 O O . ALA A 1 472 ? -6.684 -9.812 22 1 62.69 472 ALA A O 1
ATOM 3655 N N . GLN A 1 473 ? -7.062 -8.547 23.875 1 64.56 473 GLN A N 1
ATOM 3656 C CA . GLN A 1 473 ? -7.91 -7.609 23.156 1 64.56 473 GLN A CA 1
ATOM 3657 C C . GLN A 1 473 ? -7.094 -6.789 22.156 1 64.56 473 GLN A C 1
ATOM 3659 O O . GLN A 1 473 ? -7.527 -6.562 21.031 1 64.56 473 GLN A O 1
ATOM 3664 N N . LYS A 1 474 ? -5.949 -6.461 22.688 1 63.94 474 LYS A N 1
ATOM 3665 C CA . LYS A 1 474 ? -5.055 -5.715 21.812 1 63.94 474 LYS A CA 1
ATOM 3666 C C . LYS A 1 474 ? -4.656 -6.547 20.594 1 63.94 474 LYS A C 1
ATOM 3668 O O . LYS A 1 474 ? -4.66 -6.051 19.469 1 63.94 474 LYS A O 1
ATOM 3673 N N . PHE A 1 475 ? -4.441 -7.777 20.859 1 63.69 475 PHE A N 1
ATOM 3674 C CA . PHE A 1 475 ? -4.07 -8.711 19.812 1 63.69 475 PHE A CA 1
ATOM 3675 C C . PHE A 1 475 ? -5.195 -8.852 18.781 1 63.69 475 PHE A C 1
ATOM 3677 O O . PHE A 1 475 ? -4.965 -8.742 17.578 1 63.69 475 PHE A O 1
ATOM 3684 N N . SER A 1 476 ? -6.32 -9.031 19.297 1 65.69 476 SER A N 1
ATOM 3685 C CA . SER A 1 476 ? -7.469 -9.219 18.422 1 65.69 476 SER A CA 1
ATOM 3686 C C . SER A 1 476 ? -7.715 -7.984 17.562 1 65.69 476 SER A C 1
ATOM 3688 O O . SER A 1 476 ? -8.031 -8.094 16.375 1 65.69 476 SER A O 1
ATOM 3690 N N . ARG A 1 477 ? -7.492 -6.863 18.156 1 66.94 477 ARG A N 1
ATOM 3691 C CA . ARG A 1 477 ? -7.719 -5.617 17.438 1 66.94 477 ARG A CA 1
ATOM 3692 C C . ARG A 1 477 ? -6.656 -5.41 16.359 1 66.94 477 ARG A C 1
ATOM 3694 O O . ARG A 1 477 ? -6.957 -4.91 15.273 1 66.94 477 ARG A O 1
ATOM 3701 N N . ILE A 1 478 ? -5.484 -5.805 16.688 1 65.69 478 ILE A N 1
ATOM 3702 C CA . ILE A 1 478 ? -4.395 -5.676 15.734 1 65.69 478 ILE A CA 1
ATOM 3703 C C . ILE A 1 478 ? -4.645 -6.594 14.539 1 65.69 478 ILE A C 1
ATOM 3705 O O . ILE A 1 478 ? -4.453 -6.191 13.391 1 65.69 478 ILE A O 1
ATOM 3709 N N . ILE A 1 479 ? -5.141 -7.73 14.844 1 65.75 479 ILE A N 1
ATOM 3710 C CA . ILE A 1 479 ? -5.445 -8.672 13.773 1 65.75 479 ILE A CA 1
ATOM 3711 C C . ILE A 1 479 ? -6.574 -8.125 12.906 1 65.75 479 ILE A C 1
ATOM 3713 O O . ILE A 1 479 ? -6.516 -8.211 11.68 1 65.75 479 ILE A O 1
ATOM 3717 N N . ASP A 1 480 ? -7.5 -7.508 13.602 1 66.19 480 ASP A N 1
ATOM 3718 C CA . ASP A 1 480 ? -8.617 -6.926 12.867 1 66.19 480 ASP A CA 1
ATOM 3719 C C . ASP A 1 480 ? -8.148 -5.785 11.969 1 66.19 480 ASP A C 1
ATOM 3721 O O . ASP A 1 480 ? -8.594 -5.668 10.82 1 66.19 480 ASP A O 1
ATOM 3725 N N . ALA A 1 481 ? -7.273 -5.082 12.516 1 64.69 481 ALA A N 1
ATOM 3726 C CA . ALA A 1 481 ? -6.742 -3.949 11.758 1 64.69 481 ALA A CA 1
ATOM 3727 C C . ALA A 1 481 ? -5.859 -4.426 10.609 1 64.69 481 ALA A C 1
ATOM 3729 O O . ALA A 1 481 ? -5.926 -3.881 9.508 1 64.69 481 ALA A O 1
ATOM 3730 N N . ALA A 1 482 ? -5.02 -5.395 10.984 1 61.03 482 ALA A N 1
ATOM 3731 C CA . ALA A 1 482 ? -4.09 -5.918 9.992 1 61.03 482 ALA A CA 1
ATOM 3732 C C . ALA A 1 482 ? -4.84 -6.574 8.836 1 61.03 482 ALA A C 1
ATOM 3734 O O . ALA A 1 482 ? -4.316 -6.668 7.719 1 61.03 482 ALA A O 1
ATOM 3735 N N . THR A 1 483 ? -6.016 -6.891 9.156 1 59.81 483 THR A N 1
ATOM 3736 C CA . THR A 1 483 ? -6.816 -7.559 8.133 1 59.81 483 THR A CA 1
ATOM 3737 C C . THR A 1 483 ? -7.656 -6.547 7.359 1 59.81 483 THR A C 1
ATOM 3739 O O . THR A 1 483 ? -8.375 -6.914 6.426 1 59.81 483 THR A O 1
ATOM 3742 N N . ASP A 1 484 ? -7.453 -5.336 7.832 1 67.88 484 ASP A N 1
ATOM 3743 C CA . ASP A 1 484 ? -8.203 -4.289 7.145 1 67.88 484 ASP A CA 1
ATOM 3744 C C . ASP A 1 484 ? -7.723 -4.133 5.703 1 67.88 484 ASP A C 1
ATOM 3746 O O . ASP A 1 484 ? -6.527 -4.238 5.422 1 67.88 484 ASP A O 1
ATOM 3750 N N . THR A 1 485 ? -8.703 -3.951 4.848 1 72.94 485 THR A N 1
ATOM 3751 C CA . THR A 1 485 ? -8.445 -3.934 3.41 1 72.94 485 THR A CA 1
ATOM 3752 C C . THR A 1 485 ? -8.508 -2.508 2.869 1 72.94 485 THR A C 1
ATOM 3754 O O . THR A 1 485 ? -8.18 -2.268 1.704 1 72.94 485 THR A O 1
ATOM 3757 N N . GLU A 1 486 ? -8.727 -1.52 3.736 1 78.56 486 GLU A N 1
ATOM 3758 C CA . GLU A 1 486 ? -9.07 -0.182 3.266 1 78.56 486 GLU A CA 1
ATOM 3759 C C . GLU A 1 486 ? -7.828 0.59 2.836 1 78.56 486 GLU A C 1
ATOM 3761 O O . GLU A 1 486 ? -7.867 1.347 1.863 1 78.56 486 GLU A O 1
ATOM 3766 N N . LEU A 1 487 ? -6.781 0.427 3.59 1 80.44 487 LEU A N 1
ATOM 3767 C CA . LEU A 1 487 ? -5.574 1.164 3.238 1 80.44 487 LEU A CA 1
ATOM 3768 C C . LEU A 1 487 ? -5.094 0.787 1.84 1 80.44 487 LEU A C 1
ATOM 3770 O O . LEU A 1 487 ? -4.738 1.66 1.044 1 80.44 487 LEU A O 1
ATOM 3774 N N . ALA A 1 488 ? -5.074 -0.522 1.561 1 84.94 488 ALA A N 1
ATOM 3775 C CA . ALA A 1 488 ? -4.691 -0.967 0.223 1 84.94 488 ALA A CA 1
ATOM 3776 C C . ALA A 1 488 ? -5.621 -0.385 -0.836 1 84.94 488 ALA A C 1
ATOM 3778 O O . ALA A 1 488 ? -5.164 0.098 -1.875 1 84.94 488 ALA A O 1
ATOM 3779 N N . HIS A 1 489 ? -6.891 -0.354 -0.523 1 89.81 489 HIS A N 1
ATOM 3780 C CA . HIS A 1 489 ? -7.883 0.166 -1.459 1 89.81 489 HIS A CA 1
ATOM 3781 C C . HIS A 1 489 ? -7.668 1.654 -1.716 1 89.81 489 HIS A C 1
ATOM 3783 O O . HIS A 1 489 ? -7.617 2.088 -2.869 1 89.81 489 HIS A O 1
ATOM 3789 N N . VAL A 1 490 ? -7.488 2.43 -0.666 1 88.19 490 VAL A N 1
ATOM 3790 C CA . VAL A 1 490 ? -7.336 3.875 -0.797 1 88.19 490 VAL A CA 1
ATOM 3791 C C . VAL A 1 490 ? -6.074 4.191 -1.598 1 88.19 490 VAL A C 1
ATOM 3793 O O . VAL A 1 490 ? -6.09 5.059 -2.475 1 88.19 490 VAL A O 1
ATOM 3796 N N . SER A 1 491 ? -5.07 3.471 -1.346 1 88.31 491 SER A N 1
ATOM 3797 C CA . SER A 1 491 ? -3.805 3.684 -2.043 1 88.31 491 SER A CA 1
ATOM 3798 C C . SER A 1 491 ? -3.941 3.391 -3.533 1 88.31 491 SER A C 1
ATOM 3800 O O . SER A 1 491 ? -3.508 4.184 -4.371 1 88.31 491 SER A O 1
ATOM 3802 N N . LEU A 1 492 ? -4.539 2.285 -3.82 1 91.44 492 LEU A N 1
ATOM 3803 C CA . LEU A 1 492 ? -4.688 1.894 -5.219 1 91.44 492 LEU A CA 1
ATOM 3804 C C . LEU A 1 492 ? -5.645 2.83 -5.945 1 91.44 492 LEU A C 1
ATOM 3806 O O . LEU A 1 492 ? -5.426 3.166 -7.113 1 91.44 492 LEU A O 1
ATOM 3810 N N . HIS A 1 493 ? -6.621 3.236 -5.207 1 90.75 493 HIS A N 1
ATOM 3811 C CA . HIS A 1 493 ? -7.57 4.195 -5.766 1 90.75 493 HIS A CA 1
ATOM 3812 C C . HIS A 1 493 ? -6.879 5.504 -6.133 1 90.75 493 HIS A C 1
ATOM 3814 O O . HIS A 1 493 ? -7.195 6.105 -7.164 1 90.75 493 HIS A O 1
ATOM 3820 N N . ASP A 1 494 ? -5.977 5.926 -5.328 1 88.88 494 ASP A N 1
ATOM 3821 C CA . ASP A 1 494 ? -5.281 7.188 -5.539 1 88.88 494 ASP A CA 1
ATOM 3822 C C . ASP A 1 494 ? -4.234 7.059 -6.645 1 88.88 494 ASP A C 1
ATOM 3824 O O . ASP A 1 494 ? -3.986 8.008 -7.387 1 88.88 494 ASP A O 1
ATOM 3828 N N . LEU A 1 495 ? -3.666 5.883 -6.828 1 90.5 495 LEU A N 1
ATOM 3829 C CA . LEU A 1 495 ? -2.459 5.773 -7.641 1 90.5 495 LEU A CA 1
ATOM 3830 C C . LEU A 1 495 ? -2.783 5.215 -9.023 1 90.5 495 LEU A C 1
ATOM 3832 O O . LEU A 1 495 ? -2.004 5.387 -9.961 1 90.5 495 LEU A O 1
ATOM 3836 N N . LEU A 1 496 ? -3.902 4.492 -9.133 1 92.88 496 LEU A N 1
ATOM 3837 C CA . LEU A 1 496 ? -4.281 3.941 -10.43 1 92.88 496 LEU A CA 1
ATOM 3838 C C . LEU A 1 496 ? -5.414 4.746 -11.055 1 92.88 496 LEU A C 1
ATOM 3840 O O . LEU A 1 496 ? -6.25 5.305 -10.336 1 92.88 496 LEU A O 1
ATOM 3844 N N . PRO A 1 497 ? -5.414 4.777 -12.391 1 89.56 497 PRO A N 1
ATOM 3845 C CA . PRO A 1 497 ? -6.547 5.441 -13.039 1 89.56 497 PRO A CA 1
ATOM 3846 C C . PRO A 1 497 ? -7.887 4.793 -12.688 1 89.56 497 PRO A C 1
ATOM 3848 O O . PRO A 1 497 ? -7.961 3.576 -12.508 1 89.56 497 PRO A O 1
ATOM 3851 N N . GLY A 1 498 ? -8.898 5.582 -12.68 1 88.56 498 GLY A N 1
ATOM 3852 C CA . GLY A 1 498 ? -10.227 5.141 -12.281 1 88.56 498 GLY A CA 1
ATOM 3853 C C . GLY A 1 498 ? -10.805 4.086 -13.211 1 88.56 498 GLY A C 1
ATOM 3854 O O . GLY A 1 498 ? -11.633 3.271 -12.789 1 88.56 498 GLY A O 1
ATOM 3855 N N . GLU A 1 499 ? -10.328 4.07 -14.367 1 92.62 499 GLU A N 1
ATOM 3856 C CA . GLU A 1 499 ? -10.867 3.117 -15.328 1 92.62 499 GLU A CA 1
ATOM 3857 C C . GLU A 1 499 ? -10.141 1.781 -15.258 1 92.62 499 GLU A C 1
ATOM 3859 O O . GLU A 1 499 ? -10.547 0.805 -15.883 1 92.62 499 GLU A O 1
ATOM 3864 N N . VAL A 1 500 ? -9.125 1.727 -14.484 1 95.75 500 VAL A N 1
ATOM 3865 C CA . VAL A 1 500 ? -8.297 0.526 -14.438 1 95.75 500 VAL A CA 1
ATOM 3866 C C . VAL A 1 500 ? -8.594 -0.261 -13.164 1 95.75 500 VAL A C 1
ATOM 3868 O O . VAL A 1 500 ? -8.656 -1.492 -13.188 1 95.75 500 VAL A O 1
ATOM 3871 N N . TYR A 1 501 ? -8.789 0.463 -12.133 1 96.75 501 TYR A N 1
ATOM 3872 C CA . TYR A 1 501 ? -8.922 -0.187 -10.836 1 96.75 501 TYR A CA 1
ATOM 3873 C C . TYR A 1 501 ? -10.375 -0.18 -10.375 1 96.75 501 TYR A C 1
ATOM 3875 O O . TYR A 1 501 ? -11 0.881 -10.273 1 96.75 501 TYR A O 1
ATOM 3883 N N . PHE A 1 502 ? -10.891 -1.425 -10.016 1 97.31 502 PHE A N 1
ATOM 3884 C CA . PHE A 1 502 ? -12.25 -1.614 -9.516 1 97.31 502 PHE A CA 1
ATOM 3885 C C . PHE A 1 502 ? -12.242 -2.41 -8.219 1 97.31 502 PHE A C 1
ATOM 3887 O O . PHE A 1 502 ? -11.781 -3.553 -8.188 1 97.31 502 PHE A O 1
ATOM 3894 N N . ARG A 1 503 ? -12.727 -1.783 -7.172 1 96.19 503 ARG A N 1
ATOM 3895 C CA . ARG A 1 503 ? -12.922 -2.512 -5.922 1 96.19 503 ARG A CA 1
ATOM 3896 C C . ARG A 1 503 ? -14.398 -2.666 -5.598 1 96.19 503 ARG A C 1
ATOM 3898 O O . ARG A 1 503 ? -15.156 -1.689 -5.625 1 96.19 503 ARG A O 1
ATOM 3905 N N . PHE A 1 504 ? -14.844 -3.893 -5.402 1 96.5 504 PHE A N 1
ATOM 3906 C CA . PHE A 1 504 ? -16.188 -4.191 -4.941 1 96.5 504 PHE A CA 1
ATOM 3907 C C . PHE A 1 504 ? -16.156 -4.805 -3.547 1 96.5 504 PHE A C 1
ATOM 3909 O O . PHE A 1 504 ? -15.625 -5.898 -3.354 1 96.5 504 PHE A O 1
ATOM 3916 N N . ASN A 1 505 ? -16.641 -4.145 -2.613 1 94.12 505 ASN A N 1
ATOM 3917 C CA . ASN A 1 505 ? -16.75 -4.566 -1.221 1 94.12 505 ASN A CA 1
ATOM 3918 C C . ASN A 1 505 ? -18.109 -4.203 -0.631 1 94.12 505 ASN A C 1
ATOM 3920 O O . ASN A 1 505 ? -18.234 -3.203 0.081 1 94.12 505 ASN A O 1
ATOM 3924 N N . PRO A 1 506 ? -19.094 -5.027 -0.788 1 94.06 506 PRO A N 1
ATOM 3925 C CA . PRO A 1 506 ? -20.484 -4.727 -0.42 1 94.06 506 PRO A CA 1
ATOM 3926 C C . PRO A 1 506 ? -20.641 -4.414 1.065 1 94.06 506 PRO A C 1
ATOM 3928 O O . PRO A 1 506 ? -19.953 -5.008 1.903 1 94.06 506 PRO A O 1
ATOM 3931 N N . TYR A 1 507 ? -21.562 -3.457 1.326 1 90.38 507 TYR A N 1
ATOM 3932 C CA . TYR A 1 507 ? -21.984 -3.201 2.699 1 90.38 507 TYR A CA 1
ATOM 3933 C C . TYR A 1 507 ? -22.969 -4.266 3.176 1 90.38 507 TYR A C 1
ATOM 3935 O O . TYR A 1 507 ? -23.891 -4.637 2.447 1 90.38 507 TYR A O 1
ATOM 3943 N N . LEU A 1 508 ? -22.75 -4.746 4.375 1 91.06 508 LEU A N 1
ATOM 3944 C CA . LEU A 1 508 ? -23.609 -5.781 4.941 1 91.06 508 LEU A CA 1
ATOM 3945 C C . LEU A 1 508 ? -24.547 -5.195 5.984 1 91.06 508 LEU A C 1
ATOM 3947 O O . LEU A 1 508 ? -24.172 -4.293 6.734 1 91.06 508 LEU A O 1
ATOM 3951 N N . SER A 1 509 ? -25.672 -5.66 6.07 1 89.31 509 SER A N 1
ATOM 3952 C CA . SER A 1 509 ? -26.719 -5.156 6.957 1 89.31 509 SER A CA 1
ATOM 3953 C C . SER A 1 509 ? -26.469 -5.586 8.398 1 89.31 509 SER A C 1
ATOM 3955 O O . SER A 1 509 ? -27.016 -4.988 9.328 1 89.31 509 SER A O 1
ATOM 3957 N N . GLU A 1 510 ? -25.734 -6.656 8.57 1 85.44 510 GLU A N 1
ATOM 3958 C CA . GLU A 1 510 ? -25.391 -7.133 9.914 1 85.44 510 GLU A CA 1
ATOM 3959 C C . GLU A 1 510 ? -23.984 -7.738 9.938 1 85.44 510 GLU A C 1
ATOM 3961 O O . GLU A 1 510 ? -23.359 -7.93 8.891 1 85.44 510 GLU A O 1
ATOM 3966 N N . TYR A 1 511 ? -23.578 -7.863 11.148 1 81.69 511 TYR A N 1
ATOM 3967 C CA . TYR A 1 511 ? -22.266 -8.477 11.32 1 81.69 511 TYR A CA 1
ATOM 3968 C C . TYR A 1 511 ? -22.328 -9.984 11.133 1 81.69 511 TYR A C 1
ATOM 3970 O O . TYR A 1 511 ? -23.266 -10.633 11.617 1 81.69 511 TYR A O 1
ATOM 3978 N N . PHE A 1 512 ? -21.422 -10.539 10.367 1 81.31 512 PHE A N 1
ATOM 3979 C CA . PHE A 1 512 ? -21.328 -11.977 10.172 1 81.31 512 PHE A CA 1
ATOM 3980 C C . PHE A 1 512 ? -19.969 -12.5 10.625 1 81.31 512 PHE A C 1
ATOM 3982 O O . PHE A 1 512 ? -18.938 -11.906 10.312 1 81.31 512 PHE A O 1
ATOM 3989 N N . ASP A 1 513 ? -19.969 -13.586 11.305 1 74.88 513 ASP A N 1
ATOM 3990 C CA . ASP A 1 513 ? -18.719 -14.227 11.711 1 74.88 513 ASP A CA 1
ATOM 3991 C C . ASP A 1 513 ? -18.062 -14.938 10.539 1 74.88 513 ASP A C 1
ATOM 3993 O O . ASP A 1 513 ? -18.734 -15.297 9.562 1 74.88 513 ASP A O 1
ATOM 3997 N N . MET A 1 514 ? -16.797 -15.227 10.688 1 76.38 514 MET A N 1
ATOM 3998 C CA . MET A 1 514 ? -16.031 -15.883 9.633 1 76.38 514 MET A CA 1
ATOM 3999 C C . MET A 1 514 ? -16.453 -17.344 9.469 1 76.38 514 MET A C 1
ATOM 4001 O O . MET A 1 514 ? -16.266 -17.922 8.398 1 76.38 514 MET A O 1
ATOM 4005 N N . ASP A 1 515 ? -16.969 -17.922 10.508 1 71.62 515 ASP A N 1
ATOM 4006 C CA . ASP A 1 515 ? -17.375 -19.312 10.453 1 71.62 515 ASP A CA 1
ATOM 4007 C C . ASP A 1 515 ? -18.891 -19.453 10.383 1 71.62 515 ASP A C 1
ATOM 4009 O O . ASP A 1 515 ? -19.453 -20.469 10.781 1 71.62 515 ASP A O 1
ATOM 4013 N N . GLU A 1 516 ? -19.516 -18.422 9.898 1 77.44 516 GLU A N 1
ATOM 4014 C CA . GLU A 1 516 ? -20.969 -18.422 9.797 1 77.44 516 GLU A CA 1
ATOM 4015 C C . GLU A 1 516 ? -21.453 -19.438 8.773 1 77.44 516 GLU A C 1
ATOM 4017 O O . GLU A 1 516 ? -21.109 -19.344 7.59 1 77.44 516 GLU A O 1
ATOM 4022 N N . VAL A 1 517 ? -22.25 -20.5 9.242 1 77.19 517 VAL A N 1
ATOM 4023 C CA . VAL A 1 517 ? -22.703 -21.516 8.305 1 77.19 517 VAL A CA 1
ATOM 4024 C C . VAL A 1 517 ? -24.234 -21.594 8.336 1 77.19 517 VAL A C 1
ATOM 4026 O O . VAL A 1 517 ? -24.828 -22.391 7.602 1 77.19 517 VAL A O 1
ATOM 4029 N N . ARG A 1 518 ? -24.906 -20.781 9.195 1 84.38 518 ARG A N 1
ATOM 4030 C CA . ARG A 1 518 ? -26.375 -20.781 9.242 1 84.38 518 ARG A CA 1
ATOM 4031 C C . ARG A 1 518 ? -26.969 -20.312 7.918 1 84.38 518 ARG A C 1
ATOM 4033 O O . ARG A 1 518 ? -26.578 -19.266 7.395 1 84.38 518 ARG A O 1
ATOM 4040 N N . LEU A 1 519 ? -27.875 -21 7.402 1 84.25 519 LEU A N 1
ATOM 4041 C CA . LEU A 1 519 ? -28.438 -20.781 6.074 1 84.25 519 LEU A CA 1
ATOM 4042 C C . LEU A 1 519 ? -29.125 -19.422 5.992 1 84.25 519 LEU A C 1
ATOM 4044 O O . LEU A 1 519 ? -29.031 -18.734 4.969 1 84.25 519 LEU A O 1
ATOM 4048 N N . GLU A 1 520 ? -29.844 -19.031 6.969 1 89.44 520 GLU A N 1
ATOM 4049 C CA . GLU A 1 520 ? -30.531 -17.75 6.984 1 89.44 520 GLU A CA 1
ATOM 4050 C C . GLU A 1 520 ? -29.547 -16.594 6.855 1 89.44 520 GLU A C 1
ATOM 4052 O O . GLU A 1 520 ? -29.797 -15.617 6.145 1 89.44 520 GLU A O 1
ATOM 4057 N N . LYS A 1 521 ? -28.469 -16.781 7.602 1 89.44 521 LYS A N 1
ATOM 4058 C CA . LYS A 1 521 ? -27.438 -15.742 7.555 1 89.44 521 LYS A CA 1
ATOM 4059 C C . LYS A 1 521 ? -26.734 -15.719 6.203 1 89.44 521 LYS A C 1
ATOM 4061 O O . LYS A 1 521 ? -26.406 -14.656 5.684 1 89.44 521 LYS A O 1
ATOM 4066 N N . MET A 1 522 ? -26.516 -16.859 5.691 1 89.12 522 MET A N 1
ATOM 4067 C CA . MET A 1 522 ? -25.906 -16.953 4.367 1 89.12 522 MET A CA 1
ATOM 4068 C C . MET A 1 522 ? -26.812 -16.328 3.309 1 89.12 522 MET A C 1
ATOM 4070 O O . MET A 1 522 ? -26.344 -15.648 2.4 1 89.12 522 MET A O 1
ATOM 4074 N N . SER A 1 523 ? -28.094 -16.594 3.434 1 91.69 523 SER A N 1
ATOM 4075 C CA . SER A 1 523 ? -29.047 -16 2.514 1 91.69 523 SER A CA 1
ATOM 4076 C C . SER A 1 523 ? -29.062 -14.477 2.635 1 91.69 523 SER A C 1
ATOM 4078 O O . SER A 1 523 ? -29.219 -13.773 1.636 1 91.69 523 SER A O 1
ATOM 4080 N N . LYS A 1 524 ? -28.938 -14.062 3.811 1 93.44 524 LYS A N 1
ATOM 4081 C CA . LYS A 1 524 ? -28.906 -12.617 4.027 1 93.44 524 LYS A CA 1
ATOM 4082 C C . LYS A 1 524 ? -27.672 -11.992 3.383 1 93.44 524 LYS A C 1
ATOM 4084 O O . LYS A 1 524 ? -27.75 -10.914 2.789 1 93.44 524 LYS A O 1
ATOM 4089 N N . MET A 1 525 ? -26.562 -12.625 3.488 1 93.69 525 MET A N 1
ATOM 4090 C CA . MET A 1 525 ? -25.344 -12.156 2.822 1 93.69 525 MET A CA 1
ATOM 4091 C C . MET A 1 525 ? -25.562 -12.047 1.317 1 93.69 525 MET A C 1
ATOM 4093 O O . MET A 1 525 ? -25.141 -11.062 0.698 1 93.69 525 MET A O 1
ATOM 4097 N N . ARG A 1 526 ? -26.203 -13.055 0.835 1 94.5 526 ARG A N 1
ATOM 4098 C CA . ARG A 1 526 ? -26.484 -13.07 -0.599 1 94.5 526 ARG A CA 1
ATOM 4099 C C . ARG A 1 526 ? -27.391 -11.922 -0.998 1 94.5 526 ARG A C 1
ATOM 4101 O O . ARG A 1 526 ? -27.156 -11.25 -2.004 1 94.5 526 ARG A O 1
ATOM 4108 N N . GLU A 1 527 ? -28.375 -11.672 -0.188 1 95.44 527 GLU A N 1
ATOM 4109 C CA . GLU A 1 527 ? -29.328 -10.602 -0.472 1 95.44 527 GLU A CA 1
ATOM 4110 C C . GLU A 1 527 ? -28.656 -9.234 -0.411 1 95.44 527 GLU A C 1
ATOM 4112 O O . GLU A 1 527 ? -28.891 -8.383 -1.279 1 95.44 527 GLU A O 1
ATOM 4117 N N . ASP A 1 528 ? -27.922 -9.07 0.607 1 95.94 528 ASP A N 1
ATOM 4118 C CA . ASP A 1 528 ? -27.188 -7.816 0.734 1 95.94 528 ASP A CA 1
ATOM 4119 C C . ASP A 1 528 ? -26.281 -7.586 -0.478 1 95.94 528 ASP A C 1
ATOM 4121 O O . ASP A 1 528 ? -26.188 -6.461 -0.978 1 95.94 528 ASP A O 1
ATOM 4125 N N . THR A 1 529 ? -25.641 -8.617 -0.938 1 96.62 529 THR A N 1
ATOM 4126 C CA . THR A 1 529 ? -24.719 -8.516 -2.066 1 96.62 529 THR A CA 1
ATOM 4127 C C . THR A 1 529 ? -25.469 -8.219 -3.355 1 96.62 529 THR A C 1
ATOM 4129 O O . THR A 1 529 ? -25.031 -7.391 -4.16 1 96.62 529 THR A O 1
ATOM 4132 N N . GLN A 1 530 ? -26.609 -8.82 -3.514 1 96.19 530 GLN A N 1
ATOM 4133 C CA . GLN A 1 530 ? -27.422 -8.578 -4.707 1 96.19 530 GLN A CA 1
ATOM 4134 C C . GLN A 1 530 ? -27.938 -7.145 -4.75 1 96.19 530 GLN A C 1
ATOM 4136 O O . GLN A 1 530 ? -27.984 -6.531 -5.82 1 96.19 530 GLN A O 1
ATOM 4141 N N . MET A 1 531 ? -28.281 -6.621 -3.615 1 96 531 MET A N 1
ATOM 4142 C CA . MET A 1 531 ? -28.688 -5.223 -3.537 1 96 531 MET A CA 1
ATOM 4143 C C . MET A 1 531 ? -27.547 -4.293 -3.904 1 96 531 MET A C 1
ATOM 4145 O O . MET A 1 531 ? -27.734 -3.309 -4.617 1 96 531 MET A O 1
ATOM 4149 N N . TYR A 1 532 ? -26.406 -4.621 -3.398 1 96.62 532 TYR A N 1
ATOM 4150 C CA . TYR A 1 532 ? -25.219 -3.859 -3.734 1 96.62 532 TYR A CA 1
ATOM 4151 C C . TYR A 1 532 ? -24.969 -3.863 -5.238 1 96.62 532 TYR A C 1
ATOM 4153 O O . TYR A 1 532 ? -24.656 -2.824 -5.824 1 96.62 532 TYR A O 1
ATOM 4161 N N . ILE A 1 533 ? -25.062 -5.016 -5.875 1 96.38 533 ILE A N 1
ATOM 4162 C CA . ILE A 1 533 ? -24.828 -5.164 -7.309 1 96.38 533 ILE A CA 1
ATOM 4163 C C . ILE A 1 533 ? -25.844 -4.32 -8.086 1 96.38 533 ILE A C 1
ATOM 4165 O O . ILE A 1 533 ? -25.484 -3.625 -9.031 1 96.38 533 ILE A O 1
ATOM 4169 N N . ARG A 1 534 ? -27.078 -4.273 -7.652 1 95.12 534 ARG A N 1
ATOM 4170 C CA . ARG A 1 534 ? -28.125 -3.502 -8.32 1 95.12 534 ARG A CA 1
ATOM 4171 C C . ARG A 1 534 ? -27.844 -2.006 -8.219 1 95.12 534 ARG A C 1
ATOM 4173 O O . ARG A 1 534 ? -28.047 -1.266 -9.188 1 95.12 534 ARG A O 1
ATOM 4180 N N . ARG A 1 535 ? -27.344 -1.61 -7.07 1 95.06 535 ARG A N 1
ATOM 4181 C CA . ARG A 1 535 ? -27.062 -0.197 -6.828 1 95.06 535 ARG A CA 1
ATOM 4182 C C . ARG A 1 535 ? -25.844 0.266 -7.617 1 95.06 535 ARG A C 1
ATOM 4184 O O . ARG A 1 535 ? -25.703 1.457 -7.902 1 95.06 535 ARG A O 1
ATOM 4191 N N . ASN A 1 536 ? -24.984 -0.705 -7.941 1 95.56 536 ASN A N 1
ATOM 4192 C CA . ASN A 1 536 ? -23.766 -0.367 -8.656 1 95.56 536 ASN A CA 1
ATOM 4193 C C . ASN A 1 536 ? -23.734 -0.981 -10.047 1 95.56 536 ASN A C 1
ATOM 4195 O O . ASN A 1 536 ? -22.672 -1.379 -10.539 1 95.56 536 ASN A O 1
ATOM 4199 N N . GLU A 1 537 ? -24.828 -1.056 -10.664 1 94.5 537 GLU A N 1
ATOM 4200 C CA . GLU A 1 537 ? -24.984 -1.742 -11.945 1 94.5 537 GLU A CA 1
ATOM 4201 C C . GLU A 1 537 ? -24.094 -1.118 -13.016 1 94.5 537 GLU A C 1
ATOM 4203 O O . GLU A 1 537 ? -23.5 -1.83 -13.828 1 94.5 537 GLU A O 1
ATOM 4208 N N . ASN A 1 538 ? -24 0.159 -13.031 1 94.75 538 ASN A N 1
ATOM 4209 C CA . ASN A 1 538 ? -23.203 0.838 -14.039 1 94.75 538 ASN A CA 1
ATOM 4210 C C . ASN A 1 538 ? -21.719 0.498 -13.898 1 94.75 538 ASN A C 1
ATOM 4212 O O . ASN A 1 538 ? -21.016 0.304 -14.891 1 94.75 538 ASN A O 1
ATOM 4216 N N . ARG A 1 539 ? -21.266 0.463 -12.695 1 95.25 539 ARG A N 1
ATOM 4217 C CA . ARG A 1 539 ? -19.859 0.126 -12.438 1 95.25 539 ARG A CA 1
ATOM 4218 C C . ARG A 1 539 ? -19.562 -1.313 -12.844 1 95.25 539 ARG A C 1
ATOM 4220 O O . ARG A 1 539 ? -18.484 -1.605 -13.359 1 95.25 539 ARG A O 1
ATOM 4227 N N . PHE A 1 540 ? -20.5 -2.17 -12.633 1 95.75 540 PHE A N 1
ATOM 4228 C CA . PHE A 1 540 ? -20.344 -3.564 -13.023 1 95.75 540 PHE A CA 1
ATOM 4229 C C . PHE A 1 540 ? -20.328 -3.701 -14.539 1 95.75 540 PHE A C 1
ATOM 4231 O O . PHE A 1 540 ? -19.531 -4.48 -15.086 1 95.75 540 PHE A O 1
ATOM 4238 N N . ASP A 1 541 ? -21.125 -2.936 -15.156 1 95.88 541 ASP A N 1
ATOM 4239 C CA . ASP A 1 541 ? -21.125 -2.959 -16.625 1 95.88 541 ASP A CA 1
ATOM 4240 C C . ASP A 1 541 ? -19.797 -2.451 -17.188 1 95.88 541 ASP A C 1
ATOM 4242 O O . ASP A 1 541 ? -19.281 -2.998 -18.156 1 95.88 541 ASP A O 1
ATOM 4246 N N . GLU A 1 542 ? -19.297 -1.463 -16.547 1 96.75 542 GLU A N 1
ATOM 4247 C CA . GLU A 1 542 ? -18.031 -0.896 -16.969 1 96.75 542 GLU A CA 1
ATOM 4248 C C . GLU A 1 542 ? -16.891 -1.92 -16.859 1 96.75 542 GLU A C 1
ATOM 4250 O O . GLU A 1 542 ? -16.094 -2.078 -17.781 1 96.75 542 GLU A O 1
ATOM 4255 N N . VAL A 1 543 ? -16.844 -2.615 -15.758 1 97.31 543 VAL A N 1
ATOM 4256 C CA . VAL A 1 543 ? -15.781 -3.584 -15.539 1 97.31 543 VAL A CA 1
ATOM 4257 C C . VAL A 1 543 ? -15.922 -4.738 -16.531 1 97.31 543 VAL A C 1
ATOM 4259 O O . VAL A 1 543 ? -14.93 -5.215 -17.078 1 97.31 543 VAL A O 1
ATOM 4262 N N . CYS A 1 544 ? -17.141 -5.207 -16.75 1 97.62 544 CYS A N 1
ATOM 4263 C CA . CYS A 1 544 ? -17.375 -6.32 -17.672 1 97.62 544 CYS A CA 1
ATOM 4264 C C . CYS A 1 544 ? -16.984 -5.941 -19.094 1 97.62 544 CYS A C 1
ATOM 4266 O O . CYS A 1 544 ? -16.422 -6.754 -19.828 1 97.62 544 CYS A O 1
ATOM 4268 N N . GLN A 1 545 ? -17.281 -4.723 -19.438 1 97 545 GLN A N 1
ATOM 4269 C CA . GLN A 1 545 ? -16.906 -4.25 -20.75 1 97 545 GLN A CA 1
ATOM 4270 C C . GLN A 1 545 ? -15.383 -4.219 -20.906 1 97 545 GLN A C 1
ATOM 4272 O O . GLN A 1 545 ? -14.844 -4.59 -21.953 1 97 545 GLN A O 1
ATOM 4277 N N . ARG A 1 546 ? -14.727 -3.834 -19.922 1 96.81 546 ARG A N 1
ATOM 4278 C CA . ARG A 1 546 ? -13.273 -3.752 -19.938 1 96.81 546 ARG A CA 1
ATOM 4279 C C . ARG A 1 546 ? -12.648 -5.141 -19.984 1 96.81 546 ARG A C 1
ATOM 4281 O O . ARG A 1 546 ? -11.664 -5.367 -20.688 1 96.81 546 ARG A O 1
ATOM 4288 N N . LEU A 1 547 ? -13.234 -6.039 -19.266 1 97.69 547 LEU A N 1
ATOM 4289 C CA . LEU A 1 547 ? -12.711 -7.395 -19.156 1 97.69 547 LEU A CA 1
ATOM 4290 C C . LEU A 1 547 ? -12.766 -8.109 -20.5 1 97.69 547 LEU A C 1
ATOM 4292 O O . LEU A 1 547 ? -11.914 -8.953 -20.797 1 97.69 547 LEU A O 1
ATOM 4296 N N . VAL A 1 548 ? -13.703 -7.738 -21.359 1 96.88 548 VAL A N 1
ATOM 4297 C CA . VAL A 1 548 ? -13.883 -8.492 -22.594 1 96.88 548 VAL A CA 1
ATOM 4298 C C . VAL A 1 548 ? -13.375 -7.672 -23.781 1 96.88 548 VAL A C 1
ATOM 4300 O O . VAL A 1 548 ? -13.547 -8.062 -24.938 1 96.88 548 VAL A O 1
ATOM 4303 N N . GLN A 1 549 ? -12.789 -6.555 -23.453 1 96.06 549 GLN A N 1
ATOM 4304 C CA . GLN A 1 549 ? -12.258 -5.738 -24.531 1 96.06 549 GLN A CA 1
ATOM 4305 C C . GLN A 1 549 ? -11.172 -6.492 -25.312 1 96.06 549 GLN A C 1
ATOM 4307 O O . GLN A 1 549 ? -10.211 -6.977 -24.719 1 96.06 549 GLN A O 1
ATOM 4312 N N . PRO A 1 550 ? -11.352 -6.578 -26.578 1 93.44 550 PRO A N 1
ATOM 4313 C CA . PRO A 1 550 ? -10.375 -7.34 -27.359 1 93.44 550 PRO A CA 1
ATOM 4314 C C . PRO A 1 550 ? -9.039 -6.617 -27.5 1 93.44 550 PRO A C 1
ATOM 4316 O O . PRO A 1 550 ? -8.977 -5.391 -27.391 1 93.44 550 PRO A O 1
ATOM 4319 N N . ARG A 1 551 ? -8.086 -7.414 -27.688 1 93.88 551 ARG A N 1
ATOM 4320 C CA . ARG A 1 551 ? -6.746 -6.883 -27.938 1 93.88 551 ARG A CA 1
ATOM 4321 C C . ARG A 1 551 ? -6.695 -6.121 -29.25 1 93.88 551 ARG A C 1
ATOM 4323 O O . ARG A 1 551 ? -7.285 -6.543 -30.25 1 93.88 551 ARG A O 1
ATOM 4330 N N . SER A 1 552 ? -6.008 -4.992 -29.312 1 93.56 552 SER A N 1
ATOM 4331 C CA . SER A 1 552 ? -5.891 -4.188 -30.531 1 93.56 552 SER A CA 1
ATOM 4332 C C . SER A 1 552 ? -5.086 -4.914 -31.594 1 93.56 552 SER A C 1
ATOM 4334 O O . SER A 1 552 ? -4.309 -5.82 -31.281 1 93.56 552 SER A O 1
ATOM 4336 N N . TRP A 1 553 ? -5.254 -4.547 -32.844 1 93.19 553 TRP A N 1
ATOM 4337 C CA . TRP A 1 553 ? -4.547 -5.16 -33.938 1 93.19 553 TRP A CA 1
ATOM 4338 C C . TRP A 1 553 ? -3.043 -4.961 -33.812 1 93.19 553 TRP A C 1
ATOM 4340 O O . TRP A 1 553 ? -2.262 -5.863 -34.125 1 93.19 553 TRP A O 1
ATOM 4350 N N . SER A 1 554 ? -2.676 -3.805 -33.375 1 94 554 SER A N 1
ATOM 4351 C CA . SER A 1 554 ? -1.252 -3.52 -33.25 1 94 554 SER A CA 1
ATOM 4352 C C . SER A 1 554 ? -0.607 -4.434 -32.219 1 94 554 SER A C 1
ATOM 4354 O O . SER A 1 554 ? 0.504 -4.926 -32.406 1 94 554 SER A O 1
ATOM 4356 N N . LYS A 1 555 ? -1.322 -4.707 -31.156 1 93.38 555 LYS A N 1
ATOM 4357 C CA . LYS A 1 555 ? -0.794 -5.574 -30.109 1 93.38 555 LYS A CA 1
ATOM 4358 C C . LYS A 1 555 ? -0.779 -7.035 -30.562 1 93.38 555 LYS A C 1
ATOM 4360 O O . LYS A 1 555 ? 0.165 -7.77 -30.266 1 93.38 555 LYS A O 1
ATOM 4365 N N . ARG A 1 556 ? -1.717 -7.473 -31.281 1 93.31 556 ARG A N 1
ATOM 4366 C CA . ARG A 1 556 ? -1.754 -8.828 -31.828 1 93.31 556 ARG A CA 1
ATOM 4367 C C . ARG A 1 556 ? -0.605 -9.055 -32.812 1 93.31 556 ARG A C 1
ATOM 4369 O O . ARG A 1 556 ? -0 -10.133 -32.812 1 93.31 556 ARG A O 1
ATOM 4376 N N . ALA A 1 557 ? -0.386 -8.039 -33.562 1 92.81 557 ALA A N 1
ATOM 4377 C CA . ALA A 1 557 ? 0.721 -8.133 -34.531 1 92.81 557 ALA A CA 1
ATOM 4378 C C . ALA A 1 557 ? 2.055 -8.273 -33.781 1 92.81 557 ALA A C 1
ATOM 4380 O O . ALA A 1 557 ? 2.906 -9.07 -34.188 1 92.81 557 ALA A O 1
ATOM 4381 N N . ARG A 1 558 ? 2.158 -7.543 -32.812 1 92.38 558 ARG A N 1
ATOM 4382 C CA . ARG A 1 558 ? 3.381 -7.621 -32 1 92.38 558 ARG A CA 1
ATOM 4383 C C . ARG A 1 558 ? 3.543 -9 -31.391 1 92.38 558 ARG A C 1
ATOM 4385 O O . ARG A 1 558 ? 4.652 -9.547 -31.344 1 92.38 558 ARG A O 1
ATOM 4392 N N . ASP A 1 559 ? 2.465 -9.523 -30.891 1 92.62 559 ASP A N 1
ATOM 4393 C CA . ASP A 1 559 ? 2.496 -10.859 -30.297 1 92.62 559 ASP A CA 1
ATOM 4394 C C . ASP A 1 559 ? 2.9 -11.906 -31.344 1 92.62 559 ASP A C 1
ATOM 4396 O O . ASP A 1 559 ? 3.707 -12.789 -31.047 1 92.62 559 ASP A O 1
ATOM 4400 N N . HIS A 1 560 ? 2.402 -11.773 -32.5 1 91.31 560 HIS A N 1
ATOM 4401 C CA . HIS A 1 560 ? 2.699 -12.711 -33.562 1 91.31 560 HIS A CA 1
ATOM 4402 C C . HIS A 1 560 ? 4.16 -12.617 -34 1 91.31 560 HIS A C 1
ATOM 4404 O O . HIS A 1 560 ? 4.793 -13.641 -34.281 1 91.31 560 HIS A O 1
ATOM 4410 N N . ILE A 1 561 ? 4.59 -11.445 -34.031 1 89.69 561 ILE A N 1
ATOM 4411 C CA . ILE A 1 561 ? 5.977 -11.234 -34.438 1 89.69 561 ILE A CA 1
ATOM 4412 C C . ILE A 1 561 ? 6.91 -11.844 -33.375 1 89.69 561 ILE A C 1
ATOM 4414 O O . ILE A 1 561 ? 7.906 -12.484 -33.719 1 89.69 561 ILE A O 1
ATOM 4418 N N . SER A 1 562 ? 6.547 -11.695 -32.156 1 89.5 562 SER A N 1
ATOM 4419 C CA . SER A 1 562 ? 7.344 -12.273 -31.078 1 89.5 562 SER A CA 1
ATOM 4420 C C . SER A 1 562 ? 7.355 -13.797 -31.156 1 89.5 562 SER A C 1
ATOM 4422 O O . SER A 1 562 ? 8.414 -14.414 -31.016 1 89.5 562 SER A O 1
ATOM 4424 N N . LEU A 1 563 ? 6.27 -14.352 -31.406 1 89.81 563 LEU A N 1
ATOM 4425 C CA . LEU A 1 563 ? 6.16 -15.797 -31.516 1 89.81 563 LEU A CA 1
ATOM 4426 C C . LEU A 1 563 ? 6.902 -16.312 -32.75 1 89.81 563 LEU A C 1
ATOM 4428 O O . LEU A 1 563 ? 7.602 -17.328 -32.688 1 89.81 563 LEU A O 1
ATOM 4432 N N . ALA A 1 564 ? 6.793 -15.578 -33.781 1 87.06 564 ALA A N 1
ATOM 4433 C CA . ALA A 1 564 ? 7.445 -15.953 -35.031 1 87.06 564 ALA A CA 1
ATOM 4434 C C . ALA A 1 564 ? 8.969 -15.922 -34.906 1 87.06 564 ALA A C 1
ATOM 4436 O O . ALA A 1 564 ? 9.672 -16.734 -35.469 1 87.06 564 ALA A O 1
ATOM 4437 N N . SER A 1 565 ? 9.383 -14.977 -34.188 1 89.06 565 SER A N 1
ATOM 4438 C CA . SER A 1 565 ? 10.82 -14.875 -33.969 1 89.06 565 SER A CA 1
ATOM 4439 C C . SER A 1 565 ? 11.367 -16.109 -33.25 1 89.06 565 SER A C 1
ATOM 4441 O O . SER A 1 565 ? 12.484 -16.547 -33.531 1 89.06 565 SER A O 1
ATOM 4443 N N . HIS A 1 566 ? 10.594 -16.719 -32.438 1 86.25 566 HIS A N 1
ATOM 4444 C CA . HIS A 1 566 ? 10.992 -17.938 -31.766 1 86.25 566 HIS A CA 1
ATOM 4445 C C . HIS A 1 566 ? 11.008 -19.125 -32.719 1 86.25 566 HIS A C 1
ATOM 4447 O O . HIS A 1 566 ? 11.906 -19.969 -32.656 1 86.25 566 HIS A O 1
ATOM 4453 N N . TYR A 1 567 ? 10.125 -19.109 -33.625 1 84.25 567 TYR A N 1
ATOM 4454 C CA . TYR A 1 567 ? 10.07 -20.203 -34.594 1 84.25 567 TYR A CA 1
ATOM 4455 C C . TYR A 1 567 ? 11.266 -20.141 -35.531 1 84.25 567 TYR A C 1
ATOM 4457 O O . TYR A 1 567 ? 11.875 -21.172 -35.812 1 84.25 567 TYR A O 1
ATOM 4465 N N . VAL A 1 568 ? 11.523 -18.922 -35.906 1 82.81 568 VAL A N 1
ATOM 4466 C CA . VAL A 1 568 ? 12.664 -18.734 -36.781 1 82.81 568 VAL A CA 1
ATOM 4467 C C . VAL A 1 568 ? 13.953 -19.172 -36.062 1 82.81 568 VAL A C 1
ATOM 4469 O O . VAL A 1 568 ? 14.797 -19.844 -36.656 1 82.81 568 VAL A O 1
ATOM 4472 N N . ARG A 1 569 ? 14.031 -18.859 -34.906 1 82.88 569 ARG A N 1
ATOM 4473 C CA . ARG A 1 569 ? 15.203 -19.234 -34.125 1 82.88 569 ARG A CA 1
ATOM 4474 C C . ARG A 1 569 ? 15.32 -20.734 -34 1 82.88 569 ARG A C 1
ATOM 4476 O O . ARG A 1 569 ? 16.406 -21.297 -34.125 1 82.88 569 ARG A O 1
ATOM 4483 N N . ALA A 1 570 ? 14.273 -21.406 -33.719 1 82.56 570 ALA A N 1
ATOM 4484 C CA . ALA A 1 570 ? 14.273 -22.859 -33.562 1 82.56 570 ALA A CA 1
ATOM 4485 C C . ALA A 1 570 ? 14.68 -23.547 -34.875 1 82.56 570 ALA A C 1
ATOM 4487 O O . ALA A 1 570 ? 15.398 -24.547 -34.844 1 82.56 570 ALA A O 1
ATOM 4488 N N . GLN A 1 571 ? 14.297 -22.953 -35.969 1 81.94 571 GLN A N 1
ATOM 4489 C CA . GLN A 1 571 ? 14.625 -23.5 -37.281 1 81.94 571 GLN A CA 1
ATOM 4490 C C . GLN A 1 571 ? 16.094 -23.281 -37.594 1 81.94 571 GLN A C 1
ATOM 4492 O O . GLN A 1 571 ? 16.75 -24.172 -38.156 1 81.94 571 GLN A O 1
ATOM 4497 N N . LEU A 1 572 ? 16.531 -22.109 -37.219 1 82.81 572 LEU A N 1
ATOM 4498 C CA . LEU A 1 572 ? 17.938 -21.797 -37.438 1 82.81 572 LEU A CA 1
ATOM 4499 C C . LEU A 1 572 ? 18.844 -22.703 -36.625 1 82.81 572 LEU A C 1
ATOM 4501 O O . LEU A 1 572 ? 19.891 -23.141 -37.125 1 82.81 572 LEU A O 1
ATOM 4505 N N . ASP A 1 573 ? 18.422 -23.031 -35.531 1 81.69 573 ASP A N 1
ATOM 4506 C CA . ASP A 1 573 ? 19.219 -23.891 -34.656 1 81.69 573 ASP A CA 1
ATOM 4507 C C . ASP A 1 573 ? 19.203 -25.328 -35.125 1 81.69 573 ASP A C 1
ATOM 4509 O O . ASP A 1 573 ? 20.188 -26.062 -34.969 1 81.69 573 ASP A O 1
ATOM 4513 N N . LYS A 1 574 ? 18.156 -25.766 -35.656 1 73.69 574 LYS A N 1
ATOM 4514 C CA . LYS A 1 574 ? 18.078 -27.094 -36.25 1 73.69 574 LYS A CA 1
ATOM 4515 C C . LYS A 1 574 ? 18.984 -27.219 -37.469 1 73.69 574 LYS A C 1
ATOM 4517 O O . LYS A 1 574 ? 19.656 -28.234 -37.656 1 73.69 574 LYS A O 1
ATOM 4522 N N . GLY A 1 575 ? 18.938 -26.203 -38.281 1 66.62 575 GLY A N 1
ATOM 4523 C CA . GLY A 1 575 ? 19.797 -26.219 -39.469 1 66.62 575 GLY A CA 1
ATOM 4524 C C . GLY A 1 575 ? 21.266 -26.266 -39.125 1 66.62 575 GLY A C 1
ATOM 4525 O O . GLY A 1 575 ? 22.047 -26.922 -39.812 1 66.62 575 GLY A O 1
ATOM 4526 N N . ALA A 1 576 ? 21.547 -25.688 -38.094 1 64.12 576 ALA A N 1
ATOM 4527 C CA . ALA A 1 576 ? 22.953 -25.672 -37.656 1 64.12 576 ALA A CA 1
ATOM 4528 C C . ALA A 1 576 ? 23.406 -27.062 -37.219 1 64.12 576 ALA A C 1
ATOM 4530 O O . ALA A 1 576 ? 24.547 -27.453 -37.469 1 64.12 576 ALA A O 1
ATOM 4531 N N . VAL A 1 577 ? 22.531 -27.828 -36.625 1 60.56 577 VAL A N 1
ATOM 4532 C CA . VAL A 1 577 ? 22.875 -29.188 -36.188 1 60.56 577 VAL A CA 1
ATOM 4533 C C . VAL A 1 577 ? 22.938 -30.125 -37.375 1 60.56 577 VAL A C 1
ATOM 4535 O O . VAL A 1 577 ? 23.828 -30.969 -37.469 1 60.56 577 VAL A O 1
ATOM 4538 N N . GLU A 1 578 ? 22.016 -29.906 -38.312 1 55.81 578 GLU A N 1
ATOM 4539 C CA . GLU A 1 578 ? 22 -30.766 -39.5 1 55.81 578 GLU A CA 1
ATOM 4540 C C . GLU A 1 578 ? 23.203 -30.484 -40.406 1 55.81 578 GLU A C 1
ATOM 4542 O O . GLU A 1 578 ? 23.688 -31.391 -41.062 1 55.81 578 GLU A O 1
ATOM 4547 N N . SER A 1 579 ? 23.719 -29.297 -40.281 1 50.59 579 SER A N 1
ATOM 4548 C CA . SER A 1 579 ? 24.891 -28.953 -41.094 1 50.59 579 SER A CA 1
ATOM 4549 C C . SER A 1 579 ? 26.172 -29.453 -40.438 1 50.59 579 SER A C 1
ATOM 4551 O O . SER A 1 579 ? 27.172 -29.672 -41.125 1 50.59 579 SER A O 1
ATOM 4553 N N . GLN A 1 580 ? 26.156 -29.703 -39.281 1 41.59 580 GLN A N 1
ATOM 4554 C CA . GLN A 1 580 ? 27.328 -30.297 -38.656 1 41.59 580 GLN A CA 1
ATOM 4555 C C . GLN A 1 580 ? 27.312 -31.828 -38.75 1 41.59 580 GLN A C 1
ATOM 4557 O O . GLN A 1 580 ? 28.359 -32.438 -38.938 1 41.59 580 GLN A O 1
ATOM 4562 N N . MET B 1 1 ? -31.109 15.305 12.648 1 18.16 1 MET B N 1
ATOM 4563 C CA . MET B 1 1 ? -31.656 16.188 11.625 1 18.16 1 MET B CA 1
ATOM 4564 C C . MET B 1 1 ? -31.172 15.789 10.234 1 18.16 1 MET B C 1
ATOM 4566 O O . MET B 1 1 ? -30.281 14.953 10.102 1 18.16 1 MET B O 1
ATOM 4570 N N . LEU B 1 2 ? -31.047 16.812 9.312 1 20.59 2 LEU B N 1
ATOM 4571 C CA . LEU B 1 2 ? -31.078 16.844 7.852 1 20.59 2 LEU B CA 1
ATOM 4572 C C . LEU B 1 2 ? -29.844 16.172 7.262 1 20.59 2 LEU B C 1
ATOM 4574 O O . LEU B 1 2 ? -28.719 16.547 7.59 1 20.59 2 LEU B O 1
ATOM 4578 N N . ASN B 1 3 ? -29.938 14.938 7.016 1 22.59 3 ASN B N 1
ATOM 4579 C CA . ASN B 1 3 ? -29.031 14.094 6.246 1 22.59 3 ASN B CA 1
ATOM 4580 C C . ASN B 1 3 ? -28.625 14.766 4.938 1 22.59 3 ASN B C 1
ATOM 4582 O O . ASN B 1 3 ? -29.453 14.945 4.043 1 22.59 3 ASN B O 1
ATOM 4586 N N . PRO B 1 4 ? -27.812 15.797 5 1 25.08 4 PRO B N 1
ATOM 4587 C CA . PRO B 1 4 ? -27.688 16.547 3.754 1 25.08 4 PRO B CA 1
ATOM 4588 C C . PRO B 1 4 ? -27.344 15.664 2.561 1 25.08 4 PRO B C 1
ATOM 4590 O O . PRO B 1 4 ? -26.344 14.93 2.596 1 25.08 4 PRO B O 1
ATOM 4593 N N . LYS B 1 5 ? -28.406 15.125 1.953 1 31.36 5 LYS B N 1
ATOM 4594 C CA . LYS B 1 5 ? -28.469 14.43 0.673 1 31.36 5 LYS B CA 1
ATOM 4595 C C . LYS B 1 5 ? -27.578 15.109 -0.365 1 31.36 5 LYS B C 1
ATOM 4597 O O . LYS B 1 5 ? -27.75 16.297 -0.649 1 31.36 5 LYS B O 1
ATOM 4602 N N . LEU B 1 6 ? -26.391 14.742 -0.49 1 28.83 6 LEU B N 1
ATOM 4603 C CA . LEU B 1 6 ? -25.562 15.266 -1.569 1 28.83 6 LEU B CA 1
ATOM 4604 C C . LEU B 1 6 ? -26.359 15.359 -2.867 1 28.83 6 LEU B C 1
ATOM 4606 O O . LEU B 1 6 ? -27 14.391 -3.281 1 28.83 6 LEU B O 1
ATOM 4610 N N . SER B 1 7 ? -26.969 16.484 -3.172 1 31.09 7 SER B N 1
ATOM 4611 C CA . SER B 1 7 ? -27.844 16.734 -4.312 1 31.09 7 SER B CA 1
ATOM 4612 C C . SER B 1 7 ? -27.203 16.266 -5.613 1 31.09 7 SER B C 1
ATOM 4614 O O . SER B 1 7 ? -25.984 16.047 -5.668 1 31.09 7 SER B O 1
ATOM 4616 N N . GLU B 1 8 ? -28.062 15.961 -6.559 1 35.28 8 GLU B N 1
ATOM 4617 C CA . GLU B 1 8 ? -27.688 15.578 -7.918 1 35.28 8 GLU B CA 1
ATOM 4618 C C . GLU B 1 8 ? -26.656 16.547 -8.5 1 35.28 8 GLU B C 1
ATOM 4620 O O . GLU B 1 8 ? -25.828 16.156 -9.312 1 35.28 8 GLU B O 1
ATOM 4625 N N . GLU B 1 9 ? -26.781 17.828 -8.047 1 34.75 9 GLU B N 1
ATOM 4626 C CA . GLU B 1 9 ? -25.859 18.859 -8.508 1 34.75 9 GLU B CA 1
ATOM 4627 C C . GLU B 1 9 ? -24.453 18.625 -7.957 1 34.75 9 GLU B C 1
ATOM 4629 O O . GLU B 1 9 ? -23.469 18.875 -8.641 1 34.75 9 GLU B O 1
ATOM 4634 N N . ASP B 1 10 ? -24.453 18.125 -6.746 1 33.25 10 ASP B N 1
ATOM 4635 C CA . ASP B 1 10 ? -23.141 17.875 -6.141 1 33.25 10 ASP B CA 1
ATOM 4636 C C . ASP B 1 10 ? -22.422 16.719 -6.832 1 33.25 10 ASP B C 1
ATOM 4638 O O . ASP B 1 10 ? -21.203 16.766 -7.023 1 33.25 10 ASP B O 1
ATOM 4642 N N . PHE B 1 11 ? -23.203 15.758 -7.242 1 36.44 11 PHE B N 1
ATOM 4643 C CA . PHE B 1 11 ? -22.609 14.656 -8.008 1 36.44 11 PHE B CA 1
ATOM 4644 C C . PHE B 1 11 ? -22.125 15.148 -9.367 1 36.44 11 PHE B C 1
ATOM 4646 O O . PHE B 1 11 ? -21.062 14.727 -9.836 1 36.44 11 PHE B O 1
ATOM 4653 N N . GLN B 1 12 ? -22.906 16.047 -10.016 1 37.38 12 GLN B N 1
ATOM 4654 C CA . GLN B 1 12 ? -22.5 16.562 -11.312 1 37.38 12 GLN B CA 1
ATOM 4655 C C . GLN B 1 12 ? -21.25 17.438 -11.195 1 37.38 12 GLN B C 1
ATOM 4657 O O . GLN B 1 12 ? -20.375 17.406 -12.07 1 37.38 12 GLN B O 1
ATOM 4662 N N . GLU B 1 13 ? -21.25 18.203 -10.141 1 34.47 13 GLU B N 1
ATOM 4663 C CA . GLU B 1 13 ? -20.062 19.031 -9.953 1 34.47 13 GLU B CA 1
ATOM 4664 C C . GLU B 1 13 ? -18.828 18.172 -9.711 1 34.47 13 GLU B C 1
ATOM 4666 O O . GLU B 1 13 ? -17.734 18.469 -10.227 1 34.47 13 GLU B O 1
ATOM 4671 N N . ILE B 1 14 ? -18.906 17.062 -9.039 1 34.47 14 ILE B N 1
ATOM 4672 C CA . ILE B 1 14 ? -17.781 16.156 -8.867 1 34.47 14 ILE B CA 1
ATOM 4673 C C . ILE B 1 14 ? -17.422 15.516 -10.203 1 34.47 14 ILE B C 1
ATOM 4675 O O . ILE B 1 14 ? -16.25 15.398 -10.555 1 34.47 14 ILE B O 1
ATOM 4679 N N . ARG B 1 15 ? -18.422 15.211 -10.953 1 36.09 15 ARG B N 1
ATOM 4680 C CA . ARG B 1 15 ? -18.156 14.688 -12.289 1 36.09 15 ARG B CA 1
ATOM 4681 C C . ARG B 1 15 ? -17.516 15.75 -13.18 1 36.09 15 ARG B C 1
ATOM 4683 O O . ARG B 1 15 ? -16.641 15.445 -13.984 1 36.09 15 ARG B O 1
ATOM 4690 N N . ARG B 1 16 ? -18.016 16.969 -13.102 1 34.78 16 ARG B N 1
ATOM 4691 C CA . ARG B 1 16 ? -17.438 18.047 -13.891 1 34.78 16 ARG B CA 1
ATOM 4692 C C . ARG B 1 16 ? -15.984 18.312 -13.484 1 34.78 16 ARG B C 1
ATOM 4694 O O . ARG B 1 16 ? -15.133 18.562 -14.344 1 34.78 16 ARG B O 1
ATOM 4701 N N . GLN B 1 17 ? -15.789 18.344 -12.25 1 29.27 17 GLN B N 1
ATOM 4702 C CA . GLN B 1 17 ? -14.414 18.594 -11.82 1 29.27 17 GLN B CA 1
ATOM 4703 C C . GLN B 1 17 ? -13.492 17.453 -12.242 1 29.27 17 GLN B C 1
ATOM 4705 O O . GLN B 1 17 ? -12.344 17.672 -12.625 1 29.27 17 GLN B O 1
ATOM 4710 N N . HIS B 1 18 ? -13.961 16.234 -12.281 1 29.11 18 HIS B N 1
ATOM 4711 C CA . HIS B 1 18 ? -13.148 15.133 -12.773 1 29.11 18 HIS B CA 1
ATOM 4712 C C . HIS B 1 18 ? -12.875 15.281 -14.266 1 29.11 18 HIS B C 1
ATOM 4714 O O . HIS B 1 18 ? -11.766 14.992 -14.734 1 29.11 18 HIS B O 1
ATOM 4720 N N . ALA B 1 19 ? -13.852 15.695 -15.016 1 31.08 19 ALA B N 1
ATOM 4721 C CA . ALA B 1 19 ? -13.664 15.836 -16.453 1 31.08 19 ALA B CA 1
ATOM 4722 C C . ALA B 1 19 ? -12.672 16.953 -16.781 1 31.08 19 ALA B C 1
ATOM 4724 O O . ALA B 1 19 ? -11.93 16.875 -17.766 1 31.08 19 ALA B O 1
ATOM 4725 N N . ARG B 1 20 ? -12.797 18.031 -16.047 1 27.95 20 ARG B N 1
ATOM 4726 C CA . ARG B 1 20 ? -11.914 19.156 -16.375 1 27.95 20 ARG B CA 1
ATOM 4727 C C . ARG B 1 20 ? -10.461 18.781 -16.125 1 27.95 20 ARG B C 1
ATOM 4729 O O . ARG B 1 20 ? -9.555 19.375 -16.719 1 27.95 20 ARG B O 1
ATOM 4736 N N . LEU B 1 21 ? -10.258 17.922 -15.164 1 26.19 21 LEU B N 1
ATOM 4737 C CA . LEU B 1 21 ? -8.852 17.656 -14.891 1 26.19 21 LEU B CA 1
ATOM 4738 C C . LEU B 1 21 ? -8.211 16.891 -16.047 1 26.19 21 LEU B C 1
ATOM 4740 O O . LEU B 1 21 ? -6.98 16.859 -16.172 1 26.19 21 LEU B O 1
ATOM 4744 N N . VAL B 1 22 ? -9.008 16.156 -16.828 1 27.03 22 VAL B N 1
ATOM 4745 C CA . VAL B 1 22 ? -8.359 15.391 -17.875 1 27.03 22 VAL B CA 1
ATOM 4746 C C . VAL B 1 22 ? -7.793 16.344 -18.938 1 27.03 22 VAL B C 1
ATOM 4748 O O . VAL B 1 22 ? -6.855 15.992 -19.656 1 27.03 22 VAL B O 1
ATOM 4751 N N . ARG B 1 23 ? -8.461 17.516 -19.125 1 24.3 23 ARG B N 1
ATOM 4752 C CA . ARG B 1 23 ? -8.109 18.188 -20.375 1 24.3 23 ARG B CA 1
ATOM 4753 C C . ARG B 1 23 ? -6.738 18.844 -20.266 1 24.3 23 ARG B C 1
ATOM 4755 O O . ARG B 1 23 ? -6.148 19.234 -21.281 1 24.3 23 ARG B O 1
ATOM 4762 N N . VAL B 1 24 ? -6.461 19.406 -19.109 1 21.31 24 VAL B N 1
ATOM 4763 C CA . VAL B 1 24 ? -5.566 20.547 -19.281 1 21.31 24 VAL B CA 1
ATOM 4764 C C . VAL B 1 24 ? -4.176 20.062 -19.688 1 21.31 24 VAL B C 1
ATOM 4766 O O . VAL B 1 24 ? -3.316 20.859 -20.062 1 21.31 24 VAL B O 1
ATOM 4769 N N . GLY B 1 25 ? -3.73 18.906 -19.359 1 21.72 25 GLY B N 1
ATOM 4770 C CA . GLY B 1 25 ? -2.279 18.844 -19.438 1 21.72 25 GLY B CA 1
ATOM 4771 C C . GLY B 1 25 ? -1.748 18.844 -20.859 1 21.72 25 GLY B C 1
ATOM 4772 O O . GLY B 1 25 ? -1.324 17.797 -21.359 1 21.72 25 GLY B O 1
ATOM 4773 N N . GLY B 1 26 ? -2.365 19.656 -21.781 1 23.05 26 GLY B N 1
ATOM 4774 C CA . GLY B 1 26 ? -1.779 19.656 -23.109 1 23.05 26 GLY B CA 1
ATOM 4775 C C . GLY B 1 26 ? -0.393 20.266 -23.156 1 23.05 26 GLY B C 1
ATOM 4776 O O . GLY B 1 26 ? -0.245 21.453 -23.438 1 23.05 26 GLY B O 1
ATOM 4777 N N . VAL B 1 27 ? 0.469 20.188 -22.125 1 19.11 27 VAL B N 1
ATOM 4778 C CA . VAL B 1 27 ? 1.654 21.031 -22.266 1 19.11 27 VAL B CA 1
ATOM 4779 C C . VAL B 1 27 ? 2.377 20.672 -23.578 1 19.11 27 VAL B C 1
ATOM 4781 O O . VAL B 1 27 ? 2.531 19.5 -23.906 1 19.11 27 VAL B O 1
ATOM 4784 N N . LYS B 1 28 ? 2.467 21.672 -24.484 1 19.5 28 LYS B N 1
ATOM 4785 C CA . LYS B 1 28 ? 3.158 21.859 -25.75 1 19.5 28 LYS B CA 1
ATOM 4786 C C . LYS B 1 28 ? 4.652 21.562 -25.609 1 19.5 28 LYS B C 1
ATOM 4788 O O . LYS B 1 28 ? 5.332 22.172 -24.797 1 19.5 28 LYS B O 1
ATOM 4793 N N . ALA B 1 29 ? 5.176 20.391 -25.781 1 19.52 29 ALA B N 1
ATOM 4794 C CA . ALA B 1 29 ? 6.57 19.953 -25.797 1 19.52 29 ALA B CA 1
ATOM 4795 C C . ALA B 1 29 ? 7.391 20.797 -26.781 1 19.52 29 ALA B C 1
ATOM 4797 O O . ALA B 1 29 ? 7.125 20.781 -27.984 1 19.52 29 ALA B O 1
ATOM 4798 N N . SER B 1 30 ? 7.719 22.078 -26.422 1 17.69 30 SER B N 1
ATOM 4799 C CA . SER B 1 30 ? 8.594 22.891 -27.266 1 17.69 30 SER B CA 1
ATOM 4800 C C . SER B 1 30 ? 9.875 22.141 -27.609 1 17.69 30 SER B C 1
ATOM 4802 O O . SER B 1 30 ? 10.383 21.359 -26.797 1 17.69 30 SER B O 1
ATOM 4804 N N . GLU B 1 31 ? 10.234 22.062 -28.859 1 20.66 31 GLU B N 1
ATOM 4805 C CA . GLU B 1 31 ? 11.266 21.453 -29.688 1 20.66 31 GLU B CA 1
ATOM 4806 C C . GLU B 1 31 ? 12.648 22.031 -29.344 1 20.66 31 GLU B C 1
ATOM 4808 O O . GLU B 1 31 ? 13.086 23 -29.969 1 20.66 31 GLU B O 1
ATOM 4813 N N . THR B 1 32 ? 12.961 22.281 -28.062 1 18.16 32 THR B N 1
ATOM 4814 C CA . THR B 1 32 ? 14.219 23.016 -28.031 1 18.16 32 THR B CA 1
ATOM 4815 C C . THR B 1 32 ? 15.312 22.25 -28.766 1 18.16 32 THR B C 1
ATOM 4817 O O . THR B 1 32 ? 15.414 21.031 -28.625 1 18.16 32 THR B O 1
ATOM 4820 N N . LYS B 1 33 ? 15.93 22.875 -29.75 1 19.39 33 LYS B N 1
ATOM 4821 C CA . LYS B 1 33 ? 16.984 22.656 -30.734 1 19.39 33 LYS B CA 1
ATOM 4822 C C . LYS B 1 33 ? 18.297 22.281 -30.047 1 19.39 33 LYS B C 1
ATOM 4824 O O . LYS B 1 33 ? 18.938 23.109 -29.391 1 19.39 33 LYS B O 1
ATOM 4829 N N . VAL B 1 34 ? 18.391 21.219 -29.234 1 18.84 34 VAL B N 1
ATOM 4830 C CA . VAL B 1 34 ? 19.672 20.984 -28.562 1 18.84 34 VAL B CA 1
ATOM 4831 C C . VAL B 1 34 ? 20.781 20.812 -29.609 1 18.84 34 VAL B C 1
ATOM 4833 O O . VAL B 1 34 ? 20.688 19.953 -30.484 1 18.84 34 VAL B O 1
ATOM 4836 N N . SER B 1 35 ? 21.406 21.922 -29.984 1 18.66 35 SER B N 1
ATOM 4837 C CA . SER B 1 35 ? 22.547 21.984 -30.891 1 18.66 35 SER B CA 1
ATOM 4838 C C . SER B 1 35 ? 23.656 21.047 -30.422 1 18.66 35 SER B C 1
ATOM 4840 O O . SER B 1 35 ? 24 21.016 -29.234 1 18.66 35 SER B O 1
ATOM 4842 N N . PHE B 1 36 ? 23.812 19.953 -31.141 1 18.59 36 PHE B N 1
ATOM 4843 C CA . PHE B 1 36 ? 24.766 18.844 -31.047 1 18.59 36 PHE B CA 1
ATOM 4844 C C . PHE B 1 36 ? 26.203 19.359 -31.125 1 18.59 36 PHE B C 1
ATOM 4846 O O . PHE B 1 36 ? 26.625 19.859 -32.156 1 18.59 36 PHE B O 1
ATOM 4853 N N . ALA B 1 37 ? 26.656 20.078 -29.984 1 17.39 37 ALA B N 1
ATOM 4854 C CA . ALA B 1 37 ? 28.047 20.531 -30.062 1 17.39 37 ALA B CA 1
ATOM 4855 C C . ALA B 1 37 ? 28.953 19.422 -30.594 1 17.39 37 ALA B C 1
ATOM 4857 O O . ALA B 1 37 ? 28.625 18.234 -30.484 1 17.39 37 ALA B O 1
ATOM 4858 N N . THR B 1 38 ? 30.094 19.859 -31.141 1 17.84 38 THR B N 1
ATOM 4859 C CA . THR B 1 38 ? 31.234 19.5 -31.969 1 17.84 38 THR B CA 1
ATOM 4860 C C . THR B 1 38 ? 32.062 18.391 -31.312 1 17.84 38 THR B C 1
ATOM 4862 O O . THR B 1 38 ? 32.031 18.234 -30.094 1 17.84 38 THR B O 1
ATOM 4865 N N . GLU B 1 39 ? 32.938 17.656 -32.031 1 17.95 39 GLU B N 1
ATOM 4866 C CA . GLU B 1 39 ? 33.688 16.406 -32.25 1 17.95 39 GLU B CA 1
ATOM 4867 C C . GLU B 1 39 ? 34.906 16.328 -31.328 1 17.95 39 GLU B C 1
ATOM 4869 O O . GLU B 1 39 ? 35.531 15.281 -31.203 1 17.95 39 GLU B O 1
ATOM 4874 N N . SER B 1 40 ? 35.25 17.328 -30.406 1 17.44 40 SER B N 1
ATOM 4875 C CA . SER B 1 40 ? 36.688 17.422 -30.453 1 17.44 40 SER B CA 1
ATOM 4876 C C . SER B 1 40 ? 37.344 16.109 -30.062 1 17.44 40 SER B C 1
ATOM 4878 O O . SER B 1 40 ? 36.75 15.266 -29.406 1 17.44 40 SER B O 1
ATOM 4880 N N . GLN B 1 41 ? 38.781 15.977 -30.297 1 17.53 41 GLN B N 1
ATOM 4881 C CA . GLN B 1 41 ? 39.938 15.156 -30.625 1 17.53 41 GLN B CA 1
ATOM 4882 C C . GLN B 1 41 ? 40.375 14.305 -29.438 1 17.53 41 GLN B C 1
ATOM 4884 O O . GLN B 1 41 ? 40.156 14.68 -28.281 1 17.53 41 GLN B O 1
ATOM 4889 N N . PRO B 1 42 ? 40.844 13.047 -29.688 1 19.66 42 PRO B N 1
ATOM 4890 C CA . PRO B 1 42 ? 41.219 11.82 -28.984 1 19.66 42 PRO B CA 1
ATOM 4891 C C . PRO B 1 42 ? 42.438 12.008 -28.078 1 19.66 42 PRO B C 1
ATOM 4893 O O . PRO B 1 42 ? 42.906 11.055 -27.453 1 19.66 42 PRO B O 1
ATOM 4896 N N . SER B 1 43 ? 42.812 13.141 -27.438 1 16.34 43 SER B N 1
ATOM 4897 C CA . SER B 1 43 ? 44.25 13.195 -27.25 1 16.34 43 SER B CA 1
ATOM 4898 C C . SER B 1 43 ? 44.75 11.977 -26.484 1 16.34 43 SER B C 1
ATOM 4900 O O . SER B 1 43 ? 43.969 11.297 -25.812 1 16.34 43 SER B O 1
ATOM 4902 N N . GLN B 1 44 ? 46.219 11.836 -26.234 1 16.03 44 GLN B N 1
ATOM 4903 C CA . GLN B 1 44 ? 47.438 11.047 -26.312 1 16.03 44 GLN B CA 1
ATOM 4904 C C . GLN B 1 44 ? 47.719 10.328 -25 1 16.03 44 GLN B C 1
ATOM 4906 O O . GLN B 1 44 ? 48.156 9.18 -25 1 16.03 44 GLN B O 1
ATOM 4911 N N . SER B 1 45 ? 47.562 10.922 -23.734 1 15.97 45 SER B N 1
ATOM 4912 C CA . SER B 1 45 ? 48.875 10.961 -23.109 1 15.97 45 SER B CA 1
ATOM 4913 C C . SER B 1 45 ? 49.281 9.57 -22.625 1 15.97 45 SER B C 1
ATOM 4915 O O . SER B 1 45 ? 48.469 8.664 -22.547 1 15.97 45 SER B O 1
ATOM 4917 N N . ASP B 1 46 ? 50.125 9.523 -21.422 1 16.06 46 ASP B N 1
ATOM 4918 C CA . ASP B 1 46 ? 51.469 9.062 -21.047 1 16.06 46 ASP B CA 1
ATOM 4919 C C . ASP B 1 46 ? 51.406 7.625 -20.516 1 16.06 46 ASP B C 1
ATOM 4921 O O . ASP B 1 46 ? 50.344 7.133 -20.125 1 16.06 46 ASP B O 1
ATOM 4925 N N . GLU B 1 47 ? 52.688 7.082 -20.078 1 16.5 47 GLU B N 1
ATOM 4926 C CA . GLU B 1 47 ? 53.688 6.047 -20.109 1 16.5 47 GLU B CA 1
ATOM 4927 C C . GLU B 1 47 ? 53.469 5.004 -19.016 1 16.5 47 GLU B C 1
ATOM 4929 O O . GLU B 1 47 ? 53.469 3.803 -19.297 1 16.5 47 GLU B O 1
ATOM 4934 N N . VAL B 1 48 ? 54.031 5.328 -17.703 1 16.27 48 VAL B N 1
ATOM 4935 C CA . VAL B 1 48 ? 55.25 4.652 -17.266 1 16.27 48 VAL B CA 1
ATOM 4936 C C . VAL B 1 48 ? 54.906 3.291 -16.672 1 16.27 48 VAL B C 1
ATOM 4938 O O . VAL B 1 48 ? 53.75 3.035 -16.328 1 16.27 48 VAL B O 1
ATOM 4941 N N . ASP B 1 49 ? 55.688 2.756 -15.617 1 16.64 49 ASP B N 1
ATOM 4942 C CA . ASP B 1 49 ? 56.688 1.729 -15.273 1 16.64 49 ASP B CA 1
ATOM 4943 C C . ASP B 1 49 ? 56.062 0.649 -14.391 1 16.64 49 ASP B C 1
ATOM 4945 O O . ASP B 1 49 ? 55.156 0.927 -13.609 1 16.64 49 ASP B O 1
ATOM 4949 N N . LEU B 1 50 ? 56.375 -0.634 -14.742 1 16.83 50 LEU B N 1
ATOM 4950 C CA . LEU B 1 50 ? 56.125 -2.059 -14.539 1 16.83 50 LEU B CA 1
ATOM 4951 C C . LEU B 1 50 ? 56.344 -2.449 -13.086 1 16.83 50 LEU B C 1
ATOM 4953 O O . LEU B 1 50 ? 55.719 -3.395 -12.586 1 16.83 50 LEU B O 1
ATOM 4957 N N . ASN B 1 51 ? 57.5 -1.827 -12.406 1 15.61 51 ASN B N 1
ATOM 4958 C CA . ASN B 1 51 ? 58.531 -2.686 -11.828 1 15.61 51 ASN B CA 1
ATOM 4959 C C . ASN B 1 51 ? 57.969 -3.516 -10.672 1 15.61 51 ASN B C 1
ATOM 4961 O O . ASN B 1 51 ? 58.125 -4.738 -10.648 1 15.61 51 ASN B O 1
ATOM 4965 N N . ASP B 1 52 ? 58.688 -3.387 -9.438 1 15.99 52 ASP B N 1
ATOM 4966 C CA . ASP B 1 52 ? 59.625 -4.191 -8.648 1 15.99 52 ASP B CA 1
ATOM 4967 C C . ASP B 1 52 ? 58.875 -4.938 -7.535 1 15.99 52 ASP B C 1
ATOM 4969 O O . ASP B 1 52 ? 59.156 -6.117 -7.289 1 15.99 52 ASP B O 1
ATOM 4973 N N . ALA B 1 53 ? 58.406 -4.188 -6.457 1 15.27 53 ALA B N 1
ATOM 4974 C CA . ALA B 1 53 ? 59 -4.461 -5.156 1 15.27 53 ALA B CA 1
ATOM 4975 C C . ALA B 1 53 ? 58.344 -5.68 -4.5 1 15.27 53 ALA B C 1
ATOM 4977 O O . ALA B 1 53 ? 59.031 -6.516 -3.91 1 15.27 53 ALA B O 1
ATOM 4978 N N . ILE B 1 54 ? 57.031 -5.684 -4.168 1 15.83 54 ILE B N 1
ATOM 4979 C CA . ILE B 1 54 ? 56.906 -6.043 -2.762 1 15.83 54 ILE B CA 1
ATOM 4980 C C . ILE B 1 54 ? 57 -7.559 -2.604 1 15.83 54 ILE B C 1
ATOM 4982 O O . ILE B 1 54 ? 56.188 -8.305 -3.143 1 15.83 54 ILE B O 1
ATOM 4986 N N . LYS B 1 55 ? 58.219 -8.039 -2.301 1 15.88 55 LYS B N 1
ATOM 4987 C CA . LYS B 1 55 ? 58.969 -9.242 -1.988 1 15.88 55 LYS B CA 1
ATOM 4988 C C . LYS B 1 55 ? 58.188 -10.188 -1.094 1 15.88 55 LYS B C 1
ATOM 4990 O O . LYS B 1 55 ? 58.031 -11.367 -1.409 1 15.88 55 LYS B O 1
ATOM 4995 N N . LYS B 1 56 ? 58.75 -10.477 0.226 1 16.27 56 LYS B N 1
ATOM 4996 C CA . LYS B 1 56 ? 59.406 -11.641 0.823 1 16.27 56 LYS B CA 1
ATOM 4997 C C . LYS B 1 56 ? 58.438 -12.367 1.771 1 16.27 56 LYS B C 1
ATOM 4999 O O . LYS B 1 56 ? 58.656 -13.547 2.076 1 16.27 56 LYS B O 1
ATOM 5004 N N . MET B 1 57 ? 57.469 -11.742 2.617 1 16.48 57 MET B N 1
ATOM 5005 C CA . MET B 1 57 ? 57.594 -12.156 4.012 1 16.48 57 MET B CA 1
ATOM 5006 C C . MET B 1 57 ? 57.094 -13.578 4.203 1 16.48 57 MET B C 1
ATOM 5008 O O . MET B 1 57 ? 56.031 -13.93 3.688 1 16.48 57 MET B O 1
ATOM 5012 N N . LYS B 1 58 ? 57.812 -14.531 4.855 1 16.86 58 LYS B N 1
ATOM 5013 C CA . LYS B 1 58 ? 58.125 -15.938 5.105 1 16.86 58 LYS B CA 1
ATOM 5014 C C . LYS B 1 58 ? 57.125 -16.547 6.09 1 16.86 58 LYS B C 1
ATOM 5016 O O . LYS B 1 58 ? 57.25 -17.719 6.438 1 16.86 58 LYS B O 1
ATOM 5021 N N . MET B 1 59 ? 56 -15.922 6.59 1 16.88 59 MET B N 1
ATOM 5022 C CA . MET B 1 59 ? 55.781 -16.312 7.977 1 16.88 59 MET B CA 1
ATOM 5023 C C . MET B 1 59 ? 55.469 -17.812 8.078 1 16.88 59 MET B C 1
ATOM 5025 O O . MET B 1 59 ? 54.812 -18.375 7.215 1 16.88 59 MET B O 1
ATOM 5029 N N . ARG B 1 60 ? 56.156 -18.469 9.055 1 17.23 60 ARG B N 1
ATOM 5030 C CA . ARG B 1 60 ? 56.5 -19.812 9.477 1 17.23 60 ARG B CA 1
ATOM 5031 C C . ARG B 1 60 ? 55.281 -20.578 9.938 1 17.23 60 ARG B C 1
ATOM 5033 O O . ARG B 1 60 ? 54.312 -19.984 10.461 1 17.23 60 ARG B O 1
ATOM 5040 N N . PRO B 1 61 ? 55.188 -21.891 9.648 1 19.44 61 PRO B N 1
ATOM 5041 C CA . PRO B 1 61 ? 54.156 -22.969 9.617 1 19.44 61 PRO B CA 1
ATOM 5042 C C . PRO B 1 61 ? 53.781 -23.438 11.016 1 19.44 61 PRO B C 1
ATOM 5044 O O . PRO B 1 61 ? 53 -24.406 11.156 1 19.44 61 PRO B O 1
ATOM 5047 N N . GLY B 1 62 ? 54.094 -22.562 12.172 1 17.91 62 GLY B N 1
ATOM 5048 C CA . GLY B 1 62 ? 54.406 -23.391 13.328 1 17.91 62 GLY B CA 1
ATOM 5049 C C . GLY B 1 62 ? 53.25 -24.312 13.711 1 17.91 62 GLY B C 1
ATOM 5050 O O . GLY B 1 62 ? 52.094 -24.078 13.312 1 17.91 62 GLY B O 1
ATOM 5051 N N . THR B 1 63 ? 53.531 -25.469 14.414 1 19.88 63 THR B N 1
ATOM 5052 C CA . THR B 1 63 ? 53.156 -26.828 14.758 1 19.88 63 THR B CA 1
ATOM 5053 C C . THR B 1 63 ? 52.094 -26.859 15.852 1 19.88 63 THR B C 1
ATOM 5055 O O . THR B 1 63 ? 51.656 -27.922 16.281 1 19.88 63 THR B O 1
ATOM 5058 N N . VAL B 1 64 ? 51.406 -25.656 16.219 1 18.14 64 VAL B N 1
ATOM 5059 C CA . VAL B 1 64 ? 51.062 -25.688 17.641 1 18.14 64 VAL B CA 1
ATOM 5060 C C . VAL B 1 64 ? 50.125 -26.844 17.906 1 18.14 64 VAL B C 1
ATOM 5062 O O . VAL B 1 64 ? 49.281 -27.188 17.078 1 18.14 64 VAL B O 1
ATOM 5065 N N . ASP B 1 65 ? 50.281 -27.531 19.078 1 20.06 65 ASP B N 1
ATOM 5066 C CA . ASP B 1 65 ? 50 -28.734 19.859 1 20.06 65 ASP B CA 1
ATOM 5067 C C . ASP B 1 65 ? 48.5 -28.828 20.219 1 20.06 65 ASP B C 1
ATOM 5069 O O . ASP B 1 65 ? 47.844 -27.812 20.391 1 20.06 65 ASP B O 1
ATOM 5073 N N . PRO B 1 66 ? 47.938 -30.062 20.359 1 20.22 66 PRO B N 1
ATOM 5074 C CA . PRO B 1 66 ? 46.594 -30.656 20.25 1 20.22 66 PRO B CA 1
ATOM 5075 C C . PRO B 1 66 ? 45.719 -30.391 21.484 1 20.22 66 PRO B C 1
ATOM 5077 O O . PRO B 1 66 ? 44.594 -30.906 21.562 1 20.22 66 PRO B O 1
ATOM 5080 N N . ALA B 1 67 ? 46.062 -29.391 22.375 1 18.97 67 ALA B N 1
ATOM 5081 C CA . ALA B 1 67 ? 45.688 -29.719 23.75 1 18.97 67 ALA B CA 1
ATOM 5082 C C . ALA B 1 67 ? 44.219 -29.984 23.891 1 18.97 67 ALA B C 1
ATOM 5084 O O . ALA B 1 67 ? 43.406 -29.453 23.125 1 18.97 67 ALA B O 1
ATOM 5085 N N . PRO B 1 68 ? 43.781 -30.734 24.953 1 21.61 68 PRO B N 1
ATOM 5086 C CA . PRO B 1 68 ? 42.688 -31.641 25.344 1 21.61 68 PRO B CA 1
ATOM 5087 C C . PRO B 1 68 ? 41.438 -30.891 25.766 1 21.61 68 PRO B C 1
ATOM 5089 O O . PRO B 1 68 ? 41.438 -30.125 26.734 1 21.61 68 PRO B O 1
ATOM 5092 N N . ALA B 1 69 ? 40.656 -30.266 24.906 1 19.48 69 ALA B N 1
ATOM 5093 C CA . ALA B 1 69 ? 39.781 -29.141 25.203 1 19.48 69 ALA B CA 1
ATOM 5094 C C . ALA B 1 69 ? 38.594 -29.594 26.078 1 19.48 69 ALA B C 1
ATOM 5096 O O . ALA B 1 69 ? 37.781 -30.406 25.656 1 19.48 69 ALA B O 1
ATOM 5097 N N . SER B 1 70 ? 38.906 -29.75 27.406 1 19.72 70 SER B N 1
ATOM 5098 C CA . SER B 1 70 ? 38 -30.188 28.453 1 19.72 70 SER B CA 1
ATOM 5099 C C . SER B 1 70 ? 36.719 -29.359 28.438 1 19.72 70 SER B C 1
ATOM 5101 O O . SER B 1 70 ? 36.75 -28.156 28.734 1 19.72 70 SER B O 1
ATOM 5103 N N . ALA B 1 71 ? 35.812 -29.625 27.562 1 19.97 71 ALA B N 1
ATOM 5104 C CA . ALA B 1 71 ? 34.688 -28.781 27.094 1 19.97 71 ALA B CA 1
ATOM 5105 C C . ALA B 1 71 ? 33.656 -28.609 28.188 1 19.97 71 ALA B C 1
ATOM 5107 O O . ALA B 1 71 ? 32.781 -29.469 28.391 1 19.97 71 ALA B O 1
ATOM 5108 N N . SER B 1 72 ? 34.188 -28.25 29.438 1 18.86 72 SER B N 1
ATOM 5109 C CA . SER B 1 72 ? 33.219 -28.219 30.531 1 18.86 72 SER B CA 1
ATOM 5110 C C . SER B 1 72 ? 32.094 -27.234 30.234 1 18.86 72 SER B C 1
ATOM 5112 O O . SER B 1 72 ? 32.344 -26.047 30.016 1 18.86 72 SER B O 1
ATOM 5114 N N . ALA B 1 73 ? 31.062 -27.703 29.625 1 21.17 73 ALA B N 1
ATOM 5115 C CA . ALA B 1 73 ? 29.922 -26.953 29.078 1 21.17 73 ALA B CA 1
ATOM 5116 C C . ALA B 1 73 ? 29.234 -26.156 30.172 1 21.17 73 ALA B C 1
ATOM 5118 O O . ALA B 1 73 ? 28.547 -26.719 31.031 1 21.17 73 ALA B O 1
ATOM 5119 N N . PRO B 1 74 ? 30.047 -25.156 30.844 1 18.94 74 PRO B N 1
ATOM 5120 C CA . PRO B 1 74 ? 29.422 -24.594 32.062 1 18.94 74 PRO B CA 1
ATOM 5121 C C . PRO B 1 74 ? 28.062 -23.953 31.781 1 18.94 74 PRO B C 1
ATOM 5123 O O . PRO B 1 74 ? 27.859 -23.375 30.719 1 18.94 74 PRO B O 1
ATOM 5126 N N . THR B 1 75 ? 27 -24.547 32.25 1 22.08 75 THR B N 1
ATOM 5127 C CA . THR B 1 75 ? 25.562 -24.266 32.281 1 22.08 75 THR B CA 1
ATOM 5128 C C . THR B 1 75 ? 25.312 -22.859 32.844 1 22.08 75 THR B C 1
ATOM 5130 O O . THR B 1 75 ? 24.156 -22.516 33.125 1 22.08 75 THR B O 1
ATOM 5133 N N . SER B 1 76 ? 26.422 -21.938 32.812 1 18.84 76 SER B N 1
ATOM 5134 C CA . SER B 1 76 ? 26.344 -20.781 33.688 1 18.84 76 SER B CA 1
ATOM 5135 C C . SER B 1 76 ? 25.078 -19.969 33.438 1 18.84 76 SER B C 1
ATOM 5137 O O . SER B 1 76 ? 24.688 -19.766 32.281 1 18.84 76 SER B O 1
ATOM 5139 N N . PHE B 1 77 ? 24.141 -19.984 34.469 1 21.31 77 PHE B N 1
ATOM 5140 C CA . PHE B 1 77 ? 22.938 -19.328 34.938 1 21.31 77 PHE B CA 1
ATOM 5141 C C . PHE B 1 77 ? 23.094 -17.812 34.875 1 21.31 77 PHE B C 1
ATOM 5143 O O . PHE B 1 77 ? 23.906 -17.234 35.625 1 21.31 77 PHE B O 1
ATOM 5150 N N . PHE B 1 78 ? 23.266 -17.25 33.688 1 21.31 78 PHE B N 1
ATOM 5151 C CA . PHE B 1 78 ? 23.609 -15.852 33.438 1 21.31 78 PHE B CA 1
ATOM 5152 C C . PHE B 1 78 ? 22.75 -14.93 34.312 1 21.31 78 PHE B C 1
ATOM 5154 O O . PHE B 1 78 ? 21.531 -14.828 34.062 1 21.31 78 PHE B O 1
ATOM 5161 N N . SER B 1 79 ? 23.016 -14.914 35.625 1 20.36 79 SER B N 1
ATOM 5162 C CA . SER B 1 79 ? 22.516 -13.992 36.656 1 20.36 79 SER B CA 1
ATOM 5163 C C . SER B 1 79 ? 22.688 -12.539 36.219 1 20.36 79 SER B C 1
ATOM 5165 O O . SER B 1 79 ? 23.75 -12.148 35.719 1 20.36 79 SER B O 1
ATOM 5167 N N . THR B 1 80 ? 21.625 -11.875 35.906 1 22.06 80 THR B N 1
ATOM 5168 C CA . THR B 1 80 ? 21.406 -10.5 35.469 1 22.06 80 THR B CA 1
ATOM 5169 C C . THR B 1 80 ? 22.203 -9.523 36.344 1 22.06 80 THR B C 1
ATOM 5171 O O . THR B 1 80 ? 22.234 -8.328 36.031 1 22.06 80 THR B O 1
ATOM 5174 N N . SER B 1 81 ? 22.766 -10.055 37.531 1 22.92 81 SER B N 1
ATOM 5175 C CA . SER B 1 81 ? 23.297 -9.094 38.5 1 22.92 81 SER B CA 1
ATOM 5176 C C . SER B 1 81 ? 24.578 -8.445 38 1 22.92 81 SER B C 1
ATOM 5178 O O . SER B 1 81 ? 25 -7.41 38.5 1 22.92 81 SER B O 1
ATOM 5180 N N . PHE B 1 82 ? 25.422 -9.273 37.438 1 22.58 82 PHE B N 1
ATOM 5181 C CA . PHE B 1 82 ? 26.844 -8.969 37.562 1 22.58 82 PHE B CA 1
ATOM 5182 C C . PHE B 1 82 ? 27.203 -7.711 36.781 1 22.58 82 PHE B C 1
ATOM 5184 O O . PHE B 1 82 ? 28.172 -7.023 37.094 1 22.58 82 PHE B O 1
ATOM 5191 N N . PHE B 1 83 ? 26.688 -7.695 35.594 1 22.77 83 PHE B N 1
ATOM 5192 C CA . PHE B 1 83 ? 27.344 -6.715 34.75 1 22.77 83 PHE B CA 1
ATOM 5193 C C . PHE B 1 83 ? 27.062 -5.297 35.219 1 22.77 83 PHE B C 1
ATOM 5195 O O . PHE B 1 83 ? 27.438 -4.328 34.562 1 22.77 83 PHE B O 1
ATOM 5202 N N . MET B 1 84 ? 26.312 -5.258 36.344 1 22.89 84 MET B N 1
ATOM 5203 C CA . MET B 1 84 ? 25.906 -3.93 36.812 1 22.89 84 MET B CA 1
ATOM 5204 C C . MET B 1 84 ? 27.109 -3.158 37.344 1 22.89 84 MET B C 1
ATOM 5206 O O . MET B 1 84 ? 27.031 -1.944 37.562 1 22.89 84 MET B O 1
ATOM 5210 N N . ASP B 1 85 ? 28.016 -3.973 37.875 1 22.2 85 ASP B N 1
ATOM 5211 C CA . ASP B 1 85 ? 28.922 -3.281 38.812 1 22.2 85 ASP B CA 1
ATOM 5212 C C . ASP B 1 85 ? 29.812 -2.295 38.062 1 22.2 85 ASP B C 1
ATOM 5214 O O . ASP B 1 85 ? 30.156 -1.236 38.594 1 22.2 85 ASP B O 1
ATOM 5218 N N . THR B 1 86 ? 30.484 -2.875 37.062 1 22.31 86 THR B N 1
ATOM 5219 C CA . THR B 1 86 ? 31.734 -2.193 36.781 1 22.31 86 THR B CA 1
ATOM 5220 C C . THR B 1 86 ? 31.469 -0.823 36.156 1 22.31 86 THR B C 1
ATOM 5222 O O . THR B 1 86 ? 32.312 0.065 36.219 1 22.31 86 THR B O 1
ATOM 5225 N N . ILE B 1 87 ? 30.453 -0.846 35.344 1 22.39 87 ILE B N 1
ATOM 5226 C CA . ILE B 1 87 ? 30.547 0.314 34.438 1 22.39 87 ILE B CA 1
ATOM 5227 C C . ILE B 1 87 ? 30.25 1.586 35.25 1 22.39 87 ILE B C 1
ATOM 5229 O O . ILE B 1 87 ? 30.219 2.682 34.688 1 22.39 87 ILE B O 1
ATOM 5233 N N . LEU B 1 88 ? 30.062 1.426 36.531 1 24.11 88 LEU B N 1
ATOM 5234 C CA . LEU B 1 88 ? 29.531 2.564 37.281 1 24.11 88 LEU B CA 1
ATOM 5235 C C . LEU B 1 88 ? 30.562 3.674 37.406 1 24.11 88 LEU B C 1
ATOM 5237 O O . LEU B 1 88 ? 30.266 4.758 37.906 1 24.11 88 LEU B O 1
ATOM 5241 N N . SER B 1 89 ? 31.812 3.34 37.375 1 22.98 89 SER B N 1
ATOM 5242 C CA . SER B 1 89 ? 32.625 4.363 38 1 22.98 89 SER B CA 1
ATOM 5243 C C . SER B 1 89 ? 32.844 5.551 37.062 1 22.98 89 SER B C 1
ATOM 5245 O O . SER B 1 89 ? 33.938 5.773 36.562 1 22.98 89 SER B O 1
ATOM 5247 N N . VAL B 1 90 ? 32.031 5.766 36.094 1 22.59 90 VAL B N 1
ATOM 5248 C CA . VAL B 1 90 ? 32.5 6.902 35.312 1 22.59 90 VAL B CA 1
ATOM 5249 C C . VAL B 1 90 ? 32.5 8.156 36.188 1 22.59 90 VAL B C 1
ATOM 5251 O O . VAL B 1 90 ? 31.516 8.453 36.875 1 22.59 90 VAL B O 1
ATOM 5254 N N . PRO B 1 91 ? 33.625 8.766 36.531 1 22.61 91 PRO B N 1
ATOM 5255 C CA . PRO B 1 91 ? 33.75 9.984 37.312 1 22.61 91 PRO B CA 1
ATOM 5256 C C . PRO B 1 91 ? 32.844 11.109 36.844 1 22.61 91 PRO B C 1
ATOM 5258 O O . PRO B 1 91 ? 32.625 11.258 35.625 1 22.61 91 PRO B O 1
ATOM 5261 N N . THR B 1 92 ? 31.953 11.633 37.656 1 24.73 92 THR B N 1
ATOM 5262 C CA . THR B 1 92 ? 30.938 12.68 37.688 1 24.73 92 THR B CA 1
ATOM 5263 C C . THR B 1 92 ? 31.516 13.992 37.125 1 24.73 92 THR B C 1
ATOM 5265 O O . THR B 1 92 ? 30.812 15 37.062 1 24.73 92 THR B O 1
ATOM 5268 N N . ALA B 1 93 ? 32.844 14.141 37.062 1 23.64 93 ALA B N 1
ATOM 5269 C CA . ALA B 1 93 ? 33.375 15.5 37.125 1 23.64 93 ALA B CA 1
ATOM 5270 C C . ALA B 1 93 ? 32.906 16.328 35.938 1 23.64 93 ALA B C 1
ATOM 5272 O O . ALA B 1 93 ? 32.594 17.5 36.094 1 23.64 93 ALA B O 1
ATOM 5273 N N . ILE B 1 94 ? 33.406 15.977 34.781 1 22.36 94 ILE B N 1
ATOM 5274 C CA . ILE B 1 94 ? 33.656 17.078 33.844 1 22.36 94 ILE B CA 1
ATOM 5275 C C . ILE B 1 94 ? 32.344 17.5 33.188 1 22.36 94 ILE B C 1
ATOM 5277 O O . ILE B 1 94 ? 32.125 17.281 31.984 1 22.36 94 ILE B O 1
ATOM 5281 N N . LEU B 1 95 ? 31.156 17.078 33.719 1 22.42 95 LEU B N 1
ATOM 5282 C CA . LEU B 1 95 ? 30.031 17.484 32.875 1 22.42 95 LEU B CA 1
ATOM 5283 C C . LEU B 1 95 ? 29.922 19 32.812 1 22.42 95 LEU B C 1
ATOM 5285 O O . LEU B 1 95 ? 29.734 19.656 33.844 1 22.42 95 LEU B O 1
ATOM 5289 N N . PRO B 1 96 ? 30.594 19.625 31.875 1 22.69 96 PRO B N 1
ATOM 5290 C CA . PRO B 1 96 ? 30.422 21.094 31.938 1 22.69 96 PRO B CA 1
ATOM 5291 C C . PRO B 1 96 ? 28.953 21.5 32 1 22.69 96 PRO B C 1
ATOM 5293 O O . PRO B 1 96 ? 28.078 20.75 31.578 1 22.69 96 PRO B O 1
ATOM 5296 N N . LYS B 1 97 ? 28.656 22.328 32.938 1 26.05 97 LYS B N 1
ATOM 5297 C CA . LYS B 1 97 ? 27.359 22.984 33.156 1 26.05 97 LYS B CA 1
ATOM 5298 C C . LYS B 1 97 ? 26.766 23.453 31.828 1 26.05 97 LYS B C 1
ATOM 5300 O O . LYS B 1 97 ? 27.359 24.266 31.125 1 26.05 97 LYS B O 1
ATOM 5305 N N . LEU B 1 98 ? 26.219 22.531 31.156 1 24.59 98 LEU B N 1
ATOM 5306 C CA . LEU B 1 98 ? 25.562 22.891 29.906 1 24.59 98 LEU B CA 1
ATOM 5307 C C . LEU B 1 98 ? 24.719 24.156 30.094 1 24.59 98 LEU B C 1
ATOM 5309 O O . LEU B 1 98 ? 23.953 24.25 31.047 1 24.59 98 LEU B O 1
ATOM 5313 N N . PRO B 1 99 ? 25.094 25.281 29.609 1 24.14 99 PRO B N 1
ATOM 5314 C CA . PRO B 1 99 ? 24.297 26.484 29.812 1 24.14 99 PRO B CA 1
ATOM 5315 C C . PRO B 1 99 ? 22.797 26.25 29.594 1 24.14 99 PRO B C 1
ATOM 5317 O O . PRO B 1 99 ? 22.422 25.312 28.875 1 24.14 99 PRO B O 1
ATOM 5320 N N . ASN B 1 100 ? 22 26.594 30.531 1 24.27 100 ASN B N 1
ATOM 5321 C CA . ASN B 1 100 ? 20.547 26.562 30.562 1 24.27 100 ASN B CA 1
ATOM 5322 C C . ASN B 1 100 ? 19.938 26.969 29.234 1 24.27 100 ASN B C 1
ATOM 5324 O O . ASN B 1 100 ? 20.234 28.062 28.719 1 24.27 100 ASN B O 1
ATOM 5328 N N . VAL B 1 101 ? 19.734 26.062 28.406 1 27.03 101 VAL B N 1
ATOM 5329 C CA . VAL B 1 101 ? 19.078 26.312 27.125 1 27.03 101 VAL B CA 1
ATOM 5330 C C . VAL B 1 101 ? 17.938 27.297 27.297 1 27.03 101 VAL B C 1
ATOM 5332 O O . VAL B 1 101 ? 17.234 27.609 26.344 1 27.03 101 VAL B O 1
ATOM 5335 N N . GLN B 1 102 ? 17.453 27.578 28.594 1 27.67 102 GLN B N 1
ATOM 5336 C CA . GLN B 1 102 ? 16.422 28.609 28.781 1 27.67 102 GLN B CA 1
ATOM 5337 C C . GLN B 1 102 ? 16.828 29.906 28.109 1 27.67 102 GLN B C 1
ATOM 5339 O O . GLN B 1 102 ? 15.984 30.781 27.875 1 27.67 102 GLN B O 1
ATOM 5344 N N . ASP B 1 103 ? 18.109 30.188 28.156 1 28.97 103 ASP B N 1
ATOM 5345 C CA . ASP B 1 103 ? 18.516 31.531 27.797 1 28.97 103 ASP B CA 1
ATOM 5346 C C . ASP B 1 103 ? 18.234 31.828 26.328 1 28.97 103 ASP B C 1
ATOM 5348 O O . ASP B 1 103 ? 18.344 32.969 25.875 1 28.97 103 ASP B O 1
ATOM 5352 N N . PHE B 1 104 ? 18.391 30.812 25.516 1 27.97 104 PHE B N 1
ATOM 5353 C CA . PHE B 1 104 ? 18.234 31.266 24.141 1 27.97 104 PHE B CA 1
ATOM 5354 C C . PHE B 1 104 ? 16.766 31.359 23.75 1 27.97 104 PHE B C 1
ATOM 5356 O O . PHE B 1 104 ? 16.438 31.781 22.641 1 27.97 104 PHE B O 1
ATOM 5363 N N . LEU B 1 105 ? 15.867 30.516 24.469 1 26.11 105 LEU B N 1
ATOM 5364 C CA . LEU B 1 105 ? 14.477 30.688 24.062 1 26.11 105 LEU B CA 1
ATOM 5365 C C . LEU B 1 105 ? 13.844 31.875 24.781 1 26.11 105 LEU B C 1
ATOM 5367 O O . LEU B 1 105 ? 14.039 32.062 25.984 1 26.11 105 LEU B O 1
ATOM 5371 N N . PRO B 1 106 ? 13.594 32.969 24.266 1 26.69 106 PRO B N 1
ATOM 5372 C CA . PRO B 1 106 ? 13.07 34.156 24.953 1 26.69 106 PRO B CA 1
ATOM 5373 C C . PRO B 1 106 ? 11.922 33.844 25.891 1 26.69 106 PRO B C 1
ATOM 5375 O O . PRO B 1 106 ? 11.109 34.719 26.219 1 26.69 106 PRO B O 1
ATOM 5378 N N . PHE B 1 107 ? 11.586 32.562 26.125 1 26.45 107 PHE B N 1
ATOM 5379 C CA . PHE B 1 107 ? 10.453 32.469 27.047 1 26.45 107 PHE B CA 1
ATOM 5380 C C . PHE B 1 107 ? 10.867 32.781 28.469 1 26.45 107 PHE B C 1
ATOM 5382 O O . PHE B 1 107 ? 12.039 32.656 28.828 1 26.45 107 PHE B O 1
ATOM 5389 N N . GLY B 1 108 ? 10.102 33.594 29.312 1 25.47 108 GLY B N 1
ATOM 5390 C CA . GLY B 1 108 ? 10.258 34.094 30.656 1 25.47 108 GLY B CA 1
ATOM 5391 C C . GLY B 1 108 ? 10.766 33.062 31.641 1 25.47 108 GLY B C 1
ATOM 5392 O O . GLY B 1 108 ? 10.695 31.859 31.359 1 25.47 108 GLY B O 1
ATOM 5393 N N . LYS B 1 109 ? 11.469 33.438 32.688 1 27.25 109 LYS B N 1
ATOM 5394 C CA . LYS B 1 109 ? 12.148 32.844 33.844 1 27.25 109 LYS B CA 1
ATOM 5395 C C . LYS B 1 109 ? 11.219 31.891 34.594 1 27.25 109 LYS B C 1
ATOM 5397 O O . LYS B 1 109 ? 10.133 32.281 35 1 27.25 109 LYS B O 1
ATOM 5402 N N . VAL B 1 110 ? 11.195 30.641 34.344 1 26.84 110 VAL B N 1
ATOM 5403 C CA . VAL B 1 110 ? 10.438 29.797 35.281 1 26.84 110 VAL B CA 1
ATOM 5404 C C . VAL B 1 110 ? 11 29.953 36.688 1 26.84 110 VAL B C 1
ATOM 5406 O O . VAL B 1 110 ? 12.195 29.797 36.906 1 26.84 110 VAL B O 1
ATOM 5409 N N . PRO B 1 111 ? 10.32 30.625 37.688 1 25.44 111 PRO B N 1
ATOM 5410 C CA . PRO B 1 111 ? 10.781 30.766 39.062 1 25.44 111 PRO B CA 1
ATOM 5411 C C . PRO B 1 111 ? 11.102 29.422 39.719 1 25.44 111 PRO B C 1
ATOM 5413 O O . PRO B 1 111 ? 10.469 28.422 39.406 1 25.44 111 PRO B O 1
ATOM 5416 N N . SER B 1 112 ? 12.273 29.188 40.219 1 27.3 112 SER B N 1
ATOM 5417 C CA . SER B 1 112 ? 12.945 28.062 40.875 1 27.3 112 SER B CA 1
ATOM 5418 C C . SER B 1 112 ? 12.141 27.531 42.031 1 27.3 112 SER B C 1
ATOM 5420 O O . SER B 1 112 ? 12.398 26.422 42.531 1 27.3 112 SER B O 1
ATOM 5422 N N . ASP B 1 113 ? 11.359 28.375 42.812 1 26.45 113 ASP B N 1
ATOM 5423 C CA . ASP B 1 113 ? 11 28.031 44.188 1 26.45 113 ASP B CA 1
ATOM 5424 C C . ASP B 1 113 ? 9.812 27.078 44.25 1 26.45 113 ASP B C 1
ATOM 5426 O O . ASP B 1 113 ? 8.672 27.5 44.406 1 26.45 113 ASP B O 1
ATOM 5430 N N . ILE B 1 114 ? 9.641 26.109 43.344 1 27.2 114 ILE B N 1
ATOM 5431 C CA . ILE B 1 114 ? 8.406 25.375 43.594 1 27.2 114 ILE B CA 1
ATOM 5432 C C . ILE B 1 114 ? 8.562 24.516 44.844 1 27.2 114 ILE B C 1
ATOM 5434 O O . ILE B 1 114 ? 9.422 23.641 44.906 1 27.2 114 ILE B O 1
ATOM 5438 N N . PRO B 1 115 ? 8.094 24.953 45.969 1 26.98 115 PRO B N 1
ATOM 5439 C CA . PRO B 1 115 ? 8.133 24.188 47.219 1 26.98 115 PRO B CA 1
ATOM 5440 C C . PRO B 1 115 ? 7.637 22.75 47.031 1 26.98 115 PRO B C 1
ATOM 5442 O O . PRO B 1 115 ? 6.898 22.453 46.094 1 26.98 115 PRO B O 1
ATOM 5445 N N . PRO B 1 116 ? 8.164 21.75 47.812 1 30.36 116 PRO B N 1
ATOM 5446 C CA . PRO B 1 116 ? 7.836 20.328 47.781 1 30.36 116 PRO B CA 1
ATOM 5447 C C . PRO B 1 116 ? 6.336 20.062 47.906 1 30.36 116 PRO B C 1
ATOM 5449 O O . PRO B 1 116 ? 5.703 20.422 48.875 1 30.36 116 PRO B O 1
ATOM 5452 N N . SER B 1 117 ? 5.578 20.375 46.812 1 25.22 117 SER B N 1
ATOM 5453 C CA . SER B 1 117 ? 4.121 20.422 46.906 1 25.22 117 SER B CA 1
ATOM 5454 C C . SER B 1 117 ? 3.555 19.125 47.438 1 25.22 117 SER B C 1
ATOM 5456 O O . SER B 1 117 ? 3.744 18.062 46.844 1 25.22 117 SER B O 1
ATOM 5458 N N . ALA B 1 118 ? 3.451 18.953 48.781 1 26.48 118 ALA B N 1
ATOM 5459 C CA . ALA B 1 118 ? 2.787 17.922 49.562 1 26.48 118 ALA B CA 1
ATOM 5460 C C . ALA B 1 118 ? 1.517 17.438 48.875 1 26.48 118 ALA B C 1
ATOM 5462 O O . ALA B 1 118 ? 1.291 16.219 48.75 1 26.48 118 ALA B O 1
ATOM 5463 N N . ASP B 1 119 ? 0.465 18.312 48.969 1 25.69 119 ASP B N 1
ATOM 5464 C CA . ASP B 1 119 ? -0.939 17.953 48.812 1 25.69 119 ASP B CA 1
ATOM 5465 C C . ASP B 1 119 ? -1.298 17.719 47.344 1 25.69 119 ASP B C 1
ATOM 5467 O O . ASP B 1 119 ? -2.016 18.516 46.75 1 25.69 119 ASP B O 1
ATOM 5471 N N . VAL B 1 120 ? -0.434 17.281 46.562 1 26.31 120 VAL B N 1
ATOM 5472 C CA . VAL B 1 120 ? -0.608 17.172 45.125 1 26.31 120 VAL B CA 1
ATOM 5473 C C . VAL B 1 120 ? -1.733 16.172 44.812 1 26.31 120 VAL B C 1
ATOM 5475 O O . VAL B 1 120 ? -2.02 15.898 43.625 1 26.31 120 VAL B O 1
ATOM 5478 N N . ALA B 1 121 ? -2.193 15.422 45.781 1 27.25 121 ALA B N 1
ATOM 5479 C CA . ALA B 1 121 ? -3.238 14.414 45.625 1 27.25 121 ALA B CA 1
ATOM 5480 C C . ALA B 1 121 ? -4.57 15.062 45.25 1 27.25 121 ALA B C 1
ATOM 5482 O O . ALA B 1 121 ? -5.406 14.453 44.594 1 27.25 121 ALA B O 1
ATOM 5483 N N . ALA B 1 122 ? -4.918 16.062 46 1 25.83 122 ALA B N 1
ATOM 5484 C CA . ALA B 1 122 ? -6.316 16.484 46 1 25.83 122 ALA B CA 1
ATOM 5485 C C . ALA B 1 122 ? -6.707 17.094 44.656 1 25.83 122 ALA B C 1
ATOM 5487 O O . ALA B 1 122 ? -7.852 16.953 44.219 1 25.83 122 ALA B O 1
ATOM 5488 N N . ASP B 1 123 ? -5.875 18.078 44.094 1 25.38 123 ASP B N 1
ATOM 5489 C CA . ASP B 1 123 ? -6.453 18.938 43.062 1 25.38 123 ASP B CA 1
ATOM 5490 C C . ASP B 1 123 ? -6.418 18.234 41.688 1 25.38 123 ASP B C 1
ATOM 5492 O O . ASP B 1 123 ? -5.637 18.625 40.812 1 25.38 123 ASP B O 1
ATOM 5496 N N . LEU B 1 124 ? -6.32 17 41.562 1 26.98 124 LEU B N 1
ATOM 5497 C CA . LEU B 1 124 ? -6.582 16.312 40.312 1 26.98 124 LEU B CA 1
ATOM 5498 C C . LEU B 1 124 ? -7.949 16.703 39.75 1 26.98 124 LEU B C 1
ATOM 5500 O O . LEU B 1 124 ? -8.922 15.953 39.906 1 26.98 124 LEU B O 1
ATOM 5504 N N . GLU B 1 125 ? -8.461 17.859 40.094 1 26.81 125 GLU B N 1
ATOM 5505 C CA . GLU B 1 125 ? -9.68 18.328 39.438 1 26.81 125 GLU B CA 1
ATOM 5506 C C . GLU B 1 125 ? -9.602 18.125 37.938 1 26.81 125 GLU B C 1
ATOM 5508 O O . GLU B 1 125 ? -8.516 18.125 37.344 1 26.81 125 GLU B O 1
ATOM 5513 N N . THR B 1 126 ? -10.664 17.516 37.312 1 30.14 126 THR B N 1
ATOM 5514 C CA . THR B 1 126 ? -10.984 17.266 35.906 1 30.14 126 THR B CA 1
ATOM 5515 C C . THR B 1 126 ? -10.531 18.422 35.031 1 30.14 126 THR B C 1
ATOM 5517 O O . THR B 1 126 ? -11.18 19.469 35 1 30.14 126 THR B O 1
ATOM 5520 N N . GLU B 1 127 ? -9.328 18.891 35.156 1 29.59 127 GLU B N 1
ATOM 5521 C CA . GLU B 1 127 ? -8.789 20 34.375 1 29.59 127 GLU B CA 1
ATOM 5522 C C . GLU B 1 127 ? -9.172 19.859 32.906 1 29.59 127 GLU B C 1
ATOM 5524 O O . GLU B 1 127 ? -8.906 18.828 32.281 1 29.59 127 GLU B O 1
ATOM 5529 N N . THR B 1 128 ? -10.32 20.406 32.469 1 32.38 128 THR B N 1
ATOM 5530 C CA . THR B 1 128 ? -10.711 20.703 31.078 1 32.38 128 THR B CA 1
ATOM 5531 C C . THR B 1 128 ? -9.484 21 30.234 1 32.38 128 THR B C 1
ATOM 5533 O O . THR B 1 128 ? -8.625 21.797 30.625 1 32.38 128 THR B O 1
ATOM 5536 N N . THR B 1 129 ? -8.906 20.094 29.719 1 35.44 129 THR B N 1
ATOM 5537 C CA . THR B 1 129 ? -7.734 20.281 28.859 1 35.44 129 THR B CA 1
ATOM 5538 C C . THR B 1 129 ? -7.793 21.609 28.141 1 35.44 129 THR B C 1
ATOM 5540 O O . THR B 1 129 ? -8.766 21.891 27.422 1 35.44 129 THR B O 1
ATOM 5543 N N . PRO B 1 130 ? -7.18 22.609 28.562 1 37.94 130 PRO B N 1
ATOM 5544 C CA . PRO B 1 130 ? -7.23 24 28.156 1 37.94 130 PRO B CA 1
ATOM 5545 C C . PRO B 1 130 ? -7.172 24.172 26.625 1 37.94 130 PRO B C 1
ATOM 5547 O O . PRO B 1 130 ? -7.387 25.281 26.125 1 37.94 130 PRO B O 1
ATOM 5550 N N . TRP B 1 131 ? -6.598 23.266 26.062 1 38.66 131 TRP B N 1
ATOM 5551 C CA . TRP B 1 131 ? -6.367 23.609 24.656 1 38.66 131 TRP B CA 1
ATOM 5552 C C . TRP B 1 131 ? -7.629 23.391 23.828 1 38.66 131 TRP B C 1
ATOM 5554 O O . TRP B 1 131 ? -7.617 23.578 22.609 1 38.66 131 TRP B O 1
ATOM 5564 N N . ARG B 1 132 ? -8.688 22.703 24.469 1 41.72 132 ARG B N 1
ATOM 5565 C CA . ARG B 1 132 ? -9.875 22.375 23.688 1 41.72 132 ARG B CA 1
ATOM 5566 C C . ARG B 1 132 ? -10.766 23.594 23.5 1 41.72 132 ARG B C 1
ATOM 5568 O O . ARG B 1 132 ? -11.18 24.219 24.484 1 41.72 132 ARG B O 1
ATOM 5575 N N . ARG B 1 133 ? -10.703 24.125 22.406 1 43.53 133 ARG B N 1
ATOM 5576 C CA . ARG B 1 133 ? -11.781 25.078 22.188 1 43.53 133 ARG B CA 1
ATOM 5577 C C . ARG B 1 133 ? -13.141 24.438 22.406 1 43.53 133 ARG B C 1
ATOM 5579 O O . ARG B 1 133 ? -13.367 23.281 22 1 43.53 133 ARG B O 1
ATOM 5586 N N . PRO B 1 134 ? -13.922 24.812 23.406 1 40.09 134 PRO B N 1
ATOM 5587 C CA . PRO B 1 134 ? -15.227 24.234 23.734 1 40.09 134 PRO B CA 1
ATOM 5588 C C . PRO B 1 134 ? -16.125 24.047 22.516 1 40.09 134 PRO B C 1
ATOM 5590 O O . PRO B 1 134 ? -16.297 24.969 21.719 1 40.09 134 PRO B O 1
ATOM 5593 N N . TYR B 1 135 ? -16.125 22.875 21.969 1 39.19 135 TYR B N 1
ATOM 5594 C CA . TYR B 1 135 ? -17.203 22.625 21.016 1 39.19 135 TYR B CA 1
ATOM 5595 C C . TYR B 1 135 ? -18.562 22.828 21.641 1 39.19 135 TYR B C 1
ATOM 5597 O O . TYR B 1 135 ? -18.953 22.094 22.562 1 39.19 135 TYR B O 1
ATOM 5605 N N . VAL B 1 136 ? -19 23.938 21.844 1 37.69 136 VAL B N 1
ATOM 5606 C CA . VAL B 1 136 ? -20.375 24.141 22.312 1 37.69 136 VAL B CA 1
ATOM 5607 C C . VAL B 1 136 ? -21.359 23.594 21.297 1 37.69 136 VAL B C 1
ATOM 5609 O O . VAL B 1 136 ? -21.406 24.047 20.156 1 37.69 136 VAL B O 1
ATOM 5612 N N . ARG B 1 137 ? -21.859 22.438 21.359 1 43.69 137 ARG B N 1
ATOM 5613 C CA . ARG B 1 137 ? -23.031 22 20.641 1 43.69 137 ARG B CA 1
ATOM 5614 C C . ARG B 1 137 ? -24.141 23.047 20.688 1 43.69 137 ARG B C 1
ATOM 5616 O O . ARG B 1 137 ? -24.859 23.156 21.688 1 43.69 137 ARG B O 1
ATOM 5623 N N . SER B 1 138 ? -23.875 24.156 20.219 1 49 138 SER B N 1
ATOM 5624 C CA . SER B 1 138 ? -24.953 25.125 20.266 1 49 138 SER B CA 1
ATOM 5625 C C . SER B 1 138 ? -26.125 24.688 19.391 1 49 138 SER B C 1
ATOM 5627 O O . SER B 1 138 ? -25.938 24.109 18.328 1 49 138 SER B O 1
ATOM 5629 N N . ALA B 1 139 ? -27.188 24.344 19.984 1 62.88 139 ALA B N 1
ATOM 5630 C CA . ALA B 1 139 ? -28.547 24.047 19.516 1 62.88 139 ALA B CA 1
ATOM 5631 C C . ALA B 1 139 ? -28.969 25.016 18.406 1 62.88 139 ALA B C 1
ATOM 5633 O O . ALA B 1 139 ? -30.156 25.234 18.203 1 62.88 139 ALA B O 1
ATOM 5634 N N . GLN B 1 140 ? -27.953 25.516 17.766 1 76.69 140 GLN B N 1
ATOM 5635 C CA . GLN B 1 140 ? -28.391 26.453 16.734 1 76.69 140 GLN B CA 1
ATOM 5636 C C . GLN B 1 140 ? -28.75 25.719 15.453 1 76.69 140 GLN B C 1
ATOM 5638 O O . GLN B 1 140 ? -28.188 24.656 15.148 1 76.69 140 GLN B O 1
ATOM 5643 N N . SER B 1 141 ? -29.734 26.156 14.797 1 84.56 141 SER B N 1
ATOM 5644 C CA . SER B 1 141 ? -30.188 25.594 13.531 1 84.56 141 SER B CA 1
ATOM 5645 C C . SER B 1 141 ? -29.188 25.859 12.422 1 84.56 141 SER B C 1
ATOM 5647 O O . SER B 1 141 ? -28.391 26.797 12.508 1 84.56 141 SER B O 1
ATOM 5649 N N . LYS B 1 142 ? -29.109 25.062 11.469 1 89.25 142 LYS B N 1
ATOM 5650 C CA . LYS B 1 142 ? -28.25 25.219 10.305 1 89.25 142 LYS B CA 1
ATOM 5651 C C . LYS B 1 142 ? -28.469 26.578 9.641 1 89.25 142 LYS B C 1
ATOM 5653 O O . LYS B 1 142 ? -27.516 27.219 9.219 1 89.25 142 LYS B O 1
ATOM 5658 N N . ALA B 1 143 ? -29.656 27 9.602 1 89.75 143 ALA B N 1
ATOM 5659 C CA . ALA B 1 143 ? -29.984 28.281 8.977 1 89.75 143 ALA B CA 1
ATOM 5660 C C . ALA B 1 143 ? -29.375 29.438 9.75 1 89.75 143 ALA B C 1
ATOM 5662 O O . ALA B 1 143 ? -28.906 30.406 9.148 1 89.75 143 ALA B O 1
ATOM 5663 N N . ALA B 1 144 ? -29.391 29.297 10.984 1 92.69 144 ALA B N 1
ATOM 5664 C CA . ALA B 1 144 ? -28.812 30.344 11.828 1 92.69 144 ALA B CA 1
ATOM 5665 C C . ALA B 1 144 ? -27.297 30.406 11.664 1 92.69 144 ALA B C 1
ATOM 5667 O O . ALA B 1 144 ? -26.703 31.484 11.625 1 92.69 144 ALA B O 1
ATOM 5668 N N . ILE B 1 145 ? -26.719 29.281 11.562 1 93.88 145 ILE B N 1
ATOM 5669 C CA . ILE B 1 145 ? -25.266 29.203 11.391 1 93.88 145 ILE B CA 1
ATOM 5670 C C . ILE B 1 145 ? -24.875 29.797 10.031 1 93.88 145 ILE B C 1
ATOM 5672 O O . ILE B 1 145 ? -23.906 30.531 9.922 1 93.88 145 ILE B O 1
ATOM 5676 N N . ASP B 1 146 ? -25.641 29.5 9.062 1 94.62 146 ASP B N 1
ATOM 5677 C CA . ASP B 1 146 ? -25.375 30.016 7.719 1 94.62 146 ASP B CA 1
ATOM 5678 C C . ASP B 1 146 ? -25.469 31.547 7.691 1 94.62 146 ASP B C 1
ATOM 5680 O O . ASP B 1 146 ? -24.641 32.219 7.074 1 94.62 146 ASP B O 1
ATOM 5684 N N . ALA B 1 147 ? -26.484 32 8.352 1 94.06 147 ALA B N 1
ATOM 5685 C CA . ALA B 1 147 ? -26.656 33.469 8.406 1 94.06 147 ALA B CA 1
ATOM 5686 C C . ALA B 1 147 ? -25.484 34.125 9.133 1 94.06 147 ALA B 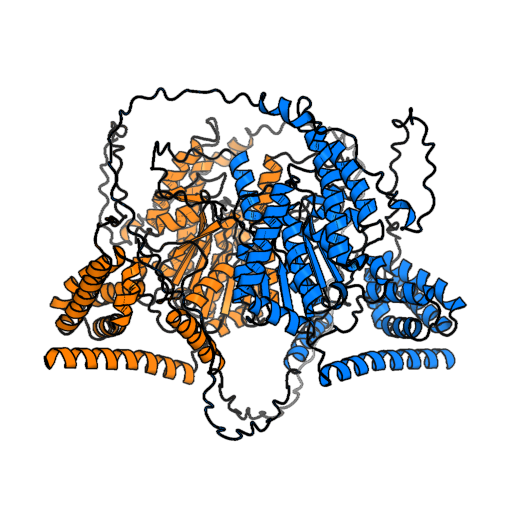C 1
ATOM 5688 O O . ALA B 1 147 ? -25.016 35.188 8.711 1 94.06 147 ALA B O 1
ATOM 5689 N N . ARG B 1 148 ? -25.125 33.531 10.18 1 95.25 148 ARG B N 1
ATOM 5690 C CA . ARG B 1 148 ? -24 34.062 10.93 1 95.25 148 ARG B CA 1
ATOM 5691 C C . ARG B 1 148 ? -22.719 34 10.102 1 95.25 148 ARG B C 1
ATOM 5693 O O . ARG B 1 148 ? -21.891 34.906 10.18 1 95.25 148 ARG B O 1
ATOM 5700 N N . THR B 1 149 ? -22.562 32.969 9.344 1 96.56 149 THR B N 1
ATOM 5701 C CA . THR B 1 149 ? -21.391 32.844 8.484 1 96.56 149 THR B CA 1
ATOM 5702 C C . THR B 1 149 ? -21.328 33.969 7.461 1 96.56 149 THR B C 1
ATOM 5704 O O . THR B 1 149 ? -20.281 34.594 7.27 1 96.56 149 THR B O 1
ATOM 5707 N N . ARG B 1 150 ? -22.469 34.219 6.855 1 95.69 150 ARG B N 1
ATOM 5708 C CA . ARG B 1 150 ? -22.547 35.312 5.867 1 95.69 150 ARG B CA 1
ATOM 5709 C C . ARG B 1 150 ? -22.266 36.656 6.508 1 95.69 150 ARG B C 1
ATOM 5711 O O . ARG B 1 150 ? -21.609 37.5 5.906 1 95.69 150 ARG B O 1
ATOM 5718 N N . SER B 1 151 ? -22.766 36.781 7.715 1 95.31 151 SER B N 1
ATOM 5719 C CA . SER B 1 151 ? -22.531 38 8.445 1 95.31 151 SER B CA 1
ATOM 5720 C C . SER B 1 151 ? -21.062 38.219 8.766 1 95.31 151 SER B C 1
ATOM 5722 O O . SER B 1 151 ? -20.531 39.312 8.672 1 95.31 151 SER B O 1
ATOM 5724 N N . CYS B 1 152 ? -20.422 37.125 9.125 1 95.94 152 CYS B N 1
ATOM 5725 C CA . CYS B 1 152 ? -19 37.188 9.422 1 95.94 152 CYS B CA 1
ATOM 5726 C C . CYS B 1 152 ? -18.203 37.594 8.188 1 95.94 152 CYS B C 1
ATOM 5728 O O . CYS B 1 152 ? -17.297 38.438 8.273 1 95.94 152 CYS B O 1
ATOM 5730 N N . VAL B 1 153 ? -18.547 37.062 7.07 1 95.75 153 VAL B N 1
ATOM 5731 C CA . VAL B 1 153 ? -17.844 37.344 5.832 1 95.75 153 VAL B CA 1
ATOM 5732 C C . VAL B 1 153 ? -18.094 38.812 5.426 1 95.75 153 VAL B C 1
ATOM 5734 O O . VAL B 1 153 ? -17.188 39.5 4.977 1 95.75 153 VAL B O 1
ATOM 5737 N N . ALA B 1 154 ? -19.312 39.25 5.613 1 93.19 154 ALA B N 1
ATOM 5738 C CA . ALA B 1 154 ? -19.672 40.625 5.305 1 93.19 154 ALA B CA 1
ATOM 5739 C C . ALA B 1 154 ? -18.891 41.625 6.18 1 93.19 154 ALA B C 1
ATOM 5741 O O . ALA B 1 154 ? -18.484 42.688 5.715 1 93.19 154 ALA B O 1
ATOM 5742 N N . ASN B 1 155 ? -18.766 41.219 7.402 1 93.06 155 ASN B N 1
ATOM 5743 C CA . ASN B 1 155 ? -18 42.062 8.32 1 93.06 155 ASN B CA 1
ATOM 5744 C C . ASN B 1 155 ? -16.531 42.156 7.898 1 93.06 155 ASN B C 1
ATOM 5746 O O . ASN B 1 155 ? -15.898 43.188 8.07 1 93.06 155 ASN B O 1
ATOM 5750 N N . LEU B 1 156 ? -15.977 41.062 7.406 1 93.5 156 LEU B N 1
ATOM 5751 C CA . LEU B 1 156 ? -14.617 41.094 6.891 1 93.5 156 LEU B CA 1
ATOM 5752 C C . LEU B 1 156 ? -14.484 42.062 5.711 1 93.5 156 LEU B C 1
ATOM 5754 O O . LEU B 1 156 ? -13.516 42.812 5.625 1 93.5 156 LEU B O 1
ATOM 5758 N N . ARG B 1 157 ? -15.492 41.969 4.895 1 90.19 157 ARG B N 1
ATOM 5759 C CA . ARG B 1 157 ? -15.5 42.812 3.697 1 90.19 157 ARG B CA 1
ATOM 5760 C C . ARG B 1 157 ? -15.539 44.281 4.066 1 90.19 157 ARG B C 1
ATOM 5762 O O . ARG B 1 157 ? -14.82 45.094 3.475 1 90.19 157 ARG B O 1
ATOM 5769 N N . SER B 1 158 ? -16.281 44.594 5.078 1 88.5 158 SER B N 1
ATOM 5770 C CA . SER B 1 158 ? -16.5 46 5.449 1 88.5 158 SER B CA 1
ATOM 5771 C C . SER B 1 158 ? -15.297 46.562 6.203 1 88.5 158 SER B C 1
ATOM 5773 O O . SER B 1 158 ? -15.07 47.781 6.199 1 88.5 158 SER B O 1
ATOM 5775 N N . THR B 1 159 ? -14.523 45.688 6.738 1 88.56 159 THR B N 1
ATOM 5776 C CA . THR B 1 159 ? -13.422 46.156 7.574 1 88.56 159 THR B CA 1
ATOM 5777 C C . THR B 1 159 ? -12.078 45.906 6.902 1 88.56 159 THR B C 1
ATOM 5779 O O . THR B 1 159 ? -11.031 46.25 7.445 1 88.56 159 THR B O 1
ATOM 5782 N N . ALA B 1 160 ? -12.055 45.375 5.715 1 86.38 160 ALA B N 1
ATOM 5783 C CA . ALA B 1 160 ? -10.859 44.875 5.043 1 86.38 160 ALA B CA 1
ATOM 5784 C C . ALA B 1 160 ? -9.859 46 4.809 1 86.38 160 ALA B C 1
ATOM 5786 O O . ALA B 1 160 ? -8.656 45.781 4.695 1 86.38 160 ALA B O 1
ATOM 5787 N N . SER B 1 161 ? -10.344 47.219 4.789 1 79.19 161 SER B N 1
ATOM 5788 C CA . SER B 1 161 ? -9.492 48.344 4.41 1 79.19 161 SER B CA 1
ATOM 5789 C C . SER B 1 161 ? -8.727 48.875 5.613 1 79.19 161 SER B C 1
ATOM 5791 O O . SER B 1 161 ? -7.75 49.625 5.449 1 79.19 161 SER B O 1
ATOM 5793 N N . LEU B 1 162 ? -9.102 48.562 6.82 1 79.38 162 LEU B N 1
ATOM 5794 C CA . LEU B 1 162 ? -8.453 49.094 8.016 1 79.38 162 LEU B CA 1
ATOM 5795 C C . LEU B 1 162 ? -7.844 47.938 8.844 1 79.38 162 LEU B C 1
ATOM 5797 O O . LEU B 1 162 ? -8.57 47.125 9.414 1 79.38 162 LEU B O 1
ATOM 5801 N N . ASP B 1 163 ? -6.559 48 8.945 1 78.94 163 ASP B N 1
ATOM 5802 C CA . ASP B 1 163 ? -5.84 46.938 9.648 1 78.94 163 ASP B CA 1
ATOM 5803 C C . ASP B 1 163 ? -6.301 46.844 11.102 1 78.94 163 ASP B C 1
ATOM 5805 O O . ASP B 1 163 ? -6.457 45.719 11.633 1 78.94 163 ASP B O 1
ATOM 5809 N N . SER B 1 164 ? -6.496 48 11.664 1 80.75 164 SER B N 1
ATOM 5810 C CA . SER B 1 164 ? -6.844 48.031 13.078 1 80.75 164 SER B CA 1
ATOM 5811 C C . SER B 1 164 ? -8.25 47.5 13.32 1 80.75 164 SER B C 1
ATOM 5813 O O . SER B 1 164 ? -8.539 46.938 14.383 1 80.75 164 SER B O 1
ATOM 5815 N N . ALA B 1 165 ? -9.031 47.562 12.297 1 88 165 ALA B N 1
ATOM 5816 C CA . ALA B 1 165 ? -10.445 47.25 12.492 1 88 165 ALA B CA 1
ATOM 5817 C C . ALA B 1 165 ? -10.727 45.781 12.086 1 88 165 ALA B C 1
ATOM 5819 O O . ALA B 1 165 ? -11.695 45.188 12.555 1 88 165 ALA B O 1
ATOM 5820 N N . VAL B 1 166 ? -9.766 45.281 11.367 1 92.12 166 VAL B N 1
ATOM 5821 C CA . VAL B 1 166 ? -10.125 44.031 10.742 1 92.12 166 VAL B CA 1
ATOM 5822 C C . VAL B 1 166 ? -9.703 42.875 11.641 1 92.12 166 VAL B C 1
ATOM 5824 O O . VAL B 1 166 ? -10.219 41.75 11.516 1 92.12 166 VAL B O 1
ATOM 5827 N N . LEU B 1 167 ? -8.859 43.031 12.578 1 93.94 167 LEU B N 1
ATOM 5828 C CA . LEU B 1 167 ? -8.312 41.938 13.398 1 93.94 167 LEU B CA 1
ATOM 5829 C C . LEU B 1 167 ? -9.414 41.25 14.172 1 93.94 167 LEU B C 1
ATOM 5831 O O . LEU B 1 167 ? -9.469 40 14.203 1 93.94 167 LEU B O 1
ATOM 5835 N N . LYS B 1 168 ? -10.289 42 14.836 1 93.62 168 LYS B N 1
ATOM 5836 C CA . LYS B 1 168 ? -11.359 41.406 15.641 1 93.62 168 LYS B CA 1
ATOM 5837 C C . LYS B 1 168 ? -12.32 40.594 14.766 1 93.62 168 LYS B C 1
ATOM 5839 O O . LYS B 1 168 ? -12.633 39.438 15.07 1 93.62 168 LYS B O 1
ATOM 5844 N N . PRO B 1 169 ? -12.773 41.188 13.641 1 95 169 PRO B N 1
ATOM 5845 C CA . PRO B 1 169 ? -13.625 40.406 12.742 1 95 169 PRO B CA 1
ATOM 5846 C C . PRO B 1 169 ? -12.953 39.125 12.258 1 95 169 PRO B C 1
ATOM 5848 O O . PRO B 1 169 ? -13.617 38.094 12.086 1 95 169 PRO B O 1
ATOM 5851 N N . LEU B 1 170 ? -11.688 39.219 12.016 1 95.88 170 LEU B N 1
ATOM 5852 C CA . LEU B 1 170 ? -10.938 38.031 11.602 1 95.88 170 LEU B CA 1
ATOM 5853 C C . LEU B 1 170 ? -10.984 36.938 12.68 1 95.88 170 LEU B C 1
ATOM 5855 O O . LEU B 1 170 ? -11.219 35.781 12.375 1 95.88 170 LEU B O 1
ATOM 5859 N N . GLU B 1 171 ? -10.789 37.312 13.875 1 95.12 171 GLU B N 1
ATOM 5860 C CA . GLU B 1 171 ? -10.805 36.406 15 1 95.12 171 GLU B CA 1
ATOM 5861 C C . GLU B 1 171 ? -12.195 35.781 15.188 1 95.12 171 GLU B C 1
ATOM 5863 O O . GLU B 1 171 ? -12.32 34.594 15.461 1 95.12 171 GLU B O 1
ATOM 5868 N N . VAL B 1 172 ? -13.195 36.625 15.023 1 95.69 172 VAL B N 1
ATOM 5869 C CA . VAL B 1 172 ? -14.57 36.156 15.164 1 95.69 172 VAL B CA 1
ATOM 5870 C C . VAL B 1 172 ? -14.891 35.156 14.07 1 95.69 172 VAL B C 1
ATOM 5872 O O . VAL B 1 172 ? -15.523 34.125 14.336 1 95.69 172 VAL B O 1
ATOM 5875 N N . PHE B 1 173 ? -14.469 35.5 12.922 1 97 173 PHE B N 1
ATOM 5876 C CA . PHE B 1 173 ? -14.68 34.625 11.789 1 97 173 PHE B CA 1
ATOM 5877 C C . PHE B 1 173 ? -14.016 33.25 12.031 1 97 173 PHE B C 1
ATOM 5879 O O . PHE B 1 173 ? -14.641 32.219 11.867 1 97 173 PHE B O 1
ATOM 5886 N N . ASN B 1 174 ? -12.695 33.25 12.406 1 96.06 174 ASN B N 1
ATOM 5887 C CA . ASN B 1 174 ? -11.961 32.031 12.656 1 96.06 174 ASN B CA 1
ATOM 5888 C C . ASN B 1 174 ? -12.609 31.188 13.766 1 96.06 174 ASN B C 1
ATOM 5890 O O . ASN B 1 174 ? -12.758 29.984 13.633 1 96.06 174 ASN B O 1
ATOM 5894 N N . ASN B 1 175 ? -12.992 31.859 14.82 1 94.25 175 ASN B N 1
ATOM 5895 C CA . ASN B 1 175 ? -13.648 31.172 15.93 1 94.25 175 ASN B CA 1
ATOM 5896 C C . ASN B 1 175 ? -14.961 30.531 15.5 1 94.25 175 ASN B C 1
ATOM 5898 O O . ASN B 1 175 ? -15.312 29.453 15.977 1 94.25 175 ASN B O 1
ATOM 5902 N N . HIS B 1 176 ? -15.664 31.234 14.641 1 94.5 176 HIS B N 1
ATOM 5903 C CA . HIS B 1 176 ? -16.906 30.703 14.102 1 94.5 176 HIS B CA 1
ATOM 5904 C C . HIS B 1 176 ? -16.656 29.406 13.344 1 94.5 176 HIS B C 1
ATOM 5906 O O . HIS B 1 176 ? -17.406 28.438 13.516 1 94.5 176 HIS B O 1
ATOM 5912 N N . LEU B 1 177 ? -15.633 29.359 12.578 1 94.56 177 LEU B N 1
ATOM 5913 C CA . LEU B 1 177 ? -15.336 28.156 11.797 1 94.56 177 LEU B CA 1
ATOM 5914 C C . LEU B 1 177 ? -14.852 27.031 12.688 1 94.56 177 LEU B C 1
ATOM 5916 O O . LEU B 1 177 ? -15.102 25.859 12.398 1 94.56 177 LEU B O 1
ATOM 5920 N N . TYR B 1 178 ? -14.156 27.328 13.75 1 90.62 178 TYR B N 1
ATOM 5921 C CA . TYR B 1 178 ? -13.742 26.312 14.703 1 90.62 178 TYR B CA 1
ATOM 5922 C C . TYR B 1 178 ? -14.953 25.672 15.375 1 90.62 178 TYR B C 1
ATOM 5924 O O . TYR B 1 178 ? -14.984 24.453 15.586 1 90.62 178 TYR B O 1
ATOM 5932 N N . GLN 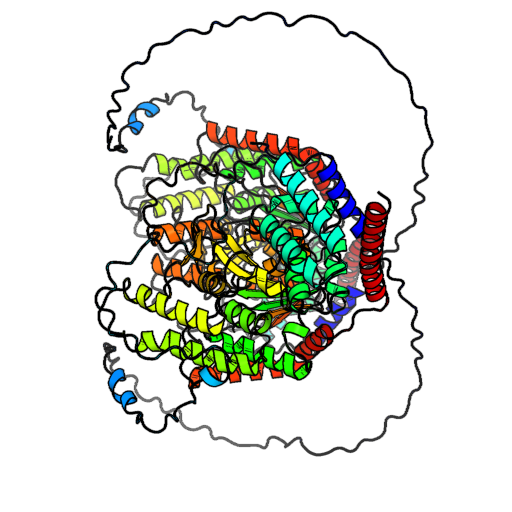B 1 179 ? -15.898 26.5 15.625 1 88.81 179 GLN B N 1
ATOM 5933 C CA . GLN B 1 179 ? -17.094 26.031 16.312 1 88.81 179 GLN B CA 1
ATOM 5934 C C . GLN B 1 179 ? -18 25.25 15.367 1 88.81 179 GLN B C 1
ATOM 5936 O O . GLN B 1 179 ? -18.656 24.281 15.773 1 88.81 179 GLN B O 1
ATOM 5941 N N . TYR B 1 180 ? -18.016 25.766 14.164 1 91.81 180 TYR B N 1
ATOM 5942 C CA . TYR B 1 180 ? -18.891 25.156 13.164 1 91.81 180 TYR B CA 1
ATOM 5943 C C . TYR B 1 180 ? -18.125 24.828 11.891 1 91.81 180 TYR B C 1
ATOM 5945 O O . TYR B 1 180 ? -18.312 25.5 10.867 1 91.81 180 TYR B O 1
ATOM 5953 N N . PRO B 1 181 ? -17.484 23.656 11.93 1 88.06 181 PRO B N 1
ATOM 5954 C CA . PRO B 1 181 ? -16.656 23.328 10.766 1 88.06 181 PRO B CA 1
ATOM 5955 C C . PRO B 1 181 ? -17.484 23.125 9.5 1 88.06 181 PRO B C 1
ATOM 5957 O O . PRO B 1 181 ? -16.969 23.328 8.391 1 88.06 181 PRO B O 1
ATOM 5960 N N . PHE B 1 182 ? -18.703 22.844 9.57 1 88 182 PHE B N 1
ATOM 5961 C CA . PHE B 1 182 ? -19.547 22.609 8.406 1 88 182 PHE B CA 1
ATOM 5962 C C . PHE B 1 182 ? -19.922 23.922 7.73 1 88 182 PHE B C 1
ATOM 5964 O O . PHE B 1 182 ? -20.438 23.922 6.609 1 88 182 PHE B O 1
ATOM 5971 N N . ALA B 1 183 ? -19.625 25.062 8.414 1 93.81 183 ALA B N 1
ATOM 5972 C CA . ALA B 1 183 ? -19.922 26.375 7.848 1 93.81 183 ALA B CA 1
ATOM 5973 C C . ALA B 1 183 ? -18.953 26.719 6.719 1 93.81 183 ALA B C 1
ATOM 5975 O O . ALA B 1 183 ? -19.141 27.703 5.996 1 93.81 183 ALA B O 1
ATOM 5976 N N . LYS B 1 184 ? -17.953 25.891 6.555 1 94.38 184 LYS B N 1
ATOM 5977 C CA . LYS B 1 184 ? -16.922 26.109 5.547 1 94.38 184 LYS B CA 1
ATOM 5978 C C . LYS B 1 184 ? -17.531 26.297 4.164 1 94.38 184 LYS B C 1
ATOM 5980 O O . LYS B 1 184 ? -17.141 27.203 3.422 1 94.38 184 LYS B O 1
ATOM 5985 N N . GLY B 1 185 ? -18.469 25.516 3.857 1 93.56 185 GLY B N 1
ATOM 5986 C CA . GLY B 1 185 ? -19.094 25.594 2.547 1 93.56 185 GLY B CA 1
ATOM 5987 C C . GLY B 1 185 ? -19.719 26.953 2.258 1 93.56 185 GLY B C 1
ATOM 5988 O O . GLY B 1 185 ? -19.484 27.531 1.199 1 93.56 185 GLY B O 1
ATOM 5989 N N . VAL B 1 186 ? -20.469 27.438 3.172 1 94.81 186 VAL B N 1
ATOM 5990 C CA . VAL B 1 186 ? -21.141 28.719 3.025 1 94.81 186 VAL B CA 1
ATOM 5991 C C . VAL B 1 186 ? -20.094 29.844 2.977 1 94.81 186 VAL B C 1
ATOM 5993 O O . VAL B 1 186 ? -20.234 30.797 2.211 1 94.81 186 VAL B O 1
ATOM 5996 N N . ALA B 1 187 ? -19.094 29.719 3.756 1 96.5 187 ALA B N 1
ATOM 5997 C CA . ALA B 1 187 ? -18.031 30.719 3.779 1 96.5 187 ALA B CA 1
ATOM 5998 C C . ALA B 1 187 ? -17.328 30.812 2.428 1 96.5 187 ALA B C 1
ATOM 6000 O O . ALA B 1 187 ? -17.094 31.922 1.917 1 96.5 187 ALA B O 1
ATOM 6001 N N . VAL B 1 188 ? -17.031 29.672 1.895 1 95.12 188 VAL B N 1
ATOM 6002 C CA . VAL B 1 188 ? -16.344 29.625 0.614 1 95.12 188 VAL B CA 1
ATOM 6003 C C . VAL B 1 188 ? -17.234 30.188 -0.484 1 95.12 188 VAL B C 1
ATOM 6005 O O . VAL B 1 188 ? -16.781 30.969 -1.325 1 95.12 188 VAL B O 1
ATOM 6008 N N . ARG B 1 189 ? -18.484 29.859 -0.458 1 93.06 189 ARG B N 1
ATOM 6009 C CA . ARG B 1 189 ? -19.422 30.328 -1.458 1 93.06 189 ARG B CA 1
ATOM 6010 C C . ARG B 1 189 ? -19.656 31.828 -1.321 1 93.06 189 ARG B C 1
ATOM 6012 O O . ARG B 1 189 ? -20.031 32.5 -2.291 1 93.06 189 ARG B O 1
ATOM 6019 N N . SER B 1 190 ? -19.422 32.312 -0.128 1 94.31 190 SER B N 1
ATOM 6020 C CA . SER B 1 190 ? -19.562 33.75 0.12 1 94.31 190 SER B CA 1
ATOM 6021 C C . SER B 1 190 ? -18.25 34.5 -0.151 1 94.31 190 SER B C 1
ATOM 6023 O O . SER B 1 190 ? -18.078 35.625 0.294 1 94.31 190 SER B O 1
ATOM 6025 N N . HIS B 1 191 ? -17.266 33.812 -0.762 1 94.5 191 HIS B N 1
ATOM 6026 C CA . HIS B 1 191 ? -16.016 34.375 -1.249 1 94.5 191 HIS B CA 1
ATOM 6027 C C . HIS B 1 191 ? -15.094 34.75 -0.093 1 94.5 191 HIS B C 1
ATOM 6029 O O . HIS B 1 191 ? -14.391 35.781 -0.165 1 94.5 191 HIS B O 1
ATOM 6035 N N . ALA B 1 192 ? -15.203 34.062 0.99 1 96.19 192 ALA B N 1
ATOM 6036 C CA . ALA B 1 192 ? -14.359 34.344 2.154 1 96.19 192 ALA B CA 1
ATOM 6037 C C . ALA B 1 192 ? -12.875 34.188 1.802 1 96.19 192 ALA B C 1
ATOM 6039 O O . ALA B 1 192 ? -12.039 34.938 2.318 1 96.19 192 ALA B O 1
ATOM 6040 N N . VAL B 1 193 ? -12.547 33.25 0.952 1 96.31 193 VAL B N 1
ATOM 6041 C CA . VAL B 1 193 ? -11.156 33.031 0.571 1 96.31 193 VAL B CA 1
ATOM 6042 C C . VAL B 1 193 ? -10.578 34.281 -0.082 1 96.31 193 VAL B C 1
ATOM 6044 O O . VAL B 1 193 ? -9.484 34.719 0.271 1 96.31 193 VAL B O 1
ATOM 6047 N N . SER B 1 194 ? -11.344 34.844 -0.985 1 95 194 SER B N 1
ATOM 6048 C CA . SER B 1 194 ? -10.906 36.062 -1.689 1 95 194 SER B CA 1
ATOM 6049 C C . SER B 1 194 ? -10.695 37.219 -0.726 1 95 194 SER B C 1
ATOM 6051 O O . SER B 1 194 ? -9.727 37.969 -0.85 1 95 194 SER B O 1
ATOM 6053 N N . GLN B 1 195 ? -11.562 37.344 0.203 1 94.44 195 GLN B N 1
ATOM 6054 C CA . GLN B 1 195 ? -11.461 38.438 1.182 1 94.44 195 GLN B CA 1
ATOM 6055 C C . GLN B 1 195 ? -10.234 38.25 2.072 1 94.44 195 GLN B C 1
ATOM 6057 O O . GLN B 1 195 ? -9.523 39.219 2.348 1 94.44 195 GLN B O 1
ATOM 6062 N N . LEU B 1 196 ? -10.023 37.031 2.514 1 96.06 196 LEU B N 1
ATOM 6063 C CA . LEU B 1 196 ? -8.906 36.75 3.402 1 96.06 196 LEU B CA 1
ATOM 6064 C C . LEU B 1 196 ? -7.574 36.969 2.68 1 96.06 196 LEU B C 1
ATOM 6066 O O . LEU B 1 196 ? -6.617 37.469 3.266 1 96.06 196 LEU B O 1
ATOM 6070 N N . LEU B 1 197 ? -7.52 36.531 1.433 1 95.31 197 LEU B N 1
ATOM 6071 C CA . LEU B 1 197 ? -6.309 36.75 0.641 1 95.31 197 LEU B CA 1
ATOM 6072 C C . LEU B 1 197 ? -6.023 38.25 0.476 1 95.31 197 LEU B C 1
ATOM 6074 O O . LEU B 1 197 ? -4.871 38.656 0.594 1 95.31 197 LEU B O 1
ATOM 6078 N N . HIS B 1 198 ? -7.047 38.969 0.227 1 93.19 198 HIS B N 1
ATOM 6079 C CA . HIS B 1 198 ? -6.914 40.406 0.089 1 93.19 198 HIS B CA 1
ATOM 6080 C C . HIS B 1 198 ? -6.418 41.062 1.383 1 93.19 198 HIS B C 1
ATOM 6082 O O . HIS B 1 198 ? -5.492 41.875 1.364 1 93.19 198 HIS B O 1
ATOM 6088 N N . ILE B 1 199 ? -7.016 40.688 2.473 1 94.19 199 ILE B N 1
ATOM 6089 C CA . ILE B 1 199 ? -6.656 41.219 3.779 1 94.19 199 ILE B CA 1
ATOM 6090 C C . ILE B 1 199 ? -5.207 40.875 4.102 1 94.19 199 ILE B C 1
ATOM 6092 O O . ILE B 1 199 ? -4.434 41.719 4.535 1 94.19 199 ILE B O 1
ATOM 6096 N N . ARG B 1 200 ? -4.805 39.625 3.896 1 94.12 200 ARG B N 1
ATOM 6097 C CA . ARG B 1 200 ? -3.455 39.125 4.188 1 94.12 200 ARG B CA 1
ATOM 6098 C C . ARG B 1 200 ? -2.416 39.906 3.379 1 94.12 200 ARG B C 1
ATOM 6100 O O . ARG B 1 200 ? -1.396 40.344 3.92 1 94.12 200 ARG B O 1
ATOM 6107 N N . ASP B 1 201 ? -2.674 40.094 2.119 1 92.5 201 ASP B N 1
ATOM 6108 C CA . ASP B 1 201 ? -1.646 40.625 1.22 1 92.5 201 ASP B CA 1
ATOM 6109 C C . ASP B 1 201 ? -1.578 42.156 1.277 1 92.5 201 ASP B C 1
ATOM 6111 O O . ASP B 1 201 ? -0.539 42.75 0.979 1 92.5 201 ASP B O 1
ATOM 6115 N N . LYS B 1 202 ? -2.619 42.844 1.68 1 89.12 202 LYS B N 1
ATOM 6116 C CA . LYS B 1 202 ? -2.65 44.281 1.719 1 89.12 202 LYS B CA 1
ATOM 6117 C C . LYS B 1 202 ? -2.223 44.812 3.088 1 89.12 202 LYS B C 1
ATOM 6119 O O . LYS B 1 202 ? -1.707 45.938 3.199 1 89.12 202 LYS B O 1
ATOM 6124 N N . SER B 1 203 ? -2.455 44 4.031 1 92.25 203 SER B N 1
ATOM 6125 C CA . SER B 1 203 ? -2.156 44.438 5.387 1 92.25 203 SER B CA 1
ATOM 6126 C C . SER B 1 203 ? -0.652 44.5 5.629 1 92.25 203 SER B C 1
ATOM 6128 O O . SER B 1 203 ? 0.102 43.688 5.098 1 92.25 203 SER B O 1
ATOM 6130 N N . GLU B 1 204 ? -0.241 45.469 6.441 1 90.81 204 GLU B N 1
ATOM 6131 C CA . GLU B 1 204 ? 1.148 45.531 6.883 1 90.81 204 GLU B CA 1
ATOM 6132 C C . GLU B 1 204 ? 1.303 45.062 8.32 1 90.81 204 GLU B C 1
ATOM 6134 O O . GLU B 1 204 ? 2.424 44.875 8.805 1 90.81 204 GLU B O 1
ATOM 6139 N N . ASN B 1 205 ? 0.178 44.844 8.945 1 92.69 205 ASN B N 1
ATOM 6140 C CA . ASN B 1 205 ? 0.172 44.344 10.32 1 92.69 205 ASN B CA 1
ATOM 6141 C C . ASN B 1 205 ? 0.367 42.844 10.367 1 92.69 205 ASN B C 1
ATOM 6143 O O . ASN B 1 205 ? -0.467 42.062 9.859 1 92.69 205 ASN B O 1
ATOM 6147 N N . GLU B 1 206 ? 1.418 42.469 11.078 1 93.5 206 GLU B N 1
ATOM 6148 C CA . GLU B 1 206 ? 1.768 41.031 11.102 1 93.5 206 GLU B CA 1
ATOM 6149 C C . GLU B 1 206 ? 0.7 40.219 11.82 1 93.5 206 GLU B C 1
ATOM 6151 O O . GLU B 1 206 ? 0.446 39.062 11.453 1 93.5 206 GLU B O 1
ATOM 6156 N N . SER B 1 207 ? 0.083 40.75 12.844 1 93.62 207 SER B N 1
ATOM 6157 C CA . SER B 1 207 ? -0.97 40.031 13.562 1 93.62 207 SER B CA 1
ATOM 6158 C C . SER B 1 207 ? -2.162 39.75 12.656 1 93.62 207 SER B C 1
ATOM 6160 O O . SER B 1 207 ? -2.754 38.656 12.727 1 93.62 207 SER B O 1
ATOM 6162 N N . VAL B 1 208 ? -2.459 40.75 11.797 1 95.38 208 VAL B N 1
ATOM 6163 C CA . VAL B 1 208 ? -3.561 40.594 10.859 1 95.38 208 VAL B CA 1
ATOM 6164 C C . VAL B 1 208 ? -3.221 39.5 9.844 1 95.38 208 VAL B C 1
ATOM 6166 O O . VAL B 1 208 ? -4.051 38.656 9.555 1 95.38 208 VAL B O 1
ATOM 6169 N N . LYS B 1 209 ? -2.008 39.5 9.383 1 96.31 209 LYS B N 1
ATOM 6170 C CA . LYS B 1 209 ? -1.573 38.5 8.414 1 96.31 209 LYS B CA 1
ATOM 6171 C C . LYS B 1 209 ? -1.633 37.094 9 1 96.31 209 LYS B C 1
ATOM 6173 O O . LYS B 1 209 ? -2.064 36.156 8.328 1 96.31 209 LYS B O 1
ATOM 6178 N N . MET B 1 210 ? -1.239 37 10.258 1 96.12 210 MET B N 1
ATOM 6179 C CA . MET B 1 210 ? -1.215 35.719 10.945 1 96.12 210 MET B CA 1
ATOM 6180 C C . MET B 1 210 ? -2.621 35.156 11.062 1 96.12 210 MET B C 1
ATOM 6182 O O . MET B 1 210 ? -2.842 33.969 10.758 1 96.12 210 MET B O 1
ATOM 6186 N N . VAL B 1 211 ? -3.527 35.938 11.484 1 95.75 211 VAL B N 1
ATOM 6187 C CA . VAL B 1 211 ? -4.895 35.469 11.711 1 95.75 211 VAL B CA 1
ATOM 6188 C C . VAL B 1 211 ? -5.57 35.219 10.367 1 95.75 211 VAL B C 1
ATOM 6190 O O . VAL B 1 211 ? -6.379 34.281 10.25 1 95.75 211 VAL B O 1
ATOM 6193 N N . ALA B 1 212 ? -5.246 36.031 9.352 1 96.75 212 ALA B N 1
ATOM 6194 C CA . ALA B 1 212 ? -5.781 35.781 8.016 1 96.75 212 ALA B CA 1
ATOM 6195 C C . ALA B 1 212 ? -5.305 34.438 7.457 1 96.75 212 ALA B C 1
ATOM 6197 O O . ALA B 1 212 ? -6.078 33.719 6.84 1 96.75 212 ALA B O 1
ATOM 6198 N N . ARG B 1 213 ? -4.035 34.156 7.695 1 97.38 213 ARG B N 1
ATOM 6199 C CA . ARG B 1 213 ? -3.488 32.875 7.238 1 97.38 213 ARG B CA 1
ATOM 6200 C C . ARG B 1 213 ? -4.188 31.703 7.922 1 97.38 213 ARG B C 1
ATOM 6202 O O . ARG B 1 213 ? -4.449 30.672 7.289 1 97.38 213 ARG B O 1
ATOM 6209 N N . GLU B 1 214 ? -4.414 31.844 9.172 1 96.56 214 GLU B N 1
ATOM 6210 C CA . GLU B 1 214 ? -5.152 30.812 9.906 1 96.56 214 GLU B CA 1
ATOM 6211 C C . GLU B 1 214 ? -6.539 30.594 9.305 1 96.56 214 GLU B C 1
ATOM 6213 O O . GLU B 1 214 ? -6.984 29.453 9.156 1 96.56 214 GLU B O 1
ATOM 6218 N N . GLY B 1 215 ? -7.227 31.703 8.977 1 97.12 215 GLY B N 1
ATOM 6219 C CA . GLY B 1 215 ? -8.531 31.594 8.336 1 97.12 215 GLY B CA 1
ATOM 6220 C C . GLY B 1 215 ? -8.484 30.875 7.004 1 97.12 215 GLY B C 1
ATOM 6221 O O . GLY B 1 215 ? -9.352 30.062 6.699 1 97.12 215 GLY B O 1
ATOM 6222 N N . LEU B 1 216 ? -7.496 31.266 6.227 1 97.19 216 LEU B N 1
ATOM 6223 C CA . LEU B 1 216 ? -7.312 30.594 4.941 1 97.19 216 LEU B CA 1
ATOM 6224 C C . LEU B 1 216 ? -7.117 29.094 5.125 1 97.19 216 LEU B C 1
ATOM 6226 O O . LEU B 1 216 ? -7.672 28.297 4.363 1 97.19 216 LEU B O 1
ATOM 6230 N N . ASN B 1 217 ? -6.336 28.703 6.145 1 97 217 ASN B N 1
ATOM 6231 C CA . ASN B 1 217 ? -6.129 27.297 6.457 1 97 217 ASN B CA 1
ATOM 6232 C C . ASN B 1 217 ? -7.438 26.594 6.828 1 97 217 ASN B C 1
ATOM 6234 O O . ASN B 1 217 ? -7.699 25.469 6.398 1 97 217 ASN B O 1
ATOM 6238 N N . LEU B 1 218 ? -8.266 27.25 7.625 1 96.06 218 LEU B N 1
ATOM 6239 C CA . LEU B 1 218 ? -9.539 26.703 8.062 1 96.06 218 LEU B CA 1
ATOM 6240 C C . LEU B 1 218 ? -10.469 26.453 6.871 1 96.06 218 LEU B C 1
ATOM 6242 O O . LEU B 1 218 ? -11.266 25.516 6.883 1 96.06 218 LEU B O 1
ATOM 6246 N N . LEU B 1 219 ? -10.297 27.281 5.84 1 96.44 219 LEU B N 1
ATOM 6247 C CA . LEU B 1 219 ? -11.133 27.156 4.652 1 96.44 219 LEU B CA 1
ATOM 6248 C C . LEU B 1 219 ? -10.539 26.156 3.672 1 96.44 219 LEU B C 1
ATOM 6250 O O . LEU B 1 219 ? -11.141 25.859 2.635 1 96.44 219 LEU B O 1
ATOM 6254 N N . GLY B 1 220 ? -9.344 25.625 3.961 1 95.69 220 GLY B N 1
ATOM 6255 C CA . GLY B 1 220 ? -8.711 24.625 3.123 1 95.69 220 GLY B CA 1
ATOM 6256 C C . GLY B 1 220 ? -7.961 25.203 1.942 1 95.69 220 GLY B C 1
ATOM 6257 O O . GLY B 1 220 ? -7.695 24.516 0.96 1 95.69 220 GLY B O 1
ATOM 6258 N N . TYR B 1 221 ? -7.68 26.531 2.016 1 95.06 221 TYR B N 1
ATOM 6259 C CA . TYR B 1 221 ? -6.922 27.156 0.937 1 95.06 221 TYR B CA 1
ATOM 6260 C C . TYR B 1 221 ? -5.457 26.734 0.987 1 95.06 221 TYR B C 1
ATOM 6262 O O . TYR B 1 221 ? -4.848 26.719 2.059 1 95.06 221 TYR B O 1
ATOM 6270 N N . GLN B 1 222 ? -4.957 26.344 -0.198 1 93.94 222 GLN B N 1
ATOM 6271 C CA . GLN B 1 222 ? -3.553 25.953 -0.29 1 93.94 222 GLN B CA 1
ATOM 6272 C C . GLN B 1 222 ? -2.783 26.891 -1.213 1 93.94 222 GLN B C 1
ATOM 6274 O O . GLN B 1 222 ? -3.26 27.234 -2.297 1 93.94 222 GLN B O 1
ATOM 6279 N N . GLU B 1 223 ? -1.645 27.312 -0.68 1 93.5 223 GLU B N 1
ATOM 6280 C CA . GLU B 1 223 ? -0.721 28.031 -1.558 1 93.5 223 GLU B CA 1
ATOM 6281 C C . GLU B 1 223 ? -0.184 27.109 -2.654 1 93.5 223 GLU B C 1
ATOM 6283 O O . GLU B 1 223 ? -0.188 25.891 -2.506 1 93.5 223 GLU B O 1
ATOM 6288 N N . ALA B 1 224 ? 0.233 27.734 -3.738 1 93.06 224 ALA B N 1
ATOM 6289 C CA . ALA B 1 224 ? 0.845 26.953 -4.812 1 93.06 224 ALA B CA 1
ATOM 6290 C C . ALA B 1 224 ? 2.107 26.25 -4.328 1 93.06 224 ALA B C 1
ATOM 6292 O O . ALA B 1 224 ? 2.834 26.766 -3.48 1 93.06 224 ALA B O 1
ATOM 6293 N N . VAL B 1 225 ? 2.348 25.094 -4.914 1 94.56 225 VAL B N 1
ATOM 6294 C CA . VAL B 1 225 ? 3.551 24.344 -4.551 1 94.56 225 VAL B CA 1
ATOM 6295 C C . VAL B 1 225 ? 4.781 25.062 -5.105 1 94.56 225 VAL B C 1
ATOM 6297 O O . VAL B 1 225 ? 4.684 25.828 -6.066 1 94.56 225 VAL B O 1
ATOM 6300 N N . GLY B 1 226 ? 5.898 24.812 -4.504 1 90.12 226 GLY B N 1
ATOM 6301 C CA . GLY B 1 226 ? 7.105 25.562 -4.797 1 90.12 226 GLY B CA 1
ATOM 6302 C C . GLY B 1 226 ? 7.887 25.016 -5.973 1 90.12 226 GLY B C 1
ATOM 6303 O O . GLY B 1 226 ? 8.883 25.609 -6.395 1 90.12 226 GLY B O 1
ATOM 6304 N N . SER B 1 227 ? 7.523 23.891 -6.531 1 93.44 227 SER B N 1
ATOM 6305 C CA . SER B 1 227 ? 8.25 23.219 -7.602 1 93.44 227 SER B CA 1
ATOM 6306 C C . SER B 1 227 ? 7.305 22.75 -8.711 1 93.44 227 SER B C 1
ATOM 6308 O O . SER B 1 227 ? 6.203 23.281 -8.852 1 93.44 227 SER B O 1
ATOM 6310 N N . GLN B 1 228 ? 7.824 21.828 -9.578 1 94.81 228 GLN B N 1
ATOM 6311 C CA . GLN B 1 228 ? 7.059 21.344 -10.727 1 94.81 228 GLN B CA 1
ATOM 6312 C C . GLN B 1 228 ? 5.801 20.609 -10.281 1 94.81 228 GLN B C 1
ATOM 6314 O O . GLN B 1 228 ? 4.832 20.516 -11.031 1 94.81 228 GLN B O 1
ATOM 6319 N N . GLY B 1 229 ? 5.801 20.172 -9.141 1 97.19 229 GLY B N 1
ATOM 6320 C CA . GLY B 1 229 ? 4.715 19.438 -8.508 1 97.19 229 GLY B CA 1
ATOM 6321 C C . GLY B 1 229 ? 4.895 19.281 -7.016 1 97.19 229 GLY B C 1
ATOM 6322 O O . GLY B 1 229 ? 5.668 20 -6.391 1 97.19 229 GLY B O 1
ATOM 6323 N N . ILE B 1 230 ? 4.133 18.422 -6.469 1 98.19 230 ILE B N 1
ATOM 6324 C CA . ILE B 1 230 ? 4.133 18.281 -5.02 1 98.19 230 ILE B CA 1
ATOM 6325 C C . ILE B 1 230 ? 5.41 17.562 -4.574 1 98.19 230 ILE B C 1
ATOM 6327 O O . ILE B 1 230 ? 5.793 16.547 -5.145 1 98.19 230 ILE B O 1
ATOM 6331 N N . ARG B 1 231 ? 6.09 18.078 -3.656 1 98.62 231 ARG B N 1
ATOM 6332 C CA . ARG B 1 231 ? 7.258 17.469 -3.027 1 98.62 231 ARG B CA 1
ATOM 6333 C C . ARG B 1 231 ? 6.926 16.969 -1.625 1 98.62 231 ARG B C 1
ATOM 6335 O O . ARG B 1 231 ? 6.586 17.766 -0.743 1 98.62 231 ARG B O 1
ATOM 6342 N N . ILE B 1 232 ? 7.074 15.609 -1.375 1 98.75 232 ILE B N 1
ATOM 6343 C CA . ILE B 1 232 ? 6.645 14.984 -0.129 1 98.75 232 ILE B CA 1
ATOM 6344 C C . ILE B 1 232 ? 7.848 14.367 0.578 1 98.75 232 ILE B C 1
ATOM 6346 O O . ILE B 1 232 ? 8.68 13.711 -0.056 1 98.75 232 ILE B O 1
ATOM 6350 N N . LEU B 1 233 ? 7.973 14.625 1.851 1 98.81 233 LEU B N 1
ATOM 6351 C CA . LEU B 1 233 ? 8.922 13.938 2.721 1 98.81 233 LEU B CA 1
ATOM 6352 C C . LEU B 1 233 ? 8.188 13.055 3.729 1 98.81 233 LEU B C 1
ATOM 6354 O O . LEU B 1 233 ? 7.328 13.531 4.469 1 98.81 233 LEU B O 1
ATOM 6358 N N . CYS B 1 234 ? 8.5 11.797 3.715 1 98.5 234 CYS B N 1
ATOM 6359 C CA . CYS B 1 234 ? 7.918 10.875 4.688 1 98.5 234 CYS B CA 1
ATOM 6360 C C . CYS B 1 234 ? 9 10.266 5.57 1 98.5 234 CYS B C 1
ATOM 6362 O O . CYS B 1 234 ? 9.984 9.719 5.066 1 98.5 234 CYS B O 1
ATOM 6364 N N . LEU B 1 235 ? 8.797 10.359 6.883 1 98 235 LEU B N 1
ATOM 6365 C CA . LEU B 1 235 ? 9.742 9.836 7.863 1 98 235 LEU B CA 1
ATOM 6366 C C . LEU B 1 235 ? 9.133 8.68 8.648 1 98 235 LEU B C 1
ATOM 6368 O O . LEU B 1 235 ? 8.125 8.852 9.336 1 98 235 LEU B O 1
ATOM 6372 N N . ASP B 1 236 ? 9.797 7.5 8.609 1 95.69 236 ASP B N 1
ATOM 6373 C CA . ASP B 1 236 ? 9.352 6.309 9.328 1 95.69 236 ASP B CA 1
ATOM 6374 C C . ASP B 1 236 ? 9.5 6.484 10.836 1 95.69 236 ASP B C 1
ATOM 6376 O O . ASP B 1 236 ? 10.094 7.461 11.297 1 95.69 236 ASP B O 1
ATOM 6380 N N . GLY B 1 237 ? 8.891 5.559 11.547 1 91.5 237 GLY B N 1
ATOM 6381 C CA . GLY B 1 237 ? 9.234 5.371 12.945 1 91.5 237 GLY B CA 1
ATOM 6382 C C . GLY B 1 237 ? 10.438 4.465 13.156 1 91.5 237 GLY B C 1
ATOM 6383 O O . GLY B 1 237 ? 10.836 3.74 12.242 1 91.5 237 GLY B O 1
ATOM 6384 N N . GLY B 1 238 ? 11.031 4.605 14.344 1 87.06 238 GLY B N 1
ATOM 6385 C CA . GLY B 1 238 ? 12.188 3.76 14.586 1 87.06 238 GLY B CA 1
ATOM 6386 C C . GLY B 1 238 ? 12.93 4.117 15.859 1 87.06 238 GLY B C 1
ATOM 6387 O O . GLY B 1 238 ? 14.102 3.783 16.016 1 87.06 238 GLY B O 1
ATOM 6388 N N . GLY B 1 239 ? 12.328 4.852 16.719 1 85.44 239 GLY B N 1
ATOM 6389 C CA . GLY B 1 239 ? 12.969 5.227 17.969 1 85.44 239 GLY B CA 1
ATOM 6390 C C . GLY B 1 239 ? 14.234 6.043 17.781 1 85.44 239 GLY B C 1
ATOM 6391 O O . GLY B 1 239 ? 14.242 7.008 17.016 1 85.44 239 GLY B O 1
ATOM 6392 N N . MET B 1 240 ? 15.258 5.637 18.453 1 85.62 240 MET B N 1
ATOM 6393 C CA . MET B 1 240 ? 16.5 6.395 18.422 1 85.62 240 MET B CA 1
ATOM 6394 C C . MET B 1 240 ? 17.234 6.191 17.094 1 85.62 240 MET B C 1
ATOM 6396 O O . MET B 1 240 ? 18.219 6.875 16.812 1 85.62 240 MET B O 1
ATOM 6400 N N . LYS B 1 241 ? 16.734 5.336 16.297 1 91 241 LYS B N 1
ATOM 6401 C CA . LYS B 1 241 ? 17.312 5.172 14.969 1 91 241 LYS B CA 1
ATOM 6402 C C . LYS B 1 241 ? 17 6.367 14.078 1 91 241 LYS B C 1
ATOM 6404 O O . LYS B 1 241 ? 17.453 6.434 12.938 1 91 241 LYS B O 1
ATOM 6409 N N . GLY B 1 242 ? 16.328 7.309 14.648 1 93 242 GLY B N 1
ATOM 6410 C CA . GLY B 1 242 ? 16.062 8.562 13.961 1 93 242 GLY B CA 1
ATOM 6411 C C . GLY B 1 242 ? 17.312 9.266 13.484 1 93 242 GLY B C 1
ATOM 6412 O O . GLY B 1 242 ? 17.266 10.086 12.57 1 93 242 GLY B O 1
ATOM 6413 N N . ILE B 1 243 ? 18.469 8.953 14.047 1 92.62 243 ILE B N 1
ATOM 6414 C CA . ILE B 1 243 ? 19.734 9.547 13.672 1 92.62 243 ILE B CA 1
ATOM 6415 C C . ILE B 1 243 ? 20.062 9.203 12.211 1 92.62 243 ILE B C 1
ATOM 6417 O O . ILE B 1 243 ? 20.688 10 11.508 1 92.62 243 ILE B O 1
ATOM 6421 N N . ILE B 1 244 ? 19.547 8.086 11.781 1 95.19 244 ILE B N 1
ATOM 6422 C CA . ILE B 1 244 ? 19.781 7.645 10.406 1 95.19 244 ILE B CA 1
ATOM 6423 C C . ILE B 1 244 ? 19.094 8.602 9.438 1 95.19 244 ILE B C 1
ATOM 6425 O O . ILE B 1 244 ? 19.719 9.086 8.492 1 95.19 244 ILE B O 1
ATOM 6429 N N . ALA B 1 245 ? 17.844 8.891 9.703 1 96.75 245 ALA B N 1
ATOM 6430 C CA . ALA B 1 245 ? 17.109 9.844 8.867 1 96.75 245 ALA B CA 1
ATOM 6431 C C . ALA B 1 245 ? 17.766 11.219 8.914 1 96.75 245 ALA B C 1
ATOM 6433 O O . ALA B 1 245 ? 17.828 11.914 7.895 1 96.75 245 ALA B O 1
ATOM 6434 N N . LEU B 1 246 ? 18.219 11.617 10.047 1 97 246 LEU B N 1
ATOM 6435 C CA . LEU B 1 246 ? 18.828 12.93 10.203 1 97 246 LEU B CA 1
ATOM 6436 C C . LEU B 1 246 ? 20.109 13.031 9.367 1 97 246 LEU B C 1
ATOM 6438 O O . LEU B 1 246 ? 20.391 14.078 8.781 1 97 246 LEU B O 1
ATOM 6442 N N . GLU B 1 247 ? 20.828 11.93 9.312 1 96.25 247 GLU B N 1
ATOM 6443 C CA . GLU B 1 247 ? 22.047 11.938 8.5 1 96.25 247 GLU B CA 1
ATOM 6444 C C . GLU B 1 247 ? 21.719 12.094 7.02 1 96.25 247 GLU B C 1
ATOM 6446 O O . GLU B 1 247 ? 22.422 12.805 6.293 1 96.25 247 GLU B O 1
ATOM 6451 N N . VAL B 1 248 ? 20.719 11.445 6.605 1 97.75 248 VAL B N 1
ATOM 6452 C CA . VAL B 1 248 ? 20.281 11.562 5.219 1 97.75 248 VAL B CA 1
ATOM 6453 C C . VAL B 1 248 ? 19.797 12.984 4.938 1 97.75 248 VAL B C 1
ATOM 6455 O O . VAL B 1 248 ? 20.141 13.57 3.914 1 97.75 248 VAL B O 1
ATOM 6458 N N . LEU B 1 249 ? 19.016 13.555 5.828 1 98.38 249 LEU B N 1
ATOM 6459 C CA . LEU B 1 249 ? 18.469 14.898 5.664 1 98.38 249 LEU B CA 1
ATOM 6460 C C . LEU B 1 249 ? 19.594 15.938 5.664 1 98.38 249 LEU B C 1
ATOM 6462 O O . LEU B 1 249 ? 19.5 16.953 4.973 1 98.38 249 LEU B O 1
ATOM 6466 N N . LYS B 1 250 ? 20.609 15.641 6.457 1 97.31 250 LYS B N 1
ATOM 6467 C CA . LYS B 1 250 ? 21.766 16.531 6.457 1 97.31 250 LYS B CA 1
ATOM 6468 C C . LYS B 1 250 ? 22.391 16.625 5.066 1 97.31 250 LYS B C 1
ATOM 6470 O O . LYS B 1 250 ? 22.75 17.703 4.609 1 97.31 250 LYS B O 1
ATOM 6475 N N . ARG B 1 251 ? 22.5 15.484 4.461 1 96.75 251 ARG B N 1
ATOM 6476 C CA . ARG B 1 251 ? 23.047 15.445 3.109 1 96.75 251 ARG B CA 1
ATOM 6477 C C . ARG B 1 251 ? 22.172 16.234 2.139 1 96.75 251 ARG B C 1
ATOM 6479 O O . ARG B 1 251 ? 22.672 16.938 1.271 1 96.75 251 ARG B O 1
ATOM 6486 N N . ILE B 1 252 ? 20.906 16.141 2.283 1 97.62 252 ILE B N 1
ATOM 6487 C CA . ILE B 1 252 ? 19.969 16.844 1.409 1 97.62 252 ILE B CA 1
ATOM 6488 C C . ILE B 1 252 ? 20.109 18.359 1.616 1 97.62 252 ILE B C 1
ATOM 6490 O O . ILE B 1 252 ? 20.203 19.109 0.648 1 97.62 252 ILE B O 1
ATOM 6494 N N . GLU B 1 253 ? 20.109 18.812 2.865 1 97.69 253 GLU B N 1
ATOM 6495 C CA . GLU B 1 253 ? 20.266 20.234 3.156 1 97.69 253 GLU B CA 1
ATOM 6496 C C . GLU B 1 253 ? 21.594 20.766 2.605 1 97.69 253 GLU B C 1
ATOM 6498 O O . GLU B 1 253 ? 21.625 21.859 2.031 1 97.69 253 GLU B O 1
ATOM 6503 N N . LEU B 1 254 ? 22.625 19.969 2.762 1 95.81 254 LEU B N 1
ATOM 6504 C CA . LEU B 1 254 ? 23.953 20.391 2.307 1 95.81 254 LEU B CA 1
ATOM 6505 C C . LEU B 1 254 ? 24 20.5 0.787 1 95.81 254 LEU B C 1
ATOM 6507 O O . LEU B 1 254 ? 24.547 21.469 0.246 1 95.81 254 LEU B O 1
ATOM 6511 N N . THR B 1 255 ? 23.453 19.531 0.144 1 96.69 255 THR B N 1
ATOM 6512 C CA . THR B 1 255 ? 23.516 19.469 -1.312 1 96.69 255 THR B CA 1
ATOM 6513 C C . THR B 1 255 ? 22.609 20.531 -1.942 1 96.69 255 THR B C 1
ATOM 6515 O O . THR B 1 255 ? 22.984 21.156 -2.932 1 96.69 255 THR B O 1
ATOM 6518 N N . THR B 1 256 ? 21.484 20.766 -1.378 1 97.19 256 THR B N 1
ATOM 6519 C CA . THR B 1 256 ? 20.531 21.719 -1.95 1 97.19 256 THR B CA 1
ATOM 6520 C C . THR B 1 256 ? 20.859 23.141 -1.498 1 97.19 256 THR B C 1
ATOM 6522 O O . THR B 1 256 ? 20.438 24.109 -2.141 1 97.19 256 THR B O 1
ATOM 6525 N N . GLY B 1 257 ? 21.453 23.266 -0.361 1 96.38 257 GLY B N 1
ATOM 6526 C CA . GLY B 1 257 ? 21.734 24.562 0.223 1 96.38 257 GLY B CA 1
ATOM 6527 C C . GLY B 1 257 ? 20.5 25.234 0.802 1 96.38 257 GLY B C 1
ATOM 6528 O O . GLY B 1 257 ? 20.484 26.453 1 1 96.38 257 GLY B O 1
ATOM 6529 N N . ARG B 1 258 ? 19.5 24.469 1.015 1 96.75 258 ARG B N 1
ATOM 6530 C CA . ARG B 1 258 ? 18.234 24.984 1.521 1 96.75 258 ARG B CA 1
ATOM 6531 C C . ARG B 1 258 ? 17.766 24.203 2.746 1 96.75 258 ARG B C 1
ATOM 6533 O O . ARG B 1 258 ? 18.141 23.031 2.924 1 96.75 258 ARG B O 1
ATOM 6540 N N . ARG B 1 259 ? 16.953 24.875 3.523 1 97.31 259 ARG B N 1
ATOM 6541 C CA . ARG B 1 259 ? 16.359 24.188 4.668 1 97.31 259 ARG B CA 1
ATOM 6542 C C . ARG B 1 259 ? 15.297 23.203 4.215 1 97.31 259 ARG B C 1
ATOM 6544 O O . ARG B 1 259 ? 14.695 23.375 3.152 1 97.31 259 ARG B O 1
ATOM 6551 N N . ILE B 1 260 ? 15.039 22.188 5.051 1 98.12 260 ILE B N 1
ATOM 6552 C CA . ILE B 1 260 ? 14.125 21.109 4.688 1 98.12 260 ILE B CA 1
ATOM 6553 C C . ILE B 1 260 ? 12.727 21.672 4.449 1 98.12 260 ILE B C 1
ATOM 6555 O O . ILE B 1 260 ? 12.047 21.281 3.502 1 98.12 260 ILE B O 1
ATOM 6559 N N . TYR B 1 261 ? 12.219 22.672 5.262 1 97.19 261 TYR B N 1
ATOM 6560 C CA . TYR B 1 261 ? 10.875 23.219 5.133 1 97.19 261 TYR B CA 1
ATOM 6561 C C . TYR B 1 261 ? 10.719 23.984 3.818 1 97.19 261 TYR B C 1
ATOM 6563 O O . TYR B 1 261 ? 9.594 24.25 3.377 1 97.19 261 TYR B O 1
ATOM 6571 N N . GLU B 1 262 ? 11.875 24.266 3.148 1 96.62 262 GLU B N 1
ATOM 6572 C CA . GLU B 1 262 ? 11.836 25.016 1.898 1 96.62 262 GLU B CA 1
ATOM 6573 C C . GLU B 1 262 ? 11.758 24.094 0.694 1 96.62 262 GLU B C 1
ATOM 6575 O O . GLU B 1 262 ? 11.359 24.5 -0.397 1 96.62 262 GLU B O 1
ATOM 6580 N N . VAL B 1 263 ? 12.156 22.891 0.919 1 97.25 263 VAL B N 1
ATOM 6581 C CA . VAL B 1 263 ? 12.297 22.031 -0.261 1 97.25 263 VAL B CA 1
ATOM 6582 C C . VAL B 1 263 ? 11.203 20.969 -0.264 1 97.25 263 VAL B C 1
ATOM 6584 O O . VAL B 1 263 ? 11.102 20.188 -1.206 1 97.25 263 VAL B O 1
ATOM 6587 N N . PHE B 1 264 ? 10.406 20.938 0.732 1 98.38 264 PHE B N 1
ATOM 6588 C CA . PHE B 1 264 ? 9.273 20.031 0.756 1 98.38 264 PHE B CA 1
ATOM 6589 C C . PHE B 1 264 ? 7.977 20.781 1.014 1 98.38 264 PHE B C 1
ATOM 6591 O O . PHE B 1 264 ? 7.945 21.719 1.822 1 98.38 264 PHE B O 1
ATOM 6598 N N . ASP B 1 265 ? 6.895 20.422 0.302 1 98.06 265 ASP B N 1
ATOM 6599 C CA . ASP B 1 265 ? 5.574 21.031 0.466 1 98.06 265 ASP B CA 1
ATOM 6600 C C . ASP B 1 265 ? 4.773 20.297 1.55 1 98.06 265 ASP B C 1
ATOM 6602 O O . ASP B 1 265 ? 3.891 20.891 2.174 1 98.06 265 ASP B O 1
ATOM 6606 N N . PHE B 1 266 ? 5.074 19.031 1.675 1 98.62 266 PHE B N 1
ATOM 6607 C CA . PHE B 1 266 ? 4.348 18.141 2.58 1 98.62 266 PHE B CA 1
ATOM 6608 C C . PHE B 1 266 ? 5.309 17.234 3.324 1 98.62 266 PHE B C 1
ATOM 6610 O O . PHE B 1 266 ? 6.191 16.625 2.715 1 98.62 266 PHE B O 1
ATOM 6617 N N . ILE B 1 267 ? 5.188 17.156 4.652 1 98.81 267 ILE B N 1
ATOM 6618 C CA . ILE B 1 267 ? 6.027 16.297 5.473 1 98.81 267 ILE B CA 1
ATOM 6619 C C . ILE B 1 267 ? 5.148 15.398 6.336 1 98.81 267 ILE B C 1
ATOM 6621 O O . ILE B 1 267 ? 4.203 15.859 6.973 1 98.81 267 ILE B O 1
ATOM 6625 N N . CYS B 1 268 ? 5.406 14.117 6.281 1 98.69 268 CYS B N 1
ATOM 6626 C CA . CYS B 1 268 ? 4.695 13.125 7.082 1 98.69 268 CYS B CA 1
ATOM 6627 C C . CYS B 1 268 ? 5.648 12.398 8.023 1 98.69 268 CYS B C 1
ATOM 6629 O O . CYS B 1 268 ? 6.766 12.055 7.633 1 98.69 268 CYS B O 1
ATOM 6631 N N . GLY B 1 269 ? 5.223 12.242 9.289 1 97.94 269 GLY B N 1
ATOM 6632 C CA . GLY B 1 269 ? 6.07 11.562 10.258 1 97.94 269 GLY B CA 1
ATOM 6633 C C . GLY B 1 269 ? 5.32 10.555 11.102 1 97.94 269 GLY B C 1
ATOM 6634 O O . GLY B 1 269 ? 4.156 10.773 11.453 1 97.94 269 GLY B O 1
ATOM 6635 N N . VAL B 1 270 ? 6.004 9.5 11.43 1 95.75 270 VAL B N 1
ATOM 6636 C CA . VAL B 1 270 ? 5.496 8.461 12.32 1 95.75 270 VAL B CA 1
ATOM 6637 C C . VAL B 1 270 ? 6.465 8.266 13.484 1 95.75 270 VAL B C 1
ATOM 6639 O O . VAL B 1 270 ? 7.668 8.102 13.281 1 95.75 270 VAL B O 1
ATOM 6642 N N . SER B 1 271 ? 5.926 8.227 14.727 1 92.44 271 SER B N 1
ATOM 6643 C CA . SER B 1 271 ? 6.742 8.016 15.914 1 92.44 271 SER B CA 1
ATOM 6644 C C . SER B 1 271 ? 7.934 8.969 15.945 1 92.44 271 SER B C 1
ATOM 6646 O O . SER B 1 271 ? 7.762 10.188 15.836 1 92.44 271 SER B O 1
ATOM 6648 N N . THR B 1 272 ? 9.156 8.469 15.977 1 91.56 272 THR B N 1
ATOM 6649 C CA . THR B 1 272 ? 10.32 9.359 15.992 1 91.56 272 THR B CA 1
ATOM 6650 C C . THR B 1 272 ? 10.305 10.281 14.773 1 91.56 272 THR B C 1
ATOM 6652 O O . THR B 1 272 ? 10.742 11.43 14.859 1 91.56 272 THR B O 1
ATOM 6655 N N . GLY B 1 273 ? 9.812 9.773 13.672 1 96.06 273 GLY B N 1
ATOM 6656 C CA . GLY B 1 273 ? 9.672 10.609 12.492 1 96.06 273 GLY B CA 1
ATOM 6657 C C . GLY B 1 273 ? 8.781 11.812 12.711 1 96.06 273 GLY B C 1
ATOM 6658 O O . GLY B 1 273 ? 8.984 12.867 12.094 1 96.06 273 GLY B O 1
ATOM 6659 N N . SER B 1 274 ? 7.773 11.688 13.57 1 96.81 274 SER B N 1
ATOM 6660 C CA . SER B 1 274 ? 6.883 12.805 13.875 1 96.81 274 SER B CA 1
ATOM 6661 C C . SER B 1 274 ? 7.602 13.883 14.664 1 96.81 274 SER B C 1
ATOM 6663 O O . SER B 1 274 ? 7.324 15.078 14.5 1 96.81 274 SER B O 1
ATOM 6665 N N . ILE B 1 275 ? 8.531 13.484 15.508 1 93.88 275 ILE B N 1
ATOM 6666 C CA . ILE B 1 275 ? 9.336 14.438 16.25 1 93.88 275 ILE B CA 1
ATOM 6667 C C . ILE B 1 275 ? 10.203 15.25 15.289 1 93.88 275 ILE B C 1
ATOM 6669 O O . ILE B 1 275 ? 10.188 16.484 15.32 1 93.88 275 ILE B O 1
ATOM 6673 N N . ILE B 1 276 ? 10.867 14.539 14.469 1 96.38 276 ILE B N 1
ATOM 6674 C CA . ILE B 1 276 ? 11.766 15.164 13.508 1 96.38 276 ILE B CA 1
ATOM 6675 C C . ILE B 1 276 ? 10.977 16.078 12.57 1 96.38 276 ILE B C 1
ATOM 6677 O O . ILE B 1 276 ? 11.367 17.219 12.328 1 96.38 276 ILE B O 1
ATOM 6681 N N . ALA B 1 277 ? 9.875 15.57 12.109 1 97.75 277 ALA B N 1
ATOM 6682 C CA . ALA B 1 277 ? 9.023 16.344 11.211 1 97.75 277 ALA B CA 1
ATOM 6683 C C . ALA B 1 277 ? 8.578 17.656 11.852 1 97.75 277 ALA B C 1
ATOM 6685 O O . ALA B 1 277 ? 8.602 18.703 11.211 1 97.75 277 ALA B O 1
ATOM 6686 N N . SER B 1 278 ? 8.211 17.578 13.109 1 96.25 278 SER B N 1
ATOM 6687 C CA . SER B 1 278 ? 7.723 18.75 13.82 1 96.25 278 SER B CA 1
ATOM 6688 C C . SER B 1 278 ? 8.82 19.797 13.977 1 96.25 278 SER B C 1
ATOM 6690 O O . SER B 1 278 ? 8.586 20.984 13.75 1 96.25 278 SER B O 1
ATOM 6692 N N . LEU B 1 279 ? 10.008 19.359 14.297 1 95.44 279 LEU B N 1
ATOM 6693 C CA . LEU B 1 279 ? 11.109 20.297 14.516 1 95.44 279 LEU B CA 1
ATOM 6694 C C . LEU B 1 279 ? 11.547 20.938 13.203 1 95.44 279 LEU B C 1
ATOM 6696 O O . LEU B 1 279 ? 11.844 22.125 13.156 1 95.44 279 LEU B O 1
ATOM 6700 N N . LEU B 1 280 ? 11.523 20.172 12.172 1 97.12 280 LEU B N 1
ATOM 6701 C CA . LEU B 1 280 ? 11.938 20.656 10.867 1 97.12 280 LEU B CA 1
ATOM 6702 C C . LEU B 1 280 ? 10.898 21.625 10.297 1 97.12 280 LEU B C 1
ATOM 6704 O O . LEU B 1 280 ? 11.25 22.656 9.719 1 97.12 280 LEU B O 1
ATOM 6708 N N . ALA B 1 281 ? 9.664 21.328 10.461 1 97.25 281 ALA B N 1
ATOM 6709 C CA . ALA B 1 281 ? 8.609 22.031 9.758 1 97.25 281 ALA B CA 1
ATOM 6710 C C . ALA B 1 281 ? 8.117 23.234 10.57 1 97.25 281 ALA B C 1
ATOM 6712 O O . ALA B 1 281 ? 8 24.344 10.047 1 97.25 281 ALA B O 1
ATOM 6713 N N . PHE B 1 282 ? 7.824 23 11.828 1 95.62 282 PHE B N 1
ATOM 6714 C CA . PHE B 1 282 ? 7.184 24.047 12.625 1 95.62 282 PHE B CA 1
ATOM 6715 C C . PHE B 1 282 ? 8.227 24.969 13.234 1 95.62 282 PHE B C 1
ATOM 6717 O O . PHE B 1 282 ? 8.016 26.188 13.305 1 95.62 282 PHE B O 1
ATOM 6724 N N . HIS B 1 283 ? 9.32 24.406 13.625 1 92.75 283 HIS B N 1
ATOM 6725 C CA . HIS B 1 283 ? 10.359 25.234 14.227 1 92.75 283 HIS B CA 1
ATOM 6726 C C . HIS B 1 283 ? 11.391 25.656 13.188 1 92.75 283 HIS B C 1
ATOM 6728 O O . HIS B 1 283 ? 12.273 26.469 13.477 1 92.75 283 HIS B O 1
ATOM 6734 N N . LYS B 1 284 ? 11.32 25.109 12.039 1 95.75 284 LYS B N 1
ATOM 6735 C CA . LYS B 1 284 ? 12.156 25.469 10.891 1 95.75 284 LYS B CA 1
ATOM 6736 C C . LYS B 1 284 ? 13.641 25.391 11.25 1 95.75 284 LYS B C 1
ATOM 6738 O O . LYS B 1 284 ? 14.422 26.266 10.852 1 95.75 284 LYS B O 1
ATOM 6743 N N . MET B 1 285 ? 13.938 24.406 12.039 1 95.12 285 MET B N 1
ATOM 6744 C CA . MET B 1 285 ? 15.32 24.172 12.453 1 95.12 285 MET B CA 1
ATOM 6745 C C . MET B 1 285 ? 16.125 23.547 11.32 1 95.12 285 MET B C 1
ATOM 6747 O O . MET B 1 285 ? 15.57 22.844 10.469 1 95.12 285 MET B O 1
ATOM 6751 N N . SER B 1 286 ? 17.422 23.875 11.398 1 96.69 286 SER B N 1
ATOM 6752 C CA . SER B 1 286 ? 18.312 23.125 10.531 1 96.69 286 SER B CA 1
ATOM 6753 C C . SER B 1 286 ? 18.422 21.672 10.977 1 96.69 286 SER B C 1
ATOM 6755 O O . SER B 1 286 ? 18.141 21.344 12.133 1 96.69 286 SER B O 1
ATOM 6757 N N . VAL B 1 287 ? 18.828 20.844 10.07 1 97.75 287 VAL B N 1
ATOM 6758 C CA . VAL B 1 287 ? 18.953 19.438 10.406 1 97.75 287 VAL B CA 1
ATOM 6759 C C . VAL B 1 287 ? 19.984 19.25 11.516 1 97.75 287 VAL B C 1
ATOM 6761 O O . VAL B 1 287 ? 19.812 18.422 12.406 1 97.75 287 VAL B O 1
ATOM 6764 N N . ASN B 1 288 ? 21.016 20.016 11.469 1 95.44 288 ASN B N 1
ATOM 6765 C CA . ASN B 1 288 ? 22.047 19.953 12.508 1 95.44 288 ASN B CA 1
ATOM 6766 C C . ASN B 1 288 ? 21.484 20.328 13.875 1 95.44 288 ASN B C 1
ATOM 6768 O O . ASN B 1 288 ? 21.812 19.719 14.891 1 95.44 288 ASN B O 1
ATOM 6772 N N . GLU B 1 289 ? 20.703 21.328 13.883 1 94.31 289 GLU B N 1
ATOM 6773 C CA . GLU B 1 289 ? 20.062 21.734 15.133 1 94.31 289 GLU B CA 1
ATOM 6774 C C . GLU B 1 289 ? 19.141 20.625 15.648 1 94.31 289 GLU B C 1
ATOM 6776 O O . GLU B 1 289 ? 19.109 20.359 16.859 1 94.31 289 GLU B O 1
ATOM 6781 N N . VAL B 1 290 ? 18.406 20.062 14.773 1 95 290 VAL B N 1
ATOM 6782 C CA . VAL B 1 290 ? 17.5 18.984 15.164 1 95 290 VAL B CA 1
ATOM 6783 C C . VAL B 1 290 ? 18.312 17.812 15.711 1 95 290 VAL B C 1
ATOM 6785 O O . VAL B 1 290 ? 17.922 17.203 16.703 1 95 290 VAL B O 1
ATOM 6788 N N . ALA B 1 291 ? 19.406 17.469 15.023 1 92.94 291 ALA B N 1
ATOM 6789 C CA . ALA B 1 291 ? 20.25 16.359 15.469 1 92.94 291 ALA B CA 1
ATOM 6790 C C . ALA B 1 291 ? 20.75 16.594 16.891 1 92.94 291 ALA B C 1
ATOM 6792 O O . ALA B 1 291 ? 20.797 15.672 17.703 1 92.94 291 ALA B O 1
ATOM 6793 N N . SER B 1 292 ? 21.141 17.75 17.156 1 89.12 292 SER B N 1
ATOM 6794 C CA . SER B 1 292 ? 21.609 18.094 18.5 1 89.12 292 SER B CA 1
ATOM 6795 C C . SER B 1 292 ? 20.5 18 19.531 1 89.12 292 SER B C 1
ATOM 6797 O O . SER B 1 292 ? 20.688 17.453 20.609 1 89.12 292 SER B O 1
ATOM 6799 N N . ALA B 1 293 ? 19.375 18.562 19.188 1 85.75 293 ALA B N 1
ATOM 6800 C CA . ALA B 1 293 ? 18.203 18.484 20.062 1 85.75 293 ALA B CA 1
ATOM 6801 C C . ALA B 1 293 ? 17.766 17.047 20.297 1 85.75 293 ALA B C 1
ATOM 6803 O O . ALA B 1 293 ? 17.406 16.672 21.406 1 85.75 293 ALA B O 1
ATOM 6804 N N . TYR B 1 294 ? 17.859 16.328 19.266 1 84.38 294 TYR B N 1
ATOM 6805 C CA . TYR B 1 294 ? 17.438 14.93 19.266 1 84.38 294 TYR B CA 1
ATOM 6806 C C . TYR B 1 294 ? 18.281 14.094 20.219 1 84.38 294 TYR B C 1
ATOM 6808 O O . TYR B 1 294 ? 17.766 13.234 20.938 1 84.38 294 TYR B O 1
ATOM 6816 N N . LYS B 1 295 ? 19.5 14.258 20.234 1 79.44 295 LYS B N 1
ATOM 6817 C CA . LYS B 1 295 ? 20.406 13.562 21.141 1 79.44 295 LYS B CA 1
ATOM 6818 C C . LYS B 1 295 ? 20.094 13.867 22.594 1 79.44 295 LYS B C 1
ATOM 6820 O O . LYS B 1 295 ? 20.094 12.969 23.438 1 79.44 295 LYS B O 1
ATOM 6825 N N . THR B 1 296 ? 19.75 15.016 22.797 1 77.75 296 THR B N 1
ATOM 6826 C CA . THR B 1 296 ? 19.406 15.445 24.156 1 77.75 296 THR B CA 1
ATOM 6827 C C . THR B 1 296 ? 18.094 14.805 24.609 1 77.75 296 THR B C 1
ATOM 6829 O O . THR B 1 296 ? 17.984 14.344 25.734 1 77.75 296 THR B O 1
ATOM 6832 N N . LEU B 1 297 ? 17.172 14.812 23.703 1 76.25 297 LEU B N 1
ATOM 6833 C CA . LEU B 1 297 ? 15.867 14.203 23.984 1 76.25 297 LEU B CA 1
ATOM 6834 C C . LEU B 1 297 ? 16.031 12.727 24.328 1 76.25 297 LEU B C 1
ATOM 6836 O O . LEU B 1 297 ? 15.43 12.242 25.281 1 76.25 297 LEU B O 1
ATOM 6840 N N . GLY B 1 298 ? 16.734 12.016 23.516 1 74.75 298 GLY B N 1
ATOM 6841 C CA . GLY B 1 298 ? 16.953 10.602 23.766 1 74.75 298 GLY B CA 1
ATOM 6842 C C . GLY B 1 298 ? 17.562 10.312 25.125 1 74.75 298 GLY B C 1
ATOM 6843 O O . GLY B 1 298 ? 17.141 9.391 25.812 1 74.75 298 GLY B O 1
ATOM 6844 N N . ALA B 1 299 ? 18.516 11.117 25.453 1 69.19 299 ALA B N 1
ATOM 6845 C CA . ALA B 1 299 ? 19.188 10.953 26.734 1 69.19 299 ALA B CA 1
ATOM 6846 C C . ALA B 1 299 ? 18.219 11.188 27.891 1 69.19 299 ALA B C 1
ATOM 6848 O O . ALA B 1 299 ? 18.25 10.484 28.906 1 69.19 299 ALA B O 1
ATOM 6849 N N . GLU B 1 300 ? 17.344 12.07 27.734 1 70.25 300 GLU B N 1
ATOM 6850 C CA . GLU B 1 300 ? 16.406 12.43 28.797 1 70.25 300 GLU B CA 1
ATOM 6851 C C . GLU B 1 300 ? 15.297 11.391 28.922 1 70.25 300 GLU B C 1
ATOM 6853 O O . GLU B 1 300 ? 14.867 11.07 30.031 1 70.25 300 GLU B O 1
ATOM 6858 N N . VAL B 1 301 ? 14.836 10.945 27.812 1 66.81 301 VAL B N 1
ATOM 6859 C CA . VAL B 1 301 ? 13.672 10.062 27.797 1 66.81 301 VAL B CA 1
ATOM 6860 C C . VAL B 1 301 ? 14.102 8.641 28.141 1 66.81 301 VAL B C 1
ATOM 6862 O O . VAL B 1 301 ? 13.398 7.934 28.875 1 66.81 301 VAL B O 1
ATOM 6865 N N . PHE B 1 302 ? 15.172 8.195 27.672 1 60.5 302 PHE B N 1
ATOM 6866 C CA . PHE B 1 302 ? 15.508 6.785 27.797 1 60.5 302 PHE B CA 1
ATOM 6867 C C . PHE B 1 302 ? 16.562 6.57 28.875 1 60.5 302 PHE B C 1
ATOM 6869 O O . PHE B 1 302 ? 16.844 5.43 29.25 1 60.5 302 PHE B O 1
ATOM 6876 N N . LYS B 1 303 ? 17.312 7.551 29.406 1 54.66 303 LYS B N 1
ATOM 6877 C CA . LYS B 1 303 ? 18.188 7.398 30.578 1 54.66 303 LYS B CA 1
ATOM 6878 C C . LYS B 1 303 ? 17.391 7.027 31.812 1 54.66 303 LYS B C 1
ATOM 6880 O O . LYS B 1 303 ? 17.891 6.316 32.688 1 54.66 303 LYS B O 1
ATOM 6885 N N . GLN B 1 304 ? 16.172 7.562 31.938 1 48.03 304 GLN B N 1
ATOM 6886 C CA . GLN B 1 304 ? 15.43 7.25 33.156 1 48.03 304 GLN B CA 1
ATOM 6887 C C . GLN B 1 304 ? 15.195 5.746 33.281 1 48.03 304 GLN B C 1
ATOM 6889 O O . GLN B 1 304 ? 15.07 5.227 34.406 1 48.03 304 GLN B O 1
ATOM 6894 N N . ASN B 1 305 ? 15.086 5.027 32.188 1 44.53 305 ASN B N 1
ATOM 6895 C CA . ASN B 1 305 ? 14.844 3.59 32.281 1 44.53 305 ASN B CA 1
ATOM 6896 C C . ASN B 1 305 ? 16.078 2.842 32.781 1 44.53 305 ASN B C 1
ATOM 6898 O O . ASN B 1 305 ? 15.969 1.777 33.375 1 44.53 305 ASN B O 1
ATOM 6902 N N . MET B 1 306 ? 17.344 3.301 32.594 1 38.28 306 MET B N 1
ATOM 6903 C CA . MET B 1 306 ? 18.562 2.604 33 1 38.28 306 MET B CA 1
ATOM 6904 C C . MET B 1 306 ? 18.656 2.529 34.5 1 38.28 306 MET B C 1
ATOM 6906 O O . MET B 1 306 ? 19.203 1.567 35.062 1 38.28 306 MET B O 1
ATOM 6910 N N . PHE B 1 307 ? 18.219 3.518 35.219 1 35.91 307 PHE B N 1
ATOM 6911 C CA . PHE B 1 307 ? 18.344 3.449 36.688 1 35.91 307 PHE B CA 1
ATOM 6912 C C . PHE B 1 307 ? 17.203 2.645 37.281 1 35.91 307 PHE B C 1
ATOM 6914 O O . PHE B 1 307 ? 17.344 2.102 38.375 1 35.91 307 PHE B O 1
ATOM 6921 N N . SER B 1 308 ? 16.016 2.693 36.812 1 37.44 308 SER B N 1
ATOM 6922 C CA . SER B 1 308 ? 14.938 1.966 37.469 1 37.44 308 SER B CA 1
ATOM 6923 C C . SER B 1 308 ? 14.961 0.488 37.094 1 37.44 308 SER B C 1
ATOM 6925 O O . SER B 1 308 ? 14.094 0.016 36.344 1 37.44 308 SER B O 1
ATOM 6927 N N . GLY B 1 309 ? 15.984 -0.139 36.719 1 34.34 309 GLY B N 1
ATOM 6928 C CA . GLY B 1 309 ? 16.078 -1.572 36.5 1 34.34 309 GLY B CA 1
ATOM 6929 C C . GLY B 1 309 ? 15.391 -2.393 37.562 1 34.34 309 GLY B C 1
ATOM 6930 O O . GLY B 1 309 ? 15.422 -3.623 37.531 1 34.34 309 GLY B O 1
ATOM 6931 N N . ALA B 1 310 ? 15.797 -2.207 38.938 1 30.91 310 ALA B N 1
ATOM 6932 C CA . ALA B 1 310 ? 15.539 -3.256 39.906 1 30.91 310 ALA B CA 1
ATOM 6933 C C . ALA B 1 310 ? 14.07 -3.672 39.906 1 30.91 310 ALA B C 1
ATOM 6935 O O . ALA B 1 310 ? 13.75 -4.859 39.812 1 30.91 310 ALA B O 1
ATOM 6936 N N . THR B 1 311 ? 13.344 -3.49 41.094 1 31.2 311 THR B N 1
ATOM 6937 C CA . THR B 1 311 ? 12.195 -4.215 41.625 1 31.2 311 THR B CA 1
ATOM 6938 C C . THR B 1 311 ? 10.969 -4 40.719 1 31.2 311 THR B C 1
ATOM 6940 O O . THR B 1 311 ? 10.18 -4.926 40.531 1 31.2 311 THR B O 1
ATOM 6943 N N . GLY B 1 312 ? 10.328 -2.895 41 1 30.5 312 GLY B N 1
ATOM 6944 C CA . GLY B 1 312 ? 8.875 -2.809 40.938 1 30.5 312 GLY B CA 1
ATOM 6945 C C . GLY B 1 312 ? 8.336 -2.957 39.531 1 30.5 312 GLY B C 1
ATOM 6946 O O . GLY B 1 312 ? 9.07 -2.791 38.531 1 30.5 312 GLY B O 1
ATOM 6947 N N . TYR B 1 313 ? 6.988 -3.455 39.375 1 30.58 313 TYR B N 1
ATOM 6948 C CA . TYR B 1 313 ? 6.012 -4.02 38.438 1 30.58 313 TYR B CA 1
ATOM 6949 C C . TYR B 1 313 ? 5.926 -3.193 37.156 1 30.58 313 TYR B C 1
ATOM 6951 O O . TYR B 1 313 ? 6.078 -1.97 37.188 1 30.58 313 TYR B O 1
ATOM 6959 N N . LEU B 1 314 ? 5.938 -3.891 35.938 1 34.28 314 LEU B N 1
ATOM 6960 C CA . LEU B 1 314 ? 5.676 -3.59 34.531 1 34.28 314 LEU B CA 1
ATOM 6961 C C . LEU B 1 314 ? 4.773 -2.367 34.406 1 34.28 314 LEU B C 1
ATOM 6963 O O . LEU B 1 314 ? 4.906 -1.595 33.438 1 34.28 314 LEU B O 1
ATOM 6967 N N . ARG B 1 315 ? 3.781 -2.275 35.312 1 36.34 315 ARG B N 1
ATOM 6968 C CA . ARG B 1 315 ? 2.666 -1.34 35.219 1 36.34 315 ARG B CA 1
ATOM 6969 C C . ARG B 1 315 ? 3.115 0.082 35.531 1 36.34 315 ARG B C 1
ATOM 6971 O O . ARG B 1 315 ? 2.629 1.042 34.938 1 36.34 315 ARG B O 1
ATOM 6978 N N . SER B 1 316 ? 3.85 0.25 36.781 1 38.66 316 SER B N 1
ATOM 6979 C CA . SER B 1 316 ? 4.133 1.555 37.344 1 38.66 316 SER B CA 1
ATOM 6980 C C . SER B 1 316 ? 5.207 2.295 36.562 1 38.66 316 SER B C 1
ATOM 6982 O O . SER B 1 316 ? 5.199 3.525 36.5 1 38.66 316 SER B O 1
ATOM 6984 N N . HIS B 1 317 ? 6.125 1.643 36.031 1 39.53 317 HIS B N 1
ATOM 6985 C CA . HIS B 1 317 ? 7.25 2.227 35.312 1 39.53 317 HIS B CA 1
ATOM 6986 C C . HIS B 1 317 ? 6.789 2.865 34 1 39.53 317 HIS B C 1
ATOM 6988 O O . HIS B 1 317 ? 7.312 3.906 33.594 1 39.53 317 HIS B O 1
ATOM 6994 N N . SER B 1 318 ? 5.762 2.355 33.438 1 47.47 318 SER B N 1
ATOM 6995 C CA . SER B 1 318 ? 5.258 2.863 32.156 1 47.47 318 SER B CA 1
ATOM 6996 C C . SER B 1 318 ? 4.629 4.242 32.312 1 47.47 318 SER B C 1
ATOM 6998 O O . SER B 1 318 ? 4.824 5.121 31.469 1 47.47 318 SER B O 1
ATOM 7000 N N . TYR B 1 319 ? 4.027 4.402 33.625 1 43.72 319 TYR B N 1
ATOM 7001 C CA . TYR B 1 319 ? 3.299 5.645 33.844 1 43.72 319 TYR B CA 1
ATOM 7002 C C . TYR B 1 319 ? 4.258 6.809 34.062 1 43.72 319 TYR B C 1
ATOM 7004 O O . TYR B 1 319 ? 4.082 7.883 33.469 1 43.72 319 TYR B O 1
ATOM 7012 N N . TYR B 1 320 ? 5.199 6.695 35.031 1 42.56 320 TYR B N 1
ATOM 7013 C CA . TYR B 1 320 ? 6.137 7.781 35.312 1 42.56 320 TYR B CA 1
ATOM 7014 C C . TYR B 1 320 ? 6.938 8.141 34.062 1 42.56 320 TYR B C 1
ATOM 7016 O O . TYR B 1 320 ? 7.188 9.32 33.812 1 42.56 320 TYR B O 1
ATOM 7024 N N . ASN B 1 321 ? 7.098 7.152 33.312 1 60.81 321 ASN B N 1
ATOM 7025 C CA . ASN B 1 321 ? 7.879 7.332 32.094 1 60.81 321 ASN B CA 1
ATOM 7026 C C . ASN B 1 321 ? 7.051 7.996 30.984 1 60.81 321 ASN B C 1
ATOM 7028 O O . ASN B 1 321 ? 7.555 8.852 30.25 1 60.81 321 ASN B O 1
ATOM 7032 N N . THR B 1 322 ? 5.773 8.047 31.328 1 70.81 322 THR B N 1
ATOM 7033 C CA . THR B 1 322 ? 4.91 8.641 30.312 1 70.81 322 THR B CA 1
ATOM 7034 C C . THR B 1 322 ? 4.781 10.148 30.516 1 70.81 322 THR B C 1
ATOM 7036 O O . THR B 1 322 ? 4.863 10.922 29.562 1 70.81 322 THR B O 1
ATOM 7039 N N . LEU B 1 323 ? 4.68 10.594 31.812 1 71.62 323 LEU B N 1
ATOM 7040 C CA . LEU B 1 323 ? 4.539 12.016 32.125 1 71.62 323 LEU B CA 1
ATOM 7041 C C . LEU B 1 323 ? 5.836 12.758 31.812 1 71.62 323 LEU B C 1
ATOM 7043 O O . LEU B 1 323 ? 5.805 13.891 31.312 1 71.62 323 LEU B O 1
ATOM 7047 N N . ALA B 1 324 ? 6.914 12.133 32.188 1 73.81 324 ALA B N 1
ATOM 7048 C CA . ALA B 1 324 ? 8.211 12.734 31.891 1 73.81 324 ALA B CA 1
ATOM 7049 C C . ALA B 1 324 ? 8.391 12.891 30.375 1 73.81 324 ALA B C 1
ATOM 7051 O O . ALA B 1 324 ? 8.891 13.914 29.906 1 73.81 324 ALA B O 1
ATOM 7052 N N . TYR B 1 325 ? 7.961 11.984 29.734 1 81.38 325 TYR B N 1
ATOM 7053 C CA . TYR B 1 325 ? 8.039 12.031 28.281 1 81.38 325 TYR B CA 1
ATOM 7054 C C . TYR B 1 325 ? 7.176 13.148 27.719 1 81.38 325 TYR B C 1
ATOM 7056 O O . TYR B 1 325 ? 7.605 13.891 26.828 1 81.38 325 TYR B O 1
ATOM 7064 N N . GLU B 1 326 ? 6.016 13.336 28.219 1 83.56 326 GLU B N 1
ATOM 7065 C CA . GLU B 1 326 ? 5.109 14.391 27.766 1 83.56 326 GLU B CA 1
ATOM 7066 C C . GLU B 1 326 ? 5.688 15.773 28.031 1 83.56 326 GLU B C 1
ATOM 7068 O O . GLU B 1 326 ? 5.559 16.672 27.203 1 83.56 326 GLU B O 1
ATOM 7073 N N . ARG B 1 327 ? 6.324 15.906 29.094 1 82.38 327 ARG B N 1
ATOM 7074 C CA . ARG B 1 327 ? 6.945 17.188 29.438 1 82.38 327 ARG B CA 1
ATOM 7075 C C . ARG B 1 327 ? 8.094 17.5 28.484 1 82.38 327 ARG B C 1
ATOM 7077 O O . ARG B 1 327 ? 8.25 18.641 28.047 1 82.38 327 ARG B O 1
ATOM 7084 N N . VAL B 1 328 ? 8.805 16.484 28.281 1 81.88 328 VAL B N 1
ATOM 7085 C CA . VAL B 1 328 ? 9.93 16.656 27.359 1 81.88 328 VAL B CA 1
ATOM 7086 C C . VAL B 1 328 ? 9.414 17.016 25.969 1 81.88 328 VAL B C 1
ATOM 7088 O O . VAL B 1 328 ? 9.953 17.906 25.312 1 81.88 328 VAL B O 1
ATOM 7091 N N . LEU B 1 329 ? 8.391 16.391 25.547 1 87.25 329 LEU B N 1
ATOM 7092 C CA . LEU B 1 329 ? 7.809 16.672 24.234 1 87.25 329 LEU B CA 1
ATOM 7093 C C . LEU B 1 329 ? 7.297 18.109 24.156 1 87.25 329 LEU B C 1
ATOM 7095 O O . LEU B 1 329 ? 7.504 18.797 23.156 1 87.25 329 LEU B O 1
ATOM 7099 N N . GLN B 1 330 ? 6.629 18.5 25.219 1 88.31 330 GLN B N 1
ATOM 7100 C CA . GLN B 1 330 ? 6.094 19.859 25.25 1 88.31 330 GLN B CA 1
ATOM 7101 C C . GLN B 1 330 ? 7.211 20.891 25.156 1 88.31 330 GLN B C 1
ATOM 7103 O O . GLN B 1 330 ? 7.051 21.906 24.484 1 88.31 330 GLN B O 1
ATOM 7108 N N . SER B 1 331 ? 8.273 20.531 25.719 1 84.75 331 SER B N 1
ATOM 7109 C CA . SER B 1 331 ? 9.398 21.469 25.703 1 84.75 331 SER B CA 1
ATOM 7110 C C . SER B 1 331 ? 10.086 21.484 24.344 1 84.75 331 SER B C 1
ATOM 7112 O O . SER B 1 331 ? 10.609 22.516 23.922 1 84.75 331 SER B O 1
ATOM 7114 N N . PHE B 1 332 ? 10.031 20.422 23.719 1 83.69 332 PHE B N 1
ATOM 7115 C CA . PHE B 1 332 ? 10.812 20.281 22.5 1 83.69 332 PHE B CA 1
ATOM 7116 C C . PHE B 1 332 ? 9.984 20.688 21.281 1 83.69 332 PHE B C 1
ATOM 7118 O O . PHE B 1 332 ? 10.461 21.438 20.422 1 83.69 332 PHE B O 1
ATOM 7125 N N . VAL B 1 333 ? 8.766 20.203 21.203 1 87.75 333 VAL B N 1
ATOM 7126 C CA . VAL B 1 333 ? 7.996 20.438 19.984 1 87.75 333 VAL B CA 1
ATOM 7127 C C . VAL B 1 333 ? 7.008 21.578 20.219 1 87.75 333 VAL B C 1
ATOM 7129 O O . VAL B 1 333 ? 6.488 22.172 19.25 1 87.75 333 VAL B O 1
ATOM 7132 N N . GLY B 1 334 ? 6.703 21.891 21.391 1 85.25 334 GLY B N 1
ATOM 7133 C CA . GLY B 1 334 ? 5.875 23.062 21.688 1 85.25 334 GLY B CA 1
ATOM 7134 C C . GLY B 1 334 ? 4.418 22.703 21.906 1 85.25 334 GLY B C 1
ATOM 7135 O O . GLY B 1 334 ? 4.02 21.547 21.734 1 85.25 334 GLY B O 1
ATOM 7136 N N . ASN B 1 335 ? 3.6 23.719 22.25 1 90.31 335 ASN B N 1
ATOM 7137 C CA . ASN B 1 335 ? 2.203 23.547 22.641 1 90.31 335 ASN B CA 1
ATOM 7138 C C . ASN B 1 335 ? 1.258 24.188 21.625 1 90.31 335 ASN B C 1
ATOM 7140 O O . ASN B 1 335 ? 0.047 24.234 21.844 1 90.31 335 ASN B O 1
ATOM 7144 N N . MET B 1 336 ? 1.854 24.531 20.625 1 91.75 336 MET B N 1
ATOM 7145 C CA . MET B 1 336 ? 1.011 25.156 19.609 1 91.75 336 MET B CA 1
ATOM 7146 C C . MET B 1 336 ? 0.054 24.125 19 1 91.75 336 MET B C 1
ATOM 7148 O O . MET B 1 336 ? 0.425 22.969 18.797 1 91.75 336 MET B O 1
ATOM 7152 N N . VAL B 1 337 ? -1.16 24.625 18.781 1 93.5 337 VAL B N 1
ATOM 7153 C CA . VAL B 1 337 ? -2.131 23.766 18.109 1 93.5 337 VAL B CA 1
ATOM 7154 C C . VAL B 1 337 ? -1.735 23.578 16.641 1 93.5 337 VAL B C 1
ATOM 7156 O O . VAL B 1 337 ? -1.315 24.531 15.984 1 93.5 337 VAL B O 1
ATOM 7159 N N . MET B 1 338 ? -1.852 22.406 16.156 1 95.31 338 MET B N 1
ATOM 7160 C CA . MET B 1 338 ? -1.404 22.062 14.812 1 95.31 338 MET B CA 1
ATOM 7161 C C . MET B 1 338 ? -1.976 23.031 13.781 1 95.31 338 MET B C 1
ATOM 7163 O O . MET B 1 338 ? -1.237 23.578 12.953 1 95.31 338 MET B O 1
ATOM 7167 N N . GLY B 1 339 ? -3.26 23.297 13.828 1 93.81 339 GLY B N 1
ATOM 7168 C CA . GLY B 1 339 ? -3.904 24.188 12.867 1 93.81 339 GLY B CA 1
ATOM 7169 C C . GLY B 1 339 ? -3.367 25.594 12.906 1 93.81 339 GLY B C 1
ATOM 7170 O O . GLY B 1 339 ? -3.377 26.297 11.891 1 93.81 339 GLY B O 1
ATOM 7171 N N . GLU B 1 340 ? -2.857 26 14.008 1 93.5 340 GLU B N 1
ATOM 7172 C CA . GLU B 1 340 ? -2.391 27.375 14.203 1 93.5 340 GLU B CA 1
ATOM 7173 C C . GLU B 1 340 ? -1 27.562 13.609 1 93.5 340 GLU B C 1
ATOM 7175 O O . GLU B 1 340 ? -0.549 28.703 13.438 1 93.5 340 GLU B O 1
ATOM 7180 N N . THR B 1 341 ? -0.406 26.484 13.25 1 95.5 341 THR B N 1
ATOM 7181 C CA . THR B 1 341 ? 0.917 26.609 12.648 1 95.5 341 THR B CA 1
ATOM 7182 C C . THR B 1 341 ? 0.84 27.344 11.312 1 95.5 341 THR B C 1
ATOM 7184 O O . THR B 1 341 ? 1.851 27.844 10.82 1 95.5 341 THR B O 1
ATOM 7187 N N . ALA B 1 342 ? -0.351 27.406 10.797 1 94.44 342 ALA B N 1
ATOM 7188 C CA . ALA B 1 342 ? -0.577 28.109 9.539 1 94.44 342 ALA B CA 1
ATOM 7189 C C . ALA B 1 342 ? -0.347 29.609 9.688 1 94.44 342 ALA B C 1
ATOM 7191 O O . ALA B 1 342 ? -0.181 30.328 8.695 1 94.44 342 ALA B O 1
ATOM 7192 N N . ARG B 1 343 ? -0.355 30.078 10.914 1 95.06 343 ARG B N 1
ATOM 7193 C CA . ARG B 1 343 ? -0.116 31.5 11.156 1 95.06 343 ARG B CA 1
ATOM 7194 C C . ARG B 1 343 ? 1.274 31.906 10.688 1 95.06 343 ARG B C 1
ATOM 7196 O O . ARG B 1 343 ? 1.497 33.062 10.328 1 95.06 343 ARG B O 1
ATOM 7203 N N . THR B 1 344 ? 2.186 30.953 10.695 1 94.25 344 THR B N 1
ATOM 7204 C CA . THR B 1 344 ? 3.553 31.203 10.258 1 94.25 344 THR B CA 1
ATOM 7205 C C . THR B 1 344 ? 3.693 30.938 8.758 1 94.25 344 THR B C 1
ATOM 7207 O O . THR B 1 344 ? 3.373 29.859 8.273 1 94.25 344 THR B O 1
ATOM 7210 N N . PRO B 1 345 ? 4.184 31.969 8.047 1 92.94 345 PRO B N 1
ATOM 7211 C CA . PRO B 1 345 ? 4.293 31.797 6.594 1 92.94 345 PRO B CA 1
ATOM 7212 C C . PRO B 1 345 ? 5.277 30.703 6.203 1 92.94 345 PRO B C 1
ATOM 7214 O O . PRO B 1 345 ? 6.223 30.422 6.945 1 92.94 345 PRO B O 1
ATOM 7217 N N . ARG B 1 346 ? 5.125 30.094 5.098 1 93.06 346 ARG B N 1
ATOM 7218 C CA . ARG B 1 346 ? 6.004 29.125 4.469 1 93.06 346 ARG B CA 1
ATOM 7219 C C . ARG B 1 346 ? 6.141 27.875 5.336 1 93.06 346 ARG B C 1
ATOM 7221 O O . ARG B 1 346 ? 7.215 27.281 5.402 1 93.06 346 ARG B O 1
ATOM 7228 N N . THR B 1 347 ? 5.164 27.609 6.152 1 96.31 347 THR B N 1
ATOM 7229 C CA . THR B 1 347 ? 5.133 26.359 6.902 1 96.31 347 THR B CA 1
ATOM 7230 C C . THR B 1 347 ? 4.613 25.219 6.031 1 96.31 347 THR B C 1
ATOM 7232 O O . THR B 1 347 ? 3.525 25.297 5.461 1 96.31 347 THR B O 1
ATOM 7235 N N . PRO B 1 348 ? 5.387 24.141 5.922 1 97.5 348 PRO B N 1
ATOM 7236 C CA . PRO B 1 348 ? 4.887 22.984 5.156 1 97.5 348 PRO B CA 1
ATOM 7237 C C . PRO B 1 348 ? 3.662 22.344 5.797 1 97.5 348 PRO B C 1
ATOM 7239 O O . PRO B 1 348 ? 3.41 22.531 6.988 1 97.5 348 PRO B O 1
ATOM 7242 N N . LYS B 1 349 ? 2.887 21.703 4.945 1 98.38 349 LYS B N 1
ATOM 7243 C CA . LYS B 1 349 ? 1.839 20.844 5.488 1 98.38 349 LYS B CA 1
ATOM 7244 C C . LYS B 1 349 ? 2.434 19.609 6.156 1 98.38 349 LYS B C 1
ATOM 7246 O O . LYS B 1 349 ? 3.373 19 5.633 1 98.38 349 LYS B O 1
ATOM 7251 N N . VAL B 1 350 ? 1.943 19.312 7.348 1 98.62 350 VAL B N 1
ATOM 7252 C CA . VAL B 1 350 ? 2.525 18.234 8.125 1 98.62 350 VAL B CA 1
ATOM 7253 C C . VAL B 1 350 ? 1.432 17.25 8.539 1 98.62 350 VAL B C 1
ATOM 7255 O O . VAL B 1 350 ? 0.373 17.656 9.023 1 98.62 350 VAL B O 1
ATOM 7258 N N . ALA B 1 351 ? 1.653 15.992 8.289 1 98.69 351 ALA B N 1
ATOM 7259 C CA . ALA B 1 351 ? 0.818 14.906 8.789 1 98.69 351 ALA B CA 1
ATOM 7260 C C . ALA B 1 351 ? 1.577 14.055 9.805 1 98.69 351 ALA B C 1
ATOM 7262 O O . ALA B 1 351 ? 2.656 13.539 9.508 1 98.69 351 ALA B O 1
ATOM 7263 N N . ILE B 1 352 ? 1.061 14.008 10.969 1 98.19 352 ILE B N 1
ATOM 7264 C CA . ILE B 1 352 ? 1.565 13.109 12 1 98.19 352 ILE B CA 1
ATOM 7265 C C . ILE B 1 352 ? 0.621 11.922 12.164 1 98.19 352 ILE B C 1
ATOM 7267 O O . ILE B 1 352 ? -0.55 12.094 12.508 1 98.19 352 ILE B O 1
ATOM 7271 N N . VAL B 1 353 ? 1.131 10.711 11.93 1 96.56 353 VAL B N 1
ATOM 7272 C CA . VAL B 1 353 ? 0.252 9.547 11.836 1 96.56 353 VAL B CA 1
ATOM 7273 C C . VAL B 1 353 ? 0.345 8.727 13.117 1 96.56 353 VAL B C 1
ATOM 7275 O O . VAL B 1 353 ? 1.443 8.414 13.586 1 96.56 353 VAL B O 1
ATOM 7278 N N . ALA B 1 354 ? -0.792 8.445 13.703 1 94.12 354 ALA B N 1
ATOM 7279 C CA . ALA B 1 354 ? -0.95 7.562 14.852 1 94.12 354 ALA B CA 1
ATOM 7280 C C . ALA B 1 354 ? -1.942 6.445 14.555 1 94.12 354 ALA B C 1
ATOM 7282 O O . ALA B 1 354 ? -2.441 6.328 13.438 1 94.12 354 ALA B O 1
ATOM 7283 N N . THR B 1 355 ? -2.037 5.508 15.469 1 88.31 355 THR B N 1
ATOM 7284 C CA . THR B 1 355 ? -3.023 4.441 15.344 1 88.31 355 THR B CA 1
ATOM 7285 C C . THR B 1 355 ? -4.168 4.645 16.328 1 88.31 355 THR B C 1
ATOM 7287 O O . THR B 1 355 ? -3.943 4.73 17.547 1 88.31 355 THR B O 1
ATOM 7290 N N . LEU B 1 356 ? -5.355 4.844 15.844 1 86.69 356 LEU B N 1
ATOM 7291 C CA . LEU B 1 356 ? -6.551 4.922 16.672 1 86.69 356 LEU B CA 1
ATOM 7292 C C . LEU B 1 356 ? -7.066 3.527 17.016 1 86.69 356 LEU B C 1
ATOM 7294 O O . LEU B 1 356 ? -7.457 2.77 16.125 1 86.69 356 LEU B O 1
ATOM 7298 N N . VAL B 1 357 ? -7.129 3.219 18.266 1 76.81 357 VAL B N 1
ATOM 7299 C CA . VAL B 1 357 ? -7.305 1.818 18.641 1 76.81 357 VAL B CA 1
ATOM 7300 C C . VAL B 1 357 ? -8.742 1.582 19.109 1 76.81 357 VAL B C 1
ATOM 7302 O O . VAL B 1 357 ? -9.227 0.448 19.094 1 76.81 357 VAL B O 1
ATOM 7305 N N . ASN B 1 358 ? -9.422 2.584 19.547 1 73.75 358 ASN B N 1
ATOM 7306 C CA . ASN B 1 358 ? -10.734 2.334 20.125 1 73.75 358 ASN B CA 1
ATOM 7307 C C . ASN B 1 358 ? -11.852 2.525 19.094 1 73.75 358 ASN B C 1
ATOM 7309 O O . ASN B 1 358 ? -12.953 2.949 19.438 1 73.75 358 ASN B O 1
ATOM 7313 N N . THR B 1 359 ? -11.539 2.383 17.906 1 71.81 359 THR B N 1
ATOM 7314 C CA . THR B 1 359 ? -12.516 2.314 16.828 1 71.81 359 THR B CA 1
ATOM 7315 C C . THR B 1 359 ? -12.531 0.924 16.203 1 71.81 359 THR B C 1
ATOM 7317 O O . THR B 1 359 ? -11.586 0.147 16.375 1 71.81 359 THR B O 1
ATOM 7320 N N . GLU B 1 360 ? -13.664 0.518 15.594 1 63.44 360 GLU B N 1
ATOM 7321 C CA . GLU B 1 360 ? -13.805 -0.735 14.859 1 63.44 360 GLU B CA 1
ATOM 7322 C C . GLU B 1 360 ? -14.094 -0.478 13.383 1 63.44 360 GLU B C 1
ATOM 7324 O O . GLU B 1 360 ? -15.18 -0.004 13.031 1 63.44 360 GLU B O 1
ATOM 7329 N N . PRO B 1 361 ? -13.102 -0.655 12.672 1 66 361 PRO B N 1
ATOM 7330 C CA . PRO B 1 361 ? -11.789 -1.232 12.984 1 66 361 PRO B CA 1
ATOM 7331 C C . PRO B 1 361 ? -10.766 -0.181 13.414 1 66 361 PRO B C 1
ATOM 7333 O O . PRO B 1 361 ? -10.93 1.004 13.109 1 66 361 PRO B O 1
ATOM 7336 N N . MET B 1 362 ? -9.828 -0.686 14.164 1 77.56 362 MET B N 1
ATOM 7337 C CA . MET B 1 362 ? -8.664 0.16 14.406 1 77.56 362 MET B CA 1
ATOM 7338 C C . MET B 1 362 ? -8.047 0.626 13.094 1 77.56 362 MET B C 1
ATOM 7340 O O . MET B 1 362 ? -8.086 -0.09 12.094 1 77.56 362 MET B O 1
ATOM 7344 N N . GLY B 1 363 ? -7.531 1.871 13.07 1 82 363 GLY B N 1
ATOM 7345 C CA . GLY B 1 363 ? -6.949 2.396 11.844 1 82 363 GLY B CA 1
ATOM 7346 C C . GLY B 1 363 ? -6.094 3.629 12.062 1 82 363 GLY B C 1
ATOM 7347 O O . GLY B 1 363 ? -5.945 4.09 13.203 1 82 363 GLY B O 1
ATOM 7348 N N . PRO B 1 364 ? -5.512 4.055 10.992 1 89.44 364 PRO B N 1
ATOM 7349 C CA . PRO B 1 364 ? -4.68 5.254 11.102 1 89.44 364 PRO B CA 1
ATOM 7350 C C . PRO B 1 364 ? -5.484 6.5 11.453 1 89.44 364 PRO B C 1
ATOM 7352 O O . PRO B 1 364 ? -6.645 6.629 11.039 1 89.44 364 PRO B O 1
ATOM 7355 N N . PHE B 1 365 ? -4.941 7.328 12.281 1 93.31 365 PHE B N 1
ATOM 7356 C CA . PHE B 1 365 ? -5.418 8.664 12.602 1 93.31 365 PHE B CA 1
ATOM 7357 C C . PHE B 1 365 ? -4.371 9.711 12.234 1 93.31 365 PHE B C 1
ATOM 7359 O O . PHE B 1 365 ? -3.211 9.602 12.641 1 93.31 365 PHE B O 1
ATOM 7366 N N . VAL B 1 366 ? -4.781 10.672 11.477 1 97 366 VAL B N 1
ATOM 7367 C CA . VAL B 1 366 ? -3.822 11.656 10.977 1 97 366 VAL B CA 1
ATOM 7368 C C . VAL B 1 366 ? -4.016 12.984 11.695 1 97 366 VAL B C 1
ATOM 7370 O O . VAL B 1 366 ? -5.043 13.641 11.531 1 97 366 VAL B O 1
ATOM 7373 N N . PHE B 1 367 ? -2.988 13.352 12.516 1 97.56 367 PHE B N 1
ATOM 7374 C CA . PHE B 1 367 ? -2.941 14.719 13.023 1 97.56 367 PHE B CA 1
ATOM 7375 C C . PHE B 1 367 ? -2.424 15.672 11.953 1 97.56 367 PHE B C 1
ATOM 7377 O O . PHE B 1 367 ? -1.35 15.461 11.391 1 97.56 367 PHE B O 1
ATOM 7384 N N . ARG B 1 368 ? -3.164 16.734 11.758 1 97.94 368 ARG B N 1
ATOM 7385 C CA . ARG B 1 368 ? -2.93 17.594 10.602 1 97.94 368 ARG B CA 1
ATOM 7386 C C . ARG B 1 368 ? -2.68 19.031 11.031 1 97.94 368 ARG B C 1
ATOM 7388 O O . ARG B 1 368 ? -3.252 19.5 12.023 1 97.94 368 ARG B O 1
ATOM 7395 N N . ASN B 1 369 ? -1.824 19.75 10.266 1 97.88 369 ASN B N 1
ATOM 7396 C CA . ASN B 1 369 ? -1.78 21.203 10.43 1 97.88 369 ASN B CA 1
ATOM 7397 C C . ASN B 1 369 ? -2.506 21.922 9.297 1 97.88 369 ASN B C 1
ATOM 7399 O O . ASN B 1 369 ? -2.275 23.109 9.062 1 97.88 369 ASN B O 1
ATOM 7403 N N . TYR B 1 370 ? -3.334 21.188 8.586 1 97.44 370 TYR B N 1
ATOM 7404 C CA . TYR B 1 370 ? -4.062 21.688 7.434 1 97.44 370 TYR B CA 1
ATOM 7405 C C . TYR B 1 370 ? -5.516 21.234 7.461 1 97.44 370 TYR B C 1
ATOM 7407 O O . TYR B 1 370 ? -5.883 20.359 8.242 1 97.44 370 TYR B O 1
ATOM 7415 N N . HIS B 1 371 ? -6.289 21.938 6.699 1 95.5 371 HIS B N 1
ATOM 7416 C CA . HIS B 1 371 ? -7.652 21.562 6.359 1 95.5 371 HIS B CA 1
ATOM 7417 C C . HIS B 1 371 ? -7.805 21.328 4.859 1 95.5 371 HIS B C 1
ATOM 7419 O O . HIS B 1 371 ? -7.023 21.859 4.062 1 95.5 371 HIS B O 1
ATOM 7425 N N . TYR B 1 372 ? -8.734 20.547 4.562 1 94.44 372 TYR B N 1
ATOM 7426 C CA . TYR B 1 372 ? -8.953 20.219 3.156 1 94.44 372 TYR B CA 1
ATOM 7427 C C . TYR B 1 372 ? -9.82 21.281 2.484 1 94.44 372 TYR B C 1
ATOM 7429 O O . TYR B 1 372 ? -10.648 21.922 3.135 1 94.44 372 TYR B O 1
ATOM 7437 N N . PRO B 1 373 ? -9.555 21.5 1.15 1 92.56 373 PRO B N 1
ATOM 7438 C CA . PRO B 1 373 ? -10.492 22.344 0.408 1 92.56 373 PRO B CA 1
ATOM 7439 C C . PRO B 1 373 ? -11.938 21.844 0.501 1 92.56 373 PRO B C 1
ATOM 7441 O O . PRO B 1 373 ? -12.172 20.672 0.802 1 92.56 373 PRO B O 1
ATOM 7444 N N . TYR B 1 374 ? -12.789 22.781 0.271 1 87.75 374 TYR B N 1
ATOM 7445 C CA . TYR B 1 374 ? -14.211 22.453 0.32 1 87.75 374 TYR B CA 1
ATOM 7446 C C . TYR B 1 374 ? -14.539 21.297 -0.629 1 87.75 374 TYR B C 1
ATOM 7448 O O . TYR B 1 374 ? -14.086 21.297 -1.778 1 87.75 374 TYR B O 1
ATOM 7456 N N . ARG B 1 375 ? -15.117 20.234 -0.167 1 80.38 375 ARG B N 1
ATOM 7457 C CA . ARG B 1 375 ? -15.617 19.062 -0.895 1 80.38 375 ARG B CA 1
ATOM 7458 C C . ARG B 1 375 ? -14.484 18.109 -1.239 1 80.38 375 ARG B C 1
ATOM 7460 O O . ARG B 1 375 ? -14.555 17.375 -2.23 1 80.38 375 ARG B O 1
ATOM 7467 N N . SER B 1 376 ? -13.391 18.156 -0.605 1 85.56 376 SER B N 1
ATOM 7468 C CA . SER B 1 376 ? -12.266 17.25 -0.818 1 85.56 376 SER B CA 1
ATOM 7469 C C . SER B 1 376 ? -11.836 16.578 0.486 1 85.56 376 SER B C 1
ATOM 7471 O O . SER B 1 376 ? -10.703 16.766 0.932 1 85.56 376 SER B O 1
ATOM 7473 N N . PRO B 1 377 ? -12.734 15.742 0.942 1 81.19 377 PRO B N 1
ATOM 7474 C CA . PRO B 1 377 ? -12.383 15.133 2.229 1 81.19 377 PRO B CA 1
ATOM 7475 C C . PRO B 1 377 ? -11.391 13.984 2.086 1 81.19 377 PRO B C 1
ATOM 7477 O O . PRO B 1 377 ? -11.25 13.414 1.003 1 81.19 377 PRO B O 1
ATOM 7480 N N . SER B 1 378 ? -10.695 13.773 3.154 1 86.5 378 SER B N 1
ATOM 7481 C CA . SER B 1 378 ? -9.781 12.641 3.246 1 86.5 378 SER B CA 1
ATOM 7482 C C . SER B 1 378 ? -10.523 11.359 3.609 1 86.5 378 SER B C 1
ATOM 7484 O O . SER B 1 378 ? -11.586 11.406 4.23 1 86.5 378 SER B O 1
ATOM 7486 N N . ASN B 1 379 ? -9.906 10.242 3.211 1 87.75 379 ASN B N 1
ATOM 7487 C CA . ASN B 1 379 ? -10.43 8.93 3.59 1 87.75 379 ASN B CA 1
ATOM 7488 C C . ASN B 1 379 ? -9.914 8.492 4.957 1 87.75 379 ASN B C 1
ATOM 7490 O O . ASN B 1 379 ? -10.359 7.484 5.5 1 87.75 379 ASN B O 1
ATOM 7494 N N . PHE B 1 380 ? -9.016 9.266 5.496 1 90.5 380 PHE B N 1
ATOM 7495 C CA . PHE B 1 380 ? -8.453 8.914 6.793 1 90.5 380 PHE B CA 1
ATOM 7496 C C . PHE B 1 380 ? -9.023 9.805 7.891 1 90.5 380 PHE B C 1
ATOM 7498 O O . PHE B 1 380 ? -9.195 11.008 7.695 1 90.5 380 PHE B O 1
ATOM 7505 N N . LYS B 1 381 ? -9.305 9.156 9.023 1 90.88 381 LYS B N 1
ATOM 7506 C CA . LYS B 1 381 ? -9.688 9.938 10.195 1 90.88 381 LYS B CA 1
ATOM 7507 C C . LYS B 1 381 ? -8.547 10.844 10.648 1 90.88 381 LYS B C 1
ATOM 7509 O O . LYS B 1 381 ? -7.375 10.508 10.477 1 90.88 381 LYS B O 1
ATOM 7514 N N . GLY B 1 382 ? -8.93 12 11.156 1 93.38 382 GLY B N 1
ATOM 7515 C CA . GLY B 1 382 ? -7.902 12.914 11.633 1 93.38 382 GLY B CA 1
ATOM 7516 C C . GLY B 1 382 ? -8.461 14.195 12.211 1 93.38 382 GLY B C 1
ATOM 7517 O O . GLY B 1 382 ? -9.68 14.32 12.391 1 93.38 382 GLY B O 1
ATOM 7518 N N . SER B 1 383 ? -7.477 15.039 12.688 1 92.88 383 SER B N 1
ATOM 7519 C CA . SER B 1 383 ? -7.844 16.312 13.297 1 92.88 383 SER B CA 1
ATOM 7520 C C . SER B 1 383 ? -6.695 17.312 13.219 1 92.88 383 SER B C 1
ATOM 7522 O O . SER B 1 383 ? -5.527 16.922 13.148 1 92.88 383 SER B O 1
ATOM 7524 N N . SER B 1 384 ? -7.105 18.578 13.172 1 94.81 384 SER B N 1
ATOM 7525 C CA . SER B 1 384 ? -6.125 19.656 13.188 1 94.81 384 SER B CA 1
ATOM 7526 C C . SER B 1 384 ? -6.203 20.453 14.484 1 94.81 384 SER B C 1
ATOM 7528 O O . SER B 1 384 ? -5.574 21.5 14.617 1 94.81 384 SER B O 1
ATOM 7530 N N . ASP B 1 385 ? -6.961 19.922 15.5 1 91.69 385 ASP B N 1
ATOM 7531 C CA . ASP B 1 385 ? -7.316 20.719 16.672 1 91.69 385 ASP B CA 1
ATOM 7532 C C . ASP B 1 385 ? -6.496 20.297 17.891 1 91.69 385 ASP B C 1
ATOM 7534 O O . ASP B 1 385 ? -6.809 20.688 19.016 1 91.69 385 ASP B O 1
ATOM 7538 N N . HIS B 1 386 ? -5.473 19.578 17.688 1 92.94 386 HIS B N 1
ATOM 7539 C CA . HIS B 1 386 ? -4.652 19.125 18.812 1 92.94 386 HIS B CA 1
ATOM 7540 C C . HIS B 1 386 ? -3.289 19.812 18.812 1 92.94 386 HIS B C 1
ATOM 7542 O O . HIS B 1 386 ? -2.789 20.203 17.75 1 92.94 386 HIS B O 1
ATOM 7548 N N . PRO B 1 387 ? -2.785 20 20.031 1 94.31 387 PRO B N 1
ATOM 7549 C CA . PRO B 1 387 ? -1.427 20.547 20.062 1 94.31 387 PRO B CA 1
ATOM 7550 C C . PRO B 1 387 ? -0.39 19.594 19.484 1 94.31 387 PRO B C 1
ATOM 7552 O O . PRO B 1 387 ? -0.591 18.375 19.484 1 94.31 387 PRO B O 1
ATOM 7555 N N . ILE B 1 388 ? 0.686 20.172 19.078 1 95.81 388 ILE B N 1
ATOM 7556 C CA . ILE B 1 388 ? 1.747 19.422 18.406 1 95.81 388 ILE B CA 1
ATOM 7557 C C . ILE B 1 388 ? 2.258 18.328 19.328 1 95.81 388 ILE B C 1
ATOM 7559 O O . ILE B 1 388 ? 2.443 17.188 18.891 1 95.81 388 ILE B O 1
ATOM 7563 N N . TRP B 1 389 ? 2.494 18.609 20.609 1 93.75 389 TRP B N 1
ATOM 7564 C CA . TRP B 1 389 ? 3.049 17.625 21.516 1 93.75 389 TRP B CA 1
ATOM 7565 C C . TRP B 1 389 ? 2.107 16.438 21.672 1 93.75 389 TRP B C 1
ATOM 7567 O O . TRP B 1 389 ? 2.557 15.289 21.781 1 93.75 389 TRP B O 1
ATOM 7577 N N . ALA B 1 390 ? 0.805 16.672 21.656 1 93.75 390 ALA B N 1
ATOM 7578 C CA . ALA B 1 390 ? -0.176 15.602 21.781 1 93.75 390 ALA B CA 1
ATOM 7579 C C . ALA B 1 390 ? -0.183 14.719 20.547 1 93.75 390 ALA B C 1
ATOM 7581 O O . ALA B 1 390 ? -0.334 13.5 20.641 1 93.75 390 ALA B O 1
ATOM 7582 N N . ALA B 1 391 ? -0.078 15.367 19.422 1 95.69 391 ALA B N 1
ATOM 7583 C CA . ALA B 1 391 ? 0.005 14.617 18.156 1 95.69 391 ALA B CA 1
ATOM 7584 C C . ALA B 1 391 ? 1.222 13.695 18.156 1 95.69 391 ALA B C 1
ATOM 7586 O O . ALA B 1 391 ? 1.109 12.516 17.812 1 95.69 391 ALA B O 1
ATOM 7587 N N . VAL B 1 392 ? 2.318 14.227 18.516 1 94.69 392 VAL B N 1
ATOM 7588 C CA . VAL B 1 392 ? 3.566 13.469 18.531 1 94.69 392 VAL B CA 1
ATOM 7589 C C . VAL B 1 392 ? 3.488 12.367 19.594 1 94.69 392 VAL B C 1
ATOM 7591 O O . VAL B 1 392 ? 3.939 11.242 19.359 1 94.69 392 VAL B O 1
ATOM 7594 N N . ARG B 1 393 ? 2.943 12.664 20.734 1 92.06 393 ARG B N 1
ATOM 7595 C CA . ARG B 1 393 ? 2.779 11.68 21.797 1 92.06 393 ARG B CA 1
ATOM 7596 C C . ARG B 1 393 ? 1.923 10.508 21.344 1 92.06 393 ARG B C 1
ATOM 7598 O O . ARG B 1 393 ? 2.229 9.352 21.625 1 92.06 393 ARG B O 1
ATOM 7605 N N . GLY B 1 394 ? 0.859 10.867 20.703 1 91.19 394 GLY B N 1
ATOM 7606 C CA . GLY B 1 394 ? 0.01 9.82 20.156 1 91.19 394 GLY B CA 1
ATOM 7607 C C . GLY B 1 394 ? 0.716 8.953 19.125 1 91.19 394 GLY B C 1
ATOM 7608 O O . GLY B 1 394 ? 0.584 7.727 19.141 1 91.19 394 GLY B O 1
ATOM 7609 N N . SER B 1 395 ? 1.444 9.539 18.25 1 93.81 395 SER B N 1
ATOM 7610 C CA . SER B 1 395 ? 2.15 8.852 17.172 1 93.81 395 SER B CA 1
ATOM 7611 C C . SER B 1 395 ? 3.283 7.988 17.719 1 93.81 395 SER B C 1
ATOM 7613 O O . SER B 1 395 ? 3.727 7.047 17.047 1 93.81 395 SER B O 1
ATOM 7615 N N . SER B 1 396 ? 3.779 8.281 18.875 1 88.31 396 SER B N 1
ATOM 7616 C CA . SER B 1 396 ? 4.945 7.586 19.406 1 88.31 396 SER B CA 1
ATOM 7617 C C . SER B 1 396 ? 4.582 6.746 20.625 1 88.31 396 SER B C 1
ATOM 7619 O O . SER B 1 396 ? 5.445 6.418 21.453 1 88.31 396 SER B O 1
ATOM 7621 N N . ALA B 1 397 ? 3.32 6.402 20.766 1 79.62 397 ALA B N 1
ATOM 7622 C CA . ALA B 1 397 ? 2.863 5.57 21.875 1 79.62 397 ALA B CA 1
ATOM 7623 C C . ALA B 1 397 ? 3.148 4.094 21.609 1 79.62 397 ALA B C 1
ATOM 7625 O O . ALA B 1 397 ? 2.223 3.291 21.484 1 79.62 397 ALA B O 1
ATOM 7626 N N . ALA B 1 398 ? 4.359 3.748 21.594 1 67.31 398 ALA B N 1
ATOM 7627 C CA . ALA B 1 398 ? 4.801 2.393 21.266 1 67.31 398 ALA B CA 1
ATOM 7628 C C . ALA B 1 398 ? 4.434 1.419 22.391 1 67.31 398 ALA B C 1
ATOM 7630 O O . ALA B 1 398 ? 4.742 1.664 23.547 1 67.31 398 ALA B O 1
ATOM 7631 N N . PRO B 1 399 ? 3.76 0.39 21.922 1 64.25 399 PRO B N 1
ATOM 7632 C CA . PRO B 1 399 ? 3.43 -0.591 22.969 1 64.25 399 PRO B CA 1
ATOM 7633 C C . PRO B 1 399 ? 4.664 -1.126 23.688 1 64.25 399 PRO B C 1
ATOM 7635 O O . PRO B 1 399 ? 5.691 -1.375 23.062 1 64.25 399 PRO B O 1
ATOM 7638 N N . GLY B 1 400 ? 4.535 -1.307 24.922 1 58.22 400 GLY B N 1
ATOM 7639 C CA . GLY B 1 400 ? 5.633 -1.82 25.734 1 58.22 400 GLY B CA 1
ATOM 7640 C C . GLY B 1 400 ? 6.559 -0.732 26.25 1 58.22 400 GLY B C 1
ATOM 7641 O O . GLY B 1 400 ? 7.25 -0.922 27.25 1 58.22 400 GLY B O 1
ATOM 7642 N N . TYR B 1 401 ? 6.598 0.317 25.531 1 50.12 401 TYR B N 1
ATOM 7643 C CA . TYR B 1 401 ? 7.465 1.399 25.984 1 50.12 401 TYR B CA 1
ATOM 7644 C C . TYR B 1 401 ? 6.66 2.473 26.719 1 50.12 401 TYR B C 1
ATOM 7646 O O . TYR B 1 401 ? 7.098 2.99 27.75 1 50.12 401 TYR B O 1
ATOM 7654 N N . PHE B 1 402 ? 5.547 2.705 26.109 1 52.91 402 PHE B N 1
ATOM 7655 C CA . PHE B 1 402 ? 4.695 3.748 26.656 1 52.91 402 PHE B CA 1
ATOM 7656 C C . PHE B 1 402 ? 3.252 3.27 26.766 1 52.91 402 PHE B C 1
ATOM 7658 O O . PHE B 1 402 ? 2.822 2.406 26 1 52.91 402 PHE B O 1
ATOM 7665 N N . ASP B 1 403 ? 2.551 3.852 27.688 1 59.88 403 ASP B N 1
ATOM 7666 C CA . ASP B 1 403 ? 1.127 3.566 27.828 1 59.88 403 ASP B CA 1
ATOM 7667 C C . ASP B 1 403 ? 0.339 4.133 26.641 1 59.88 403 ASP B C 1
ATOM 7669 O O . ASP B 1 403 ? 0.809 5.043 25.953 1 59.88 403 ASP B O 1
ATOM 7673 N N . GLU B 1 404 ? -0.725 3.539 26.484 1 72.75 404 GLU B N 1
ATOM 7674 C CA . GLU B 1 404 ? -1.666 4.117 25.531 1 72.75 404 GLU B CA 1
ATOM 7675 C C . GLU B 1 404 ? -1.942 5.582 25.844 1 72.75 404 GLU B C 1
ATOM 7677 O O . GLU B 1 404 ? -1.861 6.004 27 1 72.75 404 GLU B O 1
ATOM 7682 N N . PHE B 1 405 ? -2.008 6.371 24.797 1 78.44 405 PHE B N 1
ATOM 7683 C CA . PHE B 1 405 ? -2.268 7.797 24.953 1 78.44 405 PHE B CA 1
ATOM 7684 C C . PHE B 1 405 ? -3.748 8.102 24.75 1 78.44 405 PHE B C 1
ATOM 7686 O O . PHE B 1 405 ? -4.301 7.844 23.688 1 78.44 405 PHE B O 1
ATOM 7693 N N . CYS B 1 406 ? -4.305 8.57 25.734 1 76.81 406 CYS B N 1
ATOM 7694 C CA . CYS B 1 406 ? -5.723 8.914 25.688 1 76.81 406 CYS B CA 1
ATOM 7695 C C . CYS B 1 406 ? -5.906 10.414 25.453 1 76.81 406 CYS B C 1
ATOM 7697 O O . CYS B 1 406 ? -5.355 11.227 26.203 1 76.81 406 CYS B O 1
ATOM 7699 N N . LEU B 1 407 ? -6.488 10.766 24.391 1 82.12 407 LEU B N 1
ATOM 7700 C CA . LEU B 1 407 ? -6.867 12.133 24.078 1 82.12 407 LEU B CA 1
ATOM 7701 C C . LEU B 1 407 ? -8.375 12.258 23.922 1 82.12 407 LEU B C 1
ATOM 7703 O O . LEU B 1 407 ? -8.93 11.891 22.875 1 82.12 407 LEU B O 1
ATOM 7707 N N . GLU B 1 408 ? -9 12.852 24.875 1 79.75 408 GLU B N 1
ATOM 7708 C CA . GLU B 1 408 ? -10.461 12.914 24.891 1 79.75 408 GLU B CA 1
ATOM 7709 C C . GLU B 1 408 ? -11.07 11.523 24.812 1 79.75 408 GLU B C 1
ATOM 7711 O O . GLU B 1 408 ? -10.773 10.656 25.641 1 79.75 408 GLU B O 1
ATOM 7716 N N . ASP B 1 409 ? -11.727 11.219 23.734 1 77.06 409 ASP B N 1
ATOM 7717 C CA . ASP B 1 409 ? -12.398 9.93 23.609 1 77.06 409 ASP B CA 1
ATOM 7718 C C . ASP B 1 409 ? -11.602 8.984 22.703 1 77.06 409 ASP B C 1
ATOM 7720 O O . ASP B 1 409 ? -12.078 7.906 22.359 1 77.06 409 ASP B O 1
ATOM 7724 N N . LYS B 1 410 ? -10.438 9.398 22.5 1 85.31 410 LYS B N 1
ATOM 7725 C CA . LYS B 1 410 ? -9.641 8.602 21.562 1 85.31 410 LYS B CA 1
ATOM 7726 C C . LYS B 1 410 ? -8.438 7.988 22.266 1 85.31 410 LYS B C 1
ATOM 7728 O O . LYS B 1 410 ? -7.824 8.617 23.141 1 85.31 410 LYS B O 1
ATOM 7733 N N . ILE B 1 411 ? -8.203 6.781 21.953 1 83.69 411 ILE B N 1
ATOM 7734 C CA . ILE B 1 411 ? -7.031 6.078 22.469 1 83.69 411 ILE B CA 1
ATOM 7735 C C . ILE B 1 411 ? -6.055 5.809 21.328 1 83.69 411 ILE B C 1
ATOM 7737 O O . ILE B 1 411 ? -6.43 5.23 20.297 1 83.69 411 ILE B O 1
ATOM 7741 N N . PHE B 1 412 ? -4.816 6.25 21.562 1 86.62 412 PHE B N 1
ATOM 7742 C CA . PHE B 1 412 ? -3.834 6.16 20.5 1 86.62 412 PHE B CA 1
ATOM 7743 C C . PHE B 1 412 ? -2.695 5.223 20.875 1 86.62 412 PHE B C 1
ATOM 7745 O O . PHE B 1 412 ? -2.305 5.156 22.047 1 86.62 412 PHE B O 1
ATOM 7752 N N . HIS B 1 413 ? -2.258 4.449 19.844 1 83.69 413 HIS B N 1
ATOM 7753 C CA . HIS B 1 413 ? -0.982 3.742 19.875 1 83.69 413 HIS B CA 1
ATOM 7754 C C . HIS B 1 413 ? -0.038 4.266 18.797 1 83.69 413 HIS B C 1
ATOM 7756 O O . HIS B 1 413 ? -0.434 5.078 17.969 1 83.69 413 HIS B O 1
ATOM 7762 N N . ASP B 1 414 ? 1.155 3.826 18.875 1 83 414 ASP B N 1
ATOM 7763 C CA . ASP B 1 414 ? 2.18 4.215 17.922 1 83 414 ASP B CA 1
ATOM 7764 C C . ASP B 1 414 ? 1.702 3.975 16.484 1 83 414 ASP B C 1
ATOM 7766 O O . ASP B 1 414 ? 1.132 2.924 16.188 1 83 414 ASP B O 1
ATOM 7770 N N . GLY B 1 415 ? 1.953 4.965 15.648 1 82.56 415 GLY B N 1
ATOM 7771 C CA . GLY B 1 415 ? 1.572 4.863 14.25 1 82.56 415 GLY B CA 1
ATOM 7772 C C . GLY B 1 415 ? 2.266 3.725 13.523 1 82.56 415 GLY B C 1
ATOM 7773 O O . GLY B 1 415 ? 1.76 3.223 12.516 1 82.56 415 GLY B O 1
ATOM 7774 N N . GLY B 1 416 ? 3.363 3.363 13.969 1 80.5 416 GLY B N 1
ATOM 7775 C CA . GLY B 1 416 ? 4.172 2.344 13.312 1 80.5 416 GLY B CA 1
ATOM 7776 C C . GLY B 1 416 ? 3.547 0.963 13.367 1 80.5 416 GLY B C 1
ATOM 7777 O O . GLY B 1 416 ? 3.926 0.074 12.602 1 80.5 416 GLY B O 1
ATOM 7778 N N . ILE B 1 417 ? 2.613 0.805 14.203 1 75.5 417 ILE B N 1
ATOM 7779 C CA . ILE B 1 417 ? 1.991 -0.504 14.367 1 75.5 417 ILE B CA 1
ATOM 7780 C C . ILE B 1 417 ? 1.202 -0.866 13.109 1 75.5 417 ILE B C 1
ATOM 7782 O O . ILE B 1 417 ? 1.17 -2.029 12.703 1 75.5 417 ILE B O 1
ATOM 7786 N N . MET B 1 418 ? 0.729 0.132 12.5 1 76.81 418 MET B N 1
ATOM 7787 C CA . MET B 1 418 ? -0.073 -0.157 11.312 1 76.81 418 MET B CA 1
ATOM 7788 C C . MET B 1 418 ? 0.595 0.393 10.055 1 76.81 418 MET B C 1
ATOM 7790 O O . MET B 1 418 ? 0.524 -0.222 8.992 1 76.81 418 MET B O 1
ATOM 7794 N N . THR B 1 419 ? 1.164 1.543 10.242 1 86.88 419 THR B N 1
ATOM 7795 C CA . THR B 1 419 ? 1.694 2.227 9.062 1 86.88 419 THR B CA 1
ATOM 7796 C C . THR B 1 419 ? 3.025 2.898 9.383 1 86.88 419 THR B C 1
ATOM 7798 O O . THR B 1 419 ? 3.123 4.129 9.375 1 86.88 419 THR B O 1
ATOM 7801 N N . ASN B 1 420 ? 4.031 2.0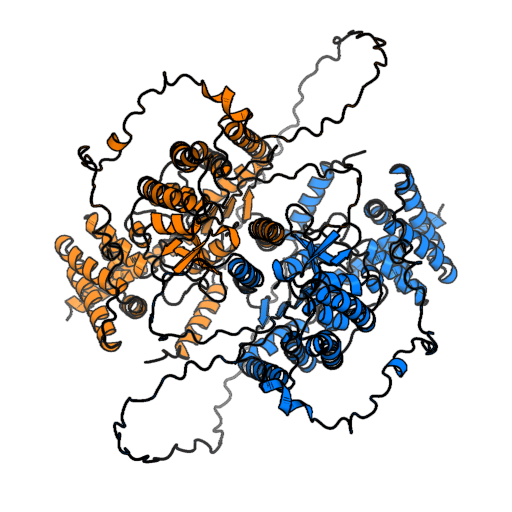9 9.492 1 87.75 420 ASN B N 1
ATOM 7802 C CA . ASN B 1 420 ? 5.324 2.689 9.805 1 87.75 420 ASN B CA 1
ATOM 7803 C C . ASN B 1 420 ? 5.855 3.512 8.633 1 87.75 420 ASN B C 1
ATOM 7805 O O . ASN B 1 420 ? 6.332 4.633 8.82 1 87.75 420 ASN B O 1
ATOM 7809 N N . ASN B 1 421 ? 5.816 2.871 7.465 1 92.62 421 ASN B N 1
ATOM 7810 C CA . ASN B 1 421 ? 5.977 3.645 6.238 1 92.62 421 ASN B CA 1
ATOM 7811 C C . ASN B 1 421 ? 4.645 4.227 5.766 1 92.62 421 ASN B C 1
ATOM 7813 O O . ASN B 1 421 ? 3.9 3.572 5.035 1 92.62 421 ASN B O 1
ATOM 7817 N N . ALA B 1 422 ? 4.414 5.504 6.152 1 94.38 422 ALA B N 1
ATOM 7818 C CA . ALA B 1 422 ? 3.109 6.117 5.918 1 94.38 422 ALA B CA 1
ATOM 7819 C C . ALA B 1 422 ? 3.092 6.891 4.602 1 94.38 422 ALA B C 1
ATOM 7821 O O . ALA B 1 422 ? 2.312 7.832 4.438 1 94.38 422 ALA B O 1
ATOM 7822 N N . THR B 1 423 ? 3.906 6.504 3.635 1 96.19 423 THR B N 1
ATOM 7823 C CA . THR B 1 423 ? 4.043 7.254 2.391 1 96.19 423 THR B CA 1
ATOM 7824 C C . THR B 1 423 ? 2.744 7.227 1.594 1 96.19 423 THR B C 1
ATOM 7826 O O . THR B 1 423 ? 2.387 8.211 0.944 1 96.19 423 THR B O 1
ATOM 7829 N N . MET B 1 424 ? 2.045 6.145 1.697 1 93.69 424 MET B N 1
ATOM 7830 C CA . MET B 1 424 ? 0.767 6.07 0.994 1 93.69 424 MET B CA 1
ATOM 7831 C C . MET B 1 424 ? -0.234 7.062 1.579 1 93.69 424 MET B C 1
ATOM 7833 O O . MET B 1 424 ? -1.013 7.672 0.843 1 93.69 424 MET B O 1
ATOM 7837 N N . ILE B 1 425 ? -0.26 7.199 2.842 1 94.94 425 ILE B N 1
ATOM 7838 C CA . ILE B 1 425 ? -1.135 8.156 3.508 1 94.94 425 ILE B CA 1
ATOM 7839 C C . ILE B 1 425 ? -0.735 9.578 3.119 1 94.94 425 ILE B C 1
ATOM 7841 O O . ILE B 1 425 ? -1.594 10.406 2.812 1 94.94 425 ILE B O 1
ATOM 7845 N N . ALA B 1 426 ? 0.566 9.805 3.1 1 97.75 426 ALA B N 1
ATOM 7846 C CA . ALA B 1 426 ? 1.077 11.125 2.746 1 97.75 426 ALA B CA 1
ATOM 7847 C C . ALA B 1 426 ? 0.654 11.516 1.332 1 97.75 426 ALA B C 1
ATOM 7849 O O . ALA B 1 426 ? 0.239 12.656 1.093 1 97.75 426 ALA B O 1
ATOM 7850 N N . ILE B 1 427 ? 0.783 10.578 0.461 1 96.69 427 ILE B N 1
ATOM 7851 C CA . ILE B 1 427 ? 0.416 10.828 -0.928 1 96.69 427 ILE B CA 1
ATOM 7852 C C . ILE B 1 427 ? -1.076 11.133 -1.02 1 96.69 427 ILE B C 1
ATOM 7854 O O . ILE B 1 427 ? -1.477 12.094 -1.682 1 96.69 427 ILE B O 1
ATOM 7858 N N . HIS B 1 428 ? -1.868 10.375 -0.329 1 95.25 428 HIS B N 1
ATOM 7859 C CA . HIS B 1 428 ? -3.309 10.594 -0.309 1 95.25 428 HIS B CA 1
ATOM 7860 C C . HIS B 1 428 ? -3.643 11.992 0.198 1 95.25 428 HIS B C 1
ATOM 7862 O O . HIS B 1 428 ? -4.402 12.727 -0.441 1 95.25 428 HIS B O 1
ATOM 7868 N N . GLU B 1 429 ? -3.068 12.336 1.298 1 96.94 429 GLU B N 1
ATOM 7869 C CA . GLU B 1 429 ? -3.338 13.633 1.918 1 96.94 429 GLU B CA 1
ATOM 7870 C C . GLU B 1 429 ? -2.896 14.781 1.015 1 96.94 429 GLU B C 1
ATOM 7872 O O . GLU B 1 429 ? -3.637 15.75 0.825 1 96.94 429 GLU B O 1
ATOM 7877 N N . ALA B 1 430 ? -1.724 14.648 0.461 1 97.31 430 ALA B N 1
ATOM 7878 C CA . ALA B 1 430 ? -1.173 15.711 -0.374 1 97.31 430 ALA B CA 1
ATOM 7879 C C . ALA B 1 430 ? -2.023 15.922 -1.622 1 97.31 430 ALA B C 1
ATOM 7881 O O . ALA B 1 430 ? -2.262 17.062 -2.031 1 97.31 430 ALA B O 1
ATOM 7882 N N . GLN B 1 431 ? -2.459 14.836 -2.129 1 94.69 431 GLN B N 1
ATOM 7883 C CA . GLN B 1 431 ? -3.248 14.938 -3.354 1 94.69 431 GLN B CA 1
ATOM 7884 C C . GLN B 1 431 ? -4.629 15.523 -3.072 1 94.69 431 GLN B C 1
ATOM 7886 O O . GLN B 1 431 ? -5.234 16.141 -3.949 1 94.69 431 GLN B O 1
ATOM 7891 N N . ARG B 1 432 ? -5.098 15.32 -1.862 1 94.75 432 ARG B N 1
ATOM 7892 C CA . ARG B 1 432 ? -6.359 15.953 -1.485 1 94.75 432 ARG B CA 1
ATOM 7893 C C . ARG B 1 432 ? -6.188 17.469 -1.342 1 94.75 432 ARG B C 1
ATOM 7895 O O . ARG B 1 432 ? -7.121 18.234 -1.603 1 94.75 432 ARG B O 1
ATOM 7902 N N . LEU B 1 433 ? -5.027 17.875 -0.972 1 96.56 433 LEU B N 1
ATOM 7903 C CA . LEU B 1 433 ? -4.742 19.297 -0.78 1 96.56 433 LEU B CA 1
ATOM 7904 C C . LEU B 1 433 ? -4.5 19.984 -2.117 1 96.56 433 LEU B C 1
ATOM 7906 O O . LEU B 1 433 ? -4.98 21.094 -2.342 1 96.56 433 LEU B O 1
ATOM 7910 N N . TRP B 1 434 ? -3.701 19.359 -2.98 1 95.62 434 TRP B N 1
ATOM 7911 C CA . TRP B 1 434 ? -3.367 19.891 -4.297 1 95.62 434 TRP B CA 1
ATOM 7912 C C . TRP B 1 434 ? -3.869 18.969 -5.402 1 95.62 434 TRP B C 1
ATOM 7914 O O . TRP B 1 434 ? -3.072 18.344 -6.098 1 95.62 434 TRP B O 1
ATOM 7924 N N . ALA B 1 435 ? -5.129 18.953 -5.629 1 89 435 ALA B N 1
ATOM 7925 C CA . ALA B 1 435 ? -5.793 17.984 -6.5 1 89 435 ALA B CA 1
ATOM 7926 C C . ALA B 1 435 ? -5.34 18.156 -7.949 1 89 435 ALA B C 1
ATOM 7928 O O . ALA B 1 435 ? -5.379 17.203 -8.734 1 89 435 ALA B O 1
ATOM 7929 N N . HIS B 1 436 ? -4.809 19.312 -8.281 1 88.94 436 HIS B N 1
ATOM 7930 C CA . HIS B 1 436 ? -4.48 19.562 -9.68 1 88.94 436 HIS B CA 1
ATOM 7931 C C . HIS B 1 436 ? -2.973 19.516 -9.914 1 88.94 436 HIS B C 1
ATOM 7933 O O . HIS B 1 436 ? -2.498 19.797 -11.016 1 88.94 436 HIS B O 1
ATOM 7939 N N . GLU B 1 437 ? -2.283 19.172 -8.898 1 94.62 437 GLU B N 1
ATOM 7940 C CA . GLU B 1 437 ? -0.832 19.062 -9.008 1 94.62 437 GLU B CA 1
ATOM 7941 C C . GLU B 1 437 ? -0.38 17.609 -9.031 1 94.62 437 GLU B C 1
ATOM 7943 O O . GLU B 1 437 ? -0.919 16.781 -8.297 1 94.62 437 GLU B O 1
ATOM 7948 N N . ALA B 1 438 ? 0.61 17.281 -9.906 1 94.44 438 ALA B N 1
ATOM 7949 C CA . ALA B 1 438 ? 1.206 15.953 -9.945 1 94.44 438 ALA B CA 1
ATOM 7950 C C . ALA B 1 438 ? 2.264 15.797 -8.852 1 94.44 438 ALA B C 1
ATOM 7952 O O . ALA B 1 438 ? 2.789 16.781 -8.344 1 94.44 438 ALA B O 1
ATOM 7953 N N . LEU B 1 439 ? 2.453 14.523 -8.508 1 96.5 439 LEU B N 1
ATOM 7954 C CA . LEU B 1 439 ? 3.594 14.25 -7.641 1 96.5 439 LEU B CA 1
ATOM 7955 C C . LEU B 1 439 ? 4.906 14.523 -8.359 1 96.5 439 LEU B C 1
ATOM 7957 O O . LEU B 1 439 ? 5.109 14.062 -9.484 1 96.5 439 LEU B O 1
ATOM 7961 N N . HIS B 1 440 ? 5.727 15.352 -7.781 1 97.75 440 HIS B N 1
ATOM 7962 C CA . HIS B 1 440 ? 6.996 15.711 -8.406 1 97.75 440 HIS B CA 1
ATOM 7963 C C . HIS B 1 440 ? 8.156 14.938 -7.781 1 97.75 440 HIS B C 1
ATOM 7965 O O . HIS B 1 440 ? 9.055 14.484 -8.492 1 97.75 440 HIS B O 1
ATOM 7971 N N . CYS B 1 441 ? 8.117 14.859 -6.516 1 98.19 441 CYS B N 1
ATOM 7972 C CA . CYS B 1 441 ? 9.188 14.18 -5.785 1 98.19 441 CYS B CA 1
ATOM 7973 C C . CYS B 1 441 ? 8.688 13.656 -4.445 1 98.19 441 CYS B C 1
ATOM 7975 O O . CYS B 1 441 ? 8.273 14.438 -3.588 1 98.19 441 CYS B O 1
ATOM 7977 N N . VAL B 1 442 ? 8.711 12.344 -4.301 1 98.44 442 VAL B N 1
ATOM 7978 C CA . VAL B 1 442 ? 8.328 11.695 -3.053 1 98.44 442 VAL B CA 1
ATOM 7979 C C . VAL B 1 442 ? 9.547 11.016 -2.428 1 98.44 442 VAL B C 1
ATOM 7981 O O . VAL B 1 442 ? 10.094 10.062 -2.984 1 98.44 442 VAL B O 1
ATOM 7984 N N . VAL B 1 443 ? 9.969 11.562 -1.283 1 98.56 443 VAL B N 1
ATOM 7985 C CA . VAL B 1 443 ? 11.125 11.016 -0.577 1 98.56 443 VAL B CA 1
ATOM 7986 C C . VAL B 1 443 ? 10.656 10.289 0.685 1 98.56 443 VAL B C 1
ATOM 7988 O O . VAL B 1 443 ? 10.055 10.898 1.571 1 98.56 443 VAL B O 1
ATOM 7991 N N . SER B 1 444 ? 10.867 9.016 0.756 1 97.88 444 SER B N 1
ATOM 7992 C CA . SER B 1 444 ? 10.57 8.18 1.911 1 97.88 444 SER B CA 1
ATOM 7993 C C . SER B 1 444 ? 11.844 7.734 2.621 1 97.88 444 SER B C 1
ATOM 7995 O O . SER B 1 444 ? 12.719 7.125 2.01 1 97.88 444 SER B O 1
ATOM 7997 N N . LEU B 1 445 ? 11.945 8.062 3.936 1 97.62 445 LEU B N 1
ATOM 7998 C CA . LEU B 1 445 ? 13.164 7.766 4.676 1 97.62 445 LEU B CA 1
ATOM 7999 C C . LEU B 1 445 ? 12.914 6.695 5.73 1 97.62 445 LEU B C 1
ATOM 8001 O O . LEU B 1 445 ? 12.055 6.863 6.602 1 97.62 445 LEU B O 1
ATOM 8005 N N . GLY B 1 446 ? 13.68 5.578 5.562 1 94.62 446 GLY B N 1
ATOM 8006 C CA . GLY B 1 446 ? 13.664 4.543 6.578 1 94.62 446 GLY B CA 1
ATOM 8007 C C . GLY B 1 446 ? 14.672 4.773 7.684 1 94.62 446 GLY B C 1
ATOM 8008 O O . GLY B 1 446 ? 15.539 5.641 7.566 1 94.62 446 GLY B O 1
ATOM 8009 N N . MET B 1 447 ? 14.484 4.012 8.75 1 92.75 447 MET B N 1
ATOM 8010 C CA . MET B 1 447 ? 15.352 4.152 9.914 1 92.75 447 MET B CA 1
ATOM 8011 C C . MET B 1 447 ? 16.406 3.055 9.945 1 92.75 447 MET B C 1
ATOM 8013 O O . MET B 1 447 ? 16.891 2.678 11.016 1 92.75 447 MET B O 1
ATOM 8017 N N . GLY B 1 448 ? 16.688 2.482 8.805 1 90.25 448 GLY B N 1
ATOM 8018 C CA . GLY B 1 448 ? 17.719 1.463 8.688 1 90.25 448 GLY B CA 1
ATOM 8019 C C . GLY B 1 448 ? 17.172 0.05 8.719 1 90.25 448 GLY B C 1
ATOM 8020 O O . GLY B 1 448 ? 16.156 -0.211 9.352 1 90.25 448 GLY B O 1
ATOM 8021 N N . ARG B 1 449 ? 17.859 -0.815 7.949 1 84.62 449 ARG B N 1
ATOM 8022 C CA . ARG B 1 449 ? 17.484 -2.227 7.914 1 84.62 449 ARG B CA 1
ATOM 8023 C C . ARG B 1 449 ? 18.688 -3.115 8.219 1 84.62 449 ARG B C 1
ATOM 8025 O O . ARG B 1 449 ? 19.812 -2.785 7.852 1 84.62 449 ARG B O 1
ATOM 8032 N N . PHE B 1 450 ? 18.422 -4.105 9.062 1 80.06 450 PHE B N 1
ATOM 8033 C CA . PHE B 1 450 ? 19.453 -5.082 9.383 1 80.06 450 PHE B CA 1
ATOM 8034 C C . PHE B 1 450 ? 19.047 -6.48 8.938 1 80.06 450 PHE B C 1
ATOM 8036 O O . PHE B 1 450 ? 17.922 -6.922 9.227 1 80.06 450 PHE B O 1
ATOM 8043 N N . LYS B 1 451 ? 19.75 -7.043 7.977 1 63.31 451 LYS B N 1
ATOM 8044 C CA . LYS B 1 451 ? 19.516 -8.438 7.621 1 63.31 451 LYS B CA 1
ATOM 8045 C C . LYS B 1 451 ? 20.438 -9.367 8.414 1 63.31 451 LYS B C 1
ATOM 8047 O O . LYS B 1 451 ? 21.656 -9.266 8.305 1 63.31 451 LYS B O 1
ATOM 8052 N N . GLY B 1 452 ? 20 -9.828 9.586 1 56.03 452 GLY B N 1
ATOM 8053 C CA . GLY B 1 452 ? 20.828 -10.758 10.344 1 56.03 452 GLY B CA 1
ATOM 8054 C C . GLY B 1 452 ? 21.422 -11.867 9.484 1 56.03 452 GLY B C 1
ATOM 8055 O O . GLY B 1 452 ? 20.969 -12.102 8.367 1 56.03 452 GLY B O 1
ATOM 8056 N N . PRO B 1 453 ? 22.75 -12.266 9.695 1 42.84 453 PRO B N 1
ATOM 8057 C CA . PRO B 1 453 ? 23.266 -13.438 8.969 1 42.84 453 PRO B CA 1
ATOM 8058 C C . PRO B 1 453 ? 22.203 -14.523 8.781 1 42.84 453 PRO B C 1
ATOM 8060 O O . PRO B 1 453 ? 21.391 -14.766 9.688 1 42.84 453 PRO B O 1
ATOM 8063 N N . ILE B 1 454 ? 21.75 -14.609 7.672 1 38.41 454 ILE B N 1
ATOM 8064 C CA . ILE B 1 454 ? 21.031 -15.859 7.477 1 38.41 454 ILE B CA 1
ATOM 8065 C C . ILE B 1 454 ? 21.75 -17 8.195 1 38.41 454 ILE B C 1
ATOM 8067 O O . ILE B 1 454 ? 22.906 -17.281 7.898 1 38.41 454 ILE B O 1
ATOM 8071 N N . HIS B 1 455 ? 21.906 -17.094 9.391 1 31.36 455 HIS B N 1
ATOM 8072 C CA . HIS B 1 455 ? 22.578 -18.328 9.805 1 31.36 455 HIS B CA 1
ATOM 8073 C C . HIS B 1 455 ? 22.375 -19.438 8.789 1 31.36 455 HIS B C 1
ATOM 8075 O O . HIS B 1 455 ? 21.25 -19.953 8.648 1 31.36 455 HIS B O 1
ATOM 8081 N N . PRO B 1 456 ? 23.094 -19.391 7.66 1 33.75 456 PRO B N 1
ATOM 8082 C CA . PRO B 1 456 ? 23.031 -20.641 6.91 1 33.75 456 PRO B CA 1
ATOM 8083 C C . PRO B 1 456 ? 22.859 -21.859 7.816 1 33.75 456 PRO B C 1
ATOM 8085 O O . PRO B 1 456 ? 22.047 -22.734 7.535 1 33.75 456 PRO B O 1
ATOM 8088 N N . GLU B 1 457 ? 24.141 -22.297 8.445 1 29.84 457 GLU B N 1
ATOM 8089 C CA . GLU B 1 457 ? 24.547 -23.484 9.172 1 29.84 457 GLU B CA 1
ATOM 8090 C C . GLU B 1 457 ? 23.938 -23.531 10.57 1 29.84 457 GLU B C 1
ATOM 8092 O O . GLU B 1 457 ? 24.375 -24.312 11.43 1 29.84 457 GLU B O 1
ATOM 8097 N N . GLU B 1 458 ? 23.672 -22.516 11.164 1 30.88 458 GLU B N 1
ATOM 8098 C CA . GLU B 1 458 ? 23.344 -23.25 12.383 1 30.88 458 GLU B CA 1
ATOM 8099 C C . GLU B 1 458 ? 22.578 -24.531 12.07 1 30.88 458 GLU B C 1
ATOM 8101 O O . GLU B 1 458 ? 21.531 -24.484 11.414 1 30.88 458 GLU B O 1
ATOM 8106 N N . PRO B 1 459 ? 23.422 -25.547 11.836 1 28.16 459 PRO B N 1
ATOM 8107 C CA . PRO B 1 459 ? 22.781 -26.859 11.812 1 28.16 459 PRO B CA 1
ATOM 8108 C C . PRO B 1 459 ? 21.391 -26.859 12.43 1 28.16 459 PRO B C 1
ATOM 8110 O O . PRO B 1 459 ? 21.109 -26.047 13.32 1 28.16 459 PRO B O 1
ATOM 8113 N N . PHE B 1 460 ? 20.531 -27.312 11.539 1 29.3 460 PHE B N 1
ATOM 8114 C CA . PHE B 1 460 ? 19.312 -27.875 12.117 1 29.3 460 PHE B CA 1
ATOM 8115 C C . PHE B 1 460 ? 19.562 -28.375 13.539 1 29.3 460 PHE B C 1
ATOM 8117 O O . PHE B 1 460 ? 20.031 -29.5 13.734 1 29.3 460 PHE B O 1
ATOM 8124 N N . LEU B 1 461 ? 20.578 -27.906 14.281 1 30.38 461 LEU B N 1
ATOM 8125 C CA . LEU B 1 461 ? 20.469 -28.594 15.562 1 30.38 461 LEU B CA 1
ATOM 8126 C C . LEU B 1 461 ? 19.031 -29.062 15.797 1 30.38 461 LEU B C 1
ATOM 8128 O O . LEU B 1 461 ? 18.109 -28.641 15.086 1 30.38 461 LEU B O 1
ATOM 8132 N N . ASP B 1 462 ? 18.844 -29.5 17.141 1 29.61 462 ASP B N 1
ATOM 8133 C CA . ASP B 1 462 ? 17.625 -30.25 17.422 1 29.61 462 ASP B CA 1
ATOM 8134 C C . ASP B 1 462 ? 16.406 -29.531 16.859 1 29.61 462 ASP B C 1
ATOM 8136 O O . ASP B 1 462 ? 16.094 -28.406 17.266 1 29.61 462 ASP B O 1
ATOM 8140 N N . VAL B 1 463 ? 16.281 -29.5 15.555 1 32.28 463 VAL B N 1
ATOM 8141 C CA . VAL B 1 463 ? 14.945 -29.344 15 1 32.28 463 VAL B CA 1
ATOM 8142 C C . VAL B 1 463 ? 13.906 -29.594 16.094 1 32.28 463 VAL B C 1
ATOM 8144 O O . VAL B 1 463 ? 13.453 -30.734 16.266 1 32.28 463 VAL B O 1
ATOM 8147 N N . LYS B 1 464 ? 14.273 -29.266 17.266 1 36.22 464 LYS B N 1
ATOM 8148 C CA . LYS B 1 464 ? 13.062 -29.391 18.078 1 36.22 464 LYS B CA 1
ATOM 8149 C C . LYS B 1 464 ? 11.852 -28.812 17.344 1 36.22 464 LYS B C 1
ATOM 8151 O O . LYS B 1 464 ? 11.969 -27.781 16.672 1 36.22 464 LYS B O 1
ATOM 8156 N N . LYS B 1 465 ? 10.852 -29.562 17.172 1 39.19 465 LYS B N 1
ATOM 8157 C CA . LYS B 1 465 ? 9.492 -29.344 16.688 1 39.19 465 LYS B CA 1
ATOM 8158 C C . LYS B 1 465 ? 9.133 -27.859 16.734 1 39.19 465 LYS B C 1
ATOM 8160 O O . LYS B 1 465 ? 9.375 -27.188 17.734 1 39.19 465 LYS B O 1
ATOM 8165 N N . PRO B 1 466 ? 9.188 -27.156 15.484 1 45.03 466 PRO B N 1
ATOM 8166 C CA . PRO B 1 466 ? 8.656 -25.797 15.516 1 45.03 466 PRO B CA 1
ATOM 8167 C C . PRO B 1 466 ? 7.773 -25.531 16.734 1 45.03 466 PRO B C 1
ATOM 8169 O O . PRO B 1 466 ? 6.777 -26.234 16.938 1 45.03 466 PRO B O 1
ATOM 8172 N N . LYS B 1 467 ? 8.5 -25.391 17.844 1 46.56 467 LYS B N 1
ATOM 8173 C CA . LYS B 1 467 ? 7.719 -25.109 19.047 1 46.56 467 LYS B CA 1
ATOM 8174 C C . LYS B 1 467 ? 6.695 -24 18.797 1 46.56 467 LYS B C 1
ATOM 8176 O O . LYS B 1 467 ? 6.957 -23.062 18.031 1 46.56 467 LYS B O 1
ATOM 8181 N N . ASN B 1 468 ? 5.484 -24.234 18.969 1 55 468 ASN B N 1
ATOM 8182 C CA . ASN B 1 468 ? 4.355 -23.312 19.016 1 55 468 ASN B CA 1
ATOM 8183 C C . ASN B 1 468 ? 4.738 -21.984 19.656 1 55 468 ASN B C 1
ATOM 8185 O O . ASN B 1 468 ? 5.316 -21.969 20.75 1 55 468 ASN B O 1
ATOM 8189 N N . LEU B 1 469 ? 5.027 -20.891 18.828 1 58.62 469 LEU B N 1
ATOM 8190 C CA . LEU B 1 469 ? 5.266 -19.562 19.359 1 58.62 469 LEU B CA 1
ATOM 8191 C C . LEU B 1 469 ? 4.246 -19.219 20.453 1 58.62 469 LEU B C 1
ATOM 8193 O O . LEU B 1 469 ? 3.076 -19.594 20.344 1 58.62 469 LEU B O 1
ATOM 8197 N N . SER B 1 470 ? 4.828 -18.719 21.578 1 62.53 470 SER B N 1
ATOM 8198 C CA . SER B 1 470 ? 3.916 -18.156 22.562 1 62.53 470 SER B CA 1
ATOM 8199 C C . SER B 1 470 ? 3.105 -17 21.969 1 62.53 470 SER B C 1
ATOM 8201 O O . SER B 1 470 ? 3.461 -16.469 20.906 1 62.53 470 SER B O 1
ATOM 8203 N N . LEU B 1 471 ? 2.01 -16.75 22.562 1 61.41 471 LEU B N 1
ATOM 8204 C CA . LEU B 1 471 ? 1.175 -15.641 22.109 1 61.41 471 LEU B CA 1
ATOM 8205 C C . LEU B 1 471 ? 1.962 -14.336 22.109 1 61.41 471 LEU B C 1
ATOM 8207 O O . LEU B 1 471 ? 1.806 -13.508 21.219 1 61.41 471 LEU B O 1
ATOM 8211 N N . ALA B 1 472 ? 2.797 -14.148 23.156 1 62.62 472 ALA B N 1
ATOM 8212 C CA . ALA B 1 472 ? 3.613 -12.945 23.25 1 62.62 472 ALA B CA 1
ATOM 8213 C C . ALA B 1 472 ? 4.605 -12.852 22.094 1 62.62 472 ALA B C 1
ATOM 8215 O O . ALA B 1 472 ? 4.84 -11.773 21.562 1 62.62 472 ALA B O 1
ATOM 8216 N N . GLN B 1 473 ? 5.129 -14.031 21.75 1 64.44 473 GLN B N 1
ATOM 8217 C CA . GLN B 1 473 ? 6.059 -14.07 20.625 1 64.44 473 GLN B CA 1
ATOM 8218 C C . GLN B 1 473 ? 5.344 -13.766 19.312 1 64.44 473 GLN B C 1
ATOM 8220 O O . GLN B 1 473 ? 5.867 -13.039 18.469 1 64.44 473 GLN B O 1
ATOM 8225 N N . LYS B 1 474 ? 4.172 -14.359 19.297 1 63.69 474 LYS B N 1
ATOM 8226 C CA . LYS B 1 474 ? 3.373 -14.102 18.109 1 63.69 474 LYS B CA 1
ATOM 8227 C C . LYS B 1 474 ? 3.029 -12.617 17.984 1 63.69 474 LYS B C 1
ATOM 8229 O O . LYS B 1 474 ? 3.129 -12.039 16.906 1 63.69 474 LYS B O 1
ATOM 8234 N N . PHE B 1 475 ? 2.76 -12.062 19.078 1 63.5 475 PHE B N 1
ATOM 8235 C CA . PHE B 1 475 ? 2.43 -10.641 19.141 1 63.5 475 PHE B CA 1
ATOM 8236 C C . PHE B 1 475 ? 3.617 -9.789 18.703 1 63.5 475 PHE B C 1
ATOM 8238 O O . PHE B 1 475 ? 3.479 -8.906 17.859 1 63.5 475 PHE B O 1
ATOM 8245 N N . SER B 1 476 ? 4.699 -10.117 19.234 1 65.5 476 SER B N 1
ATOM 8246 C CA . SER B 1 476 ? 5.898 -9.352 18.922 1 65.5 476 SER B CA 1
ATOM 8247 C C . SER B 1 476 ? 6.25 -9.445 17.438 1 65.5 476 SER B C 1
ATOM 8249 O O . SER B 1 476 ? 6.645 -8.453 16.828 1 65.5 476 SER B O 1
ATOM 8251 N N . ARG B 1 477 ? 6.023 -10.602 16.922 1 66.62 477 ARG B N 1
ATOM 8252 C CA . ARG B 1 477 ? 6.344 -10.812 15.516 1 66.62 477 ARG B CA 1
ATOM 8253 C C . ARG B 1 477 ? 5.371 -10.062 14.617 1 66.62 477 ARG B C 1
ATOM 8255 O O . ARG B 1 477 ? 5.766 -9.523 13.578 1 66.62 477 ARG B O 1
ATOM 8262 N N . ILE B 1 478 ? 4.168 -10.039 15.047 1 65.44 478 ILE B N 1
ATOM 8263 C CA . ILE B 1 478 ? 3.15 -9.328 14.281 1 65.44 478 ILE B CA 1
ATOM 8264 C C . ILE B 1 478 ? 3.447 -7.832 14.281 1 65.44 478 ILE B C 1
ATOM 8266 O O . ILE B 1 478 ? 3.355 -7.172 13.242 1 65.44 478 ILE B O 1
ATOM 8270 N N . ILE B 1 479 ? 3.891 -7.387 15.398 1 65.44 479 ILE B N 1
ATOM 8271 C CA . ILE B 1 479 ? 4.234 -5.969 15.5 1 65.44 479 ILE B CA 1
ATOM 8272 C C . ILE B 1 479 ? 5.438 -5.664 14.617 1 65.44 479 ILE B C 1
ATOM 8274 O O . ILE B 1 479 ? 5.465 -4.645 13.922 1 65.44 479 ILE B O 1
ATOM 8278 N N . ASP B 1 480 ? 6.332 -6.617 14.625 1 66 480 ASP B N 1
ATOM 8279 C CA . ASP B 1 480 ? 7.52 -6.441 13.797 1 66 480 ASP B CA 1
ATOM 8280 C C . ASP B 1 480 ? 7.152 -6.418 12.312 1 66 480 ASP B C 1
ATOM 8282 O O . ASP B 1 480 ? 7.672 -5.605 11.547 1 66 480 ASP B O 1
ATOM 8286 N N . ALA B 1 481 ? 6.258 -7.25 12.039 1 64.69 481 ALA B N 1
ATOM 8287 C CA . ALA B 1 481 ? 5.816 -7.336 10.648 1 64.69 481 ALA B CA 1
ATOM 8288 C C . ALA B 1 481 ? 5 -6.109 10.258 1 64.69 481 ALA B C 1
ATOM 8290 O O . ALA B 1 481 ? 5.16 -5.57 9.156 1 64.69 481 ALA B O 1
ATOM 8291 N N . ALA B 1 482 ? 4.117 -5.777 11.195 1 61.03 482 ALA B N 1
ATOM 8292 C CA . ALA B 1 482 ? 3.24 -4.641 10.93 1 61.03 482 ALA B CA 1
ATOM 8293 C C . ALA B 1 482 ? 4.043 -3.352 10.789 1 61.03 482 ALA B C 1
ATOM 8295 O O . ALA B 1 482 ? 3.594 -2.398 10.148 1 61.03 482 ALA B O 1
ATOM 8296 N N . THR B 1 483 ? 5.184 -3.457 11.312 1 59.72 483 THR B N 1
ATOM 8297 C CA . THR B 1 483 ? 6.027 -2.27 11.273 1 59.72 483 THR B CA 1
ATOM 8298 C C . THR B 1 483 ? 6.949 -2.305 10.055 1 59.72 483 THR B C 1
ATOM 8300 O O . THR B 1 483 ? 7.715 -1.367 9.82 1 59.72 483 THR B O 1
ATOM 8303 N N . ASP B 1 484 ? 6.746 -3.414 9.375 1 68.06 484 ASP B N 1
ATOM 8304 C CA . ASP B 1 484 ? 7.574 -3.537 8.18 1 68.06 484 ASP B CA 1
ATOM 8305 C C . ASP B 1 484 ? 7.203 -2.48 7.145 1 68.06 484 ASP B C 1
ATOM 8307 O O . ASP B 1 484 ? 6.027 -2.152 6.977 1 68.06 484 ASP B O 1
ATOM 8311 N N . THR B 1 485 ? 8.258 -1.946 6.551 1 73 485 THR B N 1
ATOM 8312 C CA . THR B 1 485 ? 8.109 -0.814 5.645 1 73 485 THR B CA 1
ATOM 8313 C C . THR B 1 485 ? 8.258 -1.263 4.191 1 73 485 THR B C 1
ATOM 8315 O O . THR B 1 485 ? 8.031 -0.478 3.27 1 73 485 THR B O 1
ATOM 8318 N N . GLU B 1 486 ? 8.438 -2.559 3.957 1 78.56 486 GLU B N 1
ATOM 8319 C CA . GLU B 1 486 ? 8.859 -3.02 2.637 1 78.56 486 GLU B CA 1
ATOM 8320 C C . GLU B 1 486 ? 7.672 -3.113 1.682 1 78.56 486 GLU B C 1
ATOM 8322 O O . GLU B 1 486 ? 7.801 -2.814 0.493 1 78.56 486 GLU B O 1
ATOM 8327 N N . LEU B 1 487 ? 6.574 -3.57 2.215 1 80.56 487 LEU B N 1
ATOM 8328 C CA . LEU B 1 487 ? 5.414 -3.703 1.338 1 80.56 487 LEU B CA 1
ATOM 8329 C C . LEU B 1 487 ? 5.02 -2.354 0.749 1 80.56 487 LEU B C 1
ATOM 8331 O O . LEU B 1 487 ? 4.75 -2.25 -0.45 1 80.56 487 LEU B O 1
ATOM 8335 N N . ALA B 1 488 ? 4.973 -1.325 1.605 1 85 488 ALA B N 1
ATOM 8336 C CA . ALA B 1 488 ? 4.668 0.015 1.112 1 85 488 ALA B CA 1
ATOM 8337 C C . ALA B 1 488 ? 5.688 0.462 0.069 1 85 488 ALA B C 1
ATOM 8339 O O . ALA B 1 488 ? 5.32 1.003 -0.977 1 85 488 ALA B O 1
ATOM 8340 N N . HIS B 1 489 ? 6.926 0.153 0.323 1 89.75 489 HIS B N 1
ATOM 8341 C CA . HIS B 1 489 ? 7.996 0.54 -0.591 1 89.75 489 HIS B CA 1
ATOM 8342 C C . HIS B 1 489 ? 7.852 -0.164 -1.937 1 89.75 489 HIS B C 1
ATOM 8344 O O . HIS B 1 489 ? 7.891 0.481 -2.986 1 89.75 489 HIS B O 1
ATOM 8350 N N . VAL B 1 490 ? 7.633 -1.463 -1.92 1 88.38 490 VAL B N 1
ATOM 8351 C CA . VAL B 1 490 ? 7.539 -2.24 -3.152 1 88.38 490 VAL B CA 1
ATOM 8352 C C . VAL B 1 490 ? 6.344 -1.761 -3.975 1 88.38 490 VAL B C 1
ATOM 8354 O O . VAL B 1 490 ? 6.445 -1.599 -5.191 1 88.38 490 VAL B O 1
ATOM 8357 N N . SER B 1 491 ? 5.305 -1.483 -3.322 1 88.44 491 SER B N 1
ATOM 8358 C CA . SER B 1 491 ? 4.098 -1.021 -4 1 88.44 491 SER B CA 1
ATOM 8359 C C . SER B 1 491 ? 4.32 0.331 -4.668 1 88.44 491 SER B C 1
ATOM 8361 O O . SER B 1 491 ? 3.973 0.518 -5.836 1 88.44 491 SER B O 1
ATOM 8363 N N . LEU B 1 492 ? 4.895 1.214 -3.932 1 91.5 492 LEU B N 1
ATOM 8364 C CA . LEU B 1 492 ? 5.125 2.553 -4.465 1 91.5 492 LEU B CA 1
ATOM 8365 C C . LEU B 1 492 ? 6.16 2.521 -5.586 1 91.5 492 LEU B C 1
ATOM 8367 O O . LEU B 1 492 ? 6.031 3.244 -6.574 1 91.5 492 LEU B O 1
ATOM 8371 N N . HIS B 1 493 ? 7.098 1.655 -5.387 1 90.75 493 HIS B N 1
ATOM 8372 C CA . HIS B 1 493 ? 8.117 1.477 -6.418 1 90.75 493 HIS B CA 1
ATOM 8373 C C . HIS B 1 493 ? 7.492 0.989 -7.723 1 90.75 493 HIS B C 1
ATOM 8375 O O . HIS B 1 493 ? 7.898 1.418 -8.805 1 90.75 493 HIS B O 1
ATOM 8381 N N . ASP B 1 494 ? 6.555 0.121 -7.621 1 88.88 494 ASP B N 1
ATOM 8382 C CA . ASP B 1 494 ? 5.914 -0.462 -8.797 1 88.88 494 ASP B CA 1
ATOM 8383 C C . ASP B 1 494 ? 4.941 0.524 -9.438 1 88.88 494 ASP B C 1
ATOM 8385 O O . ASP B 1 494 ? 4.777 0.534 -10.664 1 88.88 494 ASP B O 1
ATOM 8389 N N . LEU B 1 495 ? 4.344 1.406 -8.664 1 90.44 495 LEU B N 1
ATOM 8390 C CA . LEU B 1 495 ? 3.191 2.154 -9.156 1 90.44 495 LEU B CA 1
ATOM 8391 C C . LEU B 1 495 ? 3.59 3.576 -9.539 1 90.44 495 LEU B C 1
ATOM 8393 O O . LEU B 1 495 ? 2.883 4.238 -10.305 1 90.44 495 LEU B O 1
ATOM 8397 N N . LEU B 1 496 ? 4.688 4.074 -8.961 1 92.88 496 LEU B N 1
ATOM 8398 C CA . LEU B 1 496 ? 5.133 5.422 -9.289 1 92.88 496 LEU B CA 1
ATOM 8399 C C . LEU B 1 496 ? 6.332 5.387 -10.234 1 92.88 496 LEU B C 1
ATOM 8401 O O . LEU B 1 496 ? 7.137 4.449 -10.188 1 92.88 496 LEU B O 1
ATOM 8405 N N . PRO B 1 497 ? 6.434 6.414 -11.062 1 89.56 497 PRO B N 1
ATOM 8406 C CA . PRO B 1 497 ? 7.625 6.48 -11.906 1 89.56 497 PRO B CA 1
ATOM 8407 C C . PRO B 1 497 ? 8.922 6.559 -11.102 1 89.56 497 PRO B C 1
ATOM 8409 O O . PRO B 1 497 ? 8.945 7.16 -10.023 1 89.56 497 PRO B O 1
ATOM 8412 N N . GLY B 1 498 ? 9.953 6.035 -11.648 1 88.56 498 GLY B N 1
ATOM 8413 C CA . GLY B 1 498 ? 11.234 5.949 -10.969 1 88.56 498 GLY B CA 1
ATOM 8414 C C . GLY B 1 498 ? 11.836 7.305 -10.656 1 88.56 498 GLY B C 1
ATOM 8415 O O . GLY B 1 498 ? 12.609 7.445 -9.703 1 88.56 498 GLY B O 1
ATOM 8416 N N . GLU B 1 499 ? 11.445 8.25 -11.383 1 92.62 499 GLU B N 1
ATOM 8417 C CA . GLU B 1 499 ? 12.016 9.578 -11.18 1 92.62 499 GLU B CA 1
ATOM 8418 C C . GLU B 1 499 ? 11.234 10.359 -10.133 1 92.62 499 GLU B C 1
ATOM 8420 O O . GLU B 1 499 ? 11.648 11.445 -9.719 1 92.62 499 GLU B O 1
ATOM 8425 N N . VAL B 1 500 ? 10.172 9.812 -9.68 1 95.81 500 VAL B N 1
ATOM 8426 C CA . VAL B 1 500 ? 9.297 10.539 -8.758 1 95.81 500 VAL B CA 1
ATOM 8427 C C . VAL B 1 500 ? 9.484 10.008 -7.34 1 95.81 500 VAL B C 1
ATOM 8429 O O . VAL B 1 500 ? 9.508 10.773 -6.379 1 95.81 500 VAL B O 1
ATOM 8432 N N . TYR B 1 501 ? 9.641 8.75 -7.266 1 96.69 501 TYR B N 1
ATOM 8433 C CA . TYR B 1 501 ? 9.672 8.117 -5.953 1 96.69 501 TYR B CA 1
ATOM 8434 C C . TYR B 1 501 ? 11.086 7.699 -5.578 1 96.69 501 TYR B C 1
ATOM 8436 O O . TYR B 1 501 ? 11.734 6.945 -6.312 1 96.69 501 TYR B O 1
ATOM 8444 N N . PHE B 1 502 ? 11.531 8.164 -4.34 1 97.31 502 PHE B N 1
ATOM 8445 C CA . PHE B 1 502 ? 12.844 7.836 -3.795 1 97.31 502 PHE B CA 1
ATOM 8446 C C . PHE B 1 502 ? 12.719 7.297 -2.375 1 97.31 502 PHE B C 1
ATOM 8448 O O . PHE B 1 502 ? 12.219 7.988 -1.485 1 97.31 502 PHE B O 1
ATOM 8455 N N . ARG B 1 503 ? 13.156 6.07 -2.199 1 96.19 503 ARG B N 1
ATOM 8456 C CA . ARG B 1 503 ? 13.234 5.52 -0.85 1 96.19 503 ARG B CA 1
ATOM 8457 C C . ARG B 1 503 ? 14.688 5.309 -0.427 1 96.19 503 ARG B C 1
ATOM 8459 O O . ARG B 1 503 ? 15.469 4.707 -1.161 1 96.19 503 ARG B O 1
ATOM 8466 N N . PHE B 1 504 ? 15.07 5.898 0.689 1 96.44 504 PHE B N 1
ATOM 8467 C CA . PHE B 1 504 ? 16.375 5.676 1.301 1 96.44 504 PHE B CA 1
ATOM 8468 C C . PHE B 1 504 ? 16.234 4.953 2.633 1 96.44 504 PHE B C 1
ATOM 8470 O O . PHE B 1 504 ? 15.648 5.488 3.578 1 96.44 504 PHE B O 1
ATOM 8477 N N . ASN B 1 505 ? 16.656 3.791 2.709 1 94.12 505 ASN B N 1
ATOM 8478 C CA . ASN B 1 505 ? 16.656 2.947 3.898 1 94.12 505 ASN B CA 1
ATOM 8479 C C . ASN B 1 505 ? 17.984 2.213 4.062 1 94.12 505 ASN B C 1
ATOM 8481 O O . ASN B 1 505 ? 18.094 1.036 3.715 1 94.12 505 ASN B O 1
ATOM 8485 N N . PRO B 1 506 ? 18.953 2.814 4.695 1 94.06 506 PRO B N 1
ATOM 8486 C CA . PRO B 1 506 ? 20.328 2.291 4.773 1 94.06 506 PRO B CA 1
ATOM 8487 C C . PRO B 1 506 ? 20.391 0.919 5.441 1 94.06 506 PRO B C 1
ATOM 8489 O O . PRO B 1 506 ? 19.641 0.643 6.371 1 94.06 506 PRO B O 1
ATOM 8492 N N . TYR B 1 507 ? 21.328 0.093 4.906 1 90.25 507 TYR B N 1
ATOM 8493 C CA . TYR B 1 507 ? 21.672 -1.161 5.566 1 90.25 507 TYR B CA 1
ATOM 8494 C C . TYR B 1 507 ? 22.578 -0.918 6.762 1 90.25 507 TYR B C 1
ATOM 8496 O O . TYR B 1 507 ? 23.547 -0.15 6.672 1 90.25 507 TYR B O 1
ATOM 8504 N N . LEU B 1 508 ? 22.266 -1.56 7.855 1 91.06 508 LEU B N 1
ATOM 8505 C CA . LEU B 1 508 ? 23.047 -1.399 9.078 1 91.06 508 LEU B CA 1
ATOM 8506 C C . LEU B 1 508 ? 23.953 -2.611 9.312 1 91.06 508 LEU B C 1
ATOM 8508 O O . LEU B 1 508 ? 23.547 -3.744 9.023 1 91.06 508 LEU B O 1
ATOM 8512 N N . SER B 1 509 ? 25.047 -2.43 9.82 1 89.31 509 SER B N 1
ATOM 8513 C CA . SER B 1 509 ? 26.047 -3.473 10.031 1 89.31 509 SER B CA 1
ATOM 8514 C C . SER B 1 509 ? 25.688 -4.344 11.234 1 89.31 509 SER B C 1
ATOM 8516 O O . SER B 1 509 ? 26.188 -5.465 11.367 1 89.31 509 SER B O 1
ATOM 8518 N N . GLU B 1 510 ? 24.891 -3.799 12.125 1 85.38 510 GLU B N 1
ATOM 8519 C CA . GLU B 1 510 ? 24.453 -4.555 13.289 1 85.38 510 GLU B CA 1
ATOM 8520 C C . GLU B 1 510 ? 23.031 -4.164 13.688 1 85.38 510 GLU B C 1
ATOM 8522 O O . GLU B 1 510 ? 22.469 -3.197 13.164 1 85.38 510 GLU B O 1
ATOM 8527 N N . TYR B 1 511 ? 22.516 -5.023 14.5 1 81.5 511 TYR B N 1
ATOM 8528 C CA . TYR B 1 511 ? 21.188 -4.742 14.992 1 81.5 511 TYR B CA 1
ATOM 8529 C C . TYR B 1 511 ? 21.219 -3.676 16.078 1 81.5 511 TYR B C 1
ATOM 8531 O O . TYR B 1 511 ? 22.094 -3.691 16.953 1 81.5 511 TYR B O 1
ATOM 8539 N N . PHE B 1 512 ? 20.344 -2.697 15.984 1 81 512 PHE B N 1
ATOM 8540 C CA . PHE B 1 512 ? 20.219 -1.658 17 1 81 512 PHE B CA 1
ATOM 8541 C C . PHE B 1 512 ? 18.812 -1.651 17.594 1 81 512 PHE B C 1
ATOM 8543 O O . PHE B 1 512 ? 17.828 -1.73 16.859 1 81 512 PHE B O 1
ATOM 8550 N N . ASP B 1 513 ? 18.734 -1.519 18.859 1 74.81 513 ASP B N 1
ATOM 8551 C CA . ASP B 1 513 ? 17.438 -1.406 19.531 1 74.81 513 ASP B CA 1
ATOM 8552 C C . ASP B 1 513 ? 16.828 -0.019 19.328 1 74.81 513 ASP B C 1
ATOM 8554 O O . ASP B 1 513 ? 17.547 0.946 19.062 1 74.81 513 ASP B O 1
ATOM 8558 N N . MET B 1 514 ? 15.555 0.079 19.562 1 76.44 514 MET B N 1
ATOM 8559 C CA . MET B 1 514 ? 14.828 1.334 19.391 1 76.44 514 MET B CA 1
ATOM 8560 C C . MET B 1 514 ? 15.211 2.342 20.469 1 76.44 514 MET B C 1
ATOM 8562 O O . MET B 1 514 ? 15.086 3.551 20.266 1 76.44 514 MET B O 1
ATOM 8566 N N . ASP B 1 515 ? 15.633 1.856 21.594 1 71.62 515 ASP B N 1
ATOM 8567 C CA . ASP B 1 515 ? 15.992 2.74 22.688 1 71.62 515 ASP B CA 1
ATOM 8568 C C . ASP B 1 515 ? 17.5 2.824 22.859 1 71.62 515 ASP B C 1
ATOM 8570 O O . ASP B 1 515 ? 18 3.115 23.953 1 71.62 515 ASP B O 1
ATOM 8574 N N . GLU B 1 516 ? 18.203 2.561 21.797 1 77.44 516 GLU B N 1
ATOM 8575 C CA . GLU B 1 516 ? 19.672 2.588 21.844 1 77.44 516 GLU B CA 1
ATOM 8576 C C . GLU B 1 516 ? 20.188 4.008 22.047 1 77.44 516 GLU B C 1
ATOM 8578 O O . GLU B 1 516 ? 19.922 4.898 21.25 1 77.44 516 GLU B O 1
ATOM 8583 N N . VAL B 1 517 ? 20.922 4.258 23.219 1 77.12 517 VAL B N 1
ATOM 8584 C CA . VAL B 1 517 ? 21.406 5.609 23.484 1 77.12 517 VAL B CA 1
ATOM 8585 C C . VAL B 1 517 ? 22.922 5.582 23.672 1 77.12 517 VAL B C 1
ATOM 8587 O O . VAL B 1 517 ? 23.547 6.625 23.891 1 77.12 517 VAL B O 1
ATOM 8590 N N . ARG B 1 518 ? 23.562 4.387 23.594 1 84.06 518 ARG B N 1
ATOM 8591 C CA . ARG B 1 518 ? 25.016 4.301 23.734 1 84.06 518 ARG B CA 1
ATOM 8592 C C . ARG B 1 518 ? 25.719 5.039 22.594 1 84.06 518 ARG B C 1
ATOM 8594 O O . ARG B 1 518 ? 25.406 4.824 21.422 1 84.06 518 ARG B O 1
ATOM 8601 N N . LEU B 1 519 ? 26.625 5.832 22.875 1 84.44 519 LEU B N 1
ATOM 8602 C CA . LEU B 1 519 ? 27.297 6.727 21.938 1 84.44 519 LEU B CA 1
ATOM 8603 C C . LEU B 1 519 ? 28.016 5.934 20.859 1 84.44 519 LEU B C 1
ATOM 8605 O O . LEU B 1 519 ? 28.031 6.328 19.688 1 84.44 519 LEU B O 1
ATOM 8609 N N . GLU B 1 520 ? 28.688 4.898 21.203 1 89.31 520 GLU B N 1
ATOM 8610 C CA . GLU B 1 520 ? 29.422 4.074 20.234 1 89.31 520 GLU B CA 1
ATOM 8611 C C . GLU B 1 520 ? 28.484 3.504 19.188 1 89.31 520 GLU B C 1
ATOM 8613 O O . GLU B 1 520 ? 28.828 3.461 18 1 89.31 520 GLU B O 1
ATOM 8618 N N . LYS B 1 521 ? 27.359 3.059 19.703 1 89.38 521 LYS B N 1
ATOM 8619 C CA . LYS B 1 521 ? 26.375 2.492 18.797 1 89.38 521 LYS B CA 1
ATOM 8620 C C . LYS B 1 521 ? 25.766 3.574 17.906 1 89.38 521 LYS B C 1
ATOM 8622 O O . LYS B 1 521 ? 25.5 3.342 16.719 1 89.38 521 LYS B O 1
ATOM 8627 N N . MET B 1 522 ? 25.547 4.684 18.469 1 89.12 522 MET B N 1
ATOM 8628 C CA . MET B 1 522 ? 25.016 5.805 17.703 1 89.12 522 MET B CA 1
ATOM 8629 C C . MET B 1 522 ? 26.016 6.23 16.625 1 89.12 522 MET B C 1
ATOM 8631 O O . MET B 1 522 ? 25.625 6.547 15.5 1 89.12 522 MET B O 1
ATOM 8635 N N . SER B 1 523 ? 27.266 6.25 17 1 91.69 523 SER B N 1
ATOM 8636 C CA . SER B 1 523 ? 28.312 6.582 16.031 1 91.69 523 SER B CA 1
ATOM 8637 C C . SER B 1 523 ? 28.375 5.555 14.906 1 91.69 523 SER B C 1
ATOM 8639 O O . SER B 1 523 ? 28.609 5.906 13.75 1 91.69 523 SER B O 1
ATOM 8641 N N . LYS B 1 524 ? 28.172 4.375 15.289 1 93.5 524 LYS B N 1
ATOM 8642 C CA . LYS B 1 524 ? 28.172 3.32 14.281 1 93.5 524 LYS B CA 1
ATOM 8643 C C . LYS B 1 524 ? 27 3.492 13.312 1 93.5 524 LYS B C 1
ATOM 8645 O O . LYS B 1 524 ? 27.156 3.301 12.102 1 93.5 524 LYS B O 1
ATOM 8650 N N . MET B 1 525 ? 25.859 3.836 13.797 1 93.69 525 MET B N 1
ATOM 8651 C CA . MET B 1 525 ? 24.703 4.117 12.938 1 93.69 525 MET B CA 1
ATOM 8652 C C . MET B 1 525 ? 25.031 5.234 11.953 1 93.69 525 MET B C 1
ATOM 8654 O O . MET B 1 525 ? 24.688 5.137 10.766 1 93.69 525 MET B O 1
ATOM 8658 N N . ARG B 1 526 ? 25.672 6.203 12.492 1 94.56 526 ARG B N 1
ATOM 8659 C CA . ARG B 1 526 ? 26.047 7.336 11.656 1 94.56 526 ARG B CA 1
ATOM 8660 C C . ARG B 1 526 ? 27.016 6.918 10.562 1 94.56 526 ARG B C 1
ATOM 8662 O O . ARG B 1 526 ? 26.875 7.312 9.406 1 94.56 526 ARG B O 1
ATOM 8669 N N . GLU B 1 527 ? 27.938 6.098 10.922 1 95.38 527 GLU B N 1
ATOM 8670 C CA . GLU B 1 527 ? 28.953 5.637 9.969 1 95.38 527 GLU B CA 1
ATOM 8671 C C . GLU B 1 527 ? 28.328 4.77 8.883 1 95.38 527 GLU B C 1
ATOM 8673 O O . GLU B 1 527 ? 28.641 4.926 7.699 1 95.38 527 GLU B O 1
ATOM 8678 N N . ASP B 1 528 ? 27.531 3.893 9.32 1 95.94 528 ASP B N 1
ATOM 8679 C CA . ASP B 1 528 ? 26.828 3.049 8.359 1 95.94 528 ASP B CA 1
ATOM 8680 C C . ASP B 1 528 ? 26.031 3.893 7.371 1 95.94 528 ASP B C 1
ATOM 8682 O O . ASP B 1 528 ? 26 3.604 6.176 1 95.94 528 ASP B O 1
ATOM 8686 N N . THR B 1 529 ? 25.375 4.91 7.871 1 96.62 529 THR B N 1
ATOM 8687 C CA . THR B 1 529 ? 24.547 5.77 7.039 1 96.62 529 THR B CA 1
ATOM 8688 C C . THR B 1 529 ? 25.391 6.582 6.066 1 96.62 529 THR B C 1
ATOM 8690 O O . THR B 1 529 ? 25.031 6.727 4.895 1 96.62 529 THR B O 1
ATOM 8693 N N . GLN B 1 530 ? 26.516 7.039 6.523 1 96.19 530 GLN B N 1
ATOM 8694 C CA . GLN B 1 530 ? 27.406 7.809 5.664 1 96.19 530 GLN B CA 1
ATOM 8695 C C . GLN B 1 530 ? 27.969 6.949 4.535 1 96.19 530 GLN B C 1
ATOM 8697 O O . GLN B 1 530 ? 28.109 7.414 3.404 1 96.19 530 GLN B O 1
ATOM 8702 N N . MET B 1 531 ? 28.266 5.715 4.84 1 95.94 531 MET B N 1
ATOM 8703 C CA . MET B 1 531 ? 28.719 4.781 3.814 1 95.94 531 MET B CA 1
ATOM 8704 C C . MET B 1 531 ? 27.625 4.539 2.779 1 95.94 531 MET B C 1
ATOM 8706 O O . MET B 1 531 ? 27.891 4.488 1.578 1 95.94 531 MET B O 1
ATOM 8710 N N . TYR B 1 532 ? 26.453 4.375 3.26 1 96.56 532 TYR B N 1
ATOM 8711 C CA . TYR B 1 532 ? 25.312 4.211 2.371 1 96.56 532 TYR B CA 1
ATOM 8712 C C . TYR B 1 532 ? 25.156 5.41 1.441 1 96.56 532 TYR B C 1
ATOM 8714 O O . TYR B 1 532 ? 24.922 5.25 0.242 1 96.56 532 TYR B O 1
ATOM 8722 N N . ILE B 1 533 ? 25.266 6.621 1.979 1 96.31 533 ILE B N 1
ATOM 8723 C CA . ILE B 1 533 ? 25.125 7.852 1.206 1 96.31 533 ILE B CA 1
ATOM 8724 C C . ILE B 1 533 ? 26.219 7.914 0.137 1 96.31 533 ILE B C 1
ATOM 8726 O O . ILE B 1 533 ? 25.938 8.25 -1.018 1 96.31 533 ILE B O 1
ATOM 8730 N N . ARG B 1 534 ? 27.406 7.504 0.451 1 95.06 534 ARG B N 1
ATOM 8731 C CA . ARG B 1 534 ? 28.531 7.523 -0.493 1 95.06 534 ARG B CA 1
ATOM 8732 C C . ARG B 1 534 ? 28.297 6.531 -1.63 1 95.06 534 ARG B C 1
ATOM 8734 O O . ARG B 1 534 ? 28.578 6.836 -2.791 1 95.06 534 ARG B O 1
ATOM 8741 N N . ARG B 1 535 ? 27.734 5.406 -1.282 1 94.94 535 ARG B N 1
ATOM 8742 C CA . ARG B 1 535 ? 27.484 4.359 -2.27 1 94.94 535 ARG B CA 1
ATOM 8743 C C . ARG B 1 535 ? 26.344 4.742 -3.201 1 94.94 535 ARG B C 1
ATOM 8745 O O . ARG B 1 535 ? 26.25 4.238 -4.324 1 94.94 535 ARG B O 1
ATOM 8752 N N . ASN B 1 536 ? 25.484 5.609 -2.697 1 95.5 536 ASN B N 1
ATOM 8753 C CA . ASN B 1 536 ? 24.312 6.004 -3.48 1 95.5 536 ASN B CA 1
ATOM 8754 C C . ASN B 1 536 ? 24.359 7.484 -3.852 1 95.5 536 ASN B C 1
ATOM 8756 O O . ASN B 1 536 ? 23.328 8.148 -3.904 1 95.5 536 ASN B O 1
ATOM 8760 N N . GLU B 1 537 ? 25.484 7.98 -4.086 1 94.44 537 GLU B N 1
ATOM 8761 C CA . GLU B 1 537 ? 25.703 9.406 -4.316 1 94.44 537 GLU B CA 1
ATOM 8762 C C . GLU B 1 537 ? 24.922 9.898 -5.523 1 94.44 537 GLU B C 1
ATOM 8764 O O . GLU B 1 537 ? 24.344 10.992 -5.496 1 94.44 537 GLU B O 1
ATOM 8769 N N . ASN B 1 538 ? 24.859 9.133 -6.551 1 94.75 538 ASN B N 1
ATOM 8770 C CA . ASN B 1 538 ? 24.156 9.539 -7.754 1 94.75 538 ASN B CA 1
ATOM 8771 C C . ASN B 1 538 ? 22.656 9.68 -7.5 1 94.75 538 ASN B C 1
ATOM 8773 O O . ASN B 1 538 ? 22.016 10.609 -8 1 94.75 538 ASN B O 1
ATOM 8777 N N . ARG B 1 539 ? 22.109 8.773 -6.77 1 95.19 539 ARG B N 1
ATOM 8778 C CA . ARG B 1 539 ? 20.688 8.82 -6.441 1 95.19 539 ARG B CA 1
ATOM 8779 C C . ARG B 1 539 ? 20.375 10.031 -5.57 1 95.19 539 ARG B C 1
ATOM 8781 O O . ARG B 1 539 ? 19.328 10.656 -5.727 1 95.19 539 ARG B O 1
ATOM 8788 N N . PHE B 1 540 ? 21.266 10.352 -4.695 1 95.69 540 PHE B N 1
ATOM 8789 C CA . PHE B 1 540 ? 21.094 11.523 -3.84 1 95.69 540 PHE B CA 1
ATOM 8790 C C . PHE B 1 540 ? 21.156 12.805 -4.66 1 95.69 540 PHE B C 1
ATOM 8792 O O . PHE B 1 540 ? 20.391 13.734 -4.426 1 95.69 540 PHE B O 1
ATOM 8799 N N . ASP B 1 541 ? 22.031 12.797 -5.594 1 95.88 541 ASP B N 1
ATOM 8800 C CA . ASP B 1 541 ? 22.125 13.969 -6.461 1 95.88 541 ASP B CA 1
ATOM 8801 C C . ASP B 1 541 ? 20.859 14.141 -7.297 1 95.88 541 ASP B C 1
ATOM 8803 O O . ASP B 1 541 ? 20.406 15.266 -7.5 1 95.88 541 ASP B O 1
ATOM 8807 N N . GLU B 1 542 ? 20.359 13.055 -7.723 1 96.75 542 GLU B N 1
ATOM 8808 C CA . GLU B 1 542 ? 19.125 13.086 -8.516 1 96.75 542 GLU B CA 1
ATOM 8809 C C . GLU B 1 542 ? 17.969 13.656 -7.719 1 96.75 542 GLU B C 1
ATOM 8811 O O . GLU B 1 542 ? 17.219 14.516 -8.211 1 96.75 542 GLU B O 1
ATOM 8816 N N . VAL B 1 543 ? 17.828 13.227 -6.496 1 97.25 543 VAL B N 1
ATOM 8817 C CA . VAL B 1 543 ? 16.703 13.688 -5.672 1 97.25 543 VAL B CA 1
ATOM 8818 C C . VAL B 1 543 ? 16.875 15.172 -5.352 1 97.25 543 VAL B C 1
ATOM 8820 O O . VAL B 1 543 ? 15.914 15.938 -5.387 1 97.25 543 VAL B O 1
ATOM 8823 N N . CYS B 1 544 ? 18.109 15.594 -5.039 1 97.62 544 CYS B N 1
ATOM 8824 C CA . CYS B 1 544 ? 18.359 16.984 -4.707 1 97.62 544 CYS B CA 1
ATOM 8825 C C . CYS B 1 544 ? 18.078 17.891 -5.902 1 97.62 544 CYS B C 1
ATOM 8827 O O . CYS B 1 544 ? 17.531 18.984 -5.746 1 97.62 544 CYS B O 1
ATOM 8829 N N . GLN B 1 545 ? 18.438 17.391 -7.051 1 96.94 545 GLN B N 1
ATOM 8830 C CA . GLN B 1 545 ? 18.156 18.156 -8.266 1 96.94 545 GLN B CA 1
ATOM 8831 C C . GLN B 1 545 ? 16.656 18.312 -8.484 1 96.94 545 GLN B C 1
ATOM 8833 O O . GLN B 1 545 ? 16.188 19.375 -8.867 1 96.94 545 GLN B O 1
ATOM 8838 N N . ARG B 1 546 ? 15.953 17.312 -8.227 1 96.81 546 ARG B N 1
ATOM 8839 C CA . ARG B 1 546 ? 14.508 17.344 -8.414 1 96.81 546 ARG B CA 1
ATOM 8840 C C . ARG B 1 546 ? 13.836 18.25 -7.383 1 96.81 546 ARG B C 1
ATOM 8842 O O . ARG B 1 546 ? 12.898 18.969 -7.707 1 96.81 546 ARG B O 1
ATOM 8849 N N . LEU B 1 547 ? 14.344 18.203 -6.195 1 97.69 547 LEU B N 1
ATOM 8850 C CA . LEU B 1 547 ? 13.766 18.969 -5.094 1 97.69 547 LEU B CA 1
ATOM 8851 C C . LEU B 1 547 ? 13.883 20.469 -5.344 1 97.69 547 LEU B C 1
ATOM 8853 O O . LEU B 1 547 ? 13.031 21.25 -4.914 1 97.69 547 LEU B O 1
ATOM 8857 N N . VAL B 1 548 ? 14.891 20.891 -6.094 1 96.88 548 VAL B N 1
ATOM 8858 C CA . VAL B 1 548 ? 15.133 22.312 -6.246 1 96.88 548 VAL B CA 1
ATOM 8859 C C . VAL B 1 548 ? 14.734 22.766 -7.648 1 96.88 548 VAL B C 1
ATOM 8861 O O . VAL B 1 548 ? 14.977 23.906 -8.031 1 96.88 548 VAL B O 1
ATOM 8864 N N . GLN B 1 549 ? 14.164 21.844 -8.367 1 96 549 GLN B N 1
ATOM 8865 C CA . GLN B 1 549 ? 13.734 22.203 -9.711 1 96 549 GLN B CA 1
ATOM 8866 C C . GLN B 1 549 ? 12.68 23.312 -9.672 1 96 549 GLN B C 1
ATOM 8868 O O . GLN B 1 549 ? 11.656 23.172 -9 1 96 549 GLN B O 1
ATOM 8873 N N . PRO B 1 550 ? 12.945 24.359 -10.359 1 93.38 550 PRO B N 1
ATOM 8874 C CA . PRO B 1 550 ? 12 25.484 -10.305 1 93.38 550 PRO B CA 1
ATOM 8875 C C . PRO B 1 550 ? 10.695 25.188 -11.055 1 93.38 550 PRO B C 1
ATOM 8877 O O . PRO B 1 550 ? 10.68 24.359 -11.961 1 93.38 550 PRO B O 1
ATOM 8880 N N . ARG B 1 551 ? 9.734 25.859 -10.617 1 93.81 551 ARG B N 1
ATOM 8881 C CA . ARG B 1 551 ? 8.438 25.766 -11.281 1 93.81 551 ARG B CA 1
ATOM 8882 C C . ARG B 1 551 ? 8.508 26.344 -12.695 1 93.81 551 ARG B C 1
ATOM 8884 O O . ARG B 1 551 ? 9.148 27.359 -12.922 1 93.81 551 ARG B O 1
ATOM 8891 N N . SER B 1 552 ? 7.859 25.719 -13.664 1 93.56 552 SER B N 1
ATOM 8892 C CA . SER B 1 552 ? 7.852 26.188 -15.047 1 93.56 552 SER B CA 1
ATOM 8893 C C . SER B 1 552 ? 7.098 27.516 -15.18 1 93.56 552 SER B C 1
ATOM 8895 O O . SER B 1 552 ? 6.277 27.844 -14.32 1 93.56 552 SER B O 1
ATOM 8897 N N . TRP B 1 553 ? 7.363 28.25 -16.203 1 93.31 553 TRP B N 1
ATOM 8898 C CA . TRP B 1 553 ? 6.719 29.531 -16.453 1 93.31 553 TRP B CA 1
ATOM 8899 C C . TRP B 1 553 ? 5.215 29.359 -16.625 1 93.31 553 TRP B C 1
ATOM 8901 O O . TRP B 1 553 ? 4.43 30.188 -16.156 1 93.31 553 TRP B O 1
ATOM 8911 N N . SER B 1 554 ? 4.848 28.328 -17.297 1 93.94 554 SER B N 1
ATOM 8912 C CA . SER B 1 554 ? 3.426 28.094 -17.516 1 93.94 554 SER B CA 1
ATOM 8913 C C . SER B 1 554 ? 2.686 27.859 -16.203 1 93.94 554 SER B C 1
ATOM 8915 O O . SER B 1 554 ? 1.577 28.359 -16.016 1 93.94 554 SER B O 1
ATOM 8917 N N . LYS B 1 555 ? 3.32 27.172 -15.312 1 93.44 555 LYS B N 1
ATOM 8918 C CA . LYS B 1 555 ? 2.697 26.891 -14.023 1 93.44 555 LYS B CA 1
ATOM 8919 C C . LYS B 1 555 ? 2.668 28.141 -13.148 1 93.44 555 LYS B C 1
ATOM 8921 O O . LYS B 1 555 ? 1.687 28.391 -12.445 1 93.44 555 LYS B O 1
ATOM 8926 N N . ARG B 1 556 ? 3.643 28.953 -13.18 1 93.31 556 ARG B N 1
ATOM 8927 C CA . ARG B 1 556 ? 3.676 30.219 -12.438 1 93.31 556 ARG B CA 1
ATOM 8928 C C . ARG B 1 556 ? 2.592 31.172 -12.93 1 93.31 556 ARG B C 1
ATOM 8930 O O . ARG B 1 556 ? 1.958 31.859 -12.125 1 93.31 556 ARG B O 1
ATOM 8937 N N . ALA B 1 557 ? 2.455 31.156 -14.219 1 92.88 557 ALA B N 1
ATOM 8938 C CA . ALA B 1 557 ? 1.413 32 -14.797 1 92.88 557 ALA B CA 1
ATOM 8939 C C . ALA B 1 557 ? 0.028 31.562 -14.336 1 92.88 557 ALA B C 1
ATOM 8941 O O . ALA B 1 557 ? -0.817 32.406 -14.008 1 92.88 557 ALA B O 1
ATOM 8942 N N . ARG B 1 558 ? -0.114 30.344 -14.312 1 92.38 558 ARG B N 1
ATOM 8943 C CA . ARG B 1 558 ? -1.392 29.797 -13.852 1 92.38 558 ARG B CA 1
ATOM 8944 C C . ARG B 1 558 ? -1.643 30.156 -12.391 1 92.38 558 ARG B C 1
ATOM 8946 O O . ARG B 1 558 ? -2.766 30.5 -12.016 1 92.38 558 ARG B O 1
ATOM 8953 N N . ASP B 1 559 ? -0.617 30.047 -11.609 1 92.62 559 ASP B N 1
ATOM 8954 C CA . ASP B 1 559 ? -0.73 30.406 -10.195 1 92.62 559 ASP B CA 1
ATOM 8955 C C . ASP B 1 559 ? -1.093 31.875 -10.023 1 92.62 559 ASP B C 1
ATOM 8957 O O . ASP B 1 559 ? -1.942 32.219 -9.203 1 92.62 559 ASP B O 1
ATOM 8961 N N . HIS B 1 560 ? -0.512 32.688 -10.805 1 91.44 560 HIS B N 1
ATOM 8962 C CA . HIS B 1 560 ? -0.764 34.125 -10.742 1 91.44 560 HIS B CA 1
ATOM 8963 C C . HIS B 1 560 ? -2.188 34.469 -11.172 1 91.44 560 HIS B C 1
ATOM 8965 O O . HIS B 1 560 ? -2.83 35.344 -10.586 1 91.44 560 HIS B O 1
ATOM 8971 N N . ILE B 1 561 ? -2.576 33.781 -12.141 1 89.75 561 ILE B N 1
ATOM 8972 C CA . ILE B 1 561 ? -3.928 34 -12.641 1 89.75 561 ILE B CA 1
ATOM 8973 C C . ILE B 1 561 ? -4.949 33.594 -11.586 1 89.75 561 ILE B C 1
ATOM 8975 O O . ILE B 1 561 ? -5.941 34.281 -11.359 1 89.75 561 ILE B O 1
ATOM 8979 N N . SER B 1 562 ? -4.672 32.5 -10.938 1 89.56 562 SER B N 1
ATOM 8980 C CA . SER B 1 562 ? -5.559 32.031 -9.875 1 89.56 562 SER B CA 1
ATOM 8981 C C . SER B 1 562 ? -5.617 33.031 -8.719 1 89.56 562 SER B C 1
ATOM 8983 O O . SER B 1 562 ? -6.699 33.344 -8.219 1 89.56 562 SER B O 1
ATOM 8985 N N . LEU B 1 563 ? -4.531 33.531 -8.359 1 89.75 563 LEU B N 1
ATOM 8986 C CA . LEU B 1 563 ? -4.461 34.5 -7.27 1 89.75 563 LEU B CA 1
ATOM 8987 C C . LEU B 1 563 ? -5.133 35.812 -7.668 1 89.75 563 LEU B C 1
ATOM 8989 O O . LEU B 1 563 ? -5.867 36.406 -6.871 1 89.75 563 LEU B O 1
ATOM 8993 N N . ALA B 1 564 ? -4.93 36.188 -8.875 1 87.38 564 ALA B N 1
ATOM 8994 C CA . ALA B 1 564 ? -5.508 37.438 -9.383 1 87.38 564 ALA B CA 1
ATOM 8995 C C . ALA B 1 564 ? -7.027 37.344 -9.43 1 87.38 564 ALA B C 1
ATOM 8997 O O . ALA B 1 564 ? -7.719 38.344 -9.195 1 87.38 564 ALA B O 1
ATOM 8998 N N . SER B 1 565 ? -7.461 36.219 -9.766 1 89.06 565 SER B N 1
ATOM 8999 C CA . SER B 1 565 ? -8.906 36.031 -9.82 1 89.06 565 SER B CA 1
ATOM 9000 C C . SER B 1 565 ? -9.547 36.25 -8.453 1 89.06 565 SER B C 1
ATOM 9002 O O . SER B 1 565 ? -10.648 36.781 -8.359 1 89.06 565 SER B O 1
ATOM 9004 N N . HIS B 1 566 ? -8.852 35.969 -7.426 1 86.12 566 HIS B N 1
ATOM 9005 C CA . HIS B 1 566 ? -9.344 36.188 -6.07 1 86.12 566 HIS B CA 1
ATOM 9006 C C . HIS B 1 566 ? -9.336 37.688 -5.73 1 86.12 566 HIS B C 1
ATOM 9008 O O . HIS B 1 566 ? -10.258 38.156 -5.078 1 86.12 566 HIS B O 1
ATOM 9014 N N . TYR B 1 567 ? -8.383 38.344 -6.215 1 84.25 567 TYR B N 1
ATOM 9015 C CA . TYR B 1 567 ? -8.289 39.781 -5.949 1 84.25 567 TYR B CA 1
ATOM 9016 C C . TYR B 1 567 ? -9.406 40.531 -6.648 1 84.25 567 TYR B C 1
ATOM 9018 O O . TYR B 1 567 ? -10.031 41.406 -6.059 1 84.25 567 TYR B O 1
ATOM 9026 N N . VAL B 1 568 ? -9.617 40.062 -7.855 1 82.94 568 VAL B N 1
ATOM 9027 C CA . VAL B 1 568 ? -10.688 40.688 -8.625 1 82.94 568 VAL B CA 1
ATOM 9028 C C . VAL B 1 568 ? -12.031 40.438 -7.941 1 82.94 568 VAL B C 1
ATOM 9030 O O . VAL B 1 568 ? -12.859 41.344 -7.828 1 82.94 568 VAL B O 1
ATOM 9033 N N . ARG B 1 569 ? -12.172 39.344 -7.477 1 82.94 569 ARG B N 1
ATOM 9034 C CA . ARG B 1 569 ? -13.414 38.969 -6.793 1 82.94 569 ARG B CA 1
ATOM 9035 C C . ARG B 1 569 ? -13.594 39.781 -5.516 1 82.94 569 ARG B C 1
ATOM 9037 O O . ARG B 1 569 ? -14.688 40.281 -5.23 1 82.94 569 ARG B O 1
ATOM 9044 N N . ALA B 1 570 ? -12.578 39.969 -4.746 1 82.56 570 ALA B N 1
ATOM 9045 C CA . ALA B 1 570 ? -12.633 40.719 -3.508 1 82.56 570 ALA B CA 1
ATOM 9046 C C . ALA B 1 570 ? -12.977 42.188 -3.787 1 82.56 570 ALA B C 1
ATOM 9048 O O . ALA B 1 570 ? -13.727 42.812 -3.033 1 82.56 570 ALA B O 1
ATOM 9049 N N . GLN B 1 571 ? -12.508 42.688 -4.902 1 81.94 571 GLN B N 1
ATOM 9050 C CA . GLN B 1 571 ? -12.766 44.062 -5.289 1 81.94 571 GLN B CA 1
ATOM 9051 C C . GLN B 1 571 ? -14.203 44.25 -5.762 1 81.94 571 GLN B C 1
ATOM 9053 O O . GLN B 1 571 ? -14.852 45.25 -5.453 1 81.94 571 GLN B O 1
ATOM 9058 N N . LEU B 1 572 ? -14.633 43.219 -6.492 1 82.88 572 LEU B N 1
ATOM 9059 C CA . LEU B 1 572 ? -16 43.281 -6.977 1 82.88 572 LEU B CA 1
ATOM 9060 C C . LEU B 1 572 ? -17 43.219 -5.816 1 82.88 572 LEU B C 1
ATOM 9062 O O . LEU B 1 572 ? -18.016 43.906 -5.844 1 82.88 572 LEU B O 1
ATOM 9066 N N . ASP B 1 573 ? -16.641 42.531 -4.867 1 81.62 573 ASP B N 1
ATOM 9067 C CA . ASP B 1 573 ? -17.531 42.406 -3.713 1 81.62 573 ASP B CA 1
ATOM 9068 C C . ASP B 1 573 ? -17.531 43.688 -2.869 1 81.62 573 ASP B C 1
ATOM 9070 O O . ASP B 1 573 ? -18.547 44.031 -2.264 1 81.62 573 ASP B O 1
ATOM 9074 N N . LYS B 1 574 ? -16.453 44.312 -2.758 1 73.75 574 LYS B N 1
ATOM 9075 C CA . LYS B 1 574 ? -16.375 45.594 -2.055 1 73.75 574 LYS B CA 1
ATOM 9076 C C . LYS B 1 574 ? -17.203 46.656 -2.76 1 73.75 574 LYS B C 1
ATOM 9078 O O . LYS B 1 574 ? -17.891 47.438 -2.107 1 73.75 574 LYS B O 1
ATOM 9083 N N . GLY B 1 575 ? -17.094 46.656 -4.062 1 66.56 575 GLY B N 1
ATOM 9084 C CA . GLY B 1 575 ? -17.875 47.625 -4.832 1 66.56 575 GLY B CA 1
ATOM 9085 C C . GLY B 1 575 ? -19.359 47.438 -4.688 1 66.56 575 GLY B C 1
ATOM 9086 O O . GLY B 1 575 ? -20.125 48.438 -4.652 1 66.56 575 GLY B O 1
ATOM 9087 N N . ALA B 1 576 ? -19.672 46.25 -4.523 1 63.72 576 ALA B N 1
ATOM 9088 C CA . ALA B 1 576 ? -21.094 45.969 -4.371 1 63.72 576 ALA B CA 1
ATOM 9089 C C . ALA B 1 576 ? -21.625 46.5 -3.039 1 63.72 576 ALA B C 1
ATOM 9091 O O . ALA B 1 576 ? -22.766 46.969 -2.955 1 63.72 576 ALA B O 1
ATOM 9092 N N . VAL B 1 577 ? -20.828 46.5 -2.027 1 60 577 VAL B N 1
ATOM 9093 C CA . VAL B 1 577 ? -21.234 46.969 -0.713 1 60 577 VAL B CA 1
ATOM 9094 C C . VAL B 1 577 ? -21.25 48.5 -0.712 1 60 577 VAL B C 1
ATOM 9096 O O . VAL B 1 577 ? -22.156 49.125 -0.151 1 60 577 VAL B O 1
ATOM 9099 N N . GLU B 1 578 ? -20.281 49.094 -1.374 1 55 578 GLU B N 1
ATOM 9100 C CA . GLU B 1 578 ? -20.203 50.531 -1.423 1 55 578 GLU B CA 1
ATOM 9101 C C . GLU B 1 578 ? -21.344 51.125 -2.27 1 55 578 GLU B C 1
ATOM 9103 O O . GLU B 1 578 ? -21.812 52.219 -2.004 1 55 578 GLU B O 1
ATOM 9108 N N . SER B 1 579 ? -21.828 50.312 -3.182 1 50.5 579 SER B N 1
ATOM 9109 C CA . SER B 1 579 ? -22.922 50.781 -4.02 1 50.5 579 SER B CA 1
ATOM 9110 C C . SER B 1 579 ? -24.266 50.625 -3.311 1 50.5 579 SER B C 1
ATOM 9112 O O . SER B 1 579 ? -25.234 51.312 -3.633 1 50.5 579 SER B O 1
ATOM 9114 N N . GLN B 1 580 ? -24.312 49.875 -2.373 1 41.81 580 GLN B N 1
ATOM 9115 C CA . GLN B 1 580 ? -25.547 49.781 -1.603 1 41.81 580 GLN B CA 1
ATOM 9116 C C . GLN B 1 580 ? -25.578 50.812 -0.466 1 41.81 580 GLN B C 1
ATOM 9118 O O . GLN B 1 580 ? -26.625 51.344 -0.138 1 41.81 580 GLN B O 1
#

Nearest PDB structures (foldseek):
  6aun-assembly1_A  TM=7.010E-01  e=1.369E-14  Cricetulus griseus
  8j1p-assembly1_A  TM=4.162E-01  e=6.423E-01  Saccharomyces cerevisiae
  7sqc-assembly1_J0  TM=3.133E-01  e=5.860E+00  Chlamydomonas reinhardtii
  3l6y-assembly3_E  TM=2.227E-01  e=5.323E+00  Homo sapiens
  6aun-assembly1_A  TM=7.032E-01  e=1.784E-14  Cricetulus griseus

Secondary structure (DSSP, 8-state):
-------HHHHHHHHHHHHHHHH--------------------------------------------------------TTGGGSGGG---STT------GGGTS------S-------TTT-------TT----------HHHHHHHHHHHHHHHHHHTT-HHHHHHHHHHHHHHHHH-GGGHHHHHHTTHHHHHHHHHHH---HHHHHHHHHHHHHTT--PPPSSSSEEEEEE---GGGHHHHHHHHHHHHHHHTS-HHHH-SEEEEETHHHHHHHHHHTS---HHHHHHHHHHHHHHHHHHHHHS-SSS-HHHHHHHHHHHHHHHHHHHH-S-BGGGGGGSTTPPEEEEEEEE-SSSS-EEEEEES--PPTT---SSEEES-SBHHHHHHHHT--TTTSPPEEETTEEEE-THHHHSSTHHHHHHHHHHHSTT--EEEEEEE---B------S-S---S--------HHHHHHHHHHHHT--HHHHHHHHHHS-TTTEEEE--B-SS---TT---HHHHHHHHHHHHHHHHHTHHHHHHHHHHHTPPPPHHHHHHHHHHHHHHHHHHHHHHHHHHH-/-------HHHHHHHHHHHHHHHH--------------------------------------------------------TTGGGTGGG---STT------GGGTS------S-----S-TTT-------TT----------HHHHHHHHHHHHHHHHHHTT-HHHHHHHHHHHHHHHHH-GGGHHHHHHTTHHHHHHHHHHH---HHHHHHHHHHHHHTT--PPPSSSSEEEEEE---GGGHHHHHHHHHHHHHHHTS-HHHH-SEEEEETHHHHHHHHHHTS---HHHHHHHHHHHHHHHHHHHHH--SSS-HHHHHHHHHHHHHHHHHHHH-S-BGGGGGGSTTPPEEEEEEEE-SSSS-EEEEEES--PPTT---SSEEES-SBHHHHHHHHT--TTTSPPEEETTEEEE-THHHHSSTHHHHHHHHHHHSTT--EEEEEEE---B------S-S---S--------HHHHHHHHHHHHT--HHHHHHHHHHS-TTTEEEE-PBPSS---TT---HHHHHHHHHHHHHHHHHTHHHHHHHHHHHTPPPPHHHHHHHHHHHHHHHHHHHHHHHHHHH-

Foldseek 3Di:
DDPPDCDPVNVVVVVVVVVVLVPDPPPDPDPPDPPPDDDDDDDDDDDDDDDPPPDDDDDDDDDPPPDDDDDDPPPPPPDPPPVPPDVPPPPPPDPPPPPDPVVVPPDDDPDPCPDPPPPVPPPPPPPPPVLDPPLPPPPDDPVVLLVVLLVLLVLLLVCLVPLVRNLVSLVVNLSSCSNPVVSLVSNVVSLSLLSLLSSLVPDPDLSSVLSSLLVCQSSLHDADDFFQFAFEAEEFDFFLLVLLVLLLLLLLCVLLVDQPLQLHQEYEAFQVGLLLLLCCQLVVDHSVVSSVLSLVLLCQLLVVVVVVPDDDDLPVVQVVSLVSNLVSLCVRRHFDQLLSSSSDPSGHKYWYWWWWVPDVHIDIETATNGDFHDPLDAPHHYDRSGTSSLSNSQQNQAPSRHDWRDDPPTTTHHRLQAPRPCQVVRVRVVCRSVVSGDQQAYEYEASADEDPPPPPPPPVPVVPPPPDDDPVRVVVVSSVVSNDNVVVVVVCPVPDDPLHYHYDHFHAPDDDHSSDSDPVVSVSSSVSSVVSCVVCVVVSSSNSCSSNHGHDPVVVVVSVVVSVVSNVVSVVVSVVVVVD/DPPPPCDPVNVVVVVVVVVVLVPPPPPDPPPPPPPPDDDDDDDDDDDDDDDDDDDDDDDDPDDDDDDDPPPPVPPPPPPPPPVPPDVPPPPPPDPPPPPDPVVVPPDDDPDPPPDPPPPPPPPPPPPPPVLDPPLPPPPDDPVVLLVVLLVLLVLLLVCLVPLVRNLVSLVVNLSSCSNPVVSLVSNVVSLSLLSLLSSLVPDPDLSSVLSSLLVCQSSLHDADDFFQFAFEEEEFDFALLVLLVLLLLLLLCVLLVDQPLQLHQEYEAFQVGLLLRLCCQLVVDHSVVSSVLSLVLLCQLLVVVVVVPDDDDLPVVQVVSLVSNLVSLCVRNHFDQLLSSSSDPSGHKYWYWWWWVPDVHIDIETATNGDFHDPLDAPHHYDRSGTSSLSNSQQNQAPSNHDWRDDPPTTTHHRLQAPRPCQVVRVRVVCRSVVSGDQQAYEYEASADEDPPPPPPPPVPPVPPPPDDDPVRVVVVSSVVSNDNVVVVVVCPVPPDPLHYHYDHFHAPDDDHSSDSDPVVSVSSSVSSVVSCVVCVVVSSSNSCSSNHGHDPVVVVVSVVVSVVSNVVSVVVSVVVVVD

Solvent-accessible surface area (backbone atoms only — not comparable to full-atom values): 65745 Å² total; per-residue (Å²): 134,84,71,80,67,79,47,74,63,56,54,47,50,54,49,48,56,57,55,58,65,67,62,67,80,65,79,80,84,76,82,77,82,79,77,79,79,83,79,80,77,80,72,77,80,76,82,85,77,64,87,70,75,80,74,79,86,72,84,76,82,79,82,79,76,79,76,84,84,74,80,78,80,77,80,78,75,82,66,86,67,62,81,64,64,70,76,62,72,64,79,81,69,80,63,69,80,68,74,66,70,62,72,77,46,86,64,78,84,78,79,82,81,72,67,88,74,75,78,66,75,74,76,71,59,87,68,69,63,79,75,57,72,74,70,65,83,63,90,63,50,69,67,55,53,50,50,50,43,52,49,39,44,49,48,41,58,75,23,51,86,36,68,87,61,28,43,62,45,47,51,52,40,42,53,48,42,71,59,34,63,79,48,42,57,58,33,53,75,65,44,37,58,23,42,37,53,47,36,32,71,70,45,85,49,64,70,46,30,23,51,26,35,30,40,36,30,69,51,13,59,67,78,81,65,82,27,78,20,43,24,37,38,27,30,24,34,44,43,51,30,44,56,39,38,46,54,53,50,39,51,47,30,65,74,59,70,44,55,64,38,76,49,27,52,31,39,27,11,10,19,40,17,21,51,53,45,42,39,30,35,75,64,59,39,47,55,67,55,46,52,56,52,48,54,52,48,51,51,62,59,52,48,59,55,69,74,69,64,82,78,86,59,86,70,61,58,26,52,62,53,39,55,55,42,51,51,51,34,35,70,70,63,26,72,52,38,24,37,56,50,38,36,45,81,82,47,38,42,41,38,32,30,18,23,34,58,81,44,91,65,32,41,64,26,33,34,24,34,58,44,48,29,80,94,33,78,72,94,61,51,65,46,31,75,45,30,40,28,58,42,36,48,21,6,46,10,34,81,92,66,30,52,73,33,72,57,91,94,40,38,20,28,19,9,25,54,73,39,11,50,45,52,58,58,44,52,52,54,49,39,44,55,39,71,88,51,53,82,43,34,38,39,38,35,37,42,53,42,57,78,68,76,68,68,79,62,69,62,79,48,87,70,58,64,88,66,81,70,49,70,66,54,48,48,53,43,48,45,50,29,32,35,46,44,58,66,57,49,54,41,48,59,72,68,40,58,77,84,30,51,44,77,52,55,39,64,39,93,59,86,74,58,48,78,56,75,55,62,69,59,52,49,46,47,48,49,34,37,52,52,43,47,63,76,40,42,68,61,51,50,50,52,40,52,58,49,66,34,68,51,50,70,70,57,51,50,49,52,48,51,57,54,46,52,28,48,52,48,36,50,54,53,45,51,55,58,73,72,103,132,82,71,80,66,79,45,75,63,54,55,47,49,53,49,48,54,56,55,55,62,68,61,64,79,65,76,78,81,73,78,76,77,77,77,79,78,82,80,82,83,83,83,81,82,93,81,91,85,88,82,80,69,98,74,73,90,70,87,76,84,76,80,84,78,85,73,82,76,77,76,71,76,72,77,75,75,81,63,86,67,61,80,63,60,70,74,60,72,64,81,80,69,81,65,70,79,68,74,66,69,60,73,76,45,87,65,77,82,77,79,81,79,70,66,87,72,76,76,67,74,74,76,69,58,86,66,70,63,79,74,58,73,75,70,64,82,63,89,63,51,70,68,56,53,50,52,50,42,51,48,38,43,50,48,40,60,73,23,51,86,38,68,84,60,28,43,61,44,47,50,53,39,41,52,48,41,72,58,34,64,78,48,42,57,60,32,52,75,65,44,37,58,22,43,35,52,46,37,32,71,69,43,84,48,63,69,46,31,22,52,27,36,30,40,36,30,70,50,13,59,67,78,80,64,82,27,78,19,43,25,37,37,28,30,24,34,43,44,51,30,45,57,41,40,46,54,54,48,40,51,47,30,64,73,58,70,44,53,65,37,76,48,29,50,31,38,31,11,9,19,41,17,20,52,53,44,43,39,31,35,76,65,59,38,48,55,67,55,48,52,56,53,47,55,53,49,50,52,63,60,53,47,60,57,69,72,68,62,77,82,85,59,85,70,62,58,25,50,61,53,39,56,55,40,50,52,51,36,38,71,69,65,26,74,54,38,25,36,55,51,36,35,46,82,82,46,38,43,39,40,32,31,17,24,34,58,80,45,90,66,31,40,64,28,34,33,23,33,58,44,48,29,80,93,32,79,74,94,60,51,64,46,31,74,44,30,39,30,56,43,36,47,21,8,46,11,32,79,92,67,30,52,73,32,72,57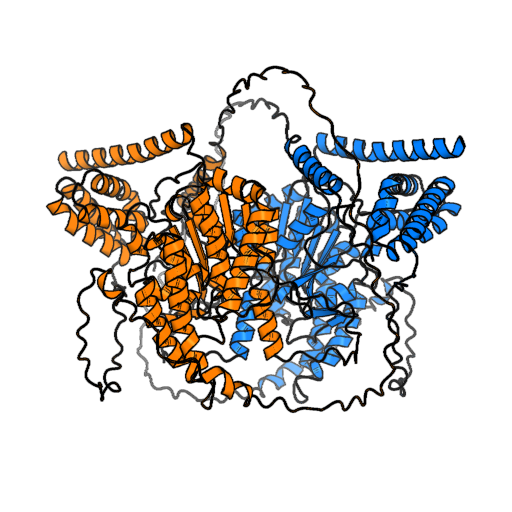,90,93,40,36,20,28,19,9,26,52,72,38,9,47,47,51,58,57,44,50,53,54,48,38,42,57,39,72,88,50,52,82,42,34,38,40,37,34,35,43,52,41,58,78,69,77,69,68,80,62,68,61,80,49,85,72,56,65,85,65,79,71,50,70,68,52,47,48,52,43,47,44,51,29,31,36,46,43,56,66,55,47,54,42,48,58,72,68,40,58,76,83,29,53,44,76,49,55,38,64,39,93,56,87,75,59,49,78,54,75,55,62,70,61,52,50,47,47,48,50,35,38,51,52,42,48,63,75,39,43,68,61,52,49,52,51,41,52,58,49,66,34,68,48,50,69,71,56,52,50,50,52,50,50,56,54,46,52,27,48,52,49,36,50,54,54,45,50,53,58,72,72,100

Organism: Tigriopus californicus (NCBI:txid6832)

Radius of gyration: 34.53 Å; Cα contacts (8 Å, |Δi|>4): 1600; chains: 2; bounding box: 114×103×91 Å

pLDDT: mean 70.44, std 29.87, range [15.27, 98.81]

Sequence (1160 aa):
MLNPKLSEEDFQEIRRQHARLVRVGGVKASETKVSFATESQPSQSDEVDLNDAIKKMKMRPGTVDPAPASASAPTSFFSTSFFMDTILSVPTAILPKLPNVQDFLPFGKVPSDIPPSADVAADLETETTPWRRPYVRSAQSKAAIDARTRSCVANLRSTASLDSAVLKPLEVFNNHLYQYPFAKGVAVRSHAVSQLLHIRDKSENESVKMVAREGLNLLGYQEAVGSQGIRILCLDGGGMKGIIALEVLKRIELTTGRRIYEVFDFICGVSTGSIIASLLAFHKMSVNEVASAYKTLGAEVFKQNMFSGATGYLRSHSYYNTLAYERVLQSFVGNMVMGETARTPRTPKVAIVATLVNTEPMGPFVFRNYHYPYRSPSNFKGSSDHPIWAAVRGSSAAPGYFDEFCLEDKIFHDGGIMTNNATMIAIHEAQRLWAHEALHCVVSLGMGRFKGPIHPEEPFLDVKKPKNLSLAQKFSRIIDAATDTELAHVSLHDLLPGEVYFRFNPYLSEYFDMDEVRLEKMSKMREDTQMYIRRNENRFDEVCQRLVQPRSWSKRARDHISLASHYVRAQLDKGAVESQMLNPKLSEEDFQEIRRQHARLVRVGGVKASETKVSFATESQPSQSDEVDLNDAIKKMKMRPGTVDPAPASASAPTSFFSTSFFMDTILSVPTAILPKLPNVQDFLPFGKVPSDIPPSADVAADLETETTPWRRPYVRSAQSKAAIDARTRSCVANLRSTASLDSAVLKPLEVFNNHLYQYPFAKGVAVRSHAVSQLLHIRDKSENESVKMVAREGLNLLGYQEAVGSQGIRILCLDGGGMKGIIALEVLKRIELTTGRRIYEVFDFICGVSTGSIIASLLAFHKMSVNEVASAYKTLGAEVFKQNMFSGATGYLRSHSYYNTLAYERVLQSFVGNMVMGETARTPRTPKVAIVATLVNTEPMGPFVFRNYHYPYRSPSNFKGSSDHPIWAAVRGSSAAPGYFDEFCLEDKIFHDGGIMTNNATMIAIHEAQRLWAHEALHCVVSLGMGRFKGPIHPEEPFLDVKKPKNLSLAQKFSRIIDAATDTELAHVSLHDLLPGEVYFRFNPYLSEYFDMDEVRLEKMSKMREDTQMYIRRNENRFDEVCQRLVQPRSWSKRARDHISLASHYVRAQLDKGAVESQ

InterPro domains:
  IPR002641 Patatin-like phospholipase domain [PF01734] (233-427)
  IPR002641 Patatin-like phospholipase domain [PS51635] (233-427)
  IPR016035 Acyl transferase/acyl hydrolase/lysophospholipase [SSF52151] (228-552)
  IPR045217 Patatin-like phospholipase domain containing protein 8-like [cd07211] (228-536)